Protein AF-0000000077594579 (afdb_homodimer)

Radius of gyration: 45.23 Å; Cα contacts (8 Å, |Δi|>4): 2166; chains: 2; bounding box: 70×156×77 Å

Secondary structure (DSSP, 8-state):
--SHHHHHHTT-HHHHHHHHHHS-HHHHHHHHHH-HHHHHHHHHHHHHEES-SHHHHTTTS-EEEE--TTS--EEEESSPPPHHHHHHHHHHHTT--EEEE--SSEE-HHHHHHHHHH--S-SS-SSTT--EEEE---SGGGGGGGGT--TT--EEEEEE--GGGTS--HHHHHHHHHHHHHH-TT-SEEEEEESS---HHHHHHHHHHHHH-TT--EEEE-GGG--HHHHHHHHT-TT--EEEEE-SS--------SS--SS--TT--EEEEESS--HHHHHHHHHHH--TT--EEEEEESS---HHHHHHHHHHHHHH-TT--EEEEEE-SPPPTT-TT-----HHHHHHHHHH-TT-SEEEEE-SS-----HHHHHHHHHH-TT--EEEEE--SS---EEGGGHHHHGGG-TT--EEE--EE-TT--TT--S----SS--EEE-TT----S-HHHHHHHHHHHS-TTPEEE--SSS--HHHHHHHHHHHHHGGG-/--SHHHHHHTT-HHHHHHHHHHS-HHHHHHHHHH-HHHHHHHHHHHHHEES-SHHHHTTTS-EEEE--TTS--EEEESSPPPHHHHHHHHHHHTT--EEEE--SSEE-HHHHHHHHHH----SS-SSTT--EEEE---STHHHHGGGT--TT--EEEEEE--GGGTS--HHHHHHHHHHHHHH-TT-SEEEEEESS---HHHHHHHHHHHHH-TT--EEEE-GGG--HHHHHHHHT-TT--EEEEE-SS--------SS--SS--TT--EEEEESS--HHHHHHHHHHH--TT--EEEEEESS---HHHHHHHHHHHHHH-TT--EEEEEE-SPPPTT-TT-----HHHHHHHHHH-TT-SEEEEE-SS-----HHHHHHHHHH-TT--EEEEE--SS---EEGGGHHHHGGG-TT--EEE--EE-TT--TT--S----SS--EEE-TT----S-HHHHHHHHHHHS-TTPEEE--SSS--HHHHHHHHHHHHHGGG-

Solvent-accessible surface area (backbone atoms only — not comparable to full-atom values): 49807 Å² total; per-residue (Å²): 136,79,73,60,62,65,50,50,54,60,60,36,60,68,53,36,30,55,52,30,57,72,40,53,63,69,54,24,54,53,45,28,71,72,35,75,81,43,18,61,32,20,45,34,38,55,38,23,58,30,52,43,63,61,71,60,52,38,47,41,29,55,66,40,79,44,71,48,93,95,44,78,45,26,33,34,54,75,52,81,58,49,76,70,24,50,60,60,31,54,70,50,29,58,39,24,29,32,35,44,46,72,65,90,63,42,51,36,62,65,45,58,46,47,49,58,40,50,49,59,58,29,69,52,60,65,30,67,45,31,27,35,39,38,39,74,56,51,49,52,57,57,68,48,48,43,52,49,55,35,60,59,24,28,33,42,31,46,39,45,33,38,48,90,77,71,27,41,56,61,68,51,53,32,50,40,40,53,45,41,40,70,38,31,43,50,26,29,30,40,33,45,39,52,81,44,82,68,55,71,69,46,47,51,34,51,29,53,32,49,66,55,32,67,50,28,27,36,40,37,33,14,48,58,67,48,37,48,65,35,46,52,32,57,28,57,29,64,45,28,29,34,43,35,37,45,49,95,78,62,77,47,88,70,59,70,52,88,76,44,62,90,75,21,23,71,40,25,29,35,46,35,33,44,56,51,46,46,53,66,56,53,33,50,45,44,70,43,35,39,41,53,45,29,31,36,40,39,39,29,17,58,43,77,69,47,42,63,43,52,28,51,32,54,47,44,49,33,69,40,10,54,68,27,28,32,43,34,42,34,33,67,32,67,52,60,88,81,37,84,80,60,56,68,66,42,61,64,34,51,52,44,45,38,74,40,34,49,56,22,31,32,42,32,45,32,40,41,46,46,70,66,41,43,69,66,56,49,51,50,40,33,62,33,24,62,55,27,26,33,39,32,42,57,29,77,46,78,80,54,61,25,48,53,80,46,51,37,70,46,19,71,46,38,63,55,25,31,36,42,30,43,41,30,28,32,68,84,54,54,69,80,29,82,97,61,42,44,33,78,47,39,41,34,42,29,36,41,68,39,59,74,72,36,59,41,67,24,49,23,46,29,46,50,60,32,43,36,92,79,36,43,73,44,65,56,81,81,84,52,59,66,69,58,49,52,47,51,48,50,22,57,66,47,32,80,78,96,136,80,73,59,62,65,51,50,54,61,58,36,58,67,53,36,29,54,52,32,57,74,41,53,63,69,53,24,53,53,44,30,71,70,36,76,80,43,17,59,32,18,46,34,36,54,38,23,59,31,53,46,63,61,72,59,51,38,48,42,29,54,66,40,79,44,72,50,92,98,44,79,44,25,34,33,56,75,52,81,60,50,76,71,25,49,60,58,31,56,71,51,29,58,38,25,30,32,36,43,45,72,66,89,62,43,52,37,62,64,44,57,46,47,50,57,39,50,48,60,57,29,70,53,61,66,29,68,46,31,28,35,38,38,40,75,57,49,49,50,56,57,70,48,47,45,52,48,55,37,60,56,24,28,33,42,32,46,37,46,34,38,47,91,78,72,26,40,55,62,70,51,54,34,50,40,40,53,45,42,39,70,37,30,43,49,25,30,33,42,34,45,39,53,80,44,83,67,55,72,68,46,46,50,34,50,29,53,30,48,66,55,31,67,51,28,26,36,41,36,33,15,49,60,66,48,39,47,66,33,46,52,31,58,28,57,29,66,45,28,30,34,44,35,37,45,51,95,78,62,77,46,88,71,60,71,53,90,74,45,60,89,75,21,22,72,38,26,30,34,45,36,35,42,57,51,46,45,54,64,56,53,32,52,44,44,68,43,36,39,40,51,44,31,31,34,40,38,41,28,17,58,43,77,68,48,42,64,42,55,28,51,30,53,47,44,48,34,69,39,10,54,69,27,28,33,42,34,42,35,33,68,33,66,52,58,87,81,38,82,81,61,54,68,67,41,61,64,34,50,51,45,43,37,74,41,34,49,56,21,30,33,42,33,44,31,40,38,46,46,70,64,42,44,70,66,56,50,50,51,41,33,62,32,24,64,55,27,26,34,40,32,41,56,31,78,48,78,80,54,60,26,49,56,81,46,50,36,70,46,19,71,47,38,61,54,24,30,35,42,29,42,40,31,27,34,66,85,56,53,69,80,29,82,96,59,44,43,31,78,48,40,41,35,41,29,36,40,68,40,57,74,73,36,59,41,66,27,50,24,46,30,47,50,60,32,43,35,91,80,36,44,72,46,63,58,80,81,86,54,59,67,68,58,48,52,47,52,49,51,23,55,65,47,32,82,79,96

Organism: Pleurotus ostreatus (NCBI:txid5322)

Structure (mmCIF, N/CA/C/O backbone):
data_AF-0000000077594579-model_v1
#
loop_
_entity.id
_entity.type
_entity.pdbx_description
1 polymer 'F-box domain-containing protein'
#
loop_
_atom_site.group_PDB
_atom_site.id
_atom_site.type_symbol
_atom_site.label_atom_id
_atom_site.label_alt_id
_atom_site.label_comp_id
_atom_site.label_asym_id
_atom_site.label_entity_id
_atom_site.label_seq_id
_atom_site.pdbx_PDB_ins_code
_atom_site.Cartn_x
_atom_site.Cartn_y
_atom_site.Cartn_z
_atom_site.occupancy
_atom_site.B_iso_or_equiv
_atom_site.auth_seq_id
_atom_site.auth_comp_id
_atom_site.auth_asym_id
_atom_site.auth_atom_id
_atom_site.pdbx_PDB_model_num
ATOM 1 N N . MET A 1 1 ? 35.5 45.656 -17.609 1 25.2 1 MET A N 1
ATOM 2 C CA . MET A 1 1 ? 35.031 45.125 -16.328 1 25.2 1 MET A CA 1
ATOM 3 C C . MET A 1 1 ? 35.344 43.625 -16.188 1 25.2 1 MET A C 1
ATOM 5 O O . MET A 1 1 ? 35.062 42.844 -17.109 1 25.2 1 MET A O 1
ATOM 9 N N . SER A 1 2 ? 36.219 43.219 -15.297 1 30.27 2 SER A N 1
ATOM 10 C CA . SER A 1 2 ? 37.062 42.062 -15.109 1 30.27 2 SER A CA 1
ATOM 11 C C . SER A 1 2 ? 36.219 40.844 -14.75 1 30.27 2 SER A C 1
ATOM 13 O O . SER A 1 2 ? 35.344 40.906 -13.906 1 30.27 2 SER A O 1
ATOM 15 N N . SER A 1 3 ? 36.125 39.812 -15.625 1 40.84 3 SER A N 1
ATOM 16 C CA . SER A 1 3 ? 35.5 38.5 -15.766 1 40.84 3 SER A CA 1
ATOM 17 C C . SER A 1 3 ? 35.812 37.594 -14.57 1 40.84 3 SER A C 1
ATOM 19 O O . SER A 1 3 ? 35.219 36.531 -14.414 1 40.84 3 SER A O 1
ATOM 21 N N . THR A 1 4 ? 36.844 37.844 -13.828 1 40.75 4 THR A N 1
ATOM 22 C CA . THR A 1 4 ? 37.344 36.969 -12.805 1 40.75 4 THR A CA 1
ATOM 23 C C . THR A 1 4 ? 36.469 37 -11.555 1 40.75 4 THR A C 1
ATOM 25 O O . THR A 1 4 ? 36.344 36.031 -10.828 1 40.75 4 THR A O 1
ATOM 28 N N . ALA A 1 5 ? 36.125 38.188 -11.055 1 43.34 5 ALA A N 1
ATOM 29 C CA . ALA A 1 5 ? 35.375 38.281 -9.812 1 43.34 5 ALA A CA 1
ATOM 30 C C . ALA A 1 5 ? 34 37.625 -9.945 1 43.34 5 ALA A C 1
ATOM 32 O O . ALA A 1 5 ? 33.5 37.031 -8.992 1 43.34 5 ALA A O 1
ATOM 33 N N . THR A 1 6 ? 33.312 37.719 -11.016 1 43.38 6 THR A N 1
ATOM 34 C CA . THR A 1 6 ? 32.062 37.031 -11.242 1 43.38 6 THR A CA 1
ATOM 35 C C . THR A 1 6 ? 32.281 35.5 -11.188 1 43.38 6 THR A C 1
ATOM 37 O O . THR A 1 6 ? 31.375 34.75 -10.844 1 43.38 6 THR A O 1
ATOM 40 N N . ASP A 1 7 ? 33.406 35.094 -11.578 1 45.44 7 ASP A N 1
ATOM 41 C CA . ASP A 1 7 ? 33.75 33.688 -11.547 1 45.44 7 ASP A CA 1
ATOM 42 C C . ASP A 1 7 ? 33.938 33.188 -10.109 1 45.44 7 ASP A C 1
ATOM 44 O O . ASP A 1 7 ? 33.562 32.062 -9.781 1 45.44 7 ASP A O 1
ATOM 48 N N . SER A 1 8 ? 34.562 33.969 -9.258 1 45.22 8 SER A N 1
ATOM 49 C CA . SER A 1 8 ? 34.781 33.594 -7.867 1 45.22 8 SER A CA 1
ATOM 50 C C . SER A 1 8 ? 33.5 33.625 -7.059 1 45.22 8 SER A C 1
ATOM 52 O O . SER A 1 8 ? 33.312 32.781 -6.152 1 45.22 8 SER A O 1
ATOM 54 N N . ALA A 1 9 ? 32.812 34.594 -7.055 1 45.53 9 ALA A N 1
ATOM 55 C CA . ALA A 1 9 ? 31.531 34.688 -6.34 1 45.53 9 ALA A CA 1
ATOM 56 C C . ALA A 1 9 ? 30.609 33.531 -6.77 1 45.53 9 ALA A C 1
ATOM 58 O O . ALA A 1 9 ? 29.875 32.969 -5.945 1 45.53 9 ALA A O 1
ATOM 59 N N . LEU A 1 10 ? 30.641 33.25 -8 1 48.91 10 LEU A N 1
ATOM 60 C CA . LEU A 1 10 ? 29.875 32.125 -8.531 1 48.91 10 LEU A CA 1
ATOM 61 C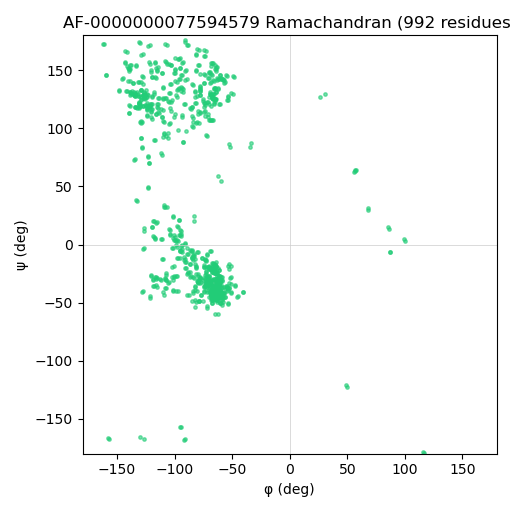 C . LEU A 1 10 ? 30.516 30.812 -8.141 1 48.91 10 LEU A C 1
ATOM 63 O O . LEU A 1 10 ? 29.906 29.75 -8.312 1 48.91 10 LEU A O 1
ATOM 67 N N . ALA A 1 11 ? 31.672 30.953 -7.691 1 50.03 11 ALA A N 1
ATOM 68 C CA . ALA A 1 11 ? 32.344 29.75 -7.188 1 50.03 11 ALA A CA 1
ATOM 69 C C . ALA A 1 11 ? 31.891 29.438 -5.766 1 50.03 11 ALA A C 1
ATOM 71 O O . ALA A 1 11 ? 32.156 28.344 -5.25 1 50.03 11 ALA A O 1
ATOM 72 N N . THR A 1 12 ? 31.453 30.359 -5.035 1 45.62 12 THR A N 1
ATOM 73 C CA . THR A 1 12 ? 31.016 30.062 -3.682 1 45.62 12 THR A CA 1
ATOM 74 C C . THR A 1 12 ? 29.594 29.469 -3.693 1 45.62 12 THR A C 1
ATOM 76 O O . THR A 1 12 ? 28.641 30.172 -4.016 1 45.62 12 THR A O 1
ATOM 79 N N . THR A 1 13 ? 29.5 28.188 -3.482 1 52.75 13 THR A N 1
ATOM 80 C CA . THR A 1 13 ? 28.312 27.359 -3.504 1 52.75 13 THR A CA 1
ATOM 81 C C . THR A 1 13 ? 27.188 28 -2.691 1 52.75 13 THR A C 1
ATOM 83 O O . THR A 1 13 ? 26.016 27.906 -3.059 1 52.75 13 THR A O 1
ATOM 86 N N . GLU A 1 14 ? 27.547 28.641 -1.627 1 52.38 14 GLU A N 1
ATOM 87 C CA . GLU A 1 14 ? 26.531 29.25 -0.771 1 52.38 14 GLU A CA 1
ATOM 88 C C . GLU A 1 14 ? 25.859 30.422 -1.471 1 52.38 14 GLU A C 1
ATOM 90 O O . GLU A 1 14 ? 24.641 30.594 -1.369 1 52.38 14 GLU A O 1
ATOM 95 N N . LEU A 1 15 ? 26.672 31.203 -2.027 1 53 15 LEU A N 1
ATOM 96 C CA . LEU A 1 15 ? 26.141 32.375 -2.723 1 53 15 LEU A CA 1
ATOM 97 C C . LEU A 1 15 ? 25.312 31.953 -3.934 1 53 15 LEU A C 1
ATOM 99 O O . LEU A 1 15 ? 24.266 32.562 -4.211 1 53 15 LEU A O 1
ATOM 103 N N . LEU A 1 16 ? 25.859 31 -4.594 1 54.66 16 LEU A N 1
ATOM 104 C CA . LEU A 1 16 ? 25.094 30.484 -5.73 1 54.66 16 LEU A CA 1
ATOM 105 C C . LEU A 1 16 ? 23.75 29.953 -5.285 1 54.66 16 LEU A C 1
ATOM 107 O O . LEU A 1 16 ? 22.734 30.172 -5.961 1 54.66 16 LEU A O 1
ATOM 111 N N . GLY A 1 17 ? 23.75 29.344 -4.145 1 54.81 17 GLY A N 1
ATOM 112 C CA . GLY A 1 17 ? 22.5 28.906 -3.578 1 54.81 17 GLY A CA 1
ATOM 113 C C . GLY A 1 17 ? 21.5 30.031 -3.354 1 54.81 17 GLY A C 1
ATOM 114 O O . GLY A 1 17 ? 20.312 29.891 -3.658 1 54.81 17 GLY A O 1
ATOM 115 N N . HIS A 1 18 ? 22.062 31.094 -2.875 1 53.97 18 HIS A N 1
ATOM 116 C CA . HIS A 1 18 ? 21.219 32.25 -2.615 1 53.97 18 HIS A CA 1
ATOM 117 C C . HIS A 1 18 ? 20.688 32.875 -3.914 1 53.97 18 HIS A C 1
ATOM 119 O O . HIS A 1 18 ? 19.547 33.312 -3.971 1 53.97 18 HIS A O 1
ATOM 125 N N . ILE A 1 19 ? 21.469 32.938 -4.855 1 53.5 19 ILE A N 1
ATOM 126 C CA . ILE A 1 19 ? 21.078 33.5 -6.137 1 53.5 19 ILE A CA 1
ATOM 127 C C . ILE A 1 19 ? 20 32.625 -6.773 1 53.5 19 ILE A C 1
ATOM 129 O O . ILE A 1 19 ? 18.969 33.125 -7.246 1 53.5 19 ILE A O 1
ATOM 133 N N . PHE A 1 20 ? 20.281 31.422 -6.672 1 56.81 20 PHE A N 1
ATOM 134 C CA . PHE A 1 20 ? 19.359 30.516 -7.359 1 56.81 20 PHE A CA 1
ATOM 135 C C . PHE A 1 20 ? 18.031 30.422 -6.621 1 56.81 20 PHE A C 1
ATOM 137 O O . PHE A 1 20 ? 17 30.188 -7.238 1 56.81 20 PHE A O 1
ATOM 144 N N . TYR A 1 21 ? 18.156 30.719 -5.383 1 53.81 21 TYR A N 1
ATOM 145 C CA . TYR A 1 21 ? 16.922 30.766 -4.59 1 53.81 21 TYR A CA 1
ATOM 146 C C . TYR A 1 21 ? 16 31.859 -5.098 1 53.81 21 TYR A C 1
ATOM 148 O O . TYR A 1 21 ? 14.773 31.719 -5.035 1 53.81 21 TYR A O 1
ATOM 156 N N . HIS A 1 22 ? 16.578 32.844 -5.621 1 53.25 22 HIS A N 1
ATOM 157 C CA . HIS A 1 22 ? 15.773 34 -6.082 1 53.25 22 HIS A CA 1
ATOM 158 C C . HIS A 1 22 ? 15.43 33.844 -7.559 1 53.25 22 HIS A C 1
ATOM 160 O O . HIS A 1 22 ? 14.656 34.656 -8.094 1 53.25 22 HIS A O 1
ATOM 166 N N . CYS A 1 23 ? 15.938 32.906 -8.18 1 55.66 23 CYS A N 1
ATOM 167 C CA . CYS A 1 23 ? 15.617 32.688 -9.578 1 55.66 23 CYS A CA 1
ATOM 168 C C . CYS A 1 23 ? 14.398 31.766 -9.719 1 55.66 23 CYS A C 1
ATOM 170 O O . CYS A 1 23 ? 14.062 31.031 -8.805 1 55.66 23 CYS A O 1
ATOM 172 N N . SER A 1 24 ? 13.664 32.031 -10.859 1 57.81 24 SER A N 1
ATOM 173 C CA . SER A 1 24 ? 12.5 31.188 -11.109 1 57.81 24 SER A CA 1
ATOM 174 C C . SER A 1 24 ? 12.922 29.75 -11.359 1 57.81 24 SER A C 1
ATOM 176 O O . SER A 1 24 ? 14.078 29.469 -11.656 1 57.81 24 SER A O 1
ATOM 178 N N . VAL A 1 25 ? 12.055 28.875 -11.086 1 58.84 25 VAL A N 1
ATOM 179 C CA . VAL A 1 25 ? 12.312 27.453 -11.297 1 58.84 25 VAL A CA 1
ATOM 180 C C . VAL A 1 25 ? 12.82 27.234 -12.719 1 58.84 25 VAL A C 1
ATOM 182 O O . VAL A 1 25 ? 13.758 26.453 -12.93 1 58.84 25 VAL A O 1
ATOM 185 N N . SER A 1 26 ? 12.273 27.859 -13.586 1 57.91 26 SER A N 1
ATOM 186 C CA . SER A 1 26 ? 12.656 27.719 -14.984 1 57.91 26 SER A CA 1
ATOM 187 C C . SER A 1 26 ? 14.086 28.188 -15.219 1 57.91 26 SER A C 1
ATOM 189 O O . SER A 1 26 ? 14.836 27.562 -15.969 1 57.91 26 SER A O 1
ATOM 191 N N . GLN A 1 27 ? 14.422 29.266 -14.609 1 57.66 27 GLN A N 1
ATOM 192 C CA . GLN A 1 27 ? 15.766 29.797 -14.781 1 57.66 27 GLN A CA 1
ATOM 193 C C . GLN A 1 27 ? 16.812 28.875 -14.148 1 57.66 27 GLN A C 1
ATOM 195 O O . GLN A 1 27 ? 17.875 28.656 -14.727 1 57.66 27 GLN A O 1
ATOM 200 N N . ASN A 1 28 ? 16.438 28.391 -13.109 1 55.09 28 ASN A N 1
ATOM 201 C CA . ASN A 1 28 ? 17.391 27.531 -12.406 1 55.09 28 ASN A CA 1
ATOM 202 C C . ASN A 1 28 ? 17.594 26.203 -13.141 1 55.09 28 ASN A C 1
ATOM 204 O O . ASN A 1 28 ? 18.688 25.641 -13.117 1 55.09 28 ASN A O 1
ATOM 208 N N . TYR A 1 29 ? 16.562 25.797 -13.742 1 56.22 29 TYR A N 1
ATOM 209 C CA . TYR A 1 29 ? 16.734 24.625 -14.609 1 56.22 29 TYR A CA 1
ATOM 210 C C . TYR A 1 29 ? 17.719 24.922 -15.727 1 56.22 29 TYR A C 1
ATOM 212 O O . TYR A 1 29 ? 18.547 24.078 -16.062 1 56.22 29 TYR A O 1
ATOM 220 N N . ARG A 1 30 ? 17.703 26.016 -16.344 1 54.72 30 ARG A N 1
ATOM 221 C CA . ARG A 1 30 ? 18.625 26.453 -17.406 1 54.72 30 ARG A CA 1
ATOM 222 C C . ARG A 1 30 ? 20.047 26.578 -16.875 1 54.72 30 ARG A C 1
ATOM 224 O O . ARG A 1 30 ? 21 26.203 -17.562 1 54.72 30 ARG A O 1
ATOM 231 N N . ASN A 1 31 ? 20.094 27.156 -15.789 1 54.66 31 ASN A N 1
ATOM 232 C CA . ASN A 1 31 ? 21.406 27.359 -15.195 1 54.66 31 ASN A CA 1
ATOM 233 C C . ASN A 1 31 ? 22.094 26.047 -14.852 1 54.66 31 ASN A C 1
ATOM 235 O O . ASN A 1 31 ? 23.312 25.922 -14.93 1 54.66 31 ASN A O 1
ATOM 239 N N . ALA A 1 32 ? 21.266 25.094 -14.438 1 55.81 32 ALA A N 1
ATOM 240 C CA . ALA A 1 32 ? 21.797 23.781 -14.125 1 55.81 32 ALA A CA 1
ATOM 241 C C . ALA A 1 32 ? 22.391 23.125 -15.375 1 55.81 32 ALA A C 1
ATOM 243 O O . ALA A 1 32 ? 23.297 22.297 -15.273 1 55.81 32 ALA A O 1
ATOM 244 N N . LEU A 1 33 ? 21.797 23.406 -16.438 1 55.91 33 LEU A N 1
ATOM 245 C CA . LEU A 1 33 ? 22.25 22.828 -17.703 1 55.91 33 LEU A CA 1
ATOM 246 C C . LEU A 1 33 ? 23.531 23.484 -18.188 1 55.91 33 LEU A C 1
ATOM 248 O O . LEU A 1 33 ? 24.297 22.891 -18.953 1 55.91 33 LEU A O 1
ATOM 252 N N . VAL A 1 34 ? 23.812 24.703 -17.891 1 51.84 34 VAL A N 1
ATOM 253 C CA . VAL A 1 34 ? 24.906 25.438 -18.531 1 51.84 34 VAL A CA 1
ATOM 254 C C . VAL A 1 34 ? 26.219 25.141 -17.797 1 51.84 34 VAL A C 1
ATOM 256 O O . VAL A 1 34 ? 27.281 25.047 -18.422 1 51.84 34 VAL A O 1
ATOM 259 N N . CYS A 1 35 ? 26.266 25.234 -16.484 1 52.62 35 CYS A N 1
ATOM 260 C CA . CYS A 1 35 ? 27.562 25.078 -15.812 1 52.62 35 CYS A CA 1
ATOM 261 C C . CYS A 1 35 ? 27.5 23.969 -14.781 1 52.62 35 CYS A C 1
ATOM 263 O O . CYS A 1 35 ? 26.625 23.953 -13.922 1 52.62 35 CYS A O 1
ATOM 265 N N . LYS A 1 36 ? 28.25 22.953 -15.008 1 56.94 36 LYS A N 1
ATOM 266 C CA . LYS A 1 36 ? 28.359 21.766 -14.164 1 56.94 36 LYS A CA 1
ATOM 267 C C . LYS A 1 36 ? 28.484 22.141 -12.695 1 56.94 36 LYS A C 1
ATOM 269 O O . LYS A 1 36 ? 27.922 21.484 -11.828 1 56.94 36 LYS A O 1
ATOM 274 N N . THR A 1 37 ? 29.359 23.172 -12.539 1 53.12 37 THR A N 1
ATOM 275 C CA . THR A 1 37 ? 29.641 23.578 -11.164 1 53.12 37 THR A CA 1
ATOM 276 C C . THR A 1 37 ? 28.375 24.141 -10.5 1 53.12 37 THR A C 1
ATOM 278 O O . THR A 1 37 ? 28.141 23.906 -9.312 1 53.12 37 THR A O 1
ATOM 281 N N . TRP A 1 38 ? 27.734 24.797 -11.391 1 55.34 38 TRP A N 1
ATOM 282 C CA . TRP A 1 38 ? 26.562 25.484 -10.859 1 55.34 38 TRP A CA 1
ATOM 283 C C . TRP A 1 38 ? 25.359 24.562 -10.82 1 55.34 38 TRP A C 1
ATOM 285 O O . TRP A 1 38 ? 24.328 24.891 -10.234 1 55.34 38 TRP A O 1
ATOM 295 N N . CYS A 1 39 ? 25.578 23.516 -11.328 1 59.56 39 CYS A N 1
ATOM 296 C CA . CYS A 1 39 ? 24.453 22.625 -11.562 1 59.56 39 CYS A CA 1
ATOM 297 C C . CYS A 1 39 ? 23.938 22.062 -10.242 1 59.56 39 CYS A C 1
ATOM 299 O O . CYS A 1 39 ? 22.719 22.062 -10 1 59.56 39 CYS A O 1
ATOM 301 N N . ASP A 1 40 ? 24.906 21.859 -9.398 1 67.25 40 ASP A N 1
ATOM 302 C CA . ASP A 1 40 ? 24.484 21.203 -8.172 1 67.25 40 ASP A CA 1
ATOM 303 C C . ASP A 1 40 ? 23.719 22.172 -7.266 1 67.25 40 ASP A C 1
ATOM 305 O O . ASP A 1 40 ? 22.703 21.812 -6.68 1 67.25 40 ASP A O 1
ATOM 309 N N . GLU A 1 41 ? 24.266 23.422 -7.348 1 65.06 41 GLU A N 1
ATOM 310 C CA . GLU A 1 41 ? 23.641 24.406 -6.477 1 65.06 41 GLU A CA 1
ATOM 311 C C . GLU A 1 41 ? 22.281 24.828 -7.023 1 65.06 41 GLU A C 1
ATOM 313 O O . GLU A 1 41 ? 21.312 25 -6.266 1 65.06 41 GLU A O 1
ATOM 318 N N . ALA A 1 42 ? 22.266 24.984 -8.25 1 64.25 42 ALA A N 1
ATOM 319 C CA . ALA A 1 42 ? 21 25.375 -8.883 1 64.25 42 ALA A CA 1
ATOM 320 C C . ALA A 1 42 ? 19.938 24.281 -8.719 1 64.25 42 ALA A C 1
ATOM 322 O O . ALA A 1 42 ? 18.781 24.578 -8.438 1 64.25 42 ALA A O 1
ATOM 323 N N . LEU A 1 43 ? 20.406 23.141 -8.789 1 70.62 43 LEU A N 1
ATOM 324 C CA . LEU A 1 43 ? 19.469 22.016 -8.633 1 70.62 43 LEU A CA 1
ATOM 325 C C . LEU A 1 43 ? 18.953 21.938 -7.195 1 70.62 43 LEU A C 1
ATOM 327 O O . LEU A 1 43 ? 17.797 21.609 -6.965 1 70.62 43 LEU A O 1
ATOM 331 N N . SER A 1 44 ? 19.766 22.328 -6.402 1 71.62 44 SER A N 1
ATOM 332 C CA . SER A 1 44 ? 19.359 22.281 -5.004 1 71.62 44 SER A CA 1
ATOM 333 C C . SER A 1 44 ? 18.281 23.328 -4.715 1 71.62 44 SER A C 1
ATOM 335 O O . SER A 1 44 ? 17.359 23.078 -3.936 1 71.62 44 SER A O 1
ATOM 337 N N . ASP A 1 45 ? 18.391 24.344 -5.363 1 72.88 45 ASP A N 1
ATOM 338 C CA . ASP A 1 45 ? 17.406 25.406 -5.129 1 72.88 45 ASP A CA 1
ATOM 339 C C . ASP A 1 45 ? 16.047 25.016 -5.703 1 72.88 45 ASP A C 1
ATOM 341 O O . ASP A 1 45 ? 15.016 25.281 -5.086 1 72.88 45 ASP A O 1
ATOM 345 N N . VAL A 1 46 ? 16.094 24.453 -6.797 1 74.12 46 VAL A N 1
ATOM 346 C CA . VAL A 1 46 ? 14.852 24.094 -7.473 1 74.12 46 VAL A CA 1
ATOM 347 C C . VAL A 1 46 ? 14.141 22.984 -6.699 1 74.12 46 VAL A C 1
ATOM 349 O O . VAL A 1 46 ? 12.922 23 -6.559 1 74.12 46 VAL A O 1
ATOM 352 N N . TRP A 1 47 ? 14.953 22.188 -6.082 1 85.94 47 TRP A N 1
ATOM 353 C CA . TRP A 1 47 ? 14.375 20.984 -5.5 1 85.94 47 TRP A CA 1
ATOM 354 C C . TRP A 1 47 ? 14.188 21.141 -3.996 1 85.94 47 TRP A C 1
ATOM 356 O O . TRP A 1 47 ? 13.57 20.297 -3.35 1 85.94 47 TRP A O 1
ATOM 366 N N . CYS A 1 48 ? 14.594 22.188 -3.496 1 89 48 CYS A N 1
ATOM 367 C CA . CYS A 1 48 ? 14.57 22.391 -2.051 1 89 48 CYS A CA 1
ATOM 368 C C . CYS A 1 48 ? 13.133 22.453 -1.531 1 89 48 CYS A C 1
ATOM 370 O O . CYS A 1 48 ? 12.797 21.797 -0.544 1 89 48 CYS A O 1
ATOM 372 N N . GLU A 1 49 ? 12.32 23.234 -2.223 1 91.38 49 GLU A N 1
ATOM 373 C CA . GLU A 1 49 ? 10.914 23.359 -1.854 1 91.38 49 GLU A CA 1
ATOM 374 C C . GLU A 1 49 ? 10.008 22.922 -2.996 1 91.38 49 GLU A C 1
ATOM 376 O O . GLU A 1 49 ? 10.047 23.5 -4.086 1 91.38 49 GLU A O 1
ATOM 381 N N . LEU A 1 50 ? 9.203 21.922 -2.691 1 90.62 50 LEU A N 1
ATOM 382 C CA . LEU A 1 50 ? 8.289 21.406 -3.699 1 90.62 50 LEU A CA 1
ATOM 383 C C . LEU A 1 50 ? 6.84 21.734 -3.344 1 90.62 50 LEU A C 1
ATOM 385 O O . LEU A 1 50 ? 6.473 21.75 -2.168 1 90.62 50 LEU A O 1
ATOM 389 N N . LYS A 1 51 ? 6.02 21.953 -4.383 1 88.56 51 LYS A N 1
ATOM 390 C CA . LYS A 1 51 ? 4.602 22.219 -4.172 1 88.56 51 LYS A CA 1
ATOM 391 C C . LYS A 1 51 ? 3.799 20.922 -4.09 1 88.56 51 LYS A C 1
ATOM 393 O O . LYS A 1 51 ? 2.641 20.922 -3.668 1 88.56 51 LYS A O 1
ATOM 398 N N . SER A 1 52 ? 4.457 19.906 -4.559 1 90 52 SER A N 1
ATOM 399 C CA . SER A 1 52 ? 3.871 18.578 -4.48 1 90 52 SER A CA 1
ATOM 400 C C . SER A 1 52 ? 4.93 17.5 -4.664 1 90 52 SER A C 1
ATOM 402 O O . SER A 1 52 ? 6.074 17.797 -5.023 1 90 52 SER A O 1
ATOM 404 N N . LEU A 1 53 ? 4.555 16.312 -4.469 1 92.31 53 LEU A N 1
ATOM 405 C CA . LEU A 1 53 ? 5.465 15.188 -4.668 1 92.31 53 LEU A CA 1
ATOM 406 C C . LEU A 1 53 ? 5.566 14.828 -6.145 1 92.31 53 LEU A C 1
ATOM 408 O O . LEU A 1 53 ? 6.414 14.016 -6.535 1 92.31 53 LEU A O 1
ATOM 412 N N . LEU A 1 54 ? 4.777 15.445 -6.992 1 89.88 54 LEU A N 1
ATOM 413 C CA . LEU A 1 54 ? 4.605 15.039 -8.383 1 89.88 54 LEU A CA 1
ATOM 414 C C . LEU A 1 54 ? 5.934 15.078 -9.133 1 89.88 54 LEU A C 1
ATOM 416 O O . LEU A 1 54 ? 6.297 14.117 -9.812 1 89.88 54 LEU A O 1
ATOM 420 N N . PRO A 1 55 ? 6.68 16.172 -8.977 1 89.19 55 PRO A N 1
ATOM 421 C CA . PRO A 1 55 ? 7.949 16.203 -9.711 1 89.19 55 PRO A CA 1
ATOM 422 C C . PRO A 1 55 ? 8.914 15.117 -9.25 1 89.19 55 PRO A C 1
ATOM 424 O O . PRO A 1 55 ? 9.641 14.539 -10.062 1 89.19 55 PRO A O 1
ATOM 427 N N . LEU A 1 56 ? 8.938 14.867 -8.031 1 91.62 56 LEU A N 1
ATOM 428 C CA . LEU A 1 56 ? 9.836 13.859 -7.473 1 91.62 56 LEU A CA 1
ATOM 429 C C . LEU A 1 56 ? 9.438 12.461 -7.93 1 91.62 56 LEU A C 1
ATOM 431 O O . LEU A 1 56 ? 10.289 11.672 -8.344 1 91.62 56 LEU A O 1
ATOM 435 N N . LEU A 1 57 ? 8.172 12.148 -7.836 1 93.31 57 LEU A N 1
ATOM 436 C CA . LEU A 1 57 ? 7.664 10.836 -8.211 1 93.31 57 LEU A CA 1
ATOM 437 C C . LEU A 1 57 ? 7.82 10.602 -9.711 1 93.31 57 LEU A C 1
ATOM 439 O O . LEU A 1 57 ? 8.008 9.469 -10.156 1 93.31 57 LEU A O 1
ATOM 443 N N . SER A 1 58 ? 7.766 11.695 -10.453 1 92 58 SER A N 1
ATOM 444 C CA . SER A 1 58 ? 7.898 11.594 -11.906 1 92 58 SER A CA 1
ATOM 445 C C . SER A 1 58 ? 9.305 11.156 -12.305 1 92 58 SER A C 1
ATOM 447 O O . SER A 1 58 ? 9.531 10.719 -13.43 1 92 58 SER A O 1
ATOM 449 N N . LEU A 1 59 ? 10.273 11.312 -11.406 1 91.25 59 LEU A N 1
ATOM 450 C CA . LEU A 1 59 ? 11.633 10.859 -11.656 1 91.25 59 LEU A CA 1
ATOM 451 C C . LEU A 1 59 ? 11.703 9.336 -11.656 1 91.25 59 LEU A C 1
ATOM 453 O O . LEU A 1 59 ? 12.625 8.75 -12.242 1 91.25 59 LEU A O 1
ATOM 457 N N . LEU A 1 60 ? 10.812 8.633 -10.938 1 92.69 60 LEU A N 1
ATOM 458 C CA . LEU A 1 60 ? 10.773 7.172 -10.875 1 92.69 60 LEU A CA 1
ATOM 459 C C . LEU A 1 60 ? 10.109 6.598 -12.125 1 92.69 60 LEU A C 1
ATOM 461 O O . LEU A 1 60 ? 10.609 5.641 -12.719 1 92.69 60 LEU A O 1
ATOM 465 N N . ALA A 1 61 ? 9 7.148 -12.43 1 92.69 61 ALA A N 1
ATOM 466 C CA . ALA A 1 61 ? 8.242 6.805 -13.633 1 92.69 61 ALA A CA 1
ATOM 467 C C . ALA A 1 61 ? 7.262 7.914 -13.992 1 92.69 61 ALA A C 1
ATOM 469 O O . ALA A 1 61 ? 6.738 8.602 -13.117 1 92.69 61 ALA A O 1
ATOM 470 N N . PRO A 1 62 ? 7.062 8.094 -15.273 1 91.94 62 PRO A N 1
ATOM 471 C CA . PRO A 1 62 ? 6.098 9.125 -15.656 1 91.94 62 PRO A CA 1
ATOM 472 C C . PRO A 1 62 ? 4.711 8.891 -15.055 1 91.94 62 PRO A C 1
ATOM 474 O O . PRO A 1 62 ? 4.254 7.746 -14.992 1 91.94 62 PRO A O 1
ATOM 477 N N . LEU A 1 63 ? 4.102 9.961 -14.617 1 92.94 63 LEU A N 1
ATOM 478 C CA . LEU A 1 63 ? 2.773 9.898 -14.023 1 92.94 63 LEU A CA 1
ATOM 479 C C . LEU A 1 63 ? 1.712 10.383 -15.008 1 92.94 63 LEU A C 1
ATOM 481 O O . LEU A 1 63 ? 1.947 11.32 -15.766 1 92.94 63 LEU A O 1
ATOM 485 N N . ALA A 1 64 ? 0.597 9.648 -15.031 1 90.62 64 ALA A N 1
ATOM 486 C CA . ALA A 1 64 ? -0.543 10.023 -15.859 1 90.62 64 ALA A CA 1
ATOM 487 C C . ALA A 1 64 ? -1.785 10.273 -15.016 1 90.62 64 ALA A C 1
ATOM 489 O O . ALA A 1 64 ? -1.981 9.617 -13.984 1 90.62 64 ALA A O 1
ATOM 490 N N . LEU A 1 65 ? -2.512 11.219 -15.461 1 88.69 65 LEU A N 1
ATOM 491 C CA . LEU A 1 65 ? -3.775 11.516 -14.797 1 88.69 65 LEU A CA 1
ATOM 492 C C . LEU A 1 65 ? -4.898 10.633 -15.344 1 88.69 65 LEU A C 1
ATOM 494 O O . LEU A 1 65 ? -5.129 10.602 -16.547 1 88.69 65 LEU A O 1
ATOM 498 N N . CYS A 1 66 ? -5.41 9.836 -14.461 1 83 66 CYS A N 1
ATOM 499 C CA . CYS A 1 66 ? -6.508 8.961 -14.852 1 83 66 CYS A CA 1
ATOM 500 C C . CYS A 1 66 ? -7.836 9.469 -14.305 1 83 66 CYS A C 1
ATOM 502 O O . CYS A 1 66 ? -7.949 9.75 -13.109 1 83 66 CYS A O 1
ATOM 504 N N . ALA A 1 67 ? -8.758 9.703 -15.156 1 77.62 67 ALA A N 1
ATOM 505 C CA . ALA A 1 67 ? -10.07 10.211 -14.75 1 77.62 67 ALA A CA 1
ATOM 506 C C . ALA A 1 67 ? -11.148 9.148 -14.945 1 77.62 67 ALA A C 1
ATOM 508 O O . ALA A 1 67 ? -11.18 8.461 -15.969 1 77.62 67 ALA A O 1
ATOM 509 N N . GLU A 1 68 ? -11.633 8.641 -13.898 1 70.75 68 GLU A N 1
ATOM 510 C CA . GLU A 1 68 ? -12.805 7.781 -13.969 1 70.75 68 GLU A CA 1
ATOM 511 C C . GLU A 1 68 ? -14.086 8.578 -13.742 1 70.75 68 GLU A C 1
ATOM 513 O O . GLU A 1 68 ? -14.078 9.609 -13.062 1 70.75 68 GLU A O 1
ATOM 518 N N . GLU A 1 69 ? -15.062 8.18 -14.383 1 70.44 69 GLU A N 1
ATOM 519 C CA . GLU A 1 69 ? -16.328 8.914 -14.305 1 70.44 69 GLU A CA 1
ATOM 520 C C . GLU A 1 69 ? -16.781 9.078 -12.859 1 70.44 69 GLU A C 1
ATOM 522 O O . GLU A 1 69 ? -16.891 8.094 -12.125 1 70.44 69 GLU A O 1
ATOM 527 N N . GLY A 1 70 ? -17.016 10.305 -12.414 1 68.56 70 GLY A N 1
ATOM 528 C CA . GLY A 1 70 ? -17.609 10.625 -11.125 1 68.56 70 GLY A CA 1
ATOM 529 C C . GLY A 1 70 ? -16.594 10.727 -10.008 1 68.56 70 GLY A C 1
ATOM 530 O O . GLY A 1 70 ? -16.938 11.016 -8.859 1 68.56 70 GLY A O 1
ATOM 531 N N . MET A 1 71 ? -15.367 10.352 -10.492 1 72.44 71 MET A N 1
ATOM 532 C CA . MET A 1 71 ? -14.359 10.414 -9.445 1 72.44 71 MET A CA 1
ATOM 533 C C . MET A 1 71 ? -13.312 11.477 -9.758 1 72.44 71 MET A C 1
ATOM 535 O O . MET A 1 71 ? -13.078 11.797 -10.93 1 72.44 71 MET A O 1
ATOM 539 N N . PRO A 1 72 ? -12.773 12.016 -8.719 1 77.12 72 PRO A N 1
ATOM 540 C CA . PRO A 1 72 ? -11.672 12.953 -8.969 1 77.12 72 PRO A CA 1
ATOM 541 C C . PRO A 1 72 ? -10.477 12.289 -9.641 1 77.12 72 PRO A C 1
ATOM 543 O O . PRO A 1 72 ? -10.211 11.109 -9.406 1 77.12 72 PRO A O 1
ATOM 546 N N . PRO A 1 73 ? -9.891 13.008 -10.508 1 86.81 73 PRO A N 1
ATOM 547 C CA . PRO A 1 73 ? -8.734 12.445 -11.211 1 86.81 73 PRO A CA 1
ATOM 548 C C . PRO A 1 73 ? -7.602 12.062 -10.258 1 86.81 73 PRO A C 1
ATOM 550 O O . PRO A 1 73 ? -7.355 12.758 -9.273 1 86.81 73 PRO A O 1
ATOM 553 N N . LEU A 1 74 ? -7 11.023 -10.586 1 91 74 LEU A N 1
ATOM 554 C CA . LEU A 1 74 ? -5.895 10.531 -9.773 1 91 74 LEU A CA 1
ATOM 555 C C . LEU A 1 74 ? -4.66 10.273 -10.633 1 91 74 LEU A C 1
ATOM 557 O O . LEU A 1 74 ? -4.777 9.898 -11.797 1 91 74 LEU A O 1
ATOM 561 N N . TYR A 1 75 ? -3.541 10.516 -10.109 1 91.69 75 TYR A N 1
ATOM 562 C CA . TYR A 1 75 ? -2.279 10.234 -10.781 1 91.69 75 TYR A CA 1
ATOM 563 C C . TYR A 1 75 ? -1.869 8.781 -10.586 1 91.69 75 TYR A C 1
ATOM 565 O O . TYR A 1 75 ? -2.039 8.227 -9.5 1 91.69 75 TYR A O 1
ATOM 573 N N . ARG A 1 76 ? -1.389 8.172 -11.711 1 92.31 76 ARG A N 1
ATOM 574 C CA . ARG A 1 76 ? -0.835 6.82 -11.68 1 92.31 76 ARG A CA 1
ATOM 575 C C . ARG A 1 76 ? 0.425 6.727 -12.539 1 92.31 76 ARG A C 1
ATOM 577 O O . ARG A 1 76 ? 0.609 7.512 -13.469 1 92.31 76 ARG A O 1
ATOM 584 N N . PHE A 1 77 ? 1.298 5.773 -12.195 1 93.38 77 PHE A N 1
ATOM 585 C CA . PHE A 1 77 ? 2.461 5.551 -13.047 1 93.38 77 PHE A CA 1
ATOM 586 C C . PHE A 1 77 ? 2.051 4.922 -14.375 1 93.38 77 PHE A C 1
ATOM 588 O O . PHE A 1 77 ? 1.194 4.039 -14.406 1 93.38 77 PHE A O 1
ATOM 595 N N . ARG A 1 78 ? 2.695 5.309 -15.414 1 87.19 78 ARG A N 1
ATOM 596 C CA . ARG A 1 78 ? 2.41 4.766 -16.734 1 87.19 78 ARG A CA 1
ATOM 597 C C . ARG A 1 78 ? 3.02 3.377 -16.906 1 87.19 78 ARG A C 1
ATOM 599 O O . ARG A 1 78 ? 2.484 2.543 -17.641 1 87.19 78 ARG A O 1
ATOM 606 N N . HIS A 1 79 ? 4.117 3.219 -16.25 1 86.19 79 HIS A N 1
ATOM 607 C CA . HIS A 1 79 ? 4.785 1.921 -16.25 1 86.19 79 HIS A CA 1
ATOM 608 C C . HIS A 1 79 ? 5.414 1.619 -14.898 1 86.19 79 HIS A C 1
ATOM 610 O O . HIS A 1 79 ? 5.465 2.488 -14.023 1 86.19 79 HIS A O 1
ATOM 616 N N . HIS A 1 80 ? 5.785 0.38 -14.711 1 85.88 80 HIS A N 1
ATOM 617 C CA . HIS A 1 80 ? 6.387 0.007 -13.43 1 85.88 80 HIS A CA 1
ATOM 618 C C . HIS A 1 80 ? 7.754 0.661 -13.258 1 85.88 80 HIS A C 1
ATOM 620 O O . HIS A 1 80 ? 8.383 1.072 -14.242 1 85.88 80 HIS A O 1
ATOM 626 N N . ILE A 1 81 ? 8.102 0.79 -12.094 1 90.94 81 ILE A N 1
ATOM 627 C CA . ILE A 1 81 ? 9.375 1.419 -11.766 1 90.94 81 ILE A CA 1
ATOM 628 C C . ILE A 1 81 ? 10.516 0.431 -12 1 90.94 81 ILE A C 1
ATOM 630 O O . ILE A 1 81 ? 10.477 -0.701 -11.516 1 90.94 81 ILE A O 1
ATOM 634 N N . ARG A 1 82 ? 11.617 0.932 -12.734 1 87.19 82 ARG A N 1
ATOM 635 C CA . ARG A 1 82 ? 12.789 0.099 -13.016 1 87.19 82 ARG A CA 1
ATOM 636 C C . ARG A 1 82 ? 13.922 0.406 -12.055 1 87.19 82 ARG A C 1
ATOM 638 O O . ARG A 1 82 ? 13.977 1.491 -11.469 1 87.19 82 ARG A O 1
ATOM 645 N N . PRO A 1 83 ? 14.711 -0.581 -11.789 1 81 83 PRO A N 1
ATOM 646 C CA . PRO A 1 83 ? 15.805 -0.388 -10.836 1 81 83 PRO A CA 1
ATOM 647 C C . PRO A 1 83 ? 16.656 0.834 -11.156 1 81 83 PRO A C 1
ATOM 649 O O . PRO A 1 83 ? 17.109 1.536 -10.25 1 81 83 PRO A O 1
ATOM 652 N N . HIS A 1 84 ? 16.812 1.125 -12.406 1 84.31 84 HIS A N 1
ATOM 653 C CA . HIS A 1 84 ? 17.672 2.23 -12.812 1 84.31 84 HIS A CA 1
ATOM 654 C C . HIS A 1 84 ? 17.031 3.576 -12.484 1 84.31 84 HIS A C 1
ATOM 656 O O . HIS A 1 84 ? 17.734 4.578 -12.32 1 84.31 84 HIS A O 1
ATOM 662 N N . ASP A 1 85 ? 15.734 3.611 -12.43 1 87.94 85 ASP A N 1
ATOM 663 C CA . ASP A 1 85 ? 15.016 4.848 -12.141 1 87.94 85 ASP A CA 1
ATOM 664 C C . ASP A 1 85 ? 15.328 5.348 -10.734 1 87.94 85 ASP A C 1
ATOM 666 O O . ASP A 1 85 ? 15.273 6.551 -10.469 1 87.94 85 ASP A O 1
ATOM 670 N N . TRP A 1 86 ? 15.734 4.484 -9.875 1 88.56 86 TRP A N 1
ATOM 671 C CA . TRP A 1 86 ? 15.984 4.824 -8.477 1 88.56 86 TRP A CA 1
ATOM 672 C C . TRP A 1 86 ? 17.266 5.645 -8.344 1 88.56 86 TRP A C 1
ATOM 674 O O . TRP A 1 86 ? 17.375 6.484 -7.445 1 88.56 86 TRP A O 1
ATOM 684 N N . ALA A 1 87 ? 18.219 5.352 -9.227 1 85.94 87 ALA A N 1
ATOM 685 C CA . ALA A 1 87 ? 19.453 6.121 -9.188 1 85.94 87 ALA A CA 1
ATOM 686 C C . ALA A 1 87 ? 19.188 7.598 -9.461 1 85.94 87 ALA A C 1
ATOM 688 O O . ALA A 1 87 ? 19.766 8.469 -8.805 1 85.94 87 ALA A O 1
ATOM 689 N N . VAL A 1 88 ? 18.359 7.859 -10.383 1 86 88 VAL A N 1
ATOM 690 C CA . VAL A 1 88 ? 17.984 9.234 -10.719 1 86 88 VAL A CA 1
ATOM 691 C C . VAL A 1 88 ? 17.203 9.859 -9.562 1 86 88 VAL A C 1
ATOM 693 O O . VAL A 1 88 ? 17.453 11 -9.188 1 86 88 VAL A O 1
ATOM 696 N N . PHE A 1 89 ? 16.312 9.133 -9.016 1 91.62 89 PHE A N 1
ATOM 697 C CA . PHE A 1 89 ? 15.484 9.602 -7.906 1 91.62 89 PHE A CA 1
ATOM 698 C C . PHE A 1 89 ? 16.344 10.016 -6.723 1 91.62 89 PHE A C 1
ATOM 700 O O . PHE A 1 89 ? 16.125 11.078 -6.129 1 91.62 89 PHE A O 1
ATOM 707 N N . ARG A 1 90 ? 17.281 9.25 -6.398 1 87.5 90 ARG A N 1
ATOM 708 C CA . ARG A 1 90 ? 18.125 9.484 -5.223 1 87.5 90 ARG A CA 1
ATOM 709 C C . ARG A 1 90 ? 18.984 10.727 -5.398 1 87.5 90 ARG A C 1
ATOM 711 O O . ARG A 1 90 ? 19.297 11.414 -4.422 1 87.5 90 ARG A O 1
ATOM 718 N N . LYS A 1 91 ? 19.344 11.016 -6.609 1 85.44 91 LYS A N 1
ATOM 719 C CA . LYS A 1 91 ? 20.141 12.195 -6.91 1 85.44 91 LYS A CA 1
ATOM 720 C C . LYS A 1 91 ? 19.406 13.477 -6.527 1 85.44 91 LYS A C 1
ATOM 722 O O . LYS A 1 91 ? 20.031 14.453 -6.105 1 85.44 91 LYS A O 1
ATOM 727 N N . TYR A 1 92 ? 18.141 13.43 -6.59 1 88 92 TYR A N 1
ATOM 728 C CA . TYR A 1 92 ? 17.375 14.648 -6.375 1 88 92 TYR A CA 1
ATOM 729 C C . TYR A 1 92 ? 16.656 14.609 -5.031 1 88 92 TYR A C 1
ATOM 731 O O . TYR A 1 92 ? 16.406 15.656 -4.43 1 88 92 TYR A O 1
ATOM 739 N N . SER A 1 93 ? 16.297 13.422 -4.535 1 90.62 93 SER A N 1
ATOM 740 C CA . SER A 1 93 ? 15.508 13.281 -3.318 1 90.62 93 SER A CA 1
ATOM 741 C C . SER A 1 93 ? 16.234 13.859 -2.109 1 90.62 93 SER A C 1
ATOM 743 O O . SER A 1 93 ? 15.602 14.359 -1.179 1 90.62 93 SER A O 1
ATOM 745 N N . TRP A 1 94 ? 17.547 13.852 -2.119 1 89.31 94 TRP A N 1
ATOM 746 C CA . TRP A 1 94 ? 18.328 14.328 -0.985 1 89.31 94 TRP A CA 1
ATOM 747 C C . TRP A 1 94 ? 18.281 15.844 -0.885 1 89.31 94 TRP A C 1
ATOM 749 O O . TRP A 1 94 ? 18.594 16.422 0.161 1 89.31 94 TRP A O 1
ATOM 759 N N . ARG A 1 95 ? 17.797 16.469 -1.922 1 90.06 95 ARG A N 1
ATOM 760 C CA . ARG A 1 95 ? 17.797 17.938 -1.979 1 90.06 95 ARG A CA 1
ATOM 761 C C . ARG A 1 95 ? 16.5 18.5 -1.426 1 90.06 95 ARG A C 1
ATOM 763 O O . ARG A 1 95 ? 16.406 19.688 -1.129 1 90.06 95 ARG A O 1
ATOM 770 N N . VAL A 1 96 ? 15.555 17.625 -1.266 1 93.5 96 VAL A N 1
ATOM 771 C CA . VAL A 1 96 ? 14.234 18.078 -0.857 1 93.5 96 VAL A CA 1
ATOM 772 C C . VAL A 1 96 ? 14.227 18.375 0.641 1 93.5 96 VAL A C 1
ATOM 774 O O . VAL A 1 96 ? 14.625 17.531 1.448 1 93.5 96 VAL A O 1
ATOM 777 N N . ARG A 1 97 ? 13.742 19.609 0.979 1 95.38 97 ARG A N 1
ATOM 778 C CA . ARG A 1 97 ? 13.703 20.016 2.381 1 95.38 97 ARG A CA 1
ATOM 779 C C . ARG A 1 97 ? 12.273 20.328 2.816 1 95.38 97 ARG A C 1
ATOM 781 O O . ARG A 1 97 ? 11.945 20.219 4 1 95.38 97 ARG A O 1
ATOM 788 N N . ALA A 1 98 ? 11.492 20.719 1.834 1 96.25 98 ALA A N 1
ATOM 789 C CA . ALA A 1 98 ? 10.125 21.094 2.176 1 96.25 98 ALA A CA 1
ATOM 790 C C . ALA A 1 98 ? 9.148 20.688 1.073 1 96.25 98 ALA A C 1
ATOM 792 O O . ALA A 1 98 ? 9.477 20.781 -0.113 1 96.25 98 ALA A O 1
ATOM 793 N N . ILE A 1 99 ? 7.945 20.266 1.491 1 95 99 ILE A N 1
ATOM 794 C CA . ILE A 1 99 ? 6.855 19.953 0.574 1 95 99 ILE A CA 1
ATOM 795 C C . ILE A 1 99 ? 5.582 20.656 1.032 1 95 99 ILE A C 1
ATOM 797 O O . ILE A 1 99 ? 5.137 20.469 2.166 1 95 99 ILE A O 1
ATOM 801 N N . ASP A 1 100 ? 5.07 21.453 0.226 1 91.56 100 ASP A N 1
ATOM 802 C CA . ASP A 1 100 ? 3.799 22.125 0.471 1 91.56 100 ASP A CA 1
ATOM 803 C C . ASP A 1 100 ? 2.748 21.719 -0.557 1 91.56 100 ASP A C 1
ATOM 805 O O . ASP A 1 100 ? 2.643 22.328 -1.624 1 91.56 100 ASP A O 1
ATOM 809 N N . ASP A 1 101 ? 2.062 20.703 -0.229 1 82.06 101 ASP A N 1
ATOM 810 C CA . ASP A 1 101 ? 1.167 20.078 -1.199 1 82.06 101 ASP A CA 1
ATOM 811 C C . ASP A 1 101 ? -0.027 20.984 -1.504 1 82.06 101 ASP A C 1
ATOM 813 O O . ASP A 1 101 ? -0.943 21.109 -0.688 1 82.06 101 ASP A O 1
ATOM 817 N N . THR A 1 102 ? -0.069 21.578 -2.637 1 73.38 102 THR A N 1
ATOM 818 C CA . THR A 1 102 ? -1.124 22.469 -3.107 1 73.38 102 THR A CA 1
ATOM 819 C C . THR A 1 102 ? -1.794 21.891 -4.355 1 73.38 102 THR A C 1
ATOM 821 O O . THR A 1 102 ? -2.551 22.594 -5.031 1 73.38 102 THR A O 1
ATOM 824 N N . MET A 1 103 ? -1.669 20.656 -4.562 1 69 103 MET A N 1
ATOM 825 C CA . MET A 1 103 ? -2.109 20.062 -5.824 1 69 103 MET A CA 1
ATOM 826 C C . MET A 1 103 ? -3.621 19.875 -5.836 1 69 103 MET A C 1
ATOM 828 O O . MET A 1 103 ? -4.242 19.75 -4.777 1 69 103 MET A O 1
ATOM 832 N N . THR A 1 104 ? -3.945 19.891 -7.055 1 67.19 104 THR A N 1
ATOM 833 C CA . THR A 1 104 ? -5.375 19.734 -7.293 1 67.19 104 THR A CA 1
ATOM 834 C C . THR A 1 104 ? -5.75 18.266 -7.359 1 67.19 104 THR A C 1
ATOM 836 O O . THR A 1 104 ? -6.902 17.891 -7.109 1 67.19 104 THR A O 1
ATOM 839 N N . ALA A 1 105 ? -4.895 17.438 -7.73 1 78.75 105 ALA A N 1
ATOM 840 C CA . ALA A 1 105 ? -5.234 16.016 -7.863 1 78.75 105 ALA A CA 1
ATOM 841 C C . ALA A 1 105 ? -4.414 15.164 -6.902 1 78.75 105 ALA A C 1
ATOM 843 O O . ALA A 1 105 ? -3.318 15.555 -6.496 1 78.75 105 ALA A O 1
ATOM 844 N N . ASP A 1 106 ? -5.062 13.984 -6.641 1 88.06 106 ASP A N 1
ATOM 845 C CA . ASP A 1 106 ? -4.41 13.094 -5.688 1 88.06 106 ASP A CA 1
ATOM 846 C C . ASP A 1 106 ? -3.789 11.891 -6.398 1 88.06 106 ASP A C 1
ATOM 848 O O . ASP A 1 106 ? -3.895 11.766 -7.617 1 88.06 106 ASP A O 1
ATOM 852 N N . TYR A 1 107 ? -3.053 11.117 -5.688 1 91.44 107 TYR A N 1
ATOM 853 C CA . TYR A 1 107 ? -2.354 9.945 -6.195 1 91.44 107 TYR A CA 1
ATOM 854 C C . TYR A 1 107 ? -3.176 8.68 -5.977 1 91.44 107 TYR A C 1
ATOM 856 O O . TYR A 1 107 ? -3.84 8.531 -4.945 1 91.44 107 TYR A O 1
ATOM 864 N N . CYS A 1 108 ? -3.104 7.848 -6.922 1 90.19 108 CYS A N 1
ATOM 865 C CA . CYS A 1 108 ? -3.643 6.508 -6.707 1 90.19 108 CYS A CA 1
ATOM 866 C C . CYS A 1 108 ? -2.787 5.727 -5.719 1 90.19 108 CYS A C 1
ATOM 868 O O . CYS A 1 108 ? -1.566 5.891 -5.684 1 90.19 108 CYS A O 1
ATOM 870 N N . GLU A 1 109 ? -3.484 4.875 -5.004 1 89 109 GLU A N 1
ATOM 871 C CA . GLU A 1 109 ? -2.781 4.055 -4.023 1 89 109 GLU A CA 1
ATOM 872 C C . GLU A 1 109 ? -1.693 3.215 -4.684 1 89 109 GLU A C 1
ATOM 874 O O . GLU A 1 109 ? -0.665 2.926 -4.07 1 89 109 GLU A O 1
ATOM 879 N N . SER A 1 110 ? -1.832 2.789 -5.934 1 89.62 110 SER A N 1
ATOM 880 C CA . SER A 1 110 ? -0.899 1.938 -6.668 1 89.62 110 SER A CA 1
ATOM 881 C C . SER A 1 110 ? 0.466 2.604 -6.805 1 89.62 110 SER A C 1
ATOM 883 O O . SER A 1 110 ? 1.489 1.921 -6.891 1 89.62 110 SER A O 1
ATOM 885 N N . VAL A 1 111 ? 0.423 3.877 -6.789 1 92.94 111 VAL A N 1
ATOM 886 C CA . VAL A 1 111 ? 1.67 4.621 -6.93 1 92.94 111 VAL A CA 1
ATOM 887 C C . VAL A 1 111 ? 2.607 4.285 -5.77 1 92.94 111 VAL A C 1
ATOM 889 O O . VAL A 1 111 ? 3.789 4.008 -5.98 1 92.94 111 VAL A O 1
ATOM 892 N N . PHE A 1 112 ? 2.111 4.273 -4.645 1 91.62 112 PHE A N 1
ATOM 893 C CA . PHE A 1 112 ? 2.932 4.062 -3.455 1 91.62 112 PHE A CA 1
ATOM 894 C C . PHE A 1 112 ? 3.244 2.584 -3.268 1 91.62 112 PHE A C 1
ATOM 896 O O . PHE A 1 112 ? 4.316 2.229 -2.771 1 91.62 112 PHE A O 1
ATOM 903 N N . ILE A 1 113 ? 2.342 1.816 -3.666 1 88.44 113 ILE A N 1
ATOM 904 C CA . ILE A 1 113 ? 2.594 0.38 -3.635 1 88.44 113 ILE A CA 1
ATOM 905 C C . ILE A 1 113 ? 3.744 0.037 -4.578 1 88.44 113 ILE A C 1
ATOM 907 O O . ILE A 1 113 ? 4.613 -0.772 -4.242 1 88.44 113 ILE A O 1
ATOM 911 N N . ASP A 1 114 ? 3.793 0.632 -5.766 1 90.88 114 ASP A N 1
ATOM 912 C CA . ASP A 1 114 ? 4.875 0.435 -6.723 1 90.88 114 ASP A CA 1
ATOM 913 C C . ASP A 1 114 ? 6.215 0.884 -6.145 1 90.88 114 ASP A C 1
ATOM 915 O O . ASP A 1 114 ? 7.246 0.253 -6.387 1 90.88 114 ASP A O 1
ATOM 919 N N . ILE A 1 115 ? 6.152 1.935 -5.434 1 89.81 115 ILE A N 1
ATOM 920 C CA . ILE A 1 115 ? 7.371 2.457 -4.82 1 89.81 115 ILE A CA 1
ATOM 921 C C . ILE A 1 115 ? 7.918 1.443 -3.82 1 89.81 115 ILE A C 1
ATOM 923 O O . ILE A 1 115 ? 9.117 1.139 -3.828 1 89.81 115 ILE A O 1
ATOM 927 N N . VAL A 1 116 ? 7.051 0.975 -3.098 1 83.38 116 VAL A N 1
ATOM 928 C CA . VAL A 1 116 ? 7.441 0.014 -2.07 1 83.38 116 VAL A CA 1
ATOM 929 C C . VAL A 1 116 ? 7.918 -1.279 -2.729 1 83.38 116 VAL A C 1
ATOM 931 O O . VAL A 1 116 ? 8.914 -1.864 -2.307 1 83.38 116 VAL A O 1
ATOM 934 N N . ALA A 1 117 ? 7.273 -1.669 -3.709 1 81.88 117 ALA A N 1
ATOM 935 C CA . ALA A 1 117 ? 7.562 -2.922 -4.402 1 81.88 117 ALA A CA 1
ATOM 936 C C . ALA A 1 117 ? 8.898 -2.85 -5.137 1 81.88 117 ALA A C 1
ATOM 938 O O . ALA A 1 117 ? 9.594 -3.859 -5.277 1 81.88 117 ALA A O 1
ATOM 939 N N . SER A 1 118 ? 9.203 -1.715 -5.609 1 85 118 SER A N 1
ATOM 940 C CA . SER A 1 118 ? 10.367 -1.575 -6.484 1 85 118 SER A CA 1
ATOM 941 C C . SER A 1 118 ? 11.586 -1.091 -5.711 1 85 118 SER A C 1
ATOM 943 O O . SER A 1 118 ? 12.711 -1.144 -6.215 1 85 118 SER A O 1
ATOM 945 N N . SER A 1 119 ? 11.297 -0.688 -4.551 1 78 119 SER A N 1
ATOM 946 C CA . SER A 1 119 ? 12.367 -0.04 -3.805 1 78 119 SER A CA 1
ATOM 947 C C . SER A 1 119 ? 13.477 -1.031 -3.453 1 78 119 SER A C 1
ATOM 949 O O . SER A 1 119 ? 13.195 -2.135 -2.979 1 78 119 SER A O 1
ATOM 951 N N . PRO A 1 120 ? 14.688 -0.641 -3.848 1 71.75 120 PRO A N 1
ATOM 952 C CA . PRO A 1 120 ? 15.797 -1.481 -3.389 1 71.75 120 PRO A CA 1
ATOM 953 C C . PRO A 1 120 ? 15.938 -1.497 -1.868 1 71.75 120 PRO A C 1
ATOM 955 O O . PRO A 1 120 ? 15.367 -0.645 -1.184 1 71.75 120 PRO A O 1
ATOM 958 N N . PRO A 1 121 ? 16.297 -2.676 -1.359 1 60.09 121 PRO A N 1
ATOM 959 C CA . PRO A 1 121 ? 16.469 -2.693 0.095 1 60.09 121 PRO A CA 1
ATOM 960 C C . PRO A 1 121 ? 17.016 -1.376 0.64 1 60.09 121 PRO A C 1
ATOM 962 O O . PRO A 1 121 ? 18 -0.855 0.129 1 60.09 121 PRO A O 1
ATOM 965 N N . LEU A 1 122 ? 16.078 -0.588 0.881 1 53.66 122 LEU A N 1
ATOM 966 C CA . LEU A 1 122 ? 16.297 0.826 1.161 1 53.66 122 LEU A CA 1
ATOM 967 C C . LEU A 1 122 ? 17.344 1.007 2.264 1 53.66 122 LEU A C 1
ATOM 969 O O . LEU A 1 122 ? 17.141 0.552 3.393 1 53.66 122 LEU A O 1
ATOM 973 N N . SER A 1 123 ? 18.5 0.996 1.988 1 54.28 123 SER A N 1
ATOM 974 C CA . SER A 1 123 ? 19.516 1.463 2.936 1 54.28 123 SER A CA 1
ATOM 975 C C . SER A 1 123 ? 19.203 2.871 3.43 1 54.28 123 SER A C 1
ATOM 977 O O . SER A 1 123 ? 19.766 3.324 4.426 1 54.28 123 SER A O 1
ATOM 979 N N . SER A 1 124 ? 18.312 3.58 2.654 1 64.25 124 SER A N 1
ATOM 980 C CA . SER A 1 124 ? 18.188 4.98 3.047 1 64.25 124 SER A CA 1
ATOM 981 C C . SER A 1 124 ? 16.734 5.453 2.938 1 64.25 124 SER A C 1
ATOM 983 O O . SER A 1 124 ? 15.93 4.828 2.256 1 64.25 124 SER A O 1
ATOM 985 N N . GLU A 1 125 ? 16.422 6.348 3.66 1 79.69 125 GLU A N 1
ATOM 986 C CA . GLU A 1 125 ? 15.141 7.055 3.654 1 79.69 125 GLU A CA 1
ATOM 987 C C . GLU A 1 125 ? 14.836 7.633 2.275 1 79.69 125 GLU A C 1
ATOM 989 O O . GLU A 1 125 ? 15.75 7.941 1.511 1 79.69 125 GLU A O 1
ATOM 994 N N . LEU A 1 126 ? 13.594 7.668 1.878 1 87.75 126 LEU A N 1
ATOM 995 C CA . LEU A 1 126 ? 13.195 8.203 0.583 1 87.75 126 LEU A CA 1
ATOM 996 C C . LEU A 1 126 ? 13.508 9.695 0.494 1 87.75 126 LEU A C 1
ATOM 998 O O . LEU A 1 126 ? 13.953 10.18 -0.55 1 87.75 126 LEU A O 1
ATOM 1002 N N . LEU A 1 127 ? 13.258 10.422 1.589 1 91.88 127 LEU A N 1
ATOM 1003 C CA . LEU A 1 127 ? 13.562 11.844 1.698 1 91.88 127 LEU A CA 1
ATOM 1004 C C . LEU A 1 127 ? 14.375 12.133 2.957 1 91.88 127 LEU A C 1
ATOM 1006 O O . LEU A 1 127 ? 13.844 12.648 3.939 1 9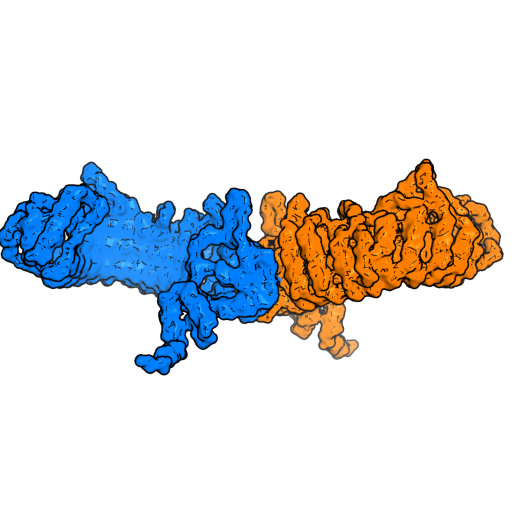1.88 127 LEU A O 1
ATOM 1010 N N . PRO A 1 128 ? 15.695 11.953 2.895 1 90.38 128 PRO A N 1
ATOM 1011 C CA . PRO A 1 128 ? 16.531 11.992 4.102 1 90.38 128 PRO A CA 1
ATOM 1012 C C . PRO A 1 128 ? 16.625 13.391 4.707 1 90.38 128 PRO A C 1
ATOM 1014 O O . PRO A 1 128 ? 16.859 13.531 5.91 1 90.38 128 PRO A O 1
ATOM 1017 N N . ASN A 1 129 ? 16.344 14.516 3.9 1 93.44 129 ASN A N 1
ATOM 1018 C CA . ASN A 1 129 ? 16.562 15.859 4.418 1 93.44 129 ASN A CA 1
ATOM 1019 C C . ASN A 1 129 ? 15.25 16.641 4.523 1 93.44 129 ASN A C 1
ATOM 1021 O O . ASN A 1 129 ? 15.258 17.859 4.629 1 93.44 129 ASN A O 1
ATOM 1025 N N . LEU A 1 130 ? 14.18 15.867 4.508 1 95.81 130 LEU A N 1
ATOM 1026 C CA . LEU A 1 130 ? 12.891 16.531 4.625 1 95.81 130 LEU A CA 1
ATOM 1027 C C . LEU A 1 130 ? 12.711 17.125 6.016 1 95.81 130 LEU A C 1
ATOM 1029 O O . LEU A 1 130 ? 12.867 16.438 7.023 1 95.81 130 LEU A O 1
ATOM 1033 N N . ARG A 1 131 ? 12.344 18.438 6.051 1 97.5 131 ARG A N 1
ATOM 1034 C CA . ARG A 1 131 ? 12.195 19.141 7.324 1 97.5 131 ARG A CA 1
ATOM 1035 C C . ARG A 1 131 ? 10.766 19.625 7.52 1 97.5 131 ARG A C 1
ATOM 1037 O O . ARG A 1 131 ? 10.281 19.703 8.656 1 97.5 131 ARG A O 1
ATOM 1044 N N . ARG A 1 132 ? 10.211 20 6.426 1 97.44 132 ARG A N 1
ATOM 1045 C CA . ARG A 1 132 ? 8.859 20.547 6.512 1 97.44 132 ARG A CA 1
ATOM 1046 C C . ARG A 1 132 ? 7.926 19.859 5.512 1 97.44 132 ARG A C 1
ATOM 1048 O O . ARG A 1 132 ? 8.266 19.719 4.336 1 97.44 132 ARG A O 1
ATOM 1055 N N . TRP A 1 133 ? 6.738 19.453 5.996 1 96.69 133 TRP A N 1
ATOM 1056 C CA . TRP A 1 133 ? 5.73 18.875 5.121 1 96.69 133 TRP A CA 1
ATOM 1057 C C . TRP A 1 133 ? 4.336 19.359 5.484 1 96.69 133 TRP A C 1
ATOM 1059 O O . TRP A 1 133 ? 3.824 19.062 6.566 1 96.69 133 TRP A O 1
ATOM 1069 N N . LYS A 1 134 ? 3.752 20.094 4.629 1 94.75 134 LYS A N 1
ATOM 1070 C CA . LYS A 1 134 ? 2.361 20.516 4.766 1 94.75 134 LYS A CA 1
ATOM 1071 C C . LYS A 1 134 ? 1.454 19.734 3.828 1 94.75 134 LYS A C 1
ATOM 1073 O O . LYS A 1 134 ? 1.432 19.984 2.621 1 94.75 134 LYS A O 1
ATOM 1078 N N . TYR A 1 135 ? 0.775 18.828 4.426 1 91.06 135 TYR A N 1
ATOM 1079 C CA . TYR A 1 135 ? -0.16 18.031 3.637 1 91.06 135 TYR A CA 1
ATOM 1080 C C . TYR A 1 135 ? -1.602 18.391 3.986 1 91.06 135 TYR A C 1
ATOM 1082 O O . TYR A 1 135 ? -2.127 17.938 5.008 1 91.06 135 TYR A O 1
ATOM 1090 N N . ASP A 1 136 ? -2.256 19.094 3.131 1 84.12 136 ASP A N 1
ATOM 1091 C CA . ASP A 1 136 ? -3.598 19.609 3.389 1 84.12 136 ASP A CA 1
ATOM 1092 C C . ASP A 1 136 ? -4.637 18.875 2.549 1 84.12 136 ASP A C 1
ATOM 1094 O O . ASP A 1 136 ? -5.609 19.469 2.086 1 84.12 136 ASP A O 1
ATOM 1098 N N . ARG A 1 137 ? -4.379 17.625 2.346 1 84.75 137 ARG A N 1
ATOM 1099 C CA . ARG A 1 137 ? -5.305 16.797 1.573 1 84.75 137 ARG A CA 1
ATOM 1100 C C . ARG A 1 137 ? -5.621 15.5 2.301 1 84.75 137 ARG A C 1
ATOM 1102 O O . ARG A 1 137 ? -5.148 15.273 3.416 1 84.75 137 ARG A O 1
ATOM 1109 N N . TRP A 1 138 ? -6.555 14.773 1.695 1 81.44 138 TRP A N 1
ATOM 1110 C CA . TRP A 1 138 ? -7.023 13.578 2.396 1 81.44 138 TRP A CA 1
ATOM 1111 C C . TRP A 1 138 ? -7.082 12.383 1.455 1 81.44 138 TRP A C 1
ATOM 1113 O O . TRP A 1 138 ? -8.031 11.594 1.506 1 81.44 138 TRP A O 1
ATOM 1123 N N . GLY A 1 139 ? -6.09 12.359 0.616 1 86.06 139 GLY A N 1
ATOM 1124 C CA . GLY A 1 139 ? -6.051 11.258 -0.328 1 86.06 139 GLY A CA 1
ATOM 1125 C C . GLY A 1 139 ? -5.246 10.07 0.175 1 86.06 139 GLY A C 1
ATOM 1126 O O . GLY A 1 139 ? -4.934 9.984 1.364 1 86.06 139 GLY A O 1
ATOM 1127 N N . ALA A 1 140 ? -4.961 9.133 -0.735 1 87.69 140 ALA A N 1
ATOM 1128 C CA . ALA A 1 140 ? -4.328 7.855 -0.411 1 87.69 140 ALA A CA 1
ATOM 1129 C C . ALA A 1 140 ? -2.943 8.062 0.194 1 87.69 140 ALA A C 1
ATOM 1131 O O . ALA A 1 140 ? -2.453 7.219 0.945 1 87.69 140 ALA A O 1
ATOM 1132 N N . LEU A 1 141 ? -2.391 9.18 -0.079 1 91.19 141 LEU A N 1
ATOM 1133 C CA . LEU A 1 141 ? -1.04 9.469 0.388 1 91.19 141 LEU A CA 1
ATOM 1134 C C . LEU A 1 141 ? -0.976 9.453 1.912 1 91.19 141 LEU A C 1
ATOM 1136 O O . LEU A 1 141 ? 0.077 9.164 2.488 1 91.19 141 LEU A O 1
ATOM 1140 N N . VAL A 1 142 ? -2.066 9.742 2.59 1 92.12 142 VAL A N 1
ATOM 1141 C CA . VAL A 1 142 ? -2.098 9.773 4.047 1 92.12 142 VAL A CA 1
ATOM 1142 C C . VAL A 1 142 ? -1.601 8.445 4.609 1 92.12 142 VAL A C 1
ATOM 1144 O O . VAL A 1 142 ? -0.845 8.414 5.582 1 92.12 142 VAL A O 1
ATOM 1147 N N . LYS A 1 143 ? -1.94 7.348 3.934 1 90.62 143 LYS A N 1
ATOM 1148 C CA . LYS A 1 143 ? -1.573 6.004 4.367 1 90.62 143 LYS A CA 1
ATOM 1149 C C . LYS A 1 143 ? -0.061 5.801 4.312 1 90.62 143 LYS A C 1
ATOM 1151 O O . LYS A 1 143 ? 0.487 4.973 5.043 1 90.62 143 LYS A O 1
ATOM 1156 N N . PHE A 1 144 ? 0.563 6.602 3.473 1 91.88 144 PHE A N 1
ATOM 1157 C CA . PHE A 1 144 ? 1.947 6.289 3.139 1 91.88 144 PHE A CA 1
ATOM 1158 C C . PHE A 1 144 ? 2.879 7.41 3.58 1 91.88 144 PHE A C 1
ATOM 1160 O O . PHE A 1 144 ? 4.07 7.395 3.266 1 91.88 144 PHE A O 1
ATOM 1167 N N . ILE A 1 145 ? 2.375 8.359 4.27 1 92.88 145 ILE A N 1
ATOM 1168 C CA . ILE A 1 145 ? 3.178 9.469 4.773 1 92.88 145 ILE A CA 1
ATOM 1169 C C . ILE A 1 145 ? 4.383 8.93 5.539 1 92.88 145 ILE A C 1
ATOM 1171 O O . ILE A 1 145 ? 5.5 9.422 5.375 1 92.88 145 ILE A O 1
ATOM 1175 N N . PRO A 1 146 ? 4.258 7.844 6.301 1 90.44 146 PRO A N 1
ATOM 1176 C CA . PRO A 1 146 ? 5.379 7.344 7.102 1 90.44 146 PRO A CA 1
ATOM 1177 C C . PRO A 1 146 ? 6.551 6.867 6.246 1 90.44 146 PRO A C 1
ATOM 1179 O O . PRO A 1 146 ? 7.676 6.762 6.734 1 90.44 146 PRO A O 1
ATOM 1182 N N . LEU A 1 147 ? 6.289 6.625 5 1 88.94 147 LEU A N 1
ATOM 1183 C CA . LEU A 1 147 ? 7.344 6.207 4.082 1 88.94 147 LEU A CA 1
ATOM 1184 C C . LEU A 1 147 ? 8.344 7.34 3.852 1 88.94 147 LEU A C 1
ATOM 1186 O O . LEU A 1 147 ? 9.508 7.09 3.533 1 88.94 147 LEU A O 1
ATOM 1190 N N . PHE A 1 148 ? 7.867 8.57 4.074 1 91.06 148 PHE A N 1
ATOM 1191 C CA . PHE A 1 148 ? 8.648 9.719 3.633 1 91.06 148 PHE A CA 1
ATOM 1192 C C . PHE A 1 148 ? 9.219 10.477 4.828 1 91.06 148 PHE A C 1
ATOM 1194 O O . PHE A 1 148 ? 10.094 11.336 4.668 1 91.06 148 PHE A O 1
ATOM 1201 N N . ILE A 1 149 ? 8.734 10.148 5.973 1 91.06 149 ILE A N 1
ATOM 1202 C CA . ILE A 1 149 ? 9.125 10.969 7.109 1 91.06 149 ILE A CA 1
ATOM 1203 C C . ILE A 1 149 ? 10.18 10.242 7.941 1 91.06 149 ILE A C 1
ATOM 1205 O O . ILE A 1 149 ? 10.258 9.008 7.918 1 91.06 149 ILE A O 1
ATOM 1209 N N . HIS A 1 150 ? 10.961 11.023 8.633 1 90 150 HIS A N 1
ATOM 1210 C CA . HIS A 1 150 ? 11.984 10.539 9.547 1 90 150 HIS A CA 1
ATOM 1211 C C . HIS A 1 150 ? 12.336 11.594 10.586 1 90 150 HIS A C 1
ATOM 1213 O O . HIS A 1 150 ? 11.617 12.578 10.75 1 90 150 HIS A O 1
ATOM 1219 N N . SER A 1 151 ? 13.414 11.375 11.289 1 91.56 151 SER A N 1
ATOM 1220 C CA . SER A 1 151 ? 13.703 12.133 12.5 1 91.56 151 SER A CA 1
ATOM 1221 C C . SER A 1 151 ? 14.102 13.57 12.164 1 91.56 151 SER A C 1
ATOM 1223 O O . SER A 1 151 ? 14.094 14.438 13.039 1 91.56 151 SER A O 1
ATOM 1225 N N . THR A 1 152 ? 14.305 13.891 10.883 1 93.88 152 THR A N 1
ATOM 1226 C CA . THR A 1 152 ? 14.719 15.234 10.508 1 93.88 152 THR A CA 1
ATOM 1227 C C . THR A 1 152 ? 13.508 16.156 10.367 1 93.88 152 THR A C 1
ATOM 1229 O O . THR A 1 152 ? 13.656 17.375 10.305 1 93.88 152 THR A O 1
ATOM 1232 N N . LEU A 1 153 ? 12.359 15.633 10.375 1 96.69 153 LEU A N 1
ATOM 1233 C CA . LEU A 1 153 ? 11.141 16.422 10.203 1 96.69 153 LEU A CA 1
ATOM 1234 C C . LEU A 1 153 ? 10.898 17.312 11.406 1 96.69 153 LEU A C 1
ATOM 1236 O O . LEU A 1 153 ? 10.875 16.844 12.547 1 96.69 153 LEU A O 1
ATOM 1240 N N . THR A 1 154 ? 10.664 18.641 11.133 1 97.94 154 THR A N 1
ATOM 1241 C CA . THR A 1 154 ? 10.461 19.594 12.227 1 97.94 154 THR A CA 1
ATOM 1242 C C . THR A 1 154 ? 9.078 20.219 12.141 1 97.94 154 THR A C 1
ATOM 1244 O O . THR A 1 154 ? 8.539 20.688 13.148 1 97.94 154 THR A O 1
ATOM 1247 N N . THR A 1 155 ? 8.57 20.344 10.953 1 98.12 155 THR A N 1
ATOM 1248 C CA . THR A 1 155 ? 7.25 20.922 10.742 1 98.12 155 THR A CA 1
ATOM 1249 C C . THR A 1 155 ? 6.348 19.953 9.984 1 98.12 155 THR A C 1
ATOM 1251 O O . THR A 1 155 ? 6.723 19.438 8.93 1 98.12 155 THR A O 1
ATOM 1254 N N . PHE A 1 156 ? 5.184 19.734 10.539 1 97.38 156 PHE A N 1
ATOM 1255 C CA . PHE A 1 156 ? 4.254 18.797 9.914 1 97.38 156 PHE A CA 1
ATOM 1256 C C . PHE A 1 156 ? 2.822 19.297 10.023 1 97.38 156 PHE A C 1
ATOM 1258 O O . PHE A 1 156 ? 2.414 19.812 11.078 1 97.38 156 PHE A O 1
ATOM 1265 N N . HIS A 1 157 ? 2.117 19.25 8.891 1 96.06 157 HIS A N 1
ATOM 1266 C CA . HIS A 1 157 ? 0.709 19.625 8.836 1 96.06 157 HIS A CA 1
ATOM 1267 C C . HIS A 1 157 ? -0.14 18.5 8.258 1 96.06 157 HIS A C 1
ATOM 1269 O O . HIS A 1 157 ? 0.145 18 7.164 1 96.06 157 HIS A O 1
ATOM 1275 N N . LEU A 1 158 ? -1.159 18.125 8.977 1 93.81 158 LEU A N 1
ATOM 1276 C CA . LEU A 1 158 ? -2.076 17.078 8.508 1 93.81 158 LEU A CA 1
ATOM 1277 C C . LEU A 1 158 ? -3.525 17.531 8.656 1 93.81 158 LEU A C 1
ATOM 1279 O O . LEU A 1 158 ? -3.9 18.109 9.68 1 93.81 158 LEU A O 1
ATOM 1283 N N . CYS A 1 159 ? -4.332 17.219 7.672 1 90.44 159 CYS A N 1
ATOM 1284 C CA . CYS A 1 159 ? -5.75 17.562 7.672 1 90.44 159 CYS A CA 1
ATOM 1285 C C . CYS A 1 159 ? -6.617 16.312 7.645 1 90.44 159 CYS A C 1
ATOM 1287 O O . CYS A 1 159 ? -6.426 15.438 6.801 1 90.44 159 CYS A O 1
ATOM 1289 N N . PHE A 1 160 ? -7.613 16.25 8.586 1 88.69 160 PHE A N 1
ATOM 1290 C CA . PHE A 1 160 ? -8.516 15.102 8.672 1 88.69 160 PHE A CA 1
ATOM 1291 C C . PHE A 1 160 ? -9.82 15.391 7.93 1 88.69 160 PHE A C 1
ATOM 1293 O O . PHE A 1 160 ? -10.344 16.5 7.988 1 88.69 160 PHE A O 1
ATOM 1300 N N . MET A 1 161 ? -10.148 14.398 7.195 1 85.75 161 MET A N 1
ATOM 1301 C CA . MET A 1 161 ? -11.484 14.398 6.609 1 85.75 161 MET A CA 1
ATOM 1302 C C . MET A 1 161 ? -12.094 13 6.664 1 85.75 161 MET A C 1
ATOM 1304 O O . MET A 1 161 ? -11.531 12.047 6.117 1 85.75 161 MET A O 1
ATOM 1308 N N . ASN A 1 162 ? -13.211 12.922 7.34 1 79.12 162 ASN A N 1
ATOM 1309 C CA . ASN A 1 162 ? -13.789 11.594 7.504 1 79.12 162 ASN A CA 1
ATOM 1310 C C . ASN A 1 162 ? -14.43 11.102 6.211 1 79.12 162 ASN A C 1
ATOM 1312 O O . ASN A 1 162 ? -14.664 11.883 5.285 1 79.12 162 ASN A O 1
ATOM 1316 N N . GLN A 1 163 ? -14.727 9.836 6.215 1 76.31 163 GLN A N 1
ATOM 1317 C CA . GLN A 1 163 ? -15.227 9.148 5.035 1 76.31 163 GLN A CA 1
ATOM 1318 C C . GLN A 1 163 ? -16.562 9.719 4.59 1 76.31 163 GLN A C 1
ATOM 1320 O O . GLN A 1 163 ? -16.859 9.781 3.391 1 76.31 163 GLN A O 1
ATOM 1325 N N . ASP A 1 164 ? -17.297 10.102 5.578 1 73.62 164 ASP A N 1
ATOM 1326 C CA . ASP A 1 164 ? -18.609 10.648 5.285 1 73.62 164 ASP A CA 1
ATOM 1327 C C . ASP A 1 164 ? -18.5 11.953 4.496 1 73.62 164 ASP A C 1
ATOM 1329 O O . ASP A 1 164 ? -19.406 12.297 3.727 1 73.62 164 ASP A O 1
ATOM 1333 N N . ALA A 1 165 ? -17.422 12.531 4.633 1 70.06 165 ALA A N 1
ATOM 1334 C CA . ALA A 1 165 ? -17.203 13.805 3.957 1 70.06 165 ALA A CA 1
ATOM 1335 C C . ALA A 1 165 ? -16.312 13.633 2.736 1 70.06 165 ALA A C 1
ATOM 1337 O O . ALA A 1 165 ? -15.82 14.609 2.168 1 70.06 165 ALA A O 1
ATOM 1338 N N . GLY A 1 166 ? -16 12.383 2.336 1 74.12 166 GLY A N 1
ATOM 1339 C CA . GLY A 1 166 ? -15.211 12.117 1.143 1 74.12 166 GLY A CA 1
ATOM 1340 C C . GLY A 1 166 ? -13.75 11.828 1.443 1 74.12 166 GLY A C 1
ATOM 1341 O O . GLY A 1 166 ? -12.938 11.711 0.527 1 74.12 166 GLY A O 1
ATOM 1342 N N . GLY A 1 167 ? -13.484 11.773 2.725 1 82.62 167 GLY A N 1
ATOM 1343 C CA . GLY A 1 167 ? -12.109 11.508 3.1 1 82.62 167 GLY A CA 1
ATOM 1344 C C . GLY A 1 167 ? -11.844 10.039 3.371 1 82.62 167 GLY A C 1
ATOM 1345 O O . GLY A 1 167 ? -12.43 9.164 2.725 1 82.62 167 GLY A O 1
ATOM 1346 N N . LEU A 1 168 ? -10.836 9.797 4.113 1 87.06 168 LEU A N 1
ATOM 1347 C CA . LEU A 1 168 ? -10.438 8.438 4.469 1 87.06 168 LEU A CA 1
ATOM 1348 C C . LEU A 1 168 ? -11.062 8.016 5.793 1 87.06 168 LEU A C 1
ATOM 1350 O O . LEU A 1 168 ? -11.492 8.859 6.582 1 87.06 168 LEU A O 1
ATOM 1354 N N . PRO A 1 169 ? -11.156 6.703 5.938 1 87.19 169 PRO A N 1
ATOM 1355 C CA . PRO A 1 169 ? -11.617 6.242 7.25 1 87.19 169 PRO A CA 1
ATOM 1356 C C . PRO A 1 169 ? -10.688 6.668 8.383 1 87.19 169 PRO A C 1
ATOM 1358 O O . PRO A 1 169 ? -9.461 6.684 8.211 1 87.19 169 PRO A O 1
ATOM 1361 N N . LEU A 1 170 ? -11.195 6.957 9.547 1 89.12 170 LEU A N 1
ATOM 1362 C CA . LEU A 1 170 ? -10.477 7.512 10.688 1 89.12 170 LEU A CA 1
ATOM 1363 C C . LEU A 1 170 ? -9.359 6.57 11.133 1 89.12 170 LEU A C 1
ATOM 1365 O O . LEU A 1 170 ? -8.305 7.023 11.57 1 89.12 170 LEU A O 1
ATOM 1369 N N . PRO A 1 171 ? -9.562 5.246 10.961 1 87.12 171 PRO A N 1
ATOM 1370 C CA . PRO A 1 171 ? -8.477 4.359 11.375 1 87.12 171 PRO A CA 1
ATOM 1371 C C . PRO A 1 171 ? -7.188 4.586 10.586 1 87.12 171 PRO A C 1
ATOM 1373 O O . PRO A 1 171 ? -6.09 4.363 11.102 1 87.12 171 PRO A O 1
ATOM 1376 N N . VAL A 1 172 ? -7.332 5 9.422 1 89.5 172 VAL A N 1
ATOM 1377 C CA . VAL A 1 172 ? -6.164 5.285 8.586 1 89.5 172 VAL A CA 1
ATOM 1378 C C . VAL A 1 172 ? -5.379 6.449 9.188 1 89.5 172 VAL A C 1
ATOM 1380 O O . VAL A 1 172 ? -4.152 6.383 9.305 1 89.5 172 VAL A O 1
ATOM 1383 N N . TYR A 1 173 ? -6.039 7.441 9.594 1 92.06 173 TYR A N 1
ATOM 1384 C CA . TYR A 1 173 ? -5.395 8.602 10.211 1 92.06 173 TYR A CA 1
ATOM 1385 C C . TYR A 1 173 ? -4.75 8.227 11.539 1 92.06 173 TYR A C 1
ATOM 1387 O O . TYR A 1 173 ? -3.65 8.688 11.852 1 92.06 173 TYR A O 1
ATOM 1395 N N . ARG A 1 174 ? -5.441 7.441 12.266 1 91.56 174 ARG A N 1
ATOM 1396 C CA . ARG A 1 174 ? -4.922 7.016 13.562 1 91.56 174 ARG A CA 1
ATOM 1397 C C . ARG A 1 174 ? -3.578 6.309 13.406 1 91.56 174 ARG A C 1
ATOM 1399 O O . ARG A 1 174 ? -2.629 6.598 14.133 1 91.56 174 ARG A O 1
ATOM 1406 N N . ARG A 1 175 ? -3.592 5.488 12.492 1 89.44 175 ARG A N 1
ATOM 1407 C CA . ARG A 1 175 ? -2.369 4.738 12.227 1 89.44 175 ARG A CA 1
ATOM 1408 C C . ARG A 1 175 ? -1.238 5.664 11.797 1 89.44 175 ARG A C 1
ATOM 1410 O O . ARG A 1 175 ? -0.1 5.516 12.242 1 89.44 175 ARG A O 1
ATOM 1417 N N . THR A 1 176 ? -1.572 6.48 10.922 1 92.62 176 THR A N 1
ATOM 1418 C CA . THR A 1 176 ? -0.58 7.43 10.438 1 92.62 176 THR A CA 1
ATOM 1419 C C . THR A 1 176 ? -0.019 8.266 11.586 1 92.62 176 THR A C 1
ATOM 1421 O O . THR A 1 176 ? 1.19 8.492 11.664 1 92.62 176 THR A O 1
ATOM 1424 N N . LEU A 1 177 ? -0.86 8.695 12.484 1 94.5 177 LEU A N 1
ATOM 1425 C CA . LEU A 1 177 ? -0.434 9.492 13.625 1 94.5 177 LEU A CA 1
ATOM 1426 C C . LEU A 1 177 ? 0.522 8.703 14.516 1 94.5 177 LEU A C 1
ATOM 1428 O O . LEU A 1 177 ? 1.507 9.25 15.016 1 94.5 177 LEU A O 1
ATOM 1432 N N . LEU A 1 178 ? 0.27 7.441 14.695 1 90.94 178 LEU A N 1
ATOM 1433 C CA . LEU A 1 178 ? 1.118 6.594 15.531 1 90.94 178 LEU A CA 1
ATOM 1434 C C . LEU A 1 178 ? 2.508 6.449 14.922 1 90.94 178 LEU A C 1
ATOM 1436 O O . LEU A 1 178 ? 3.514 6.52 15.633 1 90.94 178 LEU A O 1
ATOM 1440 N N . TYR A 1 179 ? 2.553 6.324 13.695 1 90.81 179 TYR A N 1
ATOM 1441 C CA . TYR A 1 179 ? 3.846 6.18 13.039 1 90.81 179 TYR A CA 1
ATOM 1442 C C . TYR A 1 179 ? 4.598 7.504 13.016 1 90.81 179 TYR A C 1
ATOM 1444 O O . TYR A 1 179 ? 5.828 7.527 13.102 1 90.81 179 TYR A O 1
ATOM 1452 N N . VAL A 1 180 ? 3.842 8.555 12.859 1 92.44 180 VAL A N 1
ATOM 1453 C CA . VAL A 1 180 ? 4.477 9.867 12.93 1 92.44 180 VAL A CA 1
ATOM 1454 C C . VAL A 1 180 ? 5.133 10.047 14.297 1 92.44 180 VAL A C 1
ATOM 1456 O O . VAL A 1 180 ? 6.25 10.562 14.391 1 92.44 180 VAL A O 1
ATOM 1459 N N . SER A 1 181 ? 4.465 9.609 15.305 1 91.56 181 SER A N 1
ATOM 1460 C CA . SER A 1 181 ? 4.988 9.711 16.656 1 91.56 181 SER A CA 1
ATOM 1461 C C . SER A 1 181 ? 6.293 8.93 16.797 1 91.56 181 SER A C 1
ATOM 1463 O O . SER A 1 181 ? 7.203 9.359 17.516 1 91.56 181 SER A O 1
ATOM 1465 N N . ASP A 1 182 ? 6.406 7.883 16.125 1 88.31 182 ASP A N 1
ATOM 1466 C CA . ASP A 1 182 ? 7.574 7.016 16.234 1 88.31 182 ASP A CA 1
ATOM 1467 C C . ASP A 1 182 ? 8.727 7.539 15.375 1 88.31 182 ASP A C 1
ATOM 1469 O O . ASP A 1 182 ? 9.883 7.504 15.797 1 88.31 182 ASP A O 1
ATOM 1473 N N . LYS A 1 183 ? 8.422 8.078 14.234 1 89.81 183 LYS A N 1
ATOM 1474 C CA . LYS A 1 183 ? 9.445 8.344 13.234 1 89.81 183 LYS A CA 1
ATOM 1475 C C . LYS A 1 183 ? 9.898 9.805 13.289 1 89.81 183 LYS A C 1
ATOM 1477 O O . LYS A 1 183 ? 11.008 10.125 12.859 1 89.81 183 LYS A O 1
ATOM 1482 N N . ALA A 1 184 ? 8.984 10.633 13.75 1 93.44 184 ALA A N 1
ATOM 1483 C CA . ALA A 1 184 ? 9.312 12.062 13.773 1 93.44 184 ALA A CA 1
ATOM 1484 C C . ALA A 1 184 ? 9.195 12.625 15.188 1 93.44 184 ALA A C 1
ATOM 1486 O O . ALA A 1 184 ? 8.398 13.531 15.43 1 93.44 184 ALA A O 1
ATOM 1487 N N . PRO A 1 185 ? 10.07 12.258 16.047 1 92.38 185 PRO A N 1
ATOM 1488 C CA . PRO A 1 185 ? 9.992 12.719 17.438 1 92.38 185 PRO A CA 1
ATOM 1489 C C . PRO A 1 185 ? 10.453 14.164 17.609 1 92.38 185 PRO A C 1
ATOM 1491 O O . PRO A 1 185 ? 10.172 14.781 18.641 1 92.38 185 PRO A O 1
ATOM 1494 N N . ASN A 1 186 ? 11.078 14.742 16.562 1 95.88 186 ASN A N 1
ATOM 1495 C CA . ASN A 1 186 ? 11.703 16.062 16.719 1 95.88 186 ASN A CA 1
ATOM 1496 C C . ASN A 1 186 ? 10.82 17.156 16.141 1 95.88 186 ASN A C 1
ATOM 1498 O O . ASN A 1 186 ? 11.32 18.234 15.781 1 95.88 186 ASN A O 1
ATOM 1502 N N . LEU A 1 187 ? 9.57 16.938 16.062 1 97.81 187 LEU A N 1
ATOM 1503 C CA . LEU A 1 187 ? 8.656 17.938 15.523 1 97.81 187 LEU A CA 1
ATOM 1504 C C . LEU A 1 187 ? 8.641 19.188 16.406 1 97.81 187 LEU A C 1
ATOM 1506 O O . LEU A 1 187 ? 8.547 19.078 17.641 1 97.81 187 LEU A O 1
ATOM 1510 N N . GLU A 1 188 ? 8.773 20.344 15.844 1 98.5 188 GLU A N 1
ATOM 1511 C CA . GLU A 1 188 ? 8.719 21.625 16.547 1 98.5 188 GLU A CA 1
ATOM 1512 C C . GLU A 1 188 ? 7.418 22.359 16.234 1 98.5 188 GLU A C 1
ATOM 1514 O O . GLU A 1 188 ? 6.949 23.156 17.047 1 98.5 188 GLU A O 1
ATOM 1519 N N . ARG A 1 189 ? 6.961 22.125 15.102 1 98.5 189 ARG A N 1
ATOM 1520 C CA . ARG A 1 189 ? 5.711 22.734 14.664 1 98.5 189 ARG A CA 1
ATOM 1521 C C . ARG A 1 189 ? 4.738 21.672 14.141 1 98.5 189 ARG A C 1
ATOM 1523 O O . ARG A 1 189 ? 5.094 20.875 13.281 1 98.5 189 ARG A O 1
ATOM 1530 N N . LEU A 1 190 ? 3.508 21.672 14.633 1 98.06 190 LEU A N 1
ATOM 1531 C CA . LEU A 1 190 ? 2.492 20.703 14.242 1 98.06 190 LEU A CA 1
ATOM 1532 C C . LEU A 1 190 ? 1.152 21.391 13.992 1 98.06 190 LEU A C 1
ATOM 1534 O O . LEU A 1 190 ? 0.727 22.234 14.789 1 98.06 190 LEU A O 1
ATOM 1538 N N . SER A 1 191 ? 0.612 21.141 12.93 1 95.94 191 SER A N 1
ATOM 1539 C CA . SER A 1 191 ? -0.733 21.609 12.609 1 95.94 191 SER A CA 1
ATOM 1540 C C . SER A 1 191 ? -1.671 20.438 12.32 1 95.94 191 SER A C 1
ATOM 1542 O O . SER A 1 191 ? -1.422 19.641 11.414 1 95.94 191 SER A O 1
ATOM 1544 N N . LEU A 1 192 ? -2.668 20.281 13.125 1 94.25 192 LEU A N 1
ATOM 1545 C CA . LEU A 1 192 ? -3.709 19.281 12.938 1 94.25 192 LEU A CA 1
ATOM 1546 C C . LEU A 1 192 ? -5.066 19.938 12.711 1 94.25 192 LEU A C 1
ATOM 1548 O O . LEU A 1 192 ? -5.613 20.562 13.617 1 94.25 192 LEU A O 1
ATOM 1552 N N . THR A 1 193 ? -5.535 19.781 11.555 1 89.81 193 THR A N 1
ATOM 1553 C CA . THR A 1 193 ? -6.824 20.375 11.242 1 89.81 193 THR A CA 1
ATOM 1554 C C . THR A 1 193 ? -7.836 19.312 10.82 1 89.81 193 THR A C 1
ATOM 1556 O O . THR A 1 193 ? -7.453 18.234 10.359 1 89.81 193 THR A O 1
ATOM 1559 N N . SER A 1 194 ? -9.102 19.516 11.07 1 88.25 194 SER A N 1
ATOM 1560 C CA . SER A 1 194 ? -10.148 18.562 10.695 1 88.25 194 SER A CA 1
ATOM 1561 C C . SER A 1 194 ? -11.391 19.281 10.188 1 88.25 194 SER A C 1
ATOM 1563 O O . SER A 1 194 ? -11.773 20.328 10.719 1 88.25 194 SER A O 1
ATOM 1565 N N . TRP A 1 195 ? -11.93 18.688 9.203 1 78.44 195 TRP A N 1
ATOM 1566 C CA . TRP A 1 195 ? -13.172 19.203 8.648 1 78.44 195 TRP A CA 1
ATOM 1567 C C . TRP A 1 195 ? -14.375 18.438 9.188 1 78.44 195 TRP A C 1
ATOM 1569 O O . TRP A 1 195 ? -15.523 18.766 8.875 1 78.44 195 TRP A O 1
ATOM 1579 N N . SER A 1 196 ? -14.117 17.469 9.992 1 79 196 SER A N 1
ATOM 1580 C CA . SER A 1 196 ? -15.156 16.609 10.555 1 79 196 SER A CA 1
ATOM 1581 C C . SER A 1 196 ? -14.844 16.234 11.992 1 79 196 SER A C 1
ATOM 1583 O O . SER A 1 196 ? -13.688 16.297 12.422 1 79 196 SER A O 1
ATOM 1585 N N . PRO A 1 197 ? -15.969 15.891 12.703 1 79.06 197 PRO A N 1
ATOM 1586 C CA . PRO A 1 197 ? -15.727 15.43 14.07 1 79.06 197 PRO A CA 1
ATOM 1587 C C . PRO A 1 197 ? -14.906 14.141 14.125 1 79.06 197 PRO A C 1
ATOM 1589 O O . PRO A 1 197 ? -14.961 13.336 13.188 1 79.06 197 PRO A O 1
ATOM 1592 N N . LEU A 1 198 ? -14.227 14.008 15.195 1 84.88 198 LEU A N 1
ATOM 1593 C CA . LEU A 1 198 ? -13.398 12.82 15.375 1 84.88 198 LEU A CA 1
ATOM 1594 C C . LEU A 1 198 ? -14.016 11.875 16.391 1 84.88 198 LEU A C 1
ATOM 1596 O O . LEU A 1 198 ? -14.82 12.297 17.234 1 84.88 198 LEU A O 1
ATOM 1600 N N . ASP A 1 199 ? -13.688 10.68 16.281 1 86.56 199 ASP A N 1
ATOM 1601 C CA . ASP A 1 199 ? -14.148 9.703 17.266 1 86.56 199 ASP A CA 1
ATOM 1602 C C . ASP A 1 199 ? -13.18 9.602 18.438 1 86.56 199 ASP A C 1
ATOM 1604 O O . ASP A 1 199 ? -12.07 10.141 18.391 1 86.56 199 ASP A O 1
ATOM 1608 N N . THR A 1 200 ? -13.555 8.898 19.469 1 88.75 200 THR A N 1
ATOM 1609 C CA . THR A 1 200 ? -12.797 8.781 20.703 1 88.75 200 THR A CA 1
ATOM 1610 C C . THR A 1 200 ? -11.453 8.102 20.453 1 88.75 200 THR A C 1
ATOM 1612 O O . THR A 1 200 ? -10.445 8.461 21.062 1 88.75 200 THR A O 1
ATOM 1615 N N . ASN A 1 201 ? -11.438 7.125 19.609 1 89.06 201 ASN A N 1
ATOM 1616 C CA . ASN A 1 201 ? -10.195 6.41 19.312 1 89.06 201 ASN A CA 1
ATOM 1617 C C . ASN A 1 201 ? -9.156 7.316 18.656 1 89.06 201 ASN A C 1
ATOM 1619 O O . ASN A 1 201 ? -7.965 7.203 18.938 1 89.06 201 ASN A O 1
ATOM 1623 N N . THR A 1 202 ? -9.695 8.07 17.797 1 90.81 202 THR A N 1
ATOM 1624 C CA . THR A 1 202 ? -8.805 9.023 17.141 1 90.81 202 THR A CA 1
ATOM 1625 C C . THR A 1 202 ? -8.281 10.047 18.141 1 90.81 202 THR A C 1
ATOM 1627 O O . THR A 1 202 ? -7.125 10.477 18.047 1 90.81 202 THR A O 1
ATOM 1630 N N . GLU A 1 203 ? -9.055 10.422 19.047 1 90.44 203 GLU A N 1
ATOM 1631 C CA . GLU A 1 203 ? -8.625 11.336 20.109 1 90.44 203 GLU A CA 1
ATOM 1632 C C . GLU A 1 203 ? -7.488 10.734 20.922 1 90.44 203 GLU A C 1
ATOM 1634 O O . GLU A 1 203 ? -6.547 11.438 21.297 1 90.44 203 GLU A O 1
ATOM 1639 N N . PHE A 1 204 ? -7.621 9.484 21.156 1 91.44 204 PHE A N 1
ATOM 1640 C CA . PHE A 1 204 ? -6.562 8.812 21.891 1 91.44 204 PHE A CA 1
ATOM 1641 C C . PHE A 1 204 ? -5.266 8.797 21.094 1 91.44 204 PHE A C 1
ATOM 1643 O O . PHE A 1 204 ? -4.18 8.914 21.672 1 91.44 204 PHE A O 1
ATOM 1650 N N . ALA A 1 205 ? -5.402 8.625 19.844 1 92.62 205 ALA A N 1
ATOM 1651 C CA . ALA A 1 205 ? -4.215 8.648 18.984 1 92.62 205 ALA A CA 1
ATOM 1652 C C . ALA A 1 205 ? -3.547 10.016 19 1 92.62 205 ALA A C 1
ATOM 1654 O O . ALA A 1 205 ? -2.318 10.117 19.047 1 92.62 205 ALA A O 1
ATOM 1655 N N . ILE A 1 206 ? -4.379 11 18.969 1 94.88 206 ILE A N 1
ATOM 1656 C CA . ILE A 1 206 ? -3.863 12.367 19.031 1 94.88 206 ILE A CA 1
ATOM 1657 C C . ILE A 1 206 ? -3.201 12.617 20.391 1 94.88 206 ILE A C 1
ATOM 1659 O O . ILE A 1 206 ? -2.127 13.211 20.453 1 94.88 206 ILE A O 1
ATOM 1663 N N . HIS A 1 207 ? -3.812 12.164 21.406 1 94.12 207 HIS A N 1
ATOM 1664 C CA . HIS A 1 207 ? -3.236 12.258 22.734 1 94.12 207 HIS A CA 1
ATOM 1665 C C . HIS A 1 207 ? -1.862 11.602 22.797 1 94.12 207 HIS A C 1
ATOM 1667 O O . HIS A 1 207 ? -0.921 12.164 23.359 1 94.12 207 HIS A O 1
ATOM 1673 N N . SER A 1 208 ? -1.756 10.438 22.219 1 91.56 208 SER A N 1
ATOM 1674 C CA . SER A 1 208 ? -0.497 9.703 22.203 1 91.56 208 SER A CA 1
ATOM 1675 C C . SER A 1 208 ? 0.575 10.445 21.422 1 91.56 208 SER A C 1
ATOM 1677 O O . SER A 1 208 ? 1.738 10.484 21.828 1 91.56 208 SER A O 1
ATOM 1679 N N . LEU A 1 209 ? 0.183 10.945 20.312 1 95.75 209 LEU A N 1
ATOM 1680 C CA . LEU A 1 209 ? 1.106 11.727 19.484 1 95.75 209 LEU A CA 1
ATOM 1681 C C . LEU A 1 209 ? 1.634 12.93 20.266 1 95.75 209 LEU A C 1
ATOM 1683 O O . LEU A 1 209 ? 2.848 13.125 20.359 1 95.75 209 LEU A O 1
ATOM 1687 N N . LEU A 1 210 ? 0.743 13.664 20.812 1 96.38 210 LEU A N 1
ATOM 1688 C CA . LEU A 1 210 ? 1.112 14.875 21.531 1 96.38 210 LEU A CA 1
ATOM 1689 C C . LEU A 1 210 ? 1.999 14.562 22.734 1 96.38 210 LEU A C 1
ATOM 1691 O O . LEU A 1 210 ? 2.953 15.289 23.016 1 96.38 210 LEU A O 1
ATOM 1695 N N . SER A 1 211 ? 1.727 13.5 23.375 1 93.44 211 SER A N 1
ATOM 1696 C CA . SER A 1 211 ? 2.482 13.125 24.562 1 93.44 211 SER A CA 1
ATOM 1697 C C . SER A 1 211 ? 3.91 12.719 24.219 1 93.44 211 SER A C 1
ATOM 1699 O O . SER A 1 211 ? 4.809 12.797 25.047 1 93.44 211 SER A O 1
ATOM 1701 N N . SER A 1 212 ? 4.082 12.367 23 1 93.38 212 SER A N 1
ATOM 1702 C CA . SER A 1 212 ? 5.402 11.898 22.578 1 93.38 212 SER A CA 1
ATOM 1703 C C . SER A 1 212 ? 6.258 13.055 22.062 1 93.38 212 SER A C 1
ATOM 1705 O O . SER A 1 212 ? 7.484 12.93 21.969 1 93.38 212 SER A O 1
ATOM 1707 N N . LEU A 1 213 ? 5.652 14.203 21.781 1 96.19 213 LEU A N 1
ATOM 1708 C CA . LEU A 1 213 ? 6.352 15.305 21.141 1 96.19 213 LEU A CA 1
ATOM 1709 C C . LEU A 1 213 ? 6.934 16.266 22.172 1 96.19 213 LEU A C 1
ATOM 1711 O O . LEU A 1 213 ? 6.398 17.344 22.391 1 96.19 213 LEU A O 1
ATOM 1715 N N . THR A 1 214 ? 8.125 16.016 22.625 1 94.31 214 THR A N 1
ATOM 1716 C CA . THR A 1 214 ? 8.734 16.766 23.719 1 94.31 214 THR A CA 1
ATOM 1717 C C . THR A 1 214 ? 9.375 18.047 23.203 1 94.31 214 THR A C 1
ATOM 1719 O O . THR A 1 214 ? 9.68 18.953 23.984 1 94.31 214 THR A O 1
ATOM 1722 N N . ARG A 1 215 ? 9.469 18.234 21.891 1 97.06 215 ARG A N 1
ATOM 1723 C CA . ARG A 1 215 ? 10.156 19.391 21.344 1 97.06 215 ARG A CA 1
ATOM 1724 C C . ARG A 1 215 ? 9.172 20.344 20.672 1 97.06 215 ARG A C 1
ATOM 1726 O O . ARG A 1 215 ? 9.57 21.375 20.109 1 97.06 215 ARG A O 1
ATOM 1733 N N . LEU A 1 216 ? 7.891 20.078 20.75 1 98.19 216 LEU A N 1
ATOM 1734 C CA . LEU A 1 216 ? 6.867 20.859 20.062 1 98.19 216 LEU A CA 1
ATOM 1735 C C . LEU A 1 216 ? 6.789 22.281 20.625 1 98.19 216 LEU A C 1
ATOM 1737 O O . LEU A 1 216 ? 6.695 22.469 21.844 1 98.19 216 LEU A O 1
ATOM 1741 N N . GLN A 1 217 ? 6.832 23.297 19.75 1 98.69 217 GLN A N 1
ATOM 1742 C CA . GLN A 1 217 ? 6.824 24.703 20.172 1 98.69 217 GLN A CA 1
ATOM 1743 C C . GLN A 1 217 ? 5.566 25.406 19.672 1 98.69 217 GLN A C 1
ATOM 1745 O O . GLN A 1 217 ? 5.055 26.312 20.344 1 98.69 217 GLN A O 1
ATOM 1750 N N . ILE A 1 218 ? 5.172 25.016 18.562 1 98.62 218 ILE A N 1
ATOM 1751 C CA . ILE A 1 218 ? 4.02 25.672 17.953 1 98.62 218 ILE A CA 1
ATOM 1752 C C . ILE A 1 218 ? 2.973 24.625 17.562 1 98.62 218 ILE A C 1
ATOM 1754 O O . ILE A 1 218 ? 3.283 23.656 16.891 1 98.62 218 ILE A O 1
ATOM 1758 N N . LEU A 1 219 ? 1.736 24.828 17.984 1 98.06 219 LEU A N 1
ATOM 1759 C CA . LEU A 1 219 ? 0.65 23.891 17.688 1 98.06 219 LEU A CA 1
ATOM 1760 C C . LEU A 1 219 ? -0.567 24.625 17.141 1 98.06 219 LEU A C 1
ATOM 1762 O O . LEU A 1 219 ? -1.03 25.609 17.75 1 98.06 219 LEU A O 1
ATOM 1766 N N . LEU A 1 220 ? -0.963 24.281 16.047 1 95.81 220 LEU A N 1
ATOM 1767 C CA . LEU A 1 220 ? -2.223 24.734 15.461 1 95.81 220 LEU A CA 1
ATOM 1768 C C . LEU A 1 220 ? -3.23 23.594 15.391 1 95.81 220 LEU A C 1
ATOM 1770 O O . LEU A 1 220 ? -2.934 22.531 14.844 1 95.81 220 LEU A O 1
ATOM 1774 N N . VAL A 1 221 ? -4.406 23.766 15.938 1 92.81 221 VAL A N 1
ATOM 1775 C CA . VAL A 1 221 ? -5.371 22.672 15.992 1 92.81 221 VAL A CA 1
ATOM 1776 C C . VAL A 1 221 ? -6.77 23.203 15.68 1 92.81 221 VAL A C 1
ATOM 1778 O O . VAL A 1 221 ? -7.094 24.344 16 1 92.81 221 VAL A O 1
ATOM 1781 N N . SER A 1 222 ? -7.523 22.344 15.156 1 89 222 SER A N 1
ATOM 1782 C CA . SER A 1 222 ? -8.945 22.625 14.992 1 89 222 SER A CA 1
ATOM 1783 C C . SER A 1 222 ? -9.711 22.375 16.281 1 89 222 SER A C 1
ATOM 1785 O O . SER A 1 222 ? -9.367 21.469 17.047 1 89 222 SER A O 1
ATOM 1787 N N . PRO A 1 223 ? -10.766 23.125 16.453 1 85.19 223 PRO A N 1
ATOM 1788 C CA . PRO A 1 223 ? -11.555 22.969 17.672 1 85.19 223 PRO A CA 1
ATOM 1789 C C . PRO A 1 223 ? -12.133 21.562 17.828 1 85.19 223 PRO A C 1
ATOM 1791 O O . PRO A 1 223 ? -12.297 21.062 18.938 1 85.19 223 PRO A O 1
ATOM 1794 N N . THR A 1 224 ? -12.406 20.906 16.75 1 82.69 224 THR A N 1
ATOM 1795 C CA . THR A 1 224 ? -13.023 19.578 16.766 1 82.69 224 THR A CA 1
ATOM 1796 C C . THR A 1 224 ? -12.086 18.547 17.375 1 82.69 224 THR A C 1
ATOM 1798 O O . THR A 1 224 ? -12.516 17.469 17.781 1 82.69 224 THR A O 1
ATOM 1801 N N . LEU A 1 225 ? -10.867 18.953 17.438 1 86.31 225 LEU A N 1
ATOM 1802 C CA . LEU A 1 225 ? -9.883 18.016 17.969 1 86.31 225 LEU A CA 1
ATOM 1803 C C . LEU A 1 225 ? -9.648 18.25 19.453 1 86.31 225 LEU A C 1
ATOM 1805 O O . LEU A 1 225 ? -8.977 17.453 20.109 1 86.31 225 LEU A O 1
ATOM 1809 N N . LEU A 1 226 ? -10.234 19.219 19.938 1 86.56 226 LEU A N 1
ATOM 1810 C CA . LEU A 1 226 ? -9.992 19.578 21.328 1 86.56 226 LEU A CA 1
ATOM 1811 C C . LEU A 1 226 ? -11.031 18.938 22.234 1 86.56 226 LEU A C 1
ATOM 1813 O O . LEU A 1 226 ? -12.227 19.188 22.094 1 86.56 226 LEU A O 1
ATOM 1817 N N . SER A 1 227 ? -10.68 18.078 22.969 1 85.25 227 SER A N 1
ATOM 1818 C CA . SER A 1 227 ? -11.414 17.469 24.062 1 85.25 227 SER A CA 1
ATOM 1819 C C . SER A 1 227 ? -10.656 17.594 25.375 1 85.25 227 SER A C 1
ATOM 1821 O O . SER A 1 227 ? -9.531 18.094 25.406 1 85.25 227 SER A O 1
ATOM 1823 N N . ALA A 1 228 ? -11.305 17.234 26.484 1 85.56 228 ALA A N 1
ATOM 1824 C CA . ALA A 1 228 ? -10.617 17.281 27.766 1 85.56 228 ALA A CA 1
ATOM 1825 C C . ALA A 1 228 ? -9.328 16.453 27.734 1 85.56 228 ALA A C 1
ATOM 1827 O O . ALA A 1 228 ? -8.312 16.859 28.297 1 85.56 228 ALA A O 1
ATOM 1828 N N . LEU A 1 229 ? -9.383 15.398 27.031 1 87.38 229 LEU A N 1
ATOM 1829 C CA . LEU A 1 229 ? -8.234 14.5 26.922 1 87.38 229 LEU A CA 1
ATOM 1830 C C . LEU A 1 229 ? -7.094 15.164 26.156 1 87.38 229 LEU A C 1
ATOM 1832 O O . LEU A 1 229 ? -5.949 15.156 26.609 1 87.38 229 LEU A O 1
ATOM 1836 N N . THR A 1 230 ? -7.422 15.703 25 1 91.25 230 THR A N 1
ATOM 1837 C CA . THR A 1 230 ? -6.391 16.297 24.172 1 91.25 230 THR A CA 1
ATOM 1838 C C . THR A 1 230 ? -5.879 17.609 24.766 1 91.25 230 THR A C 1
ATOM 1840 O O . THR A 1 230 ? -4.695 17.922 24.672 1 91.25 230 THR A O 1
ATOM 1843 N N . LEU A 1 231 ? -6.762 18.328 25.375 1 91.38 231 LEU A N 1
ATOM 1844 C CA . LEU A 1 231 ? -6.359 19.562 26.016 1 91.38 231 LEU A CA 1
ATOM 1845 C C . LEU A 1 231 ? -5.387 19.297 27.156 1 91.38 231 LEU A C 1
ATOM 1847 O O . LEU A 1 231 ? -4.43 20.047 27.359 1 91.38 231 LEU A O 1
ATOM 1851 N N . ASN A 1 232 ? -5.598 18.25 27.891 1 91.19 232 ASN A N 1
ATOM 1852 C CA . ASN A 1 232 ? -4.684 17.875 28.953 1 91.19 232 ASN A CA 1
ATOM 1853 C C . ASN A 1 232 ? -3.312 17.484 28.406 1 91.19 232 ASN A C 1
ATOM 1855 O O . ASN A 1 232 ? -2.287 17.781 29.031 1 91.19 232 ASN A O 1
ATOM 1859 N N . ALA A 1 233 ? -3.334 16.844 27.344 1 93 233 ALA A N 1
ATOM 1860 C CA . ALA A 1 233 ? -2.068 16.484 26.719 1 93 233 ALA A CA 1
ATOM 1861 C C . ALA A 1 233 ? -1.306 17.719 26.25 1 93 233 ALA A C 1
ATOM 1863 O O . ALA A 1 233 ? -0.086 17.797 26.406 1 93 233 ALA A O 1
ATOM 1864 N N . ILE A 1 234 ? -2.045 18.641 25.688 1 95.12 234 ILE A N 1
ATOM 1865 C CA . ILE A 1 234 ? -1.442 19.891 25.203 1 95.12 234 ILE A CA 1
ATOM 1866 C C . ILE A 1 234 ? -0.875 20.672 26.375 1 95.12 234 ILE A C 1
ATOM 1868 O O . ILE A 1 234 ? 0.222 21.234 26.297 1 95.12 234 ILE A O 1
ATOM 1872 N N . ALA A 1 235 ? -1.587 20.672 27.453 1 94.25 235 ALA A N 1
ATOM 1873 C CA . ALA A 1 235 ? -1.211 21.453 28.641 1 94.25 235 ALA A CA 1
ATOM 1874 C C . ALA A 1 235 ? 0.08 20.906 29.25 1 94.25 235 ALA A C 1
ATOM 1876 O O . ALA A 1 235 ? 0.793 21.641 29.938 1 94.25 235 ALA A O 1
ATOM 1877 N N . ARG A 1 236 ? 0.435 19.688 28.953 1 93.81 236 ARG A N 1
ATOM 1878 C CA . ARG A 1 236 ? 1.594 19.047 29.578 1 93.81 236 ARG A CA 1
ATOM 1879 C C . ARG A 1 236 ? 2.834 19.203 28.703 1 93.81 236 ARG A C 1
ATOM 1881 O O . ARG A 1 236 ? 3.938 18.828 29.109 1 93.81 236 ARG A O 1
ATOM 1888 N N . LEU A 1 237 ? 2.668 19.734 27.562 1 95.62 237 LEU A N 1
ATOM 1889 C CA . LEU A 1 237 ? 3.811 19.906 26.672 1 95.62 237 LEU A CA 1
ATOM 1890 C C . LEU A 1 237 ? 4.812 20.906 27.266 1 95.62 237 LEU A C 1
ATOM 1892 O O . LEU A 1 237 ? 4.484 22.062 27.484 1 95.62 237 LEU A O 1
ATOM 1896 N N . PRO A 1 238 ? 6.012 20.5 27.469 1 94.75 238 PRO A N 1
ATOM 1897 C CA . PRO A 1 238 ? 6.957 21.328 28.234 1 94.75 238 PRO A CA 1
ATOM 1898 C C . PRO A 1 238 ? 7.445 22.531 27.438 1 94.75 238 PRO A C 1
ATOM 1900 O O . PRO A 1 238 ? 7.762 23.578 28.031 1 94.75 238 PRO A O 1
ATOM 1903 N N . HIS A 1 239 ? 7.469 22.484 26.062 1 96.88 239 HIS A N 1
ATOM 1904 C CA . HIS A 1 239 ? 8.125 23.547 25.312 1 96.88 239 HIS A CA 1
ATOM 1905 C C . HIS A 1 239 ? 7.148 24.266 24.391 1 96.88 239 HIS A C 1
ATOM 1907 O O . HIS A 1 239 ? 7.559 25 23.5 1 96.88 239 HIS A O 1
ATOM 1913 N N . LEU A 1 240 ? 5.82 24.078 24.594 1 97.81 240 LEU A N 1
ATOM 1914 C CA . LEU A 1 240 ? 4.824 24.719 23.75 1 97.81 240 LEU A CA 1
ATOM 1915 C C . LEU A 1 240 ? 4.797 26.219 23.969 1 97.81 240 LEU A C 1
ATOM 1917 O O . LEU A 1 240 ? 4.5 26.672 25.078 1 97.81 240 LEU A O 1
ATOM 1921 N N . LYS A 1 241 ? 5.051 26.984 22.984 1 98.38 241 LYS A N 1
ATOM 1922 C CA . LYS A 1 241 ? 5.113 28.438 23.094 1 98.38 241 LYS A CA 1
ATOM 1923 C C . LYS A 1 241 ? 3.873 29.078 22.484 1 98.38 241 LYS A C 1
ATOM 1925 O O . LYS A 1 241 ? 3.461 30.156 22.922 1 98.38 241 LYS A O 1
ATOM 1930 N N . SER A 1 242 ? 3.4 28.453 21.516 1 98.38 242 SER A N 1
ATOM 1931 C CA . SER A 1 242 ? 2.266 29.047 20.812 1 98.38 242 SER A CA 1
ATOM 1932 C C . SER A 1 242 ? 1.179 28.016 20.547 1 98.38 242 SER A C 1
ATOM 1934 O O . SER A 1 242 ? 1.455 26.953 20 1 98.38 242 SER A O 1
ATOM 1936 N N . LEU A 1 243 ? -0.033 28.312 20.922 1 97.25 243 LEU A N 1
ATOM 1937 C CA . LEU A 1 243 ? -1.21 27.5 20.656 1 97.25 243 LEU A CA 1
ATOM 1938 C C . LEU A 1 243 ? -2.254 28.297 19.875 1 97.25 243 LEU A C 1
ATOM 1940 O O . LEU A 1 243 ? -2.695 29.359 20.328 1 97.25 243 LEU A O 1
ATOM 1944 N N . THR A 1 244 ? -2.559 27.844 18.75 1 95.88 244 THR A N 1
ATOM 1945 C CA . THR A 1 244 ? -3.58 28.484 17.922 1 95.88 244 THR A CA 1
ATOM 1946 C C . THR A 1 244 ? -4.727 27.516 17.641 1 95.88 244 THR A C 1
ATOM 1948 O O . THR A 1 244 ? -4.5 26.391 17.172 1 95.88 244 THR A O 1
ATOM 1951 N N . VAL A 1 245 ? -5.93 27.922 17.906 1 92.19 245 VAL A N 1
ATOM 1952 C CA . VAL A 1 245 ? -7.121 27.141 17.594 1 92.19 245 VAL A CA 1
ATOM 1953 C C . VAL A 1 245 ? -7.914 27.844 16.484 1 92.19 245 VAL A C 1
ATOM 1955 O O . VAL A 1 245 ? -8.352 28.984 16.641 1 92.19 245 VAL A O 1
ATOM 1958 N N . SER A 1 246 ? -7.953 27.078 15.398 1 83.94 246 SER A N 1
ATOM 1959 C CA . SER A 1 246 ? -8.656 27.719 14.289 1 83.94 246 SER A CA 1
ATOM 1960 C C . SER A 1 246 ? -9.352 26.672 13.414 1 83.94 246 SER A C 1
ATOM 1962 O O . SER A 1 246 ? -8.914 25.516 13.344 1 83.94 246 SER A O 1
ATOM 1964 N N . SER A 1 247 ? -10.68 26.875 13.031 1 73 247 SER A N 1
ATOM 1965 C CA . SER A 1 247 ? -11.344 26.031 12.031 1 73 247 SER A CA 1
ATOM 1966 C C . SER A 1 247 ? -12.156 26.891 11.062 1 73 247 SER A C 1
ATOM 1968 O O . SER A 1 247 ? -12.617 27.969 11.414 1 73 247 SER A O 1
ATOM 1970 N N . GLU A 1 248 ? -12.102 26.547 9.836 1 56.97 248 GLU A N 1
ATOM 1971 C CA . GLU A 1 248 ? -12.984 27.219 8.891 1 56.97 248 GLU A CA 1
ATOM 1972 C C . GLU A 1 248 ? -14.422 26.734 9.039 1 56.97 248 GLU A C 1
ATOM 1974 O O . GLU A 1 248 ? -15.359 27.391 8.586 1 56.97 248 GLU A O 1
ATOM 1979 N N . THR A 1 249 ? -14.688 25.609 9.625 1 56.09 249 THR A N 1
ATOM 1980 C CA . THR A 1 249 ? -15.992 25.047 9.289 1 56.09 249 THR A CA 1
ATOM 1981 C C . THR A 1 249 ? -16.844 24.859 10.547 1 56.09 249 THR A C 1
ATOM 1983 O O . THR A 1 249 ? -18.062 24.938 10.492 1 56.09 249 THR A O 1
ATOM 1986 N N . THR A 1 250 ? -16.312 24.297 11.641 1 58.72 250 THR A N 1
ATOM 1987 C CA . THR A 1 250 ? -17.281 23.781 12.602 1 58.72 250 THR A CA 1
ATOM 1988 C C . THR A 1 250 ? -16.984 24.312 14.008 1 58.72 250 THR A C 1
ATOM 1990 O O . THR A 1 250 ? -15.836 24.344 14.438 1 58.72 250 THR A O 1
ATOM 1993 N N . TYR A 1 251 ? -18.125 24.938 14.547 1 55.22 251 TYR A N 1
ATOM 1994 C CA . TYR A 1 251 ? -18.125 25.344 15.945 1 55.22 251 TYR A CA 1
ATOM 1995 C C . TYR A 1 251 ? -18.359 24.141 16.859 1 55.22 251 TYR A C 1
ATOM 1997 O O . TYR A 1 251 ? -19.203 23.281 16.562 1 55.22 251 TYR A O 1
ATOM 2005 N N . LYS A 1 252 ? -17.469 23.703 17.672 1 63.03 252 LYS A N 1
ATOM 2006 C CA . LYS A 1 252 ? -17.719 22.703 18.703 1 63.03 252 LYS A CA 1
ATOM 2007 C C . LYS A 1 252 ? -17.547 23.297 20.109 1 63.03 252 LYS A C 1
ATOM 2009 O O . LYS A 1 252 ? -16.625 24.062 20.344 1 63.03 252 LYS A O 1
ATOM 2014 N N . LYS A 1 253 ? -18.594 23.094 20.797 1 62.56 253 LYS A N 1
ATOM 2015 C CA . LYS A 1 253 ? -18.5 23.469 22.203 1 62.56 253 LYS A CA 1
ATOM 2016 C C . LYS A 1 253 ? -17.406 22.672 22.922 1 62.56 253 LYS A C 1
ATOM 2018 O O . LYS A 1 253 ? -17.359 21.438 22.812 1 62.56 253 LYS A O 1
ATOM 2023 N N . LEU A 1 254 ? -16.406 23.375 23.5 1 69.06 254 LEU A N 1
ATOM 2024 C CA . LEU A 1 254 ? -15.305 22.75 24.203 1 69.06 254 LEU A CA 1
ATOM 2025 C C . LEU A 1 254 ? -15.688 22.406 25.625 1 69.06 254 LEU A C 1
ATOM 2027 O O . LEU A 1 254 ? -16.25 23.234 26.344 1 69.06 254 LEU A O 1
ATOM 2031 N N . ALA A 1 255 ? -15.578 21.156 25.953 1 65.19 255 ALA A N 1
ATOM 2032 C CA . ALA A 1 255 ? -15.766 20.766 27.359 1 65.19 255 ALA A CA 1
ATOM 2033 C C . ALA A 1 255 ? -14.484 20.938 28.156 1 65.19 255 ALA A C 1
ATOM 2035 O O . ALA A 1 255 ? -13.516 20.203 27.969 1 65.19 255 ALA A O 1
ATOM 2036 N N . VAL A 1 256 ? -14.438 22.016 28.891 1 70.06 256 VAL A N 1
ATOM 2037 C CA . VAL A 1 256 ? -13.266 22.297 29.719 1 70.06 256 VAL A CA 1
ATOM 2038 C C . VAL A 1 256 ? -13.266 21.406 30.953 1 70.06 256 VAL A C 1
ATOM 2040 O O . VAL A 1 256 ? -14.297 21.266 31.625 1 70.06 256 VAL A O 1
ATOM 2043 N N . PRO A 1 257 ? -12.211 20.719 31.109 1 67.38 257 PRO A N 1
ATOM 2044 C CA . PRO A 1 257 ? -12.188 19.812 32.25 1 67.38 257 PRO A CA 1
ATOM 2045 C C . PRO A 1 257 ? -12.242 20.562 33.594 1 67.38 257 PRO A C 1
ATOM 2047 O O . PRO A 1 257 ? -11.828 21.719 33.688 1 67.38 257 PRO A O 1
ATOM 2050 N N . MET A 1 258 ? -12.836 19.828 34.562 1 58.75 258 MET A N 1
ATOM 2051 C CA . MET A 1 258 ? -12.961 20.359 35.906 1 58.75 258 MET A CA 1
ATOM 2052 C C . MET A 1 258 ? -11.609 20.406 36.594 1 58.75 258 MET A C 1
ATOM 2054 O O . MET A 1 258 ? -11.352 21.297 37.406 1 58.75 258 MET A O 1
ATOM 2058 N N . ALA A 1 259 ? -10.789 19.406 36.281 1 65.31 259 ALA A N 1
ATOM 2059 C CA . ALA A 1 259 ? -9.492 19.359 36.969 1 65.31 259 ALA A CA 1
ATOM 2060 C C . ALA A 1 259 ? -8.344 19.438 35.938 1 65.31 259 ALA A C 1
ATOM 2062 O O . ALA A 1 259 ? -8.18 18.547 35.125 1 65.31 259 ALA A O 1
ATOM 2063 N N . ALA A 1 260 ? -7.703 20.562 35.969 1 72.25 260 ALA A N 1
ATOM 2064 C CA . ALA A 1 260 ? -6.531 20.766 35.125 1 72.25 260 ALA A CA 1
ATOM 2065 C C . ALA A 1 260 ? -5.254 20.328 35.844 1 72.25 260 ALA A C 1
ATOM 2067 O O . ALA A 1 260 ? -5.211 20.281 37.062 1 72.25 260 ALA A O 1
ATOM 2068 N N . PRO A 1 261 ? -4.391 19.766 35.094 1 75 261 PRO A N 1
ATOM 2069 C CA . PRO A 1 261 ? -3.111 19.406 35.719 1 75 261 PRO A CA 1
ATOM 2070 C C . PRO A 1 261 ? -2.492 20.562 36.5 1 75 261 PRO A C 1
ATOM 2072 O O . PRO A 1 261 ? -2.766 21.734 36.188 1 75 261 PRO A O 1
ATOM 2075 N N . THR A 1 262 ? -1.854 20.25 37.562 1 72.75 262 THR A N 1
ATOM 2076 C CA . THR A 1 262 ? -1.237 21.234 38.438 1 72.75 262 THR A CA 1
ATOM 2077 C C . THR A 1 262 ? -0.297 22.156 37.656 1 72.75 262 THR A C 1
ATOM 2079 O O . THR A 1 262 ? -0.336 23.375 37.812 1 72.75 262 THR A O 1
ATOM 2082 N N . GLU A 1 263 ? 0.575 21.484 36.875 1 82.69 263 GLU A N 1
ATOM 2083 C CA . GLU A 1 263 ? 1.471 22.312 36.094 1 82.69 263 GLU A CA 1
ATOM 2084 C C . GLU A 1 263 ? 1.097 22.25 34.594 1 82.69 263 GLU A C 1
ATOM 2086 O O . GLU A 1 263 ? 1.376 21.266 33.906 1 82.69 263 GLU A O 1
ATOM 2091 N N . SER A 1 264 ? 0.287 23.344 34.281 1 91.19 264 SER A N 1
ATOM 2092 C CA . SER A 1 264 ? -0.204 23.375 32.906 1 91.19 264 SER A CA 1
ATOM 2093 C C . SER A 1 264 ? 0.447 24.5 32.094 1 91.19 264 SER A C 1
ATOM 2095 O O . SER A 1 264 ? 0.729 25.562 32.625 1 91.19 264 SER A O 1
ATOM 2097 N N . PHE A 1 265 ? 0.839 24.219 30.984 1 94.31 265 PHE A N 1
ATOM 2098 C CA . PHE A 1 265 ? 1.366 25.172 30.016 1 94.31 265 PHE A CA 1
ATOM 2099 C C . PHE A 1 265 ? 2.566 25.922 30.578 1 94.31 265 PHE A C 1
ATOM 2101 O O . PHE A 1 265 ? 2.553 27.141 30.672 1 94.31 265 PHE A O 1
ATOM 2108 N N . PRO A 1 266 ? 3.605 25.234 30.844 1 93.88 266 PRO A N 1
ATOM 2109 C CA . PRO A 1 266 ? 4.75 25.875 31.5 1 93.88 266 PRO A CA 1
ATOM 2110 C C . PRO A 1 266 ? 5.43 26.922 30.625 1 93.88 266 PRO A C 1
ATOM 2112 O O . PRO A 1 266 ? 6.051 27.859 31.141 1 93.88 266 PRO A O 1
ATOM 2115 N N . SER A 1 267 ? 5.289 26.812 29.312 1 95.88 267 SER A N 1
ATOM 2116 C CA . SER A 1 267 ? 6.07 27.688 28.438 1 95.88 267 SER A CA 1
ATOM 2117 C C . SER A 1 267 ? 5.172 28.438 27.453 1 95.88 267 SER A C 1
ATOM 2119 O O . SER A 1 267 ? 5.664 29.047 26.5 1 95.88 267 SER A O 1
ATOM 2121 N N . LEU A 1 268 ? 3.881 28.422 27.625 1 97 268 LEU A N 1
ATOM 2122 C CA . LEU A 1 268 ? 2.959 29 26.656 1 97 268 LEU A CA 1
ATOM 2123 C C . LEU A 1 268 ? 3.051 30.531 26.672 1 97 268 LEU A C 1
ATOM 2125 O O . LEU A 1 268 ? 2.814 31.156 27.703 1 97 268 LEU A O 1
ATOM 2129 N N . LYS A 1 269 ? 3.35 31.125 25.562 1 97.38 269 LYS A N 1
ATOM 2130 C CA . LYS A 1 269 ? 3.492 32.562 25.453 1 97.38 269 LYS A CA 1
ATOM 2131 C C . LYS A 1 269 ? 2.314 33.188 24.703 1 97.38 269 LYS A C 1
ATOM 2133 O O . LYS A 1 269 ? 1.866 34.281 25.031 1 97.38 269 LYS A O 1
ATOM 2138 N N . THR A 1 270 ? 1.882 32.469 23.734 1 97.69 270 THR A N 1
ATOM 2139 C CA . THR A 1 270 ? 0.823 33.031 22.906 1 97.69 270 THR A CA 1
ATOM 2140 C C . THR A 1 270 ? -0.357 32.062 22.812 1 97.69 270 THR A C 1
ATOM 2142 O O . THR A 1 270 ? -0.176 30.891 22.516 1 97.69 270 THR A O 1
ATOM 2145 N N . LEU A 1 271 ? -1.534 32.531 23.047 1 96.56 271 LEU A N 1
ATOM 2146 C CA . LEU A 1 271 ? -2.789 31.812 22.859 1 96.56 271 LEU A CA 1
ATOM 2147 C C . LEU A 1 271 ? -3.709 32.562 21.891 1 96.56 271 LEU A C 1
ATOM 2149 O O . LEU A 1 271 ? -4.055 33.719 22.141 1 96.56 271 LEU A O 1
ATOM 2153 N N . SER A 1 272 ? -4.012 31.906 20.812 1 95.56 272 SER A N 1
ATOM 2154 C CA . SER A 1 272 ? -4.875 32.531 19.812 1 95.56 272 SER A CA 1
ATOM 2155 C C . SER A 1 272 ? -6.047 31.625 19.453 1 95.56 272 SER A C 1
ATOM 2157 O O . SER A 1 272 ? -5.898 30.406 19.375 1 95.56 272 SER A O 1
ATOM 2159 N N . SER A 1 273 ? -7.188 32.156 19.328 1 92.06 273 SER A N 1
ATOM 2160 C CA . SER A 1 273 ? -8.391 31.484 18.859 1 92.06 273 SER A CA 1
ATOM 2161 C C . SER A 1 273 ? -9.18 32.344 17.891 1 92.06 273 SER A C 1
ATOM 2163 O O . SER A 1 273 ? -9.461 33.531 18.172 1 92.06 273 SER A O 1
ATOM 2165 N N . TYR A 1 274 ? -9.555 31.75 16.812 1 86.38 274 TYR A N 1
ATOM 2166 C CA . TYR A 1 274 ? -10.25 32.531 15.797 1 86.38 274 TYR A CA 1
ATOM 2167 C C . TYR A 1 274 ? -11.602 31.922 15.461 1 86.38 274 TYR A C 1
ATOM 2169 O O . TYR A 1 274 ? -11.664 30.844 14.867 1 86.38 274 TYR A O 1
ATOM 2177 N N . ASP A 1 275 ? -12.664 32.594 15.844 1 75.19 275 ASP A N 1
ATOM 2178 C CA . ASP A 1 275 ? -14.039 32.344 15.438 1 75.19 275 ASP A CA 1
ATOM 2179 C C . ASP A 1 275 ? -14.547 31.016 16 1 75.19 275 ASP A C 1
ATOM 2181 O O . ASP A 1 275 ? -15.391 30.344 15.383 1 75.19 275 ASP A O 1
ATOM 2185 N N . MET A 1 276 ? -14 30.734 17.156 1 74.75 276 MET A N 1
ATOM 2186 C CA . MET A 1 276 ? -14.367 29.375 17.578 1 74.75 276 MET A CA 1
ATOM 2187 C C . MET A 1 276 ? -14.93 29.406 19 1 74.75 276 MET A C 1
ATOM 2189 O O . MET A 1 276 ? -15.898 28.703 19.297 1 74.75 276 MET A O 1
ATOM 2193 N N . PHE A 1 277 ? -14.344 30.141 19.734 1 82 277 PHE A N 1
ATOM 2194 C CA . PHE A 1 277 ? -14.727 30.094 21.141 1 82 277 PHE A CA 1
ATOM 2195 C C . PHE A 1 277 ? -15.312 31.438 21.578 1 82 277 PHE A C 1
ATOM 2197 O O . PHE A 1 277 ? -14.914 32.469 21.078 1 82 277 PHE A O 1
ATOM 2204 N N . SER A 1 278 ? -16.312 31.266 22.453 1 85.81 278 SER A N 1
ATOM 2205 C CA . SER A 1 278 ? -16.797 32.469 23.125 1 85.81 278 SER A CA 1
ATOM 2206 C C . SER A 1 278 ? -15.805 32.938 24.188 1 85.81 278 SER A C 1
ATOM 2208 O O . SER A 1 278 ? -14.914 32.188 24.594 1 85.81 278 SER A O 1
ATOM 2210 N N . PHE A 1 279 ? -15.969 34.156 24.562 1 90.31 279 PHE A N 1
ATOM 2211 C CA . PHE A 1 279 ? -15.125 34.688 25.625 1 90.31 279 PHE A CA 1
ATOM 2212 C C . PHE A 1 279 ? -15.305 33.906 26.922 1 90.31 279 PHE A C 1
ATOM 2214 O O . PHE A 1 279 ? -14.359 33.719 27.672 1 90.31 279 PHE A O 1
ATOM 2221 N N . GLY A 1 280 ? -16.531 33.438 27.078 1 88.81 280 GLY A N 1
ATOM 2222 C CA . GLY A 1 280 ? -16.797 32.625 28.25 1 88.81 280 GLY A CA 1
ATOM 2223 C C . GLY A 1 280 ? -16.016 31.344 28.281 1 88.81 280 GLY A C 1
ATOM 2224 O O . GLY A 1 280 ? -15.492 30.953 29.328 1 88.81 280 GLY A O 1
ATOM 2225 N N . THR A 1 281 ? -15.922 30.719 27.234 1 87.94 281 THR A N 1
ATOM 2226 C CA . THR A 1 281 ? -15.203 29.453 27.125 1 87.94 281 THR A CA 1
ATOM 2227 C C . THR A 1 281 ? -13.719 29.656 27.391 1 87.94 281 THR A C 1
ATOM 2229 O O . THR A 1 281 ? -13.086 28.859 28.078 1 87.94 281 THR A O 1
ATOM 2232 N N . VAL A 1 282 ? -13.18 30.688 26.828 1 90.94 282 VAL A N 1
ATOM 2233 C CA . VAL A 1 282 ? -11.766 30.984 27.016 1 90.94 282 VAL A CA 1
ATOM 2234 C C . VAL A 1 282 ? -11.484 31.297 28.469 1 90.94 282 VAL A C 1
ATOM 2236 O O . VAL A 1 282 ? -10.461 30.891 29.016 1 90.94 282 VAL A O 1
ATOM 2239 N N . THR A 1 283 ? -12.398 32.031 29.062 1 91.12 283 THR A N 1
ATOM 2240 C CA . THR A 1 283 ? -12.266 32.375 30.484 1 91.12 283 THR A CA 1
ATOM 2241 C C . THR A 1 283 ? -12.219 31.094 31.328 1 91.12 283 THR A C 1
ATOM 2243 O O . THR A 1 283 ? -11.391 30.984 32.25 1 91.12 283 THR A O 1
ATOM 2246 N N . ASP A 1 284 ? -13.055 30.203 30.984 1 89.25 284 ASP A N 1
ATOM 2247 C CA . ASP A 1 284 ? -13.086 28.922 31.703 1 89.25 284 ASP A CA 1
ATOM 2248 C C . ASP A 1 284 ? -11.773 28.172 31.547 1 89.25 284 ASP A C 1
ATOM 2250 O O . ASP A 1 284 ? -11.273 27.578 32.5 1 89.25 284 ASP A O 1
ATOM 2254 N N . VAL A 1 285 ? -11.219 28.203 30.406 1 89.5 285 VAL A N 1
ATOM 2255 C CA . VAL A 1 285 ? -9.977 27.5 30.125 1 89.5 285 VAL A CA 1
ATOM 2256 C C . VAL A 1 285 ? -8.828 28.141 30.891 1 89.5 285 VAL A C 1
ATOM 2258 O O . VAL A 1 285 ? -7.984 27.453 31.469 1 89.5 285 VAL A O 1
ATOM 2261 N N . LEU A 1 286 ? -8.766 29.453 30.891 1 91.25 286 LEU A N 1
ATOM 2262 C CA . LEU A 1 286 ? -7.711 30.172 31.594 1 91.25 286 LEU A CA 1
ATOM 2263 C C . LEU A 1 286 ? -7.773 29.906 33.094 1 91.25 286 LEU A C 1
ATOM 2265 O O . LEU A 1 286 ? -6.738 29.75 33.75 1 91.25 286 LEU A O 1
ATOM 2269 N N . ASN A 1 287 ? -8.953 29.828 33.625 1 89.12 287 ASN A N 1
ATOM 2270 C CA . ASN A 1 287 ? -9.125 29.609 35.031 1 89.12 287 ASN A CA 1
ATOM 2271 C C . ASN A 1 287 ? -8.773 28.172 35.438 1 89.12 287 ASN A C 1
ATOM 2273 O O . ASN A 1 287 ? -8.266 27.922 36.531 1 89.12 287 ASN A O 1
ATOM 2277 N N . ALA A 1 288 ? -9.062 27.344 34.562 1 88.38 288 ALA A N 1
ATOM 2278 C CA . ALA A 1 288 ? -8.844 25.922 34.844 1 88.38 288 ALA A CA 1
ATOM 2279 C C . ALA A 1 288 ? -7.363 25.578 34.719 1 88.38 288 ALA A C 1
ATOM 2281 O O . ALA A 1 288 ? -6.824 24.859 35.594 1 88.38 288 ALA A O 1
ATOM 2282 N N . TYR A 1 289 ? -6.691 26.062 33.719 1 92.06 289 TYR A N 1
ATOM 2283 C CA . TYR A 1 289 ? -5.336 25.609 33.438 1 92.06 289 TYR A CA 1
ATOM 2284 C C . TYR A 1 289 ? -4.309 26.625 33.906 1 92.06 289 TYR A C 1
ATOM 2286 O O . TYR A 1 289 ? -3.15 26.281 34.156 1 92.06 289 TYR A O 1
ATOM 2294 N N . ARG A 1 290 ? -4.59 27.891 33.969 1 91.38 290 ARG A N 1
ATOM 2295 C CA . ARG A 1 290 ? -3.805 28.969 34.531 1 91.38 290 ARG A CA 1
ATOM 2296 C C . ARG A 1 290 ? -2.414 29.031 33.906 1 91.38 290 ARG A C 1
ATOM 2298 O O . ARG A 1 290 ? -1.41 28.859 34.625 1 91.38 290 ARG A O 1
ATOM 2305 N N . PRO A 1 291 ? -2.35 29.266 32.625 1 93.31 291 PRO A N 1
ATOM 2306 C CA . PRO A 1 291 ? -1.043 29.438 31.984 1 93.31 291 PRO A CA 1
ATOM 2307 C C . PRO A 1 291 ? -0.323 30.703 32.438 1 93.31 291 PRO A C 1
ATOM 2309 O O . PRO A 1 291 ? -0.56 31.781 31.891 1 93.31 291 PRO A O 1
ATOM 2312 N N . ARG A 1 292 ? 0.68 30.609 33.219 1 91.44 292 ARG A N 1
ATOM 2313 C CA . ARG A 1 292 ? 1.315 31.734 33.906 1 91.44 292 ARG A CA 1
ATOM 2314 C C . ARG A 1 292 ? 2.283 32.469 32.969 1 91.44 292 ARG A C 1
ATOM 2316 O O . ARG A 1 292 ? 2.602 33.625 33.188 1 91.44 292 ARG A O 1
ATOM 2323 N N . SER A 1 293 ? 2.676 31.812 31.969 1 93.25 293 SER A N 1
ATOM 2324 C CA . SER A 1 293 ? 3.699 32.375 31.094 1 93.25 293 SER A CA 1
ATOM 2325 C C . SER A 1 293 ? 3.072 33.094 29.922 1 93.25 293 SER A C 1
ATOM 2327 O O . SER A 1 293 ? 3.781 33.594 29.031 1 93.25 293 SER A O 1
ATOM 2329 N N . LEU A 1 294 ? 1.817 33.281 29.906 1 95.25 294 LEU A N 1
ATOM 2330 C CA . LEU A 1 294 ? 1.102 33.844 28.781 1 95.25 294 LEU A CA 1
ATOM 2331 C C . LEU A 1 294 ? 1.45 35.344 28.625 1 95.25 294 LEU A C 1
ATOM 2333 O O . LEU A 1 294 ? 1.383 36.094 29.578 1 95.25 294 LEU A O 1
ATOM 2337 N N . SER A 1 295 ? 1.86 35.75 27.453 1 95.69 295 SER A N 1
ATOM 2338 C CA . SER A 1 295 ? 2.219 37.156 27.188 1 95.69 295 SER A CA 1
ATOM 2339 C C . SER A 1 295 ? 1.281 37.781 26.156 1 95.69 295 SER A C 1
ATOM 2341 O O . SER A 1 295 ? 1.096 39 26.141 1 95.69 295 SER A O 1
ATOM 2343 N N . ASP A 1 296 ? 0.783 36.906 25.328 1 97.25 296 ASP A N 1
ATOM 2344 C CA . ASP A 1 296 ? -0.061 37.438 24.25 1 97.25 296 ASP A CA 1
ATOM 2345 C C . ASP A 1 296 ? -1.364 36.625 24.156 1 97.25 296 ASP A C 1
ATOM 2347 O O . ASP A 1 296 ? -1.346 35.406 24.031 1 97.25 296 ASP A O 1
ATOM 2351 N N . LEU A 1 297 ? -2.467 37.375 24.141 1 96.44 297 LEU A N 1
ATOM 2352 C CA . LEU A 1 297 ? -3.793 36.781 23.984 1 96.44 297 LEU A CA 1
ATOM 2353 C C . LEU A 1 297 ? -4.527 37.406 22.797 1 96.44 297 LEU A C 1
ATOM 2355 O O . LEU A 1 297 ? -4.68 38.625 22.734 1 96.44 297 LEU A O 1
ATOM 2359 N N . ASP A 1 298 ? -4.875 36.594 21.859 1 96.12 298 ASP A N 1
ATOM 2360 C CA . ASP A 1 298 ? -5.605 37.031 20.672 1 96.12 298 ASP A CA 1
ATOM 2361 C C . ASP A 1 298 ? -6.844 36.156 20.438 1 96.12 298 ASP A C 1
ATOM 2363 O O . ASP A 1 298 ? -6.746 35.062 19.875 1 96.12 298 ASP A O 1
ATOM 2367 N N . ILE A 1 299 ? -8.039 36.719 20.766 1 94.56 299 ILE A N 1
ATOM 2368 C CA . ILE A 1 299 ? -9.258 35.906 20.703 1 94.56 299 ILE A CA 1
ATOM 2369 C C . ILE A 1 299 ? -10.289 36.625 19.828 1 94.56 299 ILE A C 1
ATOM 2371 O O . ILE A 1 299 ? -10.594 37.812 20.047 1 94.56 299 ILE A O 1
ATOM 2375 N N . THR A 1 300 ? -10.75 35.938 18.875 1 90.31 300 THR A N 1
ATOM 2376 C CA . THR A 1 300 ? -11.883 36.406 18.062 1 90.31 300 THR A CA 1
ATOM 2377 C C . THR A 1 300 ? -13.094 35.5 18.25 1 90.31 300 THR A C 1
ATOM 2379 O O . THR A 1 300 ? -13.016 34.312 17.984 1 90.31 300 THR A O 1
ATOM 2382 N N . SER A 1 301 ? -14.156 36.062 18.766 1 87.5 301 SER A N 1
ATOM 2383 C CA . SER A 1 301 ? -15.375 35.312 18.969 1 87.5 301 SER A CA 1
ATOM 2384 C C . SER A 1 301 ? -16.375 35.531 17.859 1 87.5 301 SER A C 1
ATOM 2386 O O . SER A 1 301 ? -16.531 36.656 17.375 1 87.5 301 SER A O 1
ATOM 2388 N N . ARG A 1 302 ? -17 34.5 17.484 1 80.31 302 ARG A N 1
ATOM 2389 C CA . ARG A 1 302 ? -18.078 34.594 16.5 1 80.31 302 ARG A CA 1
ATOM 2390 C C . ARG A 1 302 ? -19.406 34.906 17.172 1 80.31 302 ARG A C 1
ATOM 2392 O O . ARG A 1 302 ? -20.391 35.25 16.484 1 80.31 302 ARG A O 1
ATOM 2399 N N . HIS A 1 303 ? -19.422 34.938 18.422 1 80.12 303 HIS A N 1
ATOM 2400 C CA . HIS A 1 303 ? -20.656 35.156 19.188 1 80.12 303 HIS A CA 1
ATOM 2401 C C . HIS A 1 303 ? -20.844 36.625 19.562 1 80.12 303 HIS A C 1
ATOM 2403 O O . HIS A 1 303 ? -19.906 37.406 19.484 1 80.12 303 HIS A O 1
ATOM 2409 N N . LYS A 1 304 ? -22.156 36.875 19.875 1 81.19 304 LYS A N 1
ATOM 2410 C CA . LYS A 1 304 ? -22.453 38.188 20.453 1 81.19 304 LYS A CA 1
ATOM 2411 C C . LYS A 1 304 ? -21.969 38.25 21.891 1 81.19 304 LYS A C 1
ATOM 2413 O O . LYS A 1 304 ? -22.5 37.594 22.781 1 81.19 304 LYS A O 1
ATOM 2418 N N . GLU A 1 305 ? -20.891 39.094 22.031 1 86.75 305 GLU A N 1
ATOM 2419 C CA . GLU A 1 305 ? -20.312 39.188 23.359 1 86.75 305 GLU A CA 1
ATOM 2420 C C . GLU A 1 305 ? -20.703 40.469 24.047 1 86.75 305 GLU A C 1
ATOM 2422 O O . GLU A 1 305 ? -20.625 41.562 23.453 1 86.75 305 GLU A O 1
ATOM 2427 N N . ASN A 1 306 ? -21.156 40.312 25.25 1 82.56 306 ASN A N 1
ATOM 2428 C CA . ASN A 1 306 ? -21.438 41.469 26.047 1 82.56 306 ASN A CA 1
ATOM 2429 C C . ASN A 1 306 ? -20.172 42.031 26.703 1 82.56 306 ASN A C 1
ATOM 2431 O O . ASN A 1 306 ? -19.172 41.312 26.844 1 82.56 306 ASN A O 1
ATOM 2435 N N . ILE A 1 307 ? -20.281 43.219 27.141 1 82.88 307 ILE A N 1
ATOM 2436 C CA . ILE A 1 307 ? -19.156 43.906 27.766 1 82.88 307 ILE A CA 1
ATOM 2437 C C . ILE A 1 307 ? -18.75 43.156 29.047 1 82.88 307 ILE A C 1
ATOM 2439 O O . ILE A 1 307 ? -17.562 43.125 29.391 1 82.88 307 ILE A O 1
ATOM 2443 N N . SER A 1 308 ? -19.703 42.562 29.672 1 84 308 SER A N 1
ATOM 2444 C CA . SER A 1 308 ? -19.391 41.812 30.875 1 84 308 SER A CA 1
ATOM 2445 C C . SER A 1 308 ? -18.453 40.656 30.562 1 84 308 SER A C 1
ATOM 2447 O O . SER A 1 308 ? -17.578 40.312 31.375 1 84 308 SER A O 1
ATOM 2449 N N . ALA A 1 309 ? -18.656 40.094 29.391 1 88.25 309 ALA A N 1
ATOM 2450 C CA . ALA A 1 309 ? -17.797 39 28.984 1 88.25 309 ALA A CA 1
ATOM 2451 C C . ALA A 1 309 ? -16.359 39.469 28.766 1 88.25 309 ALA A C 1
ATOM 2453 O O . ALA A 1 309 ? -15.406 38.75 29.109 1 88.25 309 ALA A O 1
ATOM 2454 N N . TYR A 1 310 ? -16.203 40.656 28.219 1 89.12 310 TYR A N 1
ATOM 2455 C CA . TYR A 1 310 ? -14.883 41.25 28.062 1 89.12 310 TYR A CA 1
ATOM 2456 C C . TYR A 1 310 ? -14.219 41.438 29.422 1 89.12 310 TYR A C 1
ATOM 2458 O O . TYR A 1 310 ? -13.039 41.094 29.594 1 89.12 310 TYR A O 1
ATOM 2466 N N . SER A 1 311 ? -14.977 41.938 30.328 1 87.12 311 SER A N 1
ATOM 2467 C CA . SER A 1 311 ? -14.461 42.25 31.656 1 87.12 311 SER A CA 1
ATOM 2468 C C . SER A 1 311 ? -14.016 40.969 32.375 1 87.12 311 SER A C 1
ATOM 2470 O O . SER A 1 311 ? -12.953 40.938 33 1 87.12 311 SER A O 1
ATOM 2472 N N . LEU A 1 312 ? -14.805 39.969 32.219 1 89.25 312 LEU A N 1
ATOM 2473 C CA . LEU A 1 312 ? -14.492 38.719 32.875 1 89.25 312 LEU A CA 1
ATOM 2474 C C . LEU A 1 312 ? -13.242 38.094 32.281 1 89.25 312 LEU A C 1
ATOM 2476 O O . LEU A 1 312 ? -12.414 37.531 33 1 89.25 312 LEU A O 1
ATOM 2480 N N . LEU A 1 313 ? -13.117 38.156 31.031 1 92.38 313 LEU A N 1
ATOM 2481 C CA . LEU A 1 313 ? -11.969 37.594 30.344 1 92.38 313 LEU A CA 1
ATOM 2482 C C . LEU A 1 313 ? -10.688 38.344 30.703 1 92.38 313 LEU A C 1
ATOM 2484 O O . LEU A 1 313 ? -9.656 37.719 30.984 1 92.38 313 LEU A O 1
ATOM 2488 N N . VAL A 1 314 ? -10.742 39.625 30.719 1 90.88 314 VAL A N 1
ATOM 2489 C CA . VAL A 1 314 ? -9.578 40.406 31.062 1 90.88 314 VAL A CA 1
ATOM 2490 C C . VAL A 1 314 ? -9.18 40.156 32.531 1 90.88 314 VAL A C 1
ATOM 2492 O O . VAL A 1 314 ? -7.992 40.031 32.844 1 90.88 314 VAL A O 1
ATOM 2495 N N . ALA A 1 315 ? -10.148 40.031 33.344 1 88.94 315 ALA A N 1
ATOM 2496 C CA . ALA A 1 315 ? -9.875 39.75 34.75 1 88.94 315 ALA A CA 1
ATOM 2497 C C . ALA A 1 315 ? -9.211 38.375 34.906 1 88.94 315 ALA A C 1
ATOM 2499 O O . ALA A 1 315 ? -8.281 38.219 35.688 1 88.94 315 ALA A O 1
ATOM 2500 N N . ALA A 1 316 ? -9.656 37.469 34.156 1 91 316 ALA A N 1
ATOM 2501 C CA . ALA A 1 316 ? -9.117 36.125 34.219 1 91 316 ALA A CA 1
ATOM 2502 C C . ALA A 1 316 ? -7.676 36.094 33.719 1 91 316 ALA A C 1
ATOM 2504 O O . ALA A 1 316 ? -6.816 35.469 34.375 1 91 316 ALA A O 1
ATOM 2505 N N . VAL A 1 317 ? -7.402 36.688 32.625 1 92.31 317 VAL A N 1
ATOM 2506 C CA . VAL A 1 317 ? -6.07 36.656 32.031 1 92.31 317 VAL A CA 1
ATOM 2507 C C . VAL A 1 317 ? -5.07 37.344 32.969 1 92.31 317 VAL A C 1
ATOM 2509 O O . VAL A 1 317 ? -3.953 36.875 33.156 1 92.31 317 VAL A O 1
ATOM 2512 N N . THR A 1 318 ? -5.438 38.406 33.562 1 88.44 318 THR A N 1
ATOM 2513 C CA . THR A 1 318 ? -4.531 39.156 34.406 1 88.44 318 THR A CA 1
ATOM 2514 C C . THR A 1 318 ? -4.285 38.438 35.719 1 88.44 318 THR A C 1
ATOM 2516 O O . THR A 1 318 ? -3.217 38.562 36.312 1 88.44 318 THR A O 1
ATOM 2519 N N . SER A 1 319 ? -5.289 37.719 36.094 1 88.38 319 SER A N 1
ATOM 2520 C CA . SER A 1 319 ? -5.117 36.938 37.312 1 88.38 319 SER A CA 1
ATOM 2521 C C . SER A 1 319 ? -4.141 35.781 37.094 1 88.38 319 SER A C 1
ATOM 2523 O O . SER A 1 319 ? -3.395 35.406 38 1 88.38 319 SER A O 1
ATOM 2525 N N . VAL A 1 320 ? -4.137 35.281 36 1 89.31 320 VAL A N 1
ATOM 2526 C CA . VAL A 1 320 ? -3.334 34.094 35.688 1 89.31 320 VAL A CA 1
ATOM 2527 C C . VAL A 1 320 ? -1.94 34.531 35.25 1 89.31 320 VAL A C 1
ATOM 2529 O O . VAL A 1 320 ? -0.942 33.906 35.625 1 89.31 320 VAL A O 1
ATOM 2532 N N . SER A 1 321 ? -1.945 35.531 34.438 1 91.5 321 SER A N 1
ATOM 2533 C CA . SER A 1 321 ? -0.688 36.031 33.875 1 91.5 321 SER A CA 1
ATOM 2534 C C . SER A 1 321 ? -0.569 37.562 34.062 1 91.5 321 SER A C 1
ATOM 2536 O O . SER A 1 321 ? -0.849 38.312 33.125 1 91.5 321 SER A O 1
ATOM 2538 N N . PRO A 1 322 ? 0.013 37.938 35.094 1 86.25 322 PRO A N 1
ATOM 2539 C CA . PRO A 1 322 ? 0.115 39.375 35.375 1 86.25 322 PRO A CA 1
ATOM 2540 C C . PRO A 1 322 ? 1.065 40.094 34.406 1 86.25 322 PRO A C 1
ATOM 2542 O O . PRO A 1 322 ? 1.005 41.312 34.281 1 86.25 322 PRO A O 1
ATOM 2545 N N . ASN A 1 323 ? 1.886 39.375 33.781 1 88.25 323 ASN A N 1
ATOM 2546 C CA . ASN A 1 323 ? 2.865 40 32.906 1 88.25 323 ASN A CA 1
ATOM 2547 C C . ASN A 1 323 ? 2.391 40 31.469 1 88.25 323 ASN A C 1
ATOM 2549 O O . ASN A 1 323 ? 3.201 40.094 30.547 1 88.25 323 ASN A O 1
ATOM 2553 N N . ILE A 1 324 ? 1.106 39.875 31.281 1 93.44 324 ILE A N 1
ATOM 2554 C CA . ILE A 1 324 ? 0.549 39.906 29.922 1 93.44 324 ILE A CA 1
ATOM 2555 C C . ILE A 1 324 ? 0.935 41.188 29.234 1 93.44 324 ILE A C 1
ATOM 2557 O O . ILE A 1 324 ? 0.964 42.25 29.859 1 93.44 324 ILE A O 1
ATOM 2561 N N . ARG A 1 325 ? 1.229 41.125 28 1 94.94 325 ARG A N 1
ATOM 2562 C CA . ARG A 1 325 ? 1.73 42.312 27.266 1 94.94 325 ARG A CA 1
ATOM 2563 C C . ARG A 1 325 ? 0.764 42.719 26.172 1 94.94 325 ARG A C 1
ATOM 2565 O O . ARG A 1 325 ? 0.728 43.875 25.766 1 94.94 325 ARG A O 1
ATOM 2572 N N . SER A 1 326 ? 0.106 41.781 25.688 1 96.5 326 SER A N 1
ATOM 2573 C CA . SER A 1 326 ? -0.79 42.062 24.578 1 96.5 326 SER A CA 1
ATOM 2574 C C . SER A 1 326 ? -2.129 41.344 24.734 1 96.5 326 SER A C 1
ATOM 2576 O O . SER A 1 326 ? -2.172 40.156 25.031 1 96.5 326 SER A O 1
ATOM 2578 N N . ILE A 1 327 ? -3.24 42.094 24.578 1 95.12 327 ILE A N 1
ATOM 2579 C CA . ILE A 1 327 ? -4.594 41.562 24.594 1 95.12 327 ILE A CA 1
ATOM 2580 C C . ILE A 1 327 ? -5.367 42.062 23.375 1 95.12 327 ILE A C 1
ATOM 2582 O O . ILE A 1 327 ? -5.48 43.281 23.156 1 95.12 327 ILE A O 1
ATOM 2586 N N . ARG A 1 328 ? -5.754 41.156 22.641 1 95.12 328 ARG A N 1
ATOM 2587 C CA . ARG A 1 328 ? -6.621 41.469 21.516 1 95.12 328 ARG A CA 1
ATOM 2588 C C . ARG A 1 328 ? -7.922 40.656 21.594 1 95.12 328 ARG A C 1
ATOM 2590 O O . ARG A 1 328 ? -7.914 39.438 21.516 1 95.12 328 ARG A O 1
ATOM 2597 N N . LEU A 1 329 ? -9.047 41.375 21.719 1 92.44 329 LEU A N 1
ATOM 2598 C CA . LEU A 1 329 ? -10.367 40.75 21.812 1 92.44 329 LEU A CA 1
ATOM 2599 C C . LEU A 1 329 ? -11.305 41.344 20.75 1 92.44 329 LEU A C 1
ATOM 2601 O O . LEU A 1 329 ? -11.484 42.562 20.672 1 92.44 329 LEU A O 1
ATOM 2605 N N . ARG A 1 330 ? -11.891 40.406 19.969 1 89.88 330 ARG A N 1
ATOM 2606 C CA . ARG A 1 330 ? -12.797 40.812 18.906 1 89.88 330 ARG A CA 1
ATOM 2607 C C . ARG A 1 330 ? -14.062 39.969 18.906 1 89.88 330 ARG A C 1
ATOM 2609 O O . ARG A 1 330 ? -14 38.75 19.016 1 89.88 330 ARG A O 1
ATOM 2616 N N . SER A 1 331 ? -15.172 40.656 18.859 1 86.5 331 SER A N 1
ATOM 2617 C CA . SER A 1 331 ? -16.453 40 18.609 1 86.5 331 SER A CA 1
ATOM 2618 C C . SER A 1 331 ? -16.969 40.312 17.219 1 86.5 331 SER A C 1
ATOM 2620 O O . SER A 1 331 ? -17.109 41.469 16.844 1 86.5 331 SER A O 1
ATOM 2622 N N . LYS A 1 332 ? -17.266 39.312 16.453 1 77.25 332 LYS A N 1
ATOM 2623 C CA . LYS A 1 332 ? -17.641 39.531 15.055 1 77.25 332 LYS A CA 1
ATOM 2624 C C . LYS A 1 332 ? -19.125 39.875 14.922 1 77.25 332 LYS A C 1
ATOM 2626 O O . LYS A 1 332 ? -19.5 40.688 14.078 1 77.25 332 LYS A O 1
ATOM 2631 N N . GLU A 1 333 ? -19.922 39.219 15.672 1 76.56 333 GLU A N 1
ATOM 2632 C CA . GLU A 1 333 ? -21.344 39.469 15.531 1 76.56 333 GLU A CA 1
ATOM 2633 C C . GLU A 1 333 ? -21.766 40.75 16.219 1 76.56 333 GLU A C 1
ATOM 2635 O O . GLU A 1 333 ? -21.328 41.031 17.344 1 76.56 333 GLU A O 1
ATOM 2640 N N . GLN A 1 334 ? -22.625 41.469 15.43 1 69.25 334 GLN A N 1
ATOM 2641 C CA . GLN A 1 334 ? -23.016 42.812 15.883 1 69.25 334 GLN A CA 1
ATOM 2642 C C . GLN A 1 334 ? -24.328 42.75 16.656 1 69.25 334 GLN A C 1
ATOM 2644 O O . GLN A 1 334 ? -25.234 42 16.312 1 69.25 334 GLN A O 1
ATOM 2649 N N . TRP A 1 335 ? -24.203 43.438 17.797 1 66.56 335 TRP A N 1
ATOM 2650 C CA . TRP A 1 335 ? -25.438 43.656 18.547 1 66.56 335 TRP A CA 1
ATOM 2651 C C . TRP A 1 335 ? -26.312 44.719 17.875 1 66.56 335 TRP A C 1
ATOM 2653 O O . TRP A 1 335 ? -25.797 45.656 17.266 1 66.56 335 TRP A O 1
ATOM 2663 N N . ASP A 1 336 ? -27.625 44.375 17.891 1 67.31 336 ASP A N 1
ATOM 2664 C CA . ASP A 1 336 ? -28.531 45.5 17.609 1 67.31 336 ASP A CA 1
ATOM 2665 C C . ASP A 1 336 ? -28.469 46.531 18.719 1 67.31 336 ASP A C 1
ATOM 2667 O O . ASP A 1 336 ? -28.547 46.188 19.906 1 67.31 336 ASP A O 1
ATOM 2671 N N . ILE A 1 337 ? -28.203 47.75 18.344 1 65.5 337 ILE A N 1
ATOM 2672 C CA . ILE A 1 337 ? -28.047 48.844 19.297 1 65.5 337 ILE A CA 1
ATOM 2673 C C . ILE A 1 337 ? -29.266 48.875 20.219 1 65.5 337 ILE A C 1
ATOM 2675 O O . ILE A 1 337 ? -29.156 49.281 21.391 1 65.5 337 ILE A O 1
ATOM 2679 N N . ASN A 1 338 ? -30.406 48.406 19.688 1 67.88 338 ASN A N 1
ATOM 2680 C CA . ASN A 1 338 ? -31.641 48.469 20.438 1 67.88 338 ASN A CA 1
ATOM 2681 C C . ASN A 1 338 ? -31.922 47.188 21.172 1 67.88 338 ASN A C 1
ATOM 2683 O O . ASN A 1 338 ? -33 47 21.766 1 67.88 338 ASN A O 1
ATOM 2687 N N . ASP A 1 339 ? -30.984 46.469 21.188 1 74.62 339 ASP A N 1
ATOM 2688 C CA . ASP A 1 339 ? -31.172 45.188 21.875 1 74.62 339 ASP A CA 1
ATOM 2689 C C . ASP A 1 339 ? -31.188 45.375 23.391 1 74.62 339 ASP A C 1
ATOM 2691 O O . ASP A 1 339 ? -30.234 45.938 23.953 1 74.62 339 ASP A O 1
ATOM 2695 N N . PRO A 1 340 ? -32.188 45 24.016 1 70.38 340 PRO A N 1
ATOM 2696 C CA . PRO A 1 340 ? -32.281 45.188 25.469 1 70.38 340 PRO A CA 1
ATOM 2697 C C . PRO A 1 340 ? -31.219 44.406 26.25 1 70.38 340 PRO A C 1
ATOM 2699 O O . PRO A 1 340 ? -30.906 44.781 27.391 1 70.38 340 PRO A O 1
ATOM 2702 N N . GLU A 1 341 ? -30.75 43.531 25.594 1 68.62 341 GLU A N 1
ATOM 2703 C CA . GLU A 1 341 ? -29.766 42.688 26.281 1 68.62 341 GLU A CA 1
ATOM 2704 C C . GLU A 1 341 ? -28.375 43.312 26.203 1 68.62 341 GLU A C 1
ATOM 2706 O O . GLU A 1 341 ? -27.453 42.844 26.875 1 68.62 341 GLU A O 1
ATOM 2711 N N . LEU A 1 342 ? -28.375 44.344 25.469 1 69.19 342 LEU A N 1
ATOM 2712 C CA . LEU A 1 342 ? -27.062 45 25.297 1 69.19 342 LEU A CA 1
ATOM 2713 C C . LEU A 1 342 ? -26.656 45.75 26.562 1 69.19 342 LEU A C 1
ATOM 2715 O O . LEU A 1 342 ? -27.438 46.531 27.094 1 69.19 342 LEU A O 1
ATOM 2719 N N . ASP A 1 343 ? -25.562 45.25 27.172 1 63.91 343 ASP A N 1
ATOM 2720 C CA . ASP A 1 343 ? -24.969 45.938 28.312 1 63.91 343 ASP A CA 1
ATOM 2721 C C . ASP A 1 343 ? -24 47.031 27.844 1 63.91 343 ASP A C 1
ATOM 2723 O O . ASP A 1 343 ? -23 46.75 27.203 1 63.91 343 ASP A O 1
ATOM 2727 N N . HIS A 1 344 ? -24.406 48.219 28.25 1 60.5 344 HIS A N 1
ATOM 2728 C CA . HIS A 1 344 ? -23.609 49.344 27.781 1 60.5 344 HIS A CA 1
ATOM 2729 C C . HIS A 1 344 ? -22.531 49.719 28.797 1 60.5 344 HIS A C 1
ATOM 2731 O O . HIS A 1 344 ? -21.672 50.562 28.516 1 60.5 344 HIS A O 1
ATOM 2737 N N . SER A 1 345 ? -22.578 48.969 29.844 1 67.19 345 SER A N 1
ATOM 2738 C CA . SER A 1 345 ? -21.688 49.5 30.875 1 67.19 345 SER A CA 1
ATOM 2739 C C . SER A 1 345 ? -20.25 49 30.672 1 67.19 345 SER A C 1
ATOM 2741 O O . SER A 1 345 ? -19.984 47.812 30.844 1 67.19 345 SER A O 1
ATOM 2743 N N . SER A 1 346 ? -19.375 49.906 30.297 1 76.75 346 SER A N 1
ATOM 2744 C CA . SER A 1 346 ? -17.969 49.594 30.047 1 76.75 346 SER A CA 1
ATOM 2745 C C . SER A 1 346 ? -17.094 49.938 31.234 1 76.75 346 SER A C 1
ATOM 2747 O O . SER A 1 346 ? -15.898 49.656 31.25 1 76.75 346 SER A O 1
ATOM 2749 N N . ALA A 1 347 ? -17.641 50.375 32.281 1 73.38 347 ALA A N 1
ATOM 2750 C CA . ALA A 1 347 ? -16.859 50.875 33.406 1 73.38 347 ALA A CA 1
ATOM 2751 C C . ALA A 1 347 ? -16.062 49.75 34.062 1 73.38 347 ALA A C 1
ATOM 2753 O O . ALA A 1 347 ? -14.883 49.906 34.375 1 73.38 347 ALA A O 1
ATOM 2754 N N . MET A 1 348 ? -16.703 48.688 34.219 1 74.38 348 MET A N 1
ATOM 2755 C CA . MET A 1 348 ? -16.062 47.562 34.906 1 74.38 348 MET A CA 1
ATOM 2756 C C . MET A 1 348 ? -14.898 47.031 34.062 1 74.38 348 MET A C 1
ATOM 2758 O O . MET A 1 348 ? -13.883 46.594 34.625 1 74.38 348 MET A O 1
ATOM 2762 N N . LEU A 1 349 ? -15.062 47.031 32.875 1 80.06 349 LEU A N 1
ATOM 2763 C CA . LEU A 1 349 ? -14.023 46.562 31.969 1 80.06 349 LEU A CA 1
ATOM 2764 C C . LEU A 1 349 ? -12.758 47.406 32.094 1 80.06 349 LEU A C 1
ATOM 2766 O O . LEU A 1 349 ? -11.672 46.875 32.344 1 80.06 349 LEU A O 1
ATOM 2770 N N . PHE A 1 350 ? -12.922 48.594 32.125 1 80.44 350 PHE A N 1
ATOM 2771 C CA . PHE A 1 350 ? -11.766 49.5 32.156 1 80.44 350 PHE A CA 1
ATOM 2772 C C . PHE A 1 350 ? -11.164 49.562 33.531 1 80.44 350 PHE A C 1
ATOM 2774 O O . PHE A 1 350 ? -9.953 49.719 33.688 1 80.44 350 PHE A O 1
ATOM 2781 N N . LEU A 1 351 ? -12.031 49.344 34.469 1 75.94 351 LEU A N 1
ATOM 2782 C CA . LEU A 1 351 ? -11.508 49.281 35.812 1 75.94 351 LEU A CA 1
ATOM 2783 C C . LEU A 1 351 ? -10.578 48.062 35.969 1 75.94 351 LEU A C 1
ATOM 2785 O O . LEU A 1 351 ? -9.531 48.156 36.625 1 75.94 351 LEU A O 1
ATOM 2789 N N . SER A 1 352 ? -10.938 47.094 35.375 1 77.88 352 SER A N 1
ATOM 2790 C CA . SER A 1 352 ? -10.133 45.875 35.438 1 77.88 352 SER A CA 1
ATOM 2791 C C . SER A 1 352 ? -8.805 46.062 34.719 1 77.88 352 SER A C 1
ATOM 2793 O O . SER A 1 352 ? -7.766 45.594 35.188 1 77.88 352 SER A O 1
ATOM 2795 N N . ILE A 1 353 ? -8.828 46.594 33.719 1 82.12 353 ILE A N 1
ATOM 2796 C CA . ILE A 1 353 ? -7.613 46.844 32.969 1 82.12 353 ILE A CA 1
ATOM 2797 C C . ILE A 1 353 ? -6.688 47.781 33.75 1 82.12 353 ILE A C 1
ATOM 2799 O O . ILE A 1 353 ? -5.488 47.531 33.875 1 82.12 353 ILE A O 1
ATOM 2803 N N . ASP A 1 354 ? -7.266 48.75 34.312 1 78.19 354 ASP A N 1
ATOM 2804 C CA . ASP A 1 354 ? -6.504 49.781 35.031 1 78.19 354 ASP A CA 1
ATOM 2805 C C . ASP A 1 354 ? -5.742 49.125 36.219 1 78.19 354 ASP A C 1
ATOM 2807 O O . ASP A 1 354 ? -4.578 49.469 36.438 1 78.19 354 ASP A O 1
ATOM 2811 N N . TYR A 1 355 ? -6.367 48.188 36.688 1 75.06 355 TYR A N 1
ATOM 2812 C CA . TYR A 1 355 ? -5.816 47.656 37.938 1 75.06 355 TYR A CA 1
ATOM 2813 C C . TYR A 1 355 ? -4.816 46.531 37.656 1 75.06 355 TYR A C 1
ATOM 2815 O O . TYR A 1 355 ? -3.9 46.312 38.469 1 75.06 355 TYR A O 1
ATOM 2823 N N . HIS A 1 356 ? -4.992 46.031 36.469 1 78 356 HIS A N 1
ATOM 2824 C CA . HIS A 1 356 ? -4.293 44.75 36.406 1 78 356 HIS A CA 1
ATOM 2825 C C . HIS A 1 356 ? -3.354 44.719 35.188 1 78 356 HIS A C 1
ATOM 2827 O O . HIS A 1 356 ? -2.518 43.812 35.094 1 78 356 HIS A O 1
ATOM 2833 N N . CYS A 1 357 ? -3.318 45.625 34.406 1 83.94 357 CYS A N 1
ATOM 2834 C CA . CYS A 1 357 ? -2.609 45.469 33.156 1 83.94 357 CYS A CA 1
ATOM 2835 C C . CYS A 1 357 ? -1.538 46.531 32.969 1 83.94 357 CYS A C 1
ATOM 2837 O O . CYS A 1 357 ? -1.411 47.156 31.906 1 83.94 357 CYS A O 1
ATOM 2839 N N . PHE A 1 358 ? -0.792 46.625 34.031 1 85.75 358 PHE A N 1
ATOM 2840 C CA . PHE A 1 358 ? 0.202 47.688 34.031 1 85.75 358 PHE A CA 1
ATOM 2841 C C . PHE A 1 358 ? 1.234 47.5 32.938 1 85.75 358 PHE A C 1
ATOM 2843 O O . PHE A 1 358 ? 1.741 48.469 32.375 1 85.75 358 PHE A O 1
ATOM 2850 N N . ASN A 1 359 ? 1.483 46.312 32.594 1 88.81 359 ASN A N 1
ATOM 2851 C CA . ASN A 1 359 ? 2.572 46 31.656 1 88.81 359 ASN A CA 1
ATOM 2852 C C . ASN A 1 359 ? 2.07 45.875 30.219 1 88.81 359 ASN A C 1
ATOM 2854 O O . ASN A 1 359 ? 2.834 45.531 29.328 1 88.81 359 ASN A O 1
ATOM 2858 N N . LEU A 1 360 ? 0.912 46.188 29.984 1 93.38 360 LEU A N 1
ATOM 2859 C CA . LEU A 1 360 ? 0.308 46.031 28.672 1 93.38 360 LEU A CA 1
ATOM 2860 C C . LEU A 1 360 ? 0.943 46.969 27.656 1 93.38 360 LEU A C 1
ATOM 2862 O O . LEU A 1 360 ? 1.116 48.156 27.922 1 93.38 360 LEU A O 1
ATOM 2866 N N . THR A 1 361 ? 1.331 46.469 26.578 1 95.5 361 THR A N 1
ATOM 2867 C CA . THR A 1 361 ? 1.917 47.25 25.516 1 95.5 361 THR A CA 1
ATOM 2868 C C . THR A 1 361 ? 0.946 47.375 24.344 1 95.5 361 THR A C 1
ATOM 2870 O O . THR A 1 361 ? 1.067 48.312 23.531 1 95.5 361 THR A O 1
ATOM 2873 N N . SER A 1 362 ? 0.1 46.469 24.266 1 96.06 362 SER A N 1
ATOM 2874 C CA . SER A 1 362 ? -0.888 46.469 23.203 1 96.06 362 SER A CA 1
ATOM 2875 C C . SER A 1 362 ? -2.266 46.062 23.703 1 96.06 362 SER A C 1
ATOM 2877 O O . SER A 1 362 ? -2.398 45.062 24.391 1 96.06 362 SER A O 1
ATOM 2879 N N . LEU A 1 363 ? -3.266 46.906 23.375 1 93.62 363 LEU A N 1
ATOM 2880 C CA . LEU A 1 363 ? -4.648 46.625 23.75 1 93.62 363 LEU A CA 1
ATOM 2881 C C . LEU A 1 363 ? -5.586 46.875 22.578 1 93.62 363 LEU A C 1
ATOM 2883 O O . LEU A 1 363 ? -5.598 47.969 22.016 1 93.62 363 LEU A O 1
ATOM 2887 N N . SER A 1 364 ? -6.211 45.812 22.203 1 92.62 364 SER A N 1
ATOM 2888 C CA . SER A 1 364 ? -7.184 45.938 21.125 1 92.62 364 SER A CA 1
ATOM 2889 C C . SER A 1 364 ? -8.531 45.344 21.516 1 92.62 364 SER A C 1
ATOM 2891 O O . SER A 1 364 ? -8.625 44.188 21.859 1 92.62 364 SER A O 1
ATOM 2893 N N . LEU A 1 365 ? -9.562 46.188 21.516 1 88.81 365 LEU A N 1
ATOM 2894 C CA . LEU A 1 365 ? -10.93 45.781 21.797 1 88.81 365 LEU A CA 1
ATOM 2895 C C . LEU A 1 365 ? -11.867 46.188 20.672 1 88.81 365 LEU A C 1
ATOM 2897 O O . LEU A 1 365 ? -11.922 47.344 20.281 1 88.81 365 LEU A O 1
ATOM 2901 N N . GLN A 1 366 ? -12.422 45.125 20.156 1 82.88 366 GLN A N 1
ATOM 2902 C CA . GLN A 1 366 ? -13.422 45.406 19.109 1 82.88 366 GLN A CA 1
ATOM 2903 C C . GLN A 1 366 ? -14.789 44.844 19.516 1 82.88 366 GLN A C 1
ATOM 2905 O O . GLN A 1 366 ? -14.922 43.688 19.844 1 82.88 366 GLN A O 1
ATOM 2910 N N . ASN A 1 367 ? -15.703 45.781 19.703 1 74 367 ASN A N 1
ATOM 2911 C CA . ASN A 1 367 ? -17.047 45.406 20.141 1 74 367 ASN A CA 1
ATOM 2912 C C . ASN A 1 367 ? -18.109 46.062 19.266 1 74 367 ASN A C 1
ATOM 2914 O O . ASN A 1 367 ? -18.094 47.281 19.078 1 74 367 ASN A O 1
ATOM 2918 N N . PRO A 1 368 ? -19 45.281 18.5 1 66.12 368 PRO A N 1
ATOM 2919 C CA . PRO A 1 368 ? -20.188 45.938 17.938 1 66.12 368 PRO A CA 1
ATOM 2920 C C . PRO A 1 368 ? -21.344 46 18.938 1 66.12 368 PRO A C 1
ATOM 2922 O O . PRO A 1 368 ? -21.875 44.969 19.359 1 66.12 368 PRO A O 1
ATOM 2925 N N . PRO A 1 369 ? -21.766 47.156 19.625 1 68.94 369 PRO A N 1
ATOM 2926 C CA . PRO A 1 369 ? -21.688 48.625 19.469 1 68.94 369 PRO A CA 1
ATOM 2927 C C . PRO A 1 369 ? -20.469 49.219 20.156 1 68.94 369 PRO A C 1
ATOM 2929 O O . PRO A 1 369 ? -19.797 48.562 20.953 1 68.94 369 PRO A O 1
ATOM 2932 N N . PRO A 1 370 ? -20.328 50.531 19.922 1 70.5 370 PRO A N 1
ATOM 2933 C CA . PRO A 1 370 ? -19.141 51.25 20.438 1 70.5 370 PRO A CA 1
ATOM 2934 C C . PRO A 1 370 ? -19.109 51.312 21.969 1 70.5 370 PRO A C 1
ATOM 2936 O O . PRO A 1 370 ? -20.156 51.406 22.609 1 70.5 370 PRO A O 1
ATOM 2939 N N . LEU A 1 371 ? -17.922 51.156 22.484 1 75.19 371 LEU A N 1
ATOM 2940 C CA . LEU A 1 371 ? -17.703 51.281 23.922 1 75.19 371 LEU A CA 1
ATOM 2941 C C . LEU A 1 371 ? -17.984 52.719 24.391 1 75.19 371 LEU A C 1
ATOM 2943 O O . LEU A 1 371 ? -17.734 53.688 23.656 1 75.19 371 LEU A O 1
ATOM 2947 N N . HIS A 1 372 ? -18.719 52.719 25.5 1 75.88 372 HIS A N 1
ATOM 2948 C CA . HIS A 1 372 ? -18.922 54.062 26.078 1 75.88 372 HIS A CA 1
ATOM 2949 C C . HIS A 1 372 ? -17.641 54.562 26.719 1 75.88 372 HIS A C 1
ATOM 2951 O O . HIS A 1 372 ? -17.375 54.281 27.891 1 75.88 372 HIS A O 1
ATOM 2957 N N . LEU A 1 373 ? -16.953 55.312 25.844 1 78.56 373 LEU A N 1
ATOM 2958 C CA . LEU A 1 373 ? -15.664 55.844 26.281 1 78.56 373 LEU A CA 1
ATOM 2959 C C . LEU A 1 373 ? -15.711 57.344 26.5 1 78.56 373 LEU A C 1
ATOM 2961 O O . LEU A 1 373 ? -15.609 58.125 25.547 1 78.56 373 LEU A O 1
ATOM 2965 N N . GLY A 1 374 ? -15.938 57.688 27.703 1 79.5 374 GLY A N 1
ATOM 2966 C CA . GLY A 1 374 ? -15.805 59.125 28.016 1 79.5 374 GLY A CA 1
ATOM 2967 C C . GLY A 1 374 ? -14.359 59.531 28.219 1 79.5 374 GLY A C 1
ATOM 2968 O O . GLY A 1 374 ? -13.469 58.719 28.312 1 79.5 374 GLY A O 1
ATOM 2969 N N . ILE A 1 375 ? -14.172 60.812 28.25 1 86.75 375 ILE A N 1
ATOM 2970 C CA . ILE A 1 375 ? -12.836 61.344 28.391 1 86.75 375 ILE A CA 1
ATOM 2971 C C . ILE A 1 375 ? -12.25 60.938 29.734 1 86.75 375 ILE A C 1
ATOM 2973 O O . ILE A 1 375 ? -11.039 60.688 29.859 1 86.75 375 ILE A O 1
ATOM 2977 N N . GLU A 1 376 ? -13.039 60.812 30.734 1 86.31 376 GLU A N 1
ATOM 2978 C CA . GLU A 1 376 ? -12.57 60.438 32.062 1 86.31 376 GLU A CA 1
ATOM 2979 C C . GLU A 1 376 ? -12.062 58.969 32.062 1 86.31 376 GLU A C 1
ATOM 2981 O O . GLU A 1 376 ? -11 58.688 32.625 1 86.31 376 GLU A O 1
ATOM 2986 N N . ILE A 1 377 ? -12.797 58.219 31.438 1 85.38 377 ILE A N 1
ATOM 2987 C CA . ILE A 1 377 ? -12.43 56.812 31.375 1 85.38 377 ILE A CA 1
ATOM 2988 C C . ILE A 1 377 ? -11.141 56.656 30.578 1 85.38 377 ILE A C 1
ATOM 2990 O O . ILE A 1 377 ? -10.242 55.906 30.984 1 85.38 377 ILE A O 1
ATOM 2994 N N . MET A 1 378 ? -11.031 57.344 29.531 1 89.06 378 MET A N 1
ATOM 2995 C CA . MET A 1 378 ? -9.852 57.25 28.672 1 89.06 378 MET A CA 1
ATOM 2996 C C . MET A 1 378 ? -8.609 57.781 29.391 1 89.06 378 MET A C 1
ATOM 2998 O O . MET A 1 378 ? -7.527 57.188 29.266 1 89.06 378 MET A O 1
ATOM 3002 N N . THR A 1 379 ? -8.852 58.844 30.047 1 90.75 379 THR A N 1
ATOM 3003 C CA . THR A 1 379 ? -7.738 59.406 30.797 1 90.75 379 THR A CA 1
ATOM 3004 C C . THR A 1 379 ? -7.254 58.469 31.875 1 90.75 379 THR A C 1
ATOM 3006 O O . THR A 1 379 ? -6.047 58.281 32.062 1 90.75 379 THR A O 1
ATOM 3009 N N . ASP A 1 380 ? -8.117 57.844 32.531 1 89.44 380 ASP A N 1
ATOM 3010 C CA . ASP A 1 380 ? -7.758 56.875 33.594 1 89.44 380 ASP A CA 1
ATOM 3011 C C . ASP A 1 380 ? -7.066 55.656 33 1 89.44 380 ASP A C 1
ATOM 3013 O O . ASP A 1 380 ? -6.094 55.156 33.562 1 89.44 380 ASP A O 1
ATOM 3017 N N . LEU A 1 381 ? -7.539 55.25 31.922 1 89.81 381 LEU A N 1
ATOM 3018 C CA . LEU A 1 381 ? -6.977 54.094 31.25 1 89.81 381 LEU A CA 1
ATOM 3019 C C . LEU A 1 381 ? -5.539 54.344 30.828 1 89.81 381 LEU A C 1
ATOM 3021 O O . LEU A 1 381 ? -4.652 53.531 31.094 1 89.81 381 LEU A O 1
ATOM 3025 N N . LEU A 1 382 ? -5.32 55.438 30.234 1 92 382 LEU A N 1
ATOM 3026 C CA . LEU A 1 382 ? -3.998 55.75 29.703 1 92 382 LEU A CA 1
ATOM 3027 C C . LEU A 1 382 ? -3.008 56.031 30.828 1 92 382 LEU A C 1
ATOM 3029 O O . LEU A 1 382 ? -1.818 55.719 30.703 1 92 382 LEU A O 1
ATOM 3033 N N . LYS A 1 383 ? -3.543 56.5 31.891 1 90.94 383 LYS A N 1
ATOM 3034 C CA . LYS A 1 383 ? -2.686 56.719 33.062 1 90.94 383 LYS A CA 1
ATOM 3035 C C . LYS A 1 383 ? -2.24 55.406 33.688 1 90.94 383 LYS A C 1
ATOM 3037 O O . LYS A 1 383 ? -1.119 55.312 34.188 1 90.94 383 LYS A O 1
ATOM 3042 N N . SER A 1 384 ? -3.082 54.5 33.562 1 90.75 384 SER A N 1
ATOM 3043 C CA . SER A 1 384 ? -2.826 53.188 34.188 1 90.75 384 SER A CA 1
ATOM 3044 C C . SER A 1 384 ? -1.961 52.312 33.312 1 90.75 384 SER A C 1
ATOM 3046 O O . SER A 1 384 ? -1.398 51.312 33.781 1 90.75 384 SER A O 1
ATOM 3048 N N . LEU A 1 385 ? -1.785 52.688 32.062 1 92.75 385 LEU A N 1
ATOM 3049 C CA . LEU A 1 385 ? -1.032 51.875 31.109 1 92.75 385 LEU A CA 1
ATOM 3050 C C . LEU A 1 385 ? 0.124 52.688 30.516 1 92.75 385 LEU A C 1
ATOM 3052 O O . LEU A 1 385 ? 0.139 52.938 29.312 1 92.75 385 LEU A O 1
ATOM 3056 N N . PRO A 1 386 ? 1.104 52.844 31.266 1 89.31 386 PRO A N 1
ATOM 3057 C CA . PRO A 1 386 ? 2.184 53.75 30.828 1 89.31 386 PRO A CA 1
ATOM 3058 C C . PRO A 1 386 ? 2.994 53.156 29.672 1 89.31 386 PRO A C 1
ATOM 3060 O O . PRO A 1 386 ? 3.637 53.906 28.922 1 89.31 386 PRO A O 1
ATOM 3063 N N . TYR A 1 387 ? 2.916 51.875 29.5 1 92.69 387 TYR A N 1
ATOM 3064 C CA . TYR A 1 387 ? 3.775 51.25 28.5 1 92.69 387 TYR A CA 1
ATOM 3065 C C . TYR A 1 387 ? 3.004 51 27.219 1 92.69 387 TYR A C 1
ATOM 3067 O O . TYR A 1 387 ? 3.531 50.375 26.281 1 92.69 387 TYR A O 1
ATOM 3075 N N . LEU A 1 388 ? 1.837 51.438 27.109 1 94.31 388 LEU A N 1
ATOM 3076 C CA . LEU A 1 388 ? 0.96 51.188 25.984 1 94.31 388 LEU A CA 1
ATOM 3077 C C . LEU A 1 388 ? 1.511 51.812 24.703 1 94.31 388 LEU A C 1
ATOM 3079 O O . LEU A 1 388 ? 1.82 53 24.672 1 94.31 388 LEU A O 1
ATOM 3083 N N . LYS A 1 389 ? 1.657 51 23.688 1 96 389 LYS A N 1
ATOM 3084 C CA . LYS A 1 389 ? 2.16 51.469 22.406 1 96 389 LYS A CA 1
ATOM 3085 C C . LYS A 1 389 ? 1.074 51.406 21.328 1 96 389 LYS A C 1
ATOM 3087 O O . LYS A 1 389 ? 1.107 52.188 20.359 1 96 389 LYS A O 1
ATOM 3092 N N . THR A 1 390 ? 0.23 50.469 21.531 1 95.94 390 THR A N 1
ATOM 3093 C CA . THR A 1 390 ? -0.855 50.312 20.578 1 95.94 390 THR A CA 1
ATOM 3094 C C . THR A 1 390 ? -2.201 50.25 21.281 1 95.94 390 THR A C 1
ATOM 3096 O O . THR A 1 390 ? -2.379 49.438 22.203 1 95.94 390 THR A O 1
ATOM 3099 N N . LEU A 1 391 ? -3.119 51.094 20.844 1 93.31 391 LEU A N 1
ATOM 3100 C CA . LEU A 1 391 ? -4.484 51.062 21.359 1 93.31 391 LEU A CA 1
ATOM 3101 C C . LEU A 1 391 ? -5.492 51.062 20.219 1 93.31 391 LEU A C 1
ATOM 3103 O O . LEU A 1 391 ? -5.473 51.969 19.359 1 93.31 391 LEU A O 1
ATOM 3107 N N . GLN A 1 392 ? -6.266 50.031 20.266 1 91.5 392 GLN A N 1
ATOM 3108 C CA . GLN A 1 392 ? -7.273 49.938 19.219 1 91.5 392 GLN A CA 1
ATOM 3109 C C . GLN A 1 392 ? -8.656 49.688 19.797 1 91.5 392 GLN A C 1
ATOM 3111 O O . GLN A 1 392 ? -8.953 48.594 20.297 1 91.5 392 GLN A O 1
ATOM 3116 N N . PHE A 1 393 ? -9.438 50.75 19.75 1 83.62 393 PHE A N 1
ATOM 3117 C CA . PHE A 1 393 ? -10.836 50.656 20.141 1 83.62 393 PHE A CA 1
ATOM 3118 C C . PHE A 1 393 ? -11.75 50.844 18.938 1 83.62 393 PHE A C 1
ATOM 3120 O O . PHE A 1 393 ? -11.875 51.969 18.422 1 83.62 393 PHE A O 1
ATOM 3127 N N . ASN A 1 394 ? -11.992 49.75 17.984 1 62.78 394 ASN A N 1
ATOM 3128 C CA . ASN A 1 394 ? -12.672 49.938 16.703 1 62.78 394 ASN A CA 1
ATOM 3129 C C . ASN A 1 394 ? -14.156 49.562 16.812 1 62.78 394 ASN A C 1
ATOM 3131 O O . ASN A 1 394 ? -14.508 48.406 17.031 1 62.78 394 ASN A O 1
ATOM 3135 N N . GLU A 1 395 ? -14.969 50.719 17 1 61.19 395 GLU A N 1
ATOM 3136 C CA . GLU A 1 395 ? -16.406 50.531 17.156 1 61.19 395 GLU A CA 1
ATOM 3137 C C . GLU A 1 395 ? -17.172 50.875 15.891 1 61.19 395 GLU A C 1
ATOM 3139 O O . GLU A 1 395 ? -16.734 51.719 15.109 1 61.19 395 GLU A O 1
ATOM 3144 N N . SER A 1 396 ? -17.875 49.938 15.164 1 59.28 396 SER A N 1
ATOM 3145 C CA . SER A 1 396 ? -18.422 50.125 13.82 1 59.28 396 SER A CA 1
ATOM 3146 C C . SER A 1 396 ? -19.75 50.875 13.867 1 59.28 396 SER A C 1
ATOM 3148 O O . SER A 1 396 ? -20.078 51.625 12.945 1 59.28 396 SER A O 1
ATOM 3150 N N . THR A 1 397 ? -20.578 50.562 14.844 1 62.19 397 THR A N 1
ATOM 3151 C CA . THR A 1 397 ? -21.938 51.062 14.641 1 62.19 397 THR A CA 1
ATOM 3152 C C . THR A 1 397 ? -22.406 51.906 15.828 1 62.19 397 THR A C 1
ATOM 3154 O O . THR A 1 397 ? -21.938 51.688 16.953 1 62.19 397 THR A O 1
ATOM 3157 N N . GLY A 1 398 ? -22.984 53.062 15.617 1 69.62 398 GLY A N 1
ATOM 3158 C CA . GLY A 1 398 ? -23.594 53.906 16.625 1 69.62 398 GLY A CA 1
ATOM 3159 C C . GLY A 1 398 ? -22.875 55.25 16.797 1 69.62 398 GLY A C 1
ATOM 3160 O O . GLY A 1 398 ? -21.906 55.531 16.094 1 69.62 398 GLY A O 1
ATOM 3161 N N . PRO A 1 399 ? -23.406 56 17.734 1 76.06 399 PRO A N 1
ATOM 3162 C CA . PRO A 1 399 ? -22.797 57.312 17.938 1 76.06 399 PRO A CA 1
ATOM 3163 C C . PRO A 1 399 ? -21.547 57.25 18.812 1 76.06 399 PRO A C 1
ATOM 3165 O O . PRO A 1 399 ? -21.547 56.594 19.844 1 76.06 399 PRO A O 1
ATOM 3168 N N . PRO A 1 400 ? -20.531 57.875 18.344 1 81 400 PRO A N 1
ATOM 3169 C CA . PRO A 1 400 ? -19.328 57.906 19.188 1 81 400 PRO A CA 1
ATOM 3170 C C . PRO A 1 400 ? -19.516 58.75 20.453 1 81 400 PRO A C 1
ATOM 3172 O O . PRO A 1 400 ? -20.266 59.75 20.422 1 81 400 PRO A O 1
ATOM 3175 N N . THR A 1 401 ? -18.906 58.344 21.438 1 80.06 401 THR A N 1
ATOM 3176 C CA . THR A 1 401 ? -19 59.062 22.688 1 80.06 401 THR A CA 1
ATOM 3177 C C . THR A 1 401 ? -17.766 59.938 22.922 1 80.06 401 THR A C 1
ATOM 3179 O O . THR A 1 401 ? -17.812 60.906 23.672 1 80.06 401 THR A O 1
ATOM 3182 N N . LEU A 1 402 ? -16.781 59.688 22.281 1 87.38 402 LEU A N 1
ATOM 3183 C CA . LEU A 1 402 ? -15.539 60.438 22.422 1 87.38 402 LEU A CA 1
ATOM 3184 C C . LEU A 1 402 ? -15.445 61.531 21.359 1 87.38 402 LEU A C 1
ATOM 3186 O O . LEU A 1 402 ? -15.711 61.281 20.188 1 87.38 402 LEU A O 1
ATOM 3190 N N . ARG A 1 403 ? -15.062 62.688 21.766 1 89.88 403 ARG A N 1
ATOM 3191 C CA . ARG A 1 403 ? -14.906 63.812 20.828 1 89.88 403 ARG A CA 1
ATOM 3192 C C . ARG A 1 403 ? -13.461 63.938 20.359 1 89.88 403 ARG A C 1
ATOM 3194 O O . ARG A 1 403 ? -12.531 63.625 21.109 1 89.88 403 ARG A O 1
ATOM 3201 N N . LEU A 1 404 ? -13.352 64.438 19.25 1 90.5 404 LEU A N 1
ATOM 3202 C CA . LEU A 1 404 ? -12.023 64.625 18.688 1 90.5 404 LEU A CA 1
ATOM 3203 C C . LEU A 1 404 ? -11.227 65.625 19.531 1 90.5 404 LEU A C 1
ATOM 3205 O O . LEU A 1 404 ? -9.992 65.5 19.594 1 90.5 404 LEU A O 1
ATOM 3209 N N . SER A 1 405 ? -11.867 66.5 20.219 1 88.19 405 SER A N 1
ATOM 3210 C CA . SER A 1 405 ? -11.234 67.5 21.031 1 88.19 405 SER A CA 1
ATOM 3211 C C . SER A 1 405 ? -10.547 66.875 22.25 1 88.19 405 SER A C 1
ATOM 3213 O O . SER A 1 405 ? -9.773 67.562 22.938 1 88.19 405 SER A O 1
ATOM 3215 N N . ALA A 1 406 ? -10.719 65.688 22.406 1 89.56 406 ALA A N 1
ATOM 3216 C CA . ALA A 1 406 ? -10.117 65 23.547 1 89.56 406 ALA A CA 1
ATOM 3217 C C . ALA A 1 406 ? -8.656 64.625 23.266 1 89.56 406 ALA A C 1
ATOM 3219 O O . ALA A 1 406 ? -7.895 64.312 24.188 1 89.56 406 ALA A O 1
ATOM 3220 N N . LEU A 1 407 ? -8.219 64.625 22.094 1 92 407 LEU A N 1
ATOM 3221 C CA . LEU A 1 407 ? -6.906 64.125 21.688 1 92 407 LEU A CA 1
ATOM 3222 C C . LEU A 1 407 ? -5.797 64.938 22.375 1 92 407 LEU A C 1
ATOM 3224 O O . LEU A 1 407 ? -4.84 64.312 22.891 1 92 407 LEU A O 1
ATOM 3228 N N . PRO A 1 408 ? -5.984 66.312 22.438 1 91.12 408 PRO A N 1
ATOM 3229 C CA . PRO A 1 408 ? -4.934 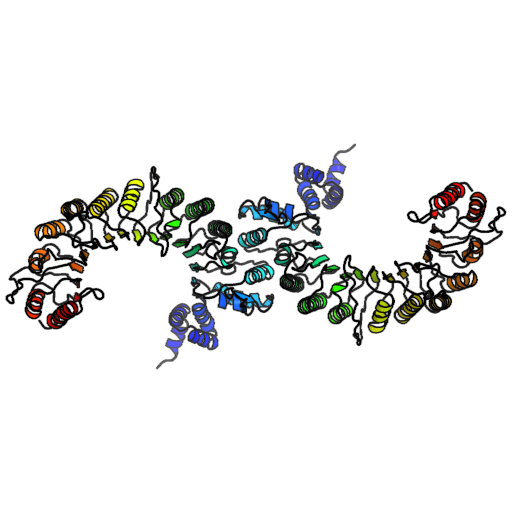67.062 23.109 1 91.12 408 PRO A CA 1
ATOM 3230 C C . PRO A 1 408 ? -4.828 66.75 24.594 1 91.12 408 PRO A C 1
ATOM 3232 O O . PRO A 1 408 ? -3.764 66.938 25.203 1 91.12 408 PRO A O 1
ATOM 3235 N N . ILE A 1 409 ? -5.844 66.25 25.172 1 90.75 409 ILE A N 1
ATOM 3236 C CA . ILE A 1 409 ? -5.859 65.875 26.578 1 90.75 409 ILE A CA 1
ATOM 3237 C C . ILE A 1 409 ? -5.195 64.562 26.766 1 90.75 409 ILE A C 1
ATOM 3239 O O . ILE A 1 409 ? -4.527 64.312 27.766 1 90.75 409 ILE A O 1
ATOM 3243 N N . LEU A 1 410 ? -5.297 63.75 25.766 1 92.44 410 LEU A N 1
ATOM 3244 C CA . LEU A 1 410 ? -4.816 62.375 25.859 1 92.44 410 LEU A CA 1
ATOM 3245 C C . LEU A 1 410 ? -3.348 62.281 25.453 1 92.44 410 LEU A C 1
ATOM 3247 O O . LEU A 1 410 ? -2.625 61.375 25.922 1 92.44 410 LEU A O 1
ATOM 3251 N N . ALA A 1 411 ? -2.869 63.094 24.719 1 93.12 411 ALA A N 1
ATOM 3252 C CA . ALA A 1 411 ? -1.544 63.031 24.094 1 93.12 411 ALA A CA 1
ATOM 3253 C C . ALA A 1 411 ? -0.451 62.969 25.156 1 93.12 411 ALA A C 1
ATOM 3255 O O . ALA A 1 411 ? 0.426 62.094 25.109 1 93.12 411 ALA A O 1
ATOM 3256 N N . PRO A 1 412 ? -0.531 63.719 26.172 1 92 412 PRO A N 1
ATOM 3257 C CA . PRO A 1 412 ? 0.538 63.688 27.172 1 92 412 PRO A CA 1
ATOM 3258 C C . PRO A 1 412 ? 0.493 62.438 28.031 1 92 412 PRO A C 1
ATOM 3260 O O . PRO A 1 412 ? 1.489 62.062 28.672 1 92 412 PRO A O 1
ATOM 3263 N N . LEU A 1 413 ? -0.56 61.75 28.062 1 91.94 413 LEU A N 1
ATOM 3264 C CA . LEU A 1 413 ? -0.746 60.594 28.922 1 91.94 413 LEU A CA 1
ATOM 3265 C C . LEU A 1 413 ? -0.17 59.344 28.266 1 91.94 413 LEU A C 1
ATOM 3267 O O . LEU A 1 413 ? 0.016 58.312 28.922 1 91.94 413 LEU A O 1
ATOM 3271 N N . CYS A 1 414 ? 0.166 59.438 27.016 1 90.56 414 CYS A N 1
ATOM 3272 C CA . CYS A 1 414 ? 0.653 58.25 26.297 1 90.56 414 CYS A CA 1
ATOM 3273 C C . CYS A 1 414 ? 1.881 58.594 25.469 1 90.56 414 CYS A C 1
ATOM 3275 O O . CYS A 1 414 ? 1.855 58.469 24.234 1 90.56 414 CYS A O 1
ATOM 3277 N N . PRO A 1 415 ? 2.92 58.781 26.141 1 90.12 415 PRO A N 1
ATOM 3278 C CA . PRO A 1 415 ? 4.125 59.25 25.438 1 90.12 415 PRO A CA 1
ATOM 3279 C C . PRO A 1 415 ? 4.691 58.156 24.5 1 90.12 415 PRO A C 1
ATOM 3281 O O . PRO A 1 415 ? 5.391 58.5 23.531 1 90.12 415 PRO A O 1
ATOM 3284 N N . LEU A 1 416 ? 4.34 56.938 24.75 1 94.12 416 LEU A N 1
ATOM 3285 C CA . LEU A 1 416 ? 4.949 55.844 23.969 1 94.12 416 LEU A CA 1
ATOM 3286 C C . LEU A 1 416 ? 4.008 55.375 22.875 1 94.12 416 LEU A C 1
ATOM 3288 O O . LEU A 1 416 ? 4.34 54.469 22.125 1 94.12 416 LEU A O 1
ATOM 3292 N N . MET A 1 417 ? 2.893 56 22.703 1 94.5 417 MET A N 1
ATOM 3293 C CA . MET A 1 417 ? 1.852 55.562 21.781 1 94.5 417 MET A CA 1
ATOM 3294 C C . MET A 1 417 ? 2.328 55.688 20.328 1 94.5 417 MET A C 1
ATOM 3296 O O . MET A 1 417 ? 2.771 56.75 19.891 1 94.5 417 MET A O 1
ATOM 3300 N N . LYS A 1 418 ? 2.199 54.562 19.656 1 96.06 418 LYS A N 1
ATOM 3301 C CA . LYS A 1 418 ? 2.604 54.531 18.25 1 96.06 418 LYS A CA 1
ATOM 3302 C C . LYS A 1 418 ? 1.392 54.406 17.344 1 96.06 418 LYS A C 1
ATOM 3304 O O . LYS A 1 418 ? 1.355 55.031 16.266 1 96.06 418 LYS A O 1
ATOM 3309 N N . THR A 1 419 ? 0.511 53.594 17.781 1 95.25 419 THR A N 1
ATOM 3310 C CA . THR A 1 419 ? -0.701 53.375 17 1 95.25 419 THR A CA 1
ATOM 3311 C C . THR A 1 419 ? -1.945 53.594 17.859 1 95.25 419 THR A C 1
ATOM 3313 O O . THR A 1 419 ? -2.096 53 18.906 1 95.25 419 THR A O 1
ATOM 3316 N N . LEU A 1 420 ? -2.855 54.469 17.297 1 93.5 420 LEU A N 1
ATOM 3317 C CA . LEU A 1 420 ? -4.086 54.781 18.016 1 93.5 420 LEU A CA 1
ATOM 3318 C C . LEU A 1 420 ? -5.297 54.688 17.094 1 93.5 420 LEU A C 1
ATOM 3320 O O . LEU A 1 420 ? -5.328 55.312 16.031 1 93.5 420 LEU A O 1
ATOM 3324 N N . THR A 1 421 ? -6.102 53.812 17.453 1 91.12 421 THR A N 1
ATOM 3325 C CA . THR A 1 421 ? -7.367 53.688 16.734 1 91.12 421 THR A CA 1
ATOM 3326 C C . THR A 1 421 ? -8.539 54.031 17.641 1 91.12 421 THR A C 1
ATOM 3328 O O . THR A 1 421 ? -8.766 53.375 18.656 1 91.12 421 THR A O 1
ATOM 3331 N N . LEU A 1 422 ? -9.32 55.031 17.25 1 88.06 422 LEU A N 1
ATOM 3332 C CA . LEU A 1 422 ? -10.453 55.469 18.062 1 88.06 422 LEU A CA 1
ATOM 3333 C C . LEU A 1 422 ? -11.656 55.781 17.188 1 88.06 422 LEU A C 1
ATOM 3335 O O . LEU A 1 422 ? -11.5 56.156 16.016 1 88.06 422 LEU A O 1
ATOM 3339 N N . TYR A 1 423 ? -12.742 55.594 17.781 1 87 423 TYR A N 1
ATOM 3340 C CA . TYR A 1 423 ? -14.016 56 17.219 1 87 423 TYR A CA 1
ATOM 3341 C C . TYR A 1 423 ? -14.484 57.312 17.844 1 87 423 TYR A C 1
ATOM 3343 O O . TYR A 1 423 ? -14.906 57.344 19.016 1 87 423 TYR A O 1
ATOM 3351 N N . MET A 1 424 ? -14.469 58.438 17.047 1 87.5 424 MET A N 1
ATOM 3352 C CA . MET A 1 424 ? -14.641 59.719 17.672 1 87.5 424 MET A CA 1
ATOM 3353 C C . MET A 1 424 ? -15.664 60.562 16.906 1 87.5 424 MET A C 1
ATOM 3355 O O . MET A 1 424 ? -15.867 60.375 15.719 1 87.5 424 MET A O 1
ATOM 3359 N N . ASP A 1 425 ? -16.234 61.469 17.719 1 86.94 425 ASP A N 1
ATOM 3360 C CA . ASP A 1 425 ? -17.125 62.469 17.172 1 86.94 425 ASP A CA 1
ATOM 3361 C C . ASP A 1 425 ? -16.359 63.75 16.844 1 86.94 425 ASP A C 1
ATOM 3363 O O . ASP A 1 425 ? -15.578 64.25 17.656 1 86.94 425 ASP A O 1
ATOM 3367 N N . THR A 1 426 ? -16.562 64.375 15.672 1 88.44 426 THR A N 1
ATOM 3368 C CA . THR A 1 426 ? -15.805 65.562 15.234 1 88.44 426 THR A CA 1
ATOM 3369 C C . THR A 1 426 ? -16.656 66.812 15.367 1 88.44 426 THR A C 1
ATOM 3371 O O . THR A 1 426 ? -16.266 67.875 14.875 1 88.44 426 THR A O 1
ATOM 3374 N N . LYS A 1 427 ? -17.703 66.562 16.078 1 86.25 427 LYS A N 1
ATOM 3375 C CA . LYS A 1 427 ? -18.609 67.75 16.219 1 86.25 427 LYS A CA 1
ATOM 3376 C C . LYS A 1 427 ? -17.938 68.875 17 1 86.25 427 LYS A C 1
ATOM 3378 O O . LYS A 1 427 ? -17.328 68.625 18.047 1 86.25 427 LYS A O 1
ATOM 3383 N N . GLY A 1 428 ? -18.016 70.125 16.547 1 80.19 428 GLY A N 1
ATOM 3384 C CA . GLY A 1 428 ? -17.609 71.312 17.281 1 80.19 428 GLY A CA 1
ATOM 3385 C C . GLY A 1 428 ? -16.141 71.625 17.125 1 80.19 428 GLY A C 1
ATOM 3386 O O . GLY A 1 428 ? -15.602 72.438 17.875 1 80.19 428 GLY A O 1
ATOM 3387 N N . VAL A 1 429 ? -15.508 71 16.188 1 82.38 429 VAL A N 1
ATOM 3388 C CA . VAL A 1 429 ? -14.094 71.312 15.977 1 82.38 429 VAL A CA 1
ATOM 3389 C C . VAL A 1 429 ? -13.938 72.562 15.203 1 82.38 429 VAL A C 1
ATOM 3391 O O . VAL A 1 429 ? -14.586 72.812 14.18 1 82.38 429 VAL A O 1
ATOM 3394 N N . SER A 1 430 ? -13.336 73.625 15.906 1 74.25 430 SER A N 1
ATOM 3395 C CA . SER A 1 430 ? -13.141 74.938 15.273 1 74.25 430 SER A CA 1
ATOM 3396 C C . SER A 1 430 ? -11.711 75.125 14.758 1 74.25 430 SER A C 1
ATOM 3398 O O . SER A 1 430 ? -10.828 74.312 15.102 1 74.25 430 SER A O 1
ATOM 3400 N N . CYS A 1 431 ? -11.453 76.125 13.758 1 65.94 431 CYS A N 1
ATOM 3401 C CA . CYS A 1 431 ? -10.211 76.375 13.031 1 65.94 431 CYS A CA 1
ATOM 3402 C C . CYS A 1 431 ? -9.117 76.875 13.969 1 65.94 431 CYS A C 1
ATOM 3404 O O . CYS A 1 431 ? -7.957 76.938 13.578 1 65.94 431 CYS A O 1
ATOM 3406 N N . SER A 1 432 ? -9.359 77.312 15.07 1 60.19 432 SER A N 1
ATOM 3407 C CA . SER A 1 432 ? -8.297 77.938 15.875 1 60.19 432 SER A CA 1
ATOM 3408 C C . SER A 1 432 ? -7.488 76.875 16.609 1 60.19 432 SER A C 1
ATOM 3410 O O . SER A 1 432 ? -6.438 77.125 17.172 1 60.19 432 SER A O 1
ATOM 3412 N N . GLY A 1 433 ? -7.496 75.688 16.219 1 59.06 433 GLY A N 1
ATOM 3413 C CA . GLY A 1 433 ? -6.793 74.562 16.766 1 59.06 433 GLY A CA 1
ATOM 3414 C C . GLY A 1 433 ? -6.586 74.688 18.266 1 59.06 433 GLY A C 1
ATOM 3415 O O . GLY A 1 433 ? -6.57 75.75 18.828 1 59.06 433 GLY A O 1
ATOM 3416 N N . PRO A 1 434 ? -6.91 73.688 19.125 1 61.09 434 PRO A N 1
ATOM 3417 C CA . PRO A 1 434 ? -6.703 73.812 20.562 1 61.09 434 PRO A CA 1
ATOM 3418 C C . PRO A 1 434 ? -5.266 74.188 20.922 1 61.09 434 PRO A C 1
ATOM 3420 O O . PRO A 1 434 ? -4.332 73.875 20.203 1 61.09 434 PRO A O 1
ATOM 3423 N N . GLN A 1 435 ? -4.973 75.25 21.734 1 61.91 435 GLN A N 1
ATOM 3424 C CA . GLN A 1 435 ? -3.678 75.562 22.344 1 61.91 435 GLN A CA 1
ATOM 3425 C C . GLN A 1 435 ? -3.248 74.438 23.297 1 61.91 435 GLN A C 1
ATOM 3427 O O . GLN A 1 435 ? -3.697 74.375 24.438 1 61.91 435 GLN A O 1
ATOM 3432 N N . GLY A 1 436 ? -3.092 73.125 22.797 1 68.31 436 GLY A N 1
ATOM 3433 C CA . GLY A 1 436 ? -2.861 72.062 23.781 1 68.31 436 GLY A CA 1
ATOM 3434 C C . GLY A 1 436 ? -1.674 71.188 23.438 1 68.31 436 GLY A C 1
ATOM 3435 O O . GLY A 1 436 ? -0.811 71.562 22.656 1 68.31 436 GLY A O 1
ATOM 3436 N N . ALA A 1 437 ? -1.55 69.938 24.141 1 83.56 437 ALA A N 1
ATOM 3437 C CA . ALA A 1 437 ? -0.458 69 24.047 1 83.56 437 ALA A CA 1
ATOM 3438 C C . ALA A 1 437 ? -0.567 68.188 22.781 1 83.56 437 ALA A C 1
ATOM 3440 O O . ALA A 1 437 ? -1.63 68.125 22.156 1 83.56 437 ALA A O 1
ATOM 3441 N N . HIS A 1 438 ? 0.571 67.812 22.188 1 89.31 438 HIS A N 1
ATOM 3442 C CA . HIS A 1 438 ? 0.641 67 20.969 1 89.31 438 HIS A CA 1
ATOM 3443 C C . HIS A 1 438 ? 1.271 65.625 21.219 1 89.31 438 HIS A C 1
ATOM 3445 O O . HIS A 1 438 ? 1.987 65.438 22.203 1 89.31 438 HIS A O 1
ATOM 3451 N N . PHE A 1 439 ? 0.854 64.75 20.375 1 92.75 439 PHE A N 1
ATOM 3452 C CA . PHE A 1 439 ? 1.485 63.438 20.422 1 92.75 439 PHE A CA 1
ATOM 3453 C C . PHE A 1 439 ? 2.934 63.5 19.953 1 92.75 439 PHE A C 1
ATOM 3455 O O . PHE A 1 439 ? 3.25 64.25 19.016 1 92.75 439 PHE A O 1
ATOM 3462 N N . VAL A 1 440 ? 3.74 62.812 20.625 1 90.38 440 VAL A N 1
ATOM 3463 C CA . VAL A 1 440 ? 5.164 62.906 20.312 1 90.38 440 VAL A CA 1
ATOM 3464 C C . VAL A 1 440 ? 5.57 61.75 19.391 1 90.38 440 VAL A C 1
ATOM 3466 O O . VAL A 1 440 ? 6.293 61.938 18.422 1 90.38 440 VAL A O 1
ATOM 3469 N N . ARG A 1 441 ? 5.008 60.562 19.688 1 93.75 441 ARG A N 1
ATOM 3470 C CA . ARG A 1 441 ? 5.547 59.375 19.016 1 93.75 441 ARG A CA 1
ATOM 3471 C C . ARG A 1 441 ? 4.488 58.719 18.141 1 93.75 441 ARG A C 1
ATOM 3473 O O . ARG A 1 441 ? 4.73 57.656 17.578 1 93.75 441 ARG A O 1
ATOM 3480 N N . LEU A 1 442 ? 3.377 59.312 18.016 1 94.62 442 LEU A N 1
ATOM 3481 C CA . LEU A 1 442 ? 2.285 58.688 17.281 1 94.62 442 LEU A CA 1
ATOM 3482 C C . LEU A 1 442 ? 2.643 58.531 15.805 1 94.62 442 LEU A C 1
ATOM 3484 O O . LEU A 1 442 ? 2.984 59.531 15.148 1 94.62 442 LEU A O 1
ATOM 3488 N N . GLU A 1 443 ? 2.543 57.375 15.375 1 95 443 GLU A N 1
ATOM 3489 C CA . GLU A 1 443 ? 2.871 57.094 13.977 1 95 443 GLU A CA 1
ATOM 3490 C C . GLU A 1 443 ? 1.61 56.969 13.125 1 95 443 GLU A C 1
ATOM 3492 O O . GLU A 1 443 ? 1.6 57.375 11.961 1 95 443 GLU A O 1
ATOM 3497 N N . THR A 1 444 ? 0.674 56.344 13.742 1 95.12 444 THR A N 1
ATOM 3498 C CA . THR A 1 444 ? -0.553 56.156 12.984 1 95.12 444 THR A CA 1
ATOM 3499 C C . THR A 1 444 ? -1.778 56.469 13.836 1 95.12 444 THR A C 1
ATOM 3501 O O . THR A 1 444 ? -1.896 56 14.969 1 95.12 444 THR A O 1
ATOM 3504 N N . LEU A 1 445 ? -2.699 57.281 13.289 1 93 445 LEU A N 1
ATOM 3505 C CA . LEU A 1 445 ? -4.027 57.531 13.859 1 93 445 LEU A CA 1
ATOM 3506 C C . LEU A 1 445 ? -5.109 56.969 12.938 1 93 445 LEU A C 1
ATOM 3508 O O . LEU A 1 445 ? -5.234 57.406 11.789 1 93 445 LEU A O 1
ATOM 3512 N N . ASN A 1 446 ? -5.762 55.969 13.469 1 91.12 446 ASN A N 1
ATOM 3513 C CA . ASN A 1 446 ? -6.879 55.406 12.727 1 91.12 446 ASN A CA 1
ATOM 3514 C C . ASN A 1 446 ? -8.219 55.875 13.281 1 91.12 446 ASN A C 1
ATOM 3516 O O . ASN A 1 446 ? -8.547 55.594 14.438 1 91.12 446 ASN A O 1
ATOM 3520 N N . VAL A 1 447 ? -9.031 56.469 12.398 1 88 447 VAL A N 1
ATOM 3521 C CA . VAL A 1 447 ? -10.297 57.031 12.859 1 88 447 VAL A CA 1
ATOM 3522 C C . VAL A 1 447 ? -11.438 56.062 12.555 1 88 447 VAL A C 1
ATOM 3524 O O . VAL A 1 447 ? -12.594 56.344 12.883 1 88 447 VAL A O 1
ATOM 3527 N N . GLY A 1 448 ? -11.023 54.906 12.016 1 81.44 448 GLY A N 1
ATOM 3528 C CA . GLY A 1 448 ? -12.031 53.906 11.734 1 81.44 448 GLY A CA 1
ATOM 3529 C C . GLY A 1 448 ? -13.219 54.438 10.953 1 81.44 448 GLY A C 1
ATOM 3530 O O . GLY A 1 448 ? -13.039 55.094 9.93 1 81.44 448 GLY A O 1
ATOM 3531 N N . MET A 1 449 ? -14.422 54.25 11.586 1 79.06 449 MET A N 1
ATOM 3532 C CA . MET A 1 449 ? -15.641 54.719 10.93 1 79.06 449 MET A CA 1
ATOM 3533 C C . MET A 1 449 ? -16.188 55.969 11.602 1 79.06 449 MET A C 1
ATOM 3535 O O . MET A 1 449 ? -17.391 56.188 11.617 1 79.06 449 MET A O 1
ATOM 3539 N N . SER A 1 450 ? -15.359 56.719 12.094 1 84.94 450 SER A N 1
ATOM 3540 C CA . SER A 1 450 ? -15.773 57.938 12.789 1 84.94 450 SER A CA 1
ATOM 3541 C C . SER A 1 450 ? -16.5 58.906 11.844 1 84.94 450 SER A C 1
ATOM 3543 O O . SER A 1 450 ? -16.109 59.062 10.688 1 84.94 450 SER A O 1
ATOM 3545 N N . PRO A 1 451 ? -17.625 59.438 12.297 1 82.56 451 PRO A N 1
ATOM 3546 C CA . PRO A 1 451 ? -18.312 60.438 11.453 1 82.56 451 PRO A CA 1
ATOM 3547 C C . PRO A 1 451 ? -17.562 61.75 11.367 1 82.56 451 PRO A C 1
ATOM 3549 O O . PRO A 1 451 ? -16.859 62.156 12.305 1 82.56 451 PRO A O 1
ATOM 3552 N N . LEU A 1 452 ? -17.672 62.406 10.234 1 88.44 452 LEU A N 1
ATOM 3553 C CA . LEU A 1 452 ? -17.125 63.75 10.047 1 88.44 452 LEU A CA 1
ATOM 3554 C C . LEU A 1 452 ? -18.234 64.812 10 1 88.44 452 LEU A C 1
ATOM 3556 O O . LEU A 1 452 ? -18.734 65.125 8.93 1 88.44 452 LEU A O 1
ATOM 3560 N N . ASP A 1 453 ? -18.5 65.375 11.156 1 85.81 453 ASP A N 1
ATOM 3561 C CA . ASP A 1 453 ? -19.609 66.312 11.289 1 85.81 453 ASP A CA 1
ATOM 3562 C C . ASP A 1 453 ? -19.125 67.75 11.133 1 85.81 453 ASP A C 1
ATOM 3564 O O . ASP A 1 453 ? -19.938 68.625 11.078 1 85.81 453 ASP A O 1
ATOM 3568 N N . SER A 1 454 ? -17.906 68 11.141 1 88.44 454 SER A N 1
ATOM 3569 C CA . SER A 1 454 ? -17.297 69.312 10.914 1 88.44 454 SER A CA 1
ATOM 3570 C C . SER A 1 454 ? -16.594 69.375 9.555 1 88.44 454 SER A C 1
ATOM 3572 O O . SER A 1 454 ? -16.281 68.312 8.977 1 88.44 454 SER A O 1
ATOM 3574 N N . PRO A 1 455 ? -16.422 70.625 9.07 1 88.5 455 PRO A N 1
ATOM 3575 C CA . PRO A 1 455 ? -15.742 70.75 7.773 1 88.5 455 PRO A CA 1
ATOM 3576 C C . PRO A 1 455 ? -14.352 70.125 7.781 1 88.5 455 PRO A C 1
ATOM 3578 O O . PRO A 1 455 ? -13.617 70.25 8.766 1 88.5 455 PRO A O 1
ATOM 3581 N N . ALA A 1 456 ? -14.078 69.562 6.723 1 89.81 456 ALA A N 1
ATOM 3582 C CA . ALA A 1 456 ? -12.828 68.812 6.578 1 89.81 456 ALA A CA 1
ATOM 3583 C C . ALA A 1 456 ? -11.625 69.688 6.859 1 89.81 456 ALA A C 1
ATOM 3585 O O . ALA A 1 456 ? -10.648 69.25 7.473 1 89.81 456 ALA A O 1
ATOM 3586 N N . HIS A 1 457 ? -11.789 70.875 6.43 1 89.12 457 HIS A N 1
ATOM 3587 C CA . HIS A 1 457 ? -10.68 71.812 6.602 1 89.12 457 HIS A CA 1
ATOM 3588 C C . HIS A 1 457 ? -10.422 72.062 8.078 1 89.12 457 HIS A C 1
ATOM 3590 O O . HIS A 1 457 ? -9.266 72.125 8.516 1 89.12 457 HIS A O 1
ATOM 3596 N N . ASP A 1 458 ? -11.43 72.25 8.859 1 90.12 458 ASP A N 1
ATOM 3597 C CA . ASP A 1 458 ? -11.305 72.562 10.281 1 90.12 458 ASP A CA 1
ATOM 3598 C C . ASP A 1 458 ? -10.711 71.375 11.039 1 90.12 458 ASP A C 1
ATOM 3600 O O . ASP A 1 458 ? -9.867 71.562 11.922 1 90.12 458 ASP A O 1
ATOM 3604 N N . VAL A 1 459 ? -11.172 70.25 10.602 1 91.62 459 VAL A N 1
ATOM 3605 C CA . VAL A 1 459 ? -10.68 69 11.242 1 91.62 459 VAL A CA 1
ATOM 3606 C C . VAL A 1 459 ? -9.203 68.812 10.898 1 91.62 459 VAL A C 1
ATOM 3608 O O . VAL A 1 459 ? -8.406 68.438 11.766 1 91.62 459 VAL A O 1
ATOM 3611 N N . ALA A 1 460 ? -8.805 69.125 9.695 1 91.25 460 ALA A N 1
ATOM 3612 C CA . ALA A 1 460 ? -7.418 68.938 9.266 1 91.25 460 ALA A CA 1
ATOM 3613 C C . ALA A 1 460 ? -6.508 69.938 10.031 1 91.25 460 ALA A C 1
ATOM 3615 O O . ALA A 1 460 ? -5.406 69.562 10.445 1 91.25 460 ALA A O 1
ATOM 3616 N N . VAL A 1 461 ? -6.973 71.062 10.195 1 89.31 461 VAL A N 1
ATOM 3617 C CA . VAL A 1 461 ? -6.195 72.062 10.922 1 89.31 461 VAL A CA 1
ATOM 3618 C C . VAL A 1 461 ? -6.031 71.625 12.375 1 89.31 461 VAL A C 1
ATOM 3620 O O . VAL A 1 461 ? -4.938 71.75 12.938 1 89.31 461 VAL A O 1
ATOM 3623 N N . PHE A 1 462 ? -7.07 71.188 12.867 1 90.44 462 PHE A N 1
ATOM 3624 C CA . PHE A 1 462 ? -7.039 70.75 14.25 1 90.44 462 PHE A CA 1
ATOM 3625 C C . PHE A 1 462 ? -6.043 69.625 14.406 1 90.44 462 PHE A C 1
ATOM 3627 O O . PHE A 1 462 ? -5.203 69.625 15.312 1 90.44 462 PHE A O 1
ATOM 3634 N N . LEU A 1 463 ? -6.133 68.625 13.578 1 91.62 463 LEU A N 1
ATOM 3635 C CA . LEU A 1 463 ? -5.285 67.438 13.656 1 91.62 463 LEU A CA 1
ATOM 3636 C C . LEU A 1 463 ? -3.826 67.812 13.398 1 91.62 463 LEU A C 1
ATOM 3638 O O . LEU A 1 463 ? -2.922 67.188 13.953 1 91.62 463 LEU A O 1
ATOM 3642 N N . SER A 1 464 ? -3.566 68.812 12.547 1 90.5 464 SER A N 1
ATOM 3643 C CA . SER A 1 464 ? -2.201 69.188 12.25 1 90.5 464 SER A CA 1
ATOM 3644 C C . SER A 1 464 ? -1.511 69.75 13.484 1 90.5 464 SER A C 1
ATOM 3646 O O . SER A 1 464 ? -0.281 69.75 13.578 1 90.5 464 SER A O 1
ATOM 3648 N N . THR A 1 465 ? -2.316 70.25 14.477 1 89.19 465 THR A N 1
ATOM 3649 C CA . THR A 1 465 ? -1.755 70.812 15.695 1 89.19 465 THR A CA 1
ATOM 3650 C C . THR A 1 465 ? -1.513 69.688 16.734 1 89.19 465 THR A C 1
ATOM 3652 O O . THR A 1 465 ? -0.686 69.875 17.641 1 89.19 465 THR A O 1
ATOM 3655 N N . VAL A 1 466 ? -2.207 68.625 16.625 1 91.5 466 VAL A N 1
ATOM 3656 C CA . VAL A 1 466 ? -2.176 67.625 17.656 1 91.5 466 VAL A CA 1
ATOM 3657 C C . VAL A 1 466 ? -1.262 66.5 17.234 1 91.5 466 VAL A C 1
ATOM 3659 O O . VAL A 1 466 ? -0.641 65.812 18.078 1 91.5 466 VAL A O 1
ATOM 3662 N N . LEU A 1 467 ? -1.094 66.25 16 1 92.62 467 LEU A N 1
ATOM 3663 C CA . LEU A 1 467 ? -0.358 65.125 15.484 1 92.62 467 LEU A CA 1
ATOM 3664 C C . LEU A 1 467 ? 1.054 65.5 15.07 1 92.62 467 LEU A C 1
ATOM 3666 O O . LEU A 1 467 ? 1.277 66.625 14.625 1 92.62 467 LEU A O 1
ATOM 3670 N N . PRO A 1 468 ? 1.951 64.562 15.234 1 91.06 468 PRO A N 1
ATOM 3671 C CA . PRO A 1 468 ? 3.271 64.812 14.656 1 91.06 468 PRO A CA 1
ATOM 3672 C C . PRO A 1 468 ? 3.248 64.812 13.125 1 91.06 468 PRO A C 1
ATOM 3674 O O . PRO A 1 468 ? 2.371 64.25 12.508 1 91.06 468 PRO A O 1
ATOM 3677 N N . LYS A 1 469 ? 4.23 65.562 12.562 1 88.06 469 LYS A N 1
ATOM 3678 C CA . LYS A 1 469 ? 4.301 65.75 11.109 1 88.06 469 LYS A CA 1
ATOM 3679 C C . LYS A 1 469 ? 4.43 64.375 10.398 1 88.06 469 LYS A C 1
ATOM 3681 O O . LYS A 1 469 ? 3.898 64.188 9.297 1 88.06 469 LYS A O 1
ATOM 3686 N N . ALA A 1 470 ? 4.988 63.469 11.078 1 89.38 470 ALA A N 1
ATOM 3687 C CA . ALA A 1 470 ? 5.25 62.188 10.43 1 89.38 470 ALA A CA 1
ATOM 3688 C C . ALA A 1 470 ? 4.086 61.219 10.633 1 89.38 470 ALA A C 1
ATOM 3690 O O . ALA A 1 470 ? 4.082 60.094 10.086 1 89.38 470 ALA A O 1
ATOM 3691 N N . CYS A 1 471 ? 3.039 61.594 11.297 1 93.31 471 CYS A N 1
ATOM 3692 C CA . CYS A 1 471 ? 1.918 60.719 11.609 1 93.31 471 CYS A CA 1
ATOM 3693 C C . CYS A 1 471 ? 1.021 60.531 10.398 1 93.31 471 CYS A C 1
ATOM 3695 O O . CYS A 1 471 ? 0.731 61.469 9.672 1 93.31 471 CYS A O 1
ATOM 3697 N N . THR A 1 472 ? 0.663 59.25 10.172 1 93.44 472 THR A N 1
ATOM 3698 C CA . THR A 1 472 ? -0.234 58.906 9.07 1 93.44 472 THR A CA 1
ATOM 3699 C C . THR A 1 472 ? -1.667 58.75 9.57 1 93.44 472 THR A C 1
ATOM 3701 O O . THR A 1 472 ? -1.906 58.094 10.586 1 93.44 472 THR A O 1
ATOM 3704 N N . LEU A 1 473 ? -2.604 59.469 8.922 1 92.19 473 LEU A N 1
ATOM 3705 C CA . LEU A 1 473 ? -4.027 59.344 9.211 1 92.19 473 LEU A CA 1
ATOM 3706 C C . LEU A 1 473 ? -4.672 58.281 8.312 1 92.19 473 LEU A C 1
ATOM 3708 O O . LEU A 1 473 ? -4.535 58.344 7.086 1 92.19 473 LEU A O 1
ATOM 3712 N N . THR A 1 474 ? -5.273 57.219 9.047 1 88.81 474 THR A N 1
ATOM 3713 C CA . THR A 1 474 ? -5.918 56.156 8.289 1 88.81 474 THR A CA 1
ATOM 3714 C C . THR A 1 474 ? -7.387 56.031 8.68 1 88.81 474 THR A C 1
ATOM 3716 O O . THR A 1 474 ? -7.812 56.562 9.703 1 88.81 474 THR A O 1
ATOM 3719 N N . ARG A 1 475 ? -8.211 55.469 7.688 1 81.81 475 ARG A N 1
ATOM 3720 C CA . ARG A 1 475 ? -9.633 55.188 7.922 1 81.81 475 ARG A CA 1
ATOM 3721 C C . ARG A 1 475 ? -9.984 53.75 7.582 1 81.81 475 ARG A C 1
ATOM 3723 O O . ARG A 1 475 ? -9.156 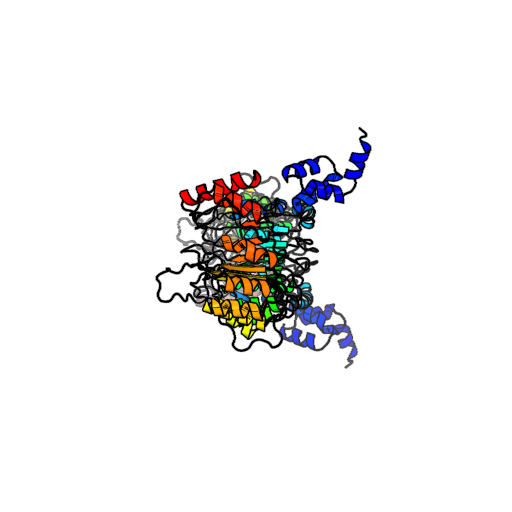53 7.043 1 81.81 475 ARG A O 1
ATOM 3730 N N . ALA A 1 476 ? -11.148 53.219 8.031 1 71 476 ALA A N 1
ATOM 3731 C CA . ALA A 1 476 ? -11.578 51.875 7.723 1 71 476 ALA A CA 1
ATOM 3732 C C . ALA A 1 476 ? -12.07 51.75 6.277 1 71 476 ALA A C 1
ATOM 3734 O O . ALA A 1 476 ? -12.656 52.719 5.746 1 71 476 ALA A O 1
ATOM 3735 N N . SER A 1 477 ? -11.547 50.969 5.328 1 58 477 SER A N 1
ATOM 3736 C CA . SER A 1 477 ? -11.836 50.875 3.898 1 58 477 SER A CA 1
ATOM 3737 C C . SER A 1 477 ? -13.281 50.438 3.652 1 58 477 SER A C 1
ATOM 3739 O O . SER A 1 477 ? -13.938 50.969 2.74 1 58 477 SER A O 1
ATOM 3741 N N . TYR A 1 478 ? -13.789 49.344 4.055 1 55.97 478 TYR A N 1
ATOM 3742 C CA . TYR A 1 478 ? -14.875 48.625 3.4 1 55.97 478 TYR A CA 1
ATOM 3743 C C . TYR A 1 478 ? -16.234 49.219 3.779 1 55.97 478 TYR A C 1
ATOM 3745 O O . TYR A 1 478 ? -17.156 49.219 2.973 1 55.97 478 TYR A O 1
ATOM 3753 N N . ALA A 1 479 ? -16.594 49.469 5.016 1 56.34 479 ALA A N 1
ATOM 3754 C CA . ALA A 1 479 ? -18.016 49.531 5.367 1 56.34 479 ALA A CA 1
ATOM 3755 C C . ALA A 1 479 ? -18.516 50.969 5.375 1 56.34 479 ALA A C 1
ATOM 3757 O O . ALA A 1 479 ? -19.625 51.25 5.812 1 56.34 479 ALA A O 1
ATOM 3758 N N . TYR A 1 480 ? -17.844 51.969 4.828 1 56.84 480 TYR A N 1
ATOM 3759 C CA . TYR A 1 480 ? -18.219 53.375 4.941 1 56.84 480 TYR A CA 1
ATOM 3760 C C . TYR A 1 480 ? -19.312 53.719 3.943 1 56.84 480 TYR A C 1
ATOM 3762 O O . TYR A 1 480 ? -19.281 53.281 2.791 1 56.84 480 TYR A O 1
ATOM 3770 N N . PRO A 1 481 ? -20.359 54.312 4.531 1 63.62 481 PRO A N 1
ATOM 3771 C CA . PRO A 1 481 ? -21.094 55.031 3.502 1 63.62 481 PRO A CA 1
ATOM 3772 C C . PRO A 1 481 ? -20.203 55.938 2.672 1 63.62 481 PRO A C 1
ATOM 3774 O O . PRO A 1 481 ? -19.234 56.5 3.193 1 63.62 481 PRO A O 1
ATOM 3777 N N . GLU A 1 482 ? -20.266 55.875 1.402 1 65.62 482 GLU A N 1
ATOM 3778 C CA . GLU A 1 482 ? -19.453 56.562 0.409 1 65.62 482 GLU A CA 1
ATOM 3779 C C . GLU A 1 482 ? -19.203 58 0.816 1 65.62 482 GLU A C 1
ATOM 3781 O O . GLU A 1 482 ? -18.094 58.531 0.643 1 65.62 482 GLU A O 1
ATOM 3786 N N . GLU A 1 483 ? -20.234 58.688 1.357 1 69.81 483 GLU A N 1
ATOM 3787 C CA . GLU A 1 483 ? -20.109 60.125 1.66 1 69.81 483 GLU A CA 1
ATOM 3788 C C . GLU A 1 483 ? -19.078 60.344 2.773 1 69.81 483 GLU A C 1
ATOM 3790 O O . GLU A 1 483 ? -18.25 61.25 2.682 1 69.81 483 GLU A O 1
ATOM 3795 N N . GLN A 1 484 ? -19.172 59.531 3.695 1 72.88 484 GLN A N 1
ATOM 3796 C CA . GLN A 1 484 ? -18.266 59.688 4.828 1 72.88 484 GLN A CA 1
ATOM 3797 C C . GLN A 1 484 ? -16.844 59.312 4.445 1 72.88 484 GLN A C 1
ATOM 3799 O O . GLN A 1 484 ? -15.883 59.938 4.914 1 72.88 484 GLN A O 1
ATOM 3804 N N . TYR A 1 485 ? -16.781 58.406 3.617 1 72.5 485 TYR A N 1
ATOM 3805 C CA . TYR A 1 485 ? -15.484 57.969 3.109 1 72.5 485 TYR A CA 1
ATOM 3806 C C . TYR A 1 485 ? -14.766 59.094 2.395 1 72.5 485 TYR A C 1
ATOM 3808 O O . TYR A 1 485 ? -13.586 59.344 2.641 1 72.5 485 TYR A O 1
ATOM 3816 N N . GLN A 1 486 ? -15.547 59.781 1.642 1 76.5 486 GLN A N 1
ATOM 3817 C CA . GLN A 1 486 ? -14.961 60.875 0.859 1 76.5 486 GLN A CA 1
ATOM 3818 C C . GLN A 1 486 ? -14.578 62.062 1.751 1 76.5 486 GLN A C 1
ATOM 3820 O O . GLN A 1 486 ? -13.578 62.719 1.508 1 76.5 486 GLN A O 1
ATOM 3825 N N . SER A 1 487 ? -15.328 62.25 2.758 1 82.06 487 SER A N 1
ATOM 3826 C CA . SER A 1 487 ? -15.062 63.375 3.639 1 82.06 487 SER A CA 1
ATOM 3827 C C . SER A 1 487 ? -13.742 63.219 4.371 1 82.06 487 SER A C 1
ATOM 3829 O O . SER A 1 487 ? -12.961 64.188 4.48 1 82.06 487 SER A O 1
ATOM 3831 N N . TRP A 1 488 ? -13.445 62 4.738 1 88.81 488 TRP A N 1
ATOM 3832 C CA . TRP A 1 488 ? -12.188 61.781 5.453 1 88.81 488 TRP A CA 1
ATOM 3833 C C . TRP A 1 488 ? -11.008 61.75 4.488 1 88.81 488 TRP A C 1
ATOM 3835 O O . TRP A 1 488 ? -9.891 62.125 4.863 1 88.81 488 TRP A O 1
ATOM 3845 N N . GLN A 1 489 ? -11.336 61.406 3.322 1 88.5 489 GLN A N 1
ATOM 3846 C CA . GLN A 1 489 ? -10.273 61.469 2.324 1 88.5 489 GLN A CA 1
ATOM 3847 C C . GLN A 1 489 ? -9.797 62.906 2.127 1 88.5 489 GLN A C 1
ATOM 3849 O O . GLN A 1 489 ? -8.602 63.125 1.918 1 88.5 489 GLN A O 1
ATOM 3854 N N . GLN A 1 490 ? -10.656 63.781 2.211 1 89.75 490 GLN A N 1
ATOM 3855 C CA . GLN A 1 490 ? -10.289 65.188 2.094 1 89.75 490 GLN A CA 1
ATOM 3856 C C . GLN A 1 490 ? -9.367 65.625 3.236 1 89.75 490 GLN A C 1
ATOM 3858 O O . GLN A 1 490 ? -8.406 66.375 3.023 1 89.75 490 GLN A O 1
ATOM 3863 N N . VAL A 1 491 ? -9.711 65.125 4.305 1 91.62 491 VAL A N 1
ATOM 3864 C CA . VAL A 1 491 ? -8.883 65.438 5.465 1 91.62 491 VAL A CA 1
ATOM 3865 C C . VAL A 1 491 ? -7.48 64.875 5.281 1 91.62 491 VAL A C 1
ATOM 3867 O O . VAL A 1 491 ? -6.488 65.562 5.547 1 91.62 491 VAL A O 1
ATOM 3870 N N . ILE A 1 492 ? -7.387 63.625 4.84 1 90.81 492 ILE A N 1
ATOM 3871 C CA . ILE A 1 492 ? -6.125 62.906 4.656 1 90.81 492 ILE A CA 1
ATOM 3872 C C . ILE A 1 492 ? -5.281 63.625 3.607 1 90.81 492 ILE A C 1
ATOM 3874 O O . ILE A 1 492 ? -4.055 63.688 3.734 1 90.81 492 ILE A O 1
ATOM 3878 N N . ASP A 1 493 ? -5.922 64.25 2.652 1 90.62 493 ASP A N 1
ATOM 3879 C CA . ASP A 1 493 ? -5.223 64.938 1.574 1 90.62 493 ASP A CA 1
ATOM 3880 C C . ASP A 1 493 ? -4.711 66.312 2.037 1 90.62 493 ASP A C 1
ATOM 3882 O O . ASP A 1 493 ? -3.646 66.75 1.603 1 90.62 493 ASP A O 1
ATOM 3886 N N . ILE A 1 494 ? -5.441 66.938 2.906 1 90.69 494 ILE A N 1
ATOM 3887 C CA . ILE A 1 494 ? -5.148 68.312 3.334 1 90.69 494 ILE A CA 1
ATOM 3888 C C . ILE A 1 494 ? -4.094 68.312 4.434 1 90.69 494 ILE A C 1
ATOM 3890 O O . ILE A 1 494 ? -3.277 69.188 4.539 1 90.69 494 ILE A O 1
ATOM 3894 N N . LEU A 1 495 ? -4.035 67.312 5.168 1 89.44 495 LEU A N 1
ATOM 3895 C CA . LEU A 1 495 ? -3.26 67.25 6.402 1 89.44 495 LEU A CA 1
ATOM 3896 C C . LEU A 1 495 ? -1.771 67.375 6.117 1 89.44 495 LEU A C 1
ATOM 3898 O O . LEU A 1 495 ? -1.09 68.188 6.777 1 89.44 495 LEU A O 1
ATOM 3902 N N . PRO A 1 496 ? -1.262 66.688 5.102 1 86.69 496 PRO A N 1
ATOM 3903 C CA . PRO A 1 496 ? 0.174 66.812 4.852 1 86.69 496 PRO A CA 1
ATOM 3904 C C . PRO A 1 496 ? 0.547 68.25 4.375 1 86.69 496 PRO A C 1
ATOM 3906 O O . PRO A 1 496 ? 1.711 68.625 4.469 1 86.69 496 PRO A O 1
ATOM 3909 N N . MET A 1 497 ? -0.383 69.062 3.949 1 84.56 497 MET A N 1
ATOM 3910 C CA . MET A 1 497 ? -0.133 70.375 3.406 1 84.56 497 MET A CA 1
ATOM 3911 C C . MET A 1 497 ? -0.111 71.438 4.52 1 84.56 497 MET A C 1
ATOM 3913 O O . MET A 1 497 ? 0.306 72.562 4.297 1 84.56 497 MET A O 1
ATOM 3917 N N . LEU A 1 498 ? -0.454 71.062 5.625 1 82.12 498 LEU A N 1
ATOM 3918 C CA . LEU A 1 498 ? -0.527 71.938 6.75 1 82.12 498 LEU A CA 1
ATOM 3919 C C . LEU A 1 498 ? 0.695 71.812 7.652 1 82.12 498 LEU A C 1
ATOM 3921 O O . LEU A 1 498 ? 1.118 70.688 7.961 1 82.12 498 LEU A O 1
ATOM 3925 N N . MET B 1 1 ? 25.719 -46.781 29.516 1 25.48 1 MET B N 1
ATOM 3926 C CA . MET B 1 1 ? 25.703 -46.312 28.125 1 25.48 1 MET B CA 1
ATOM 3927 C C . MET B 1 1 ? 26.094 -44.844 28.031 1 25.48 1 MET B C 1
ATOM 3929 O O . MET B 1 1 ? 25.594 -44 28.812 1 25.48 1 MET B O 1
ATOM 3933 N N . SER B 1 2 ? 27.219 -44.5 27.438 1 30.12 2 SER B N 1
ATOM 3934 C CA . SER B 1 2 ? 28.125 -43.344 27.422 1 30.12 2 SER B CA 1
ATOM 3935 C C . SER B 1 2 ? 27.469 -42.125 26.766 1 30.12 2 SER B C 1
ATOM 3937 O O . SER B 1 2 ? 26.875 -42.25 25.703 1 30.12 2 SER B O 1
ATOM 3939 N N . SER B 1 3 ? 27.078 -41.094 27.531 1 40.06 3 SER B N 1
ATOM 3940 C CA . SER B 1 3 ? 26.453 -39.781 27.453 1 40.06 3 SER B CA 1
ATOM 3941 C C . SER B 1 3 ? 27.156 -38.906 26.406 1 40.06 3 SER B C 1
ATOM 3943 O O . SER B 1 3 ? 26.672 -37.812 26.078 1 40.06 3 SER B O 1
ATOM 3945 N N . THR B 1 4 ? 28.359 -39.25 26.016 1 39.97 4 THR B N 1
ATOM 3946 C CA . THR B 1 4 ? 29.203 -38.344 25.219 1 39.97 4 THR B CA 1
ATOM 3947 C C . THR B 1 4 ? 28.766 -38.375 23.75 1 39.97 4 THR B C 1
ATOM 3949 O O . THR B 1 4 ? 28.953 -37.406 23.031 1 39.97 4 THR B O 1
ATOM 3952 N N . ALA B 1 5 ? 28.594 -39.562 23.188 1 43.12 5 ALA B N 1
ATOM 3953 C CA . ALA B 1 5 ? 28.281 -39.656 21.766 1 43.12 5 ALA B CA 1
ATOM 3954 C C . ALA B 1 5 ? 26.969 -38.938 21.438 1 43.12 5 ALA B C 1
ATOM 3956 O O . ALA B 1 5 ? 26.844 -38.312 20.375 1 43.12 5 ALA B O 1
ATOM 3957 N N . THR B 1 6 ? 25.953 -39.031 22.203 1 42.75 6 THR B N 1
ATOM 3958 C CA . THR B 1 6 ? 24.719 -38.312 22 1 42.75 6 THR B CA 1
ATOM 3959 C C . THR B 1 6 ? 24.984 -36.781 22.062 1 42.75 6 THR B C 1
ATOM 3961 O O . THR B 1 6 ? 24.25 -36 21.453 1 42.75 6 THR B O 1
ATOM 3964 N N . ASP B 1 7 ? 25.891 -36.406 22.844 1 45.44 7 ASP B N 1
ATOM 3965 C CA . ASP B 1 7 ? 26.266 -35 22.969 1 45.44 7 ASP B CA 1
ATOM 3966 C C . ASP B 1 7 ? 26.938 -34.5 21.703 1 45.44 7 ASP B C 1
ATOM 3968 O O . ASP B 1 7 ? 26.734 -33.344 21.297 1 45.44 7 ASP B O 1
ATOM 3972 N N . SER B 1 8 ? 27.797 -35.312 21.094 1 45.22 8 SER B N 1
ATOM 3973 C CA . SER B 1 8 ? 28.516 -34.938 19.875 1 45.22 8 SER B CA 1
ATOM 3974 C C . SER B 1 8 ? 27.562 -34.906 18.672 1 45.22 8 SER B C 1
ATOM 3976 O O . SER B 1 8 ? 27.719 -34.062 17.781 1 45.22 8 SER B O 1
ATOM 3978 N N . ALA B 1 9 ? 26.891 -35.875 18.406 1 44.88 9 ALA B N 1
ATOM 3979 C CA . ALA B 1 9 ? 25.938 -35.875 17.312 1 44.88 9 ALA B CA 1
ATOM 3980 C C . ALA B 1 9 ? 24.953 -34.719 17.422 1 44.88 9 ALA B C 1
ATOM 3982 O O . ALA B 1 9 ? 24.547 -34.125 16.406 1 44.88 9 ALA B O 1
ATOM 3983 N N . LEU B 1 10 ? 24.562 -34.469 18.594 1 49.22 10 LEU B N 1
ATOM 3984 C CA . LEU B 1 10 ? 23.703 -33.312 18.859 1 49.22 10 LEU B CA 1
ATOM 3985 C C . LEU B 1 10 ? 24.484 -32 18.75 1 49.22 10 LEU B C 1
ATOM 3987 O O . LEU B 1 10 ? 23.891 -30.922 18.734 1 49.22 10 LEU B O 1
ATOM 3991 N N . ALA B 1 11 ? 25.75 -32.125 18.734 1 49.5 11 ALA B N 1
ATOM 3992 C CA . ALA B 1 11 ? 26.578 -30.969 18.516 1 49.5 11 ALA B CA 1
ATOM 3993 C C . ALA B 1 11 ? 26.656 -30.609 17.031 1 49.5 11 ALA B C 1
ATOM 3995 O O . ALA B 1 11 ? 27.125 -29.531 16.672 1 49.5 11 ALA B O 1
ATOM 3996 N N . THR B 1 12 ? 26.5 -31.531 16.203 1 45.81 12 THR B N 1
ATOM 3997 C CA . THR B 1 12 ? 26.578 -31.203 14.781 1 45.81 12 THR B CA 1
ATOM 3998 C C . THR B 1 12 ? 25.281 -30.578 14.297 1 45.81 12 THR B C 1
ATOM 4000 O O . THR B 1 12 ? 24.25 -31.25 14.219 1 45.81 12 THR B O 1
ATOM 4003 N N . THR B 1 13 ? 25.297 -29.281 14.102 1 52.84 13 THR B N 1
ATOM 4004 C CA . THR B 1 13 ? 24.188 -28.406 13.719 1 52.84 13 THR B CA 1
ATOM 4005 C C . THR B 1 13 ? 23.422 -29 12.547 1 52.84 13 THR B C 1
ATOM 4007 O O . THR B 1 13 ? 22.188 -28.891 12.477 1 52.84 13 THR B O 1
ATOM 4010 N N . GLU B 1 14 ? 24.109 -29.656 11.664 1 52.34 14 GLU B N 1
ATOM 4011 C CA . GLU B 1 14 ? 23.453 -30.203 10.484 1 52.34 14 GLU B CA 1
ATOM 4012 C C . GLU B 1 14 ? 22.547 -31.375 10.859 1 52.34 14 GLU B C 1
ATOM 4014 O O . GLU B 1 14 ? 21.438 -31.5 10.32 1 52.34 14 GLU B O 1
ATOM 4019 N N . LEU B 1 15 ? 23.078 -32.188 11.656 1 53.47 15 LEU B N 1
ATOM 4020 C CA . LEU B 1 15 ? 22.297 -33.375 12.078 1 53.47 15 LEU B CA 1
ATOM 4021 C C . LEU B 1 15 ? 21.109 -32.938 12.914 1 53.47 15 LEU B C 1
ATOM 4023 O O . LEU B 1 15 ? 20.016 -33.5 12.781 1 53.47 15 LEU B O 1
ATOM 4027 N N . LEU B 1 16 ? 21.406 -32 13.773 1 55.28 16 LEU B N 1
ATOM 4028 C CA . LEU B 1 16 ? 20.297 -31.5 14.57 1 55.28 16 LEU B CA 1
ATOM 4029 C C . LEU B 1 16 ? 19.203 -30.922 13.68 1 55.28 16 LEU B C 1
ATOM 4031 O O . LEU B 1 16 ? 18.016 -31.125 13.945 1 55.28 16 LEU B O 1
ATOM 4035 N N . GLY B 1 17 ? 19.641 -30.297 12.641 1 55.41 17 GLY B N 1
ATOM 4036 C CA . GLY B 1 17 ? 18.672 -29.812 11.672 1 55.41 17 GLY B CA 1
ATOM 4037 C C . GLY B 1 17 ? 17.797 -30.906 11.086 1 55.41 17 GLY B C 1
ATOM 4038 O O . GLY B 1 17 ? 16.578 -30.734 10.953 1 55.41 17 GLY B O 1
ATOM 4039 N N . HIS B 1 18 ? 18.469 -32 10.805 1 54.28 18 HIS B N 1
ATOM 4040 C CA . HIS B 1 18 ? 17.75 -33.125 10.242 1 54.28 18 HIS B CA 1
ATOM 4041 C C . HIS B 1 18 ? 16.781 -33.719 11.25 1 54.28 18 HIS B C 1
ATOM 4043 O O . HIS B 1 18 ? 15.68 -34.156 10.875 1 54.28 18 HIS B O 1
ATOM 4049 N N . ILE B 1 19 ? 17.172 -33.844 12.398 1 53.59 19 ILE B N 1
ATOM 4050 C CA . ILE B 1 19 ? 16.328 -34.438 13.438 1 53.59 19 ILE B CA 1
ATOM 4051 C C . ILE B 1 19 ? 15.109 -33.531 13.672 1 53.59 19 ILE B C 1
ATOM 4053 O O . ILE B 1 19 ? 13.977 -34 13.742 1 53.59 19 ILE B O 1
ATOM 4057 N N . PHE B 1 20 ? 15.445 -32.312 13.719 1 56.88 20 PHE B N 1
ATOM 4058 C CA . PHE B 1 20 ? 14.367 -31.391 14.062 1 56.88 20 PHE B CA 1
ATOM 4059 C C . PHE B 1 20 ? 13.398 -31.234 12.898 1 56.88 20 PHE B C 1
ATOM 4061 O O . PHE B 1 20 ? 12.203 -30.984 13.109 1 56.88 20 PHE B O 1
ATOM 4068 N N . TYR B 1 21 ? 13.93 -31.531 11.766 1 54.25 21 TYR B N 1
ATOM 4069 C CA . TYR B 1 21 ? 13.07 -31.531 10.586 1 54.25 21 TYR B CA 1
ATOM 4070 C C . TYR B 1 21 ? 11.992 -32.594 10.703 1 54.25 21 TYR B C 1
ATOM 4072 O O . TYR B 1 21 ? 10.875 -32.406 10.211 1 54.25 21 TYR B O 1
ATOM 4080 N N . HIS B 1 22 ? 12.312 -33.625 11.383 1 53.72 22 HIS B N 1
ATOM 4081 C CA . HIS B 1 22 ? 11.375 -34.75 11.5 1 53.72 22 HIS B CA 1
ATOM 4082 C C . HIS B 1 22 ? 10.523 -34.625 12.766 1 53.72 22 HIS B C 1
ATOM 4084 O O . HIS B 1 22 ? 9.594 -35.375 12.969 1 53.72 22 HIS B O 1
ATOM 4090 N N . CYS B 1 23 ? 10.805 -33.656 13.516 1 55.75 23 CYS B N 1
ATOM 4091 C CA . CYS B 1 23 ? 10.016 -33.438 14.727 1 55.75 23 CYS B CA 1
ATOM 4092 C C . CYS B 1 23 ? 8.844 -32.5 14.453 1 55.75 23 CYS B C 1
ATOM 4094 O O . CYS B 1 23 ? 8.867 -31.734 13.492 1 55.75 23 CYS B O 1
ATOM 4096 N N . SER B 1 24 ? 7.754 -32.75 15.242 1 57.91 24 SER B N 1
ATOM 4097 C CA . SER B 1 24 ? 6.594 -31.875 15.094 1 57.91 24 SER B CA 1
ATOM 4098 C C . SER B 1 24 ? 6.93 -30.438 15.5 1 57.91 24 SER B C 1
ATOM 4100 O O . SER B 1 24 ? 7.922 -30.203 16.188 1 57.91 24 SER B O 1
ATOM 4102 N N . VAL B 1 25 ? 6.234 -29.531 14.938 1 58.78 25 VAL B N 1
ATOM 4103 C CA . VAL B 1 25 ? 6.434 -28.125 15.242 1 58.78 25 VAL B CA 1
ATOM 4104 C C . VAL B 1 25 ? 6.41 -27.922 16.766 1 58.78 25 VAL B C 1
ATOM 4106 O O . VAL B 1 25 ? 7.23 -27.172 17.297 1 58.78 25 VAL B O 1
ATOM 4109 N N . SER B 1 26 ? 5.574 -28.547 17.359 1 57.44 26 SER B N 1
ATOM 4110 C CA . SER B 1 26 ? 5.438 -28.422 18.812 1 57.44 26 SER B CA 1
ATOM 4111 C C . SER B 1 26 ? 6.68 -28.938 19.531 1 57.44 26 SER B C 1
ATOM 4113 O O . SER B 1 26 ? 7.129 -28.344 20.516 1 57.44 26 SER B O 1
ATOM 4115 N N . GLN B 1 27 ? 7.184 -30.016 19.078 1 57.25 27 GLN B N 1
ATOM 4116 C CA . GLN B 1 27 ? 8.367 -30.578 19.719 1 57.25 27 GLN B CA 1
ATOM 4117 C C . GLN B 1 27 ? 9.586 -29.688 19.5 1 57.25 27 GLN B C 1
ATOM 4119 O O . GLN B 1 27 ? 10.391 -29.5 20.422 1 57.25 27 GLN B O 1
ATOM 4124 N N . ASN B 1 28 ? 9.625 -29.156 18.391 1 55.09 28 ASN B N 1
ATOM 4125 C CA . ASN B 1 28 ? 10.781 -28.328 18.094 1 55.09 28 ASN B CA 1
ATOM 4126 C C . ASN B 1 28 ? 10.742 -27.016 18.875 1 55.09 28 ASN B C 1
ATOM 4128 O O . ASN B 1 28 ? 11.781 -26.469 19.25 1 55.09 28 ASN B O 1
ATOM 4132 N N . TYR B 1 29 ? 9.578 -26.594 19.078 1 57 29 TYR B N 1
ATOM 4133 C CA . TYR B 1 29 ? 9.453 -25.438 19.969 1 57 29 TYR B CA 1
ATOM 4134 C C . TYR B 1 29 ? 9.977 -25.766 21.359 1 57 29 TYR B C 1
ATOM 4136 O O . TYR B 1 29 ? 10.656 -24.953 21.984 1 57 29 TYR B O 1
ATOM 4144 N N . ARG B 1 30 ? 9.68 -26.891 21.906 1 54.72 30 ARG B N 1
ATOM 4145 C CA . ARG B 1 30 ? 10.148 -27.328 23.219 1 54.72 30 ARG B CA 1
ATOM 4146 C C . ARG B 1 30 ? 11.656 -27.5 23.234 1 54.72 30 ARG B C 1
ATOM 4148 O O . ARG B 1 30 ? 12.32 -27.141 24.203 1 54.72 30 ARG B O 1
ATOM 4155 N N . ASN B 1 31 ? 12.102 -28.031 22.203 1 55.06 31 ASN B N 1
ATOM 4156 C CA . ASN B 1 31 ? 13.539 -28.281 22.125 1 55.06 31 ASN B CA 1
ATOM 4157 C C . ASN B 1 31 ? 14.328 -26.969 22.047 1 55.06 31 ASN B C 1
ATOM 4159 O O . ASN B 1 31 ? 15.453 -26.891 22.547 1 55.06 31 ASN B O 1
ATOM 4163 N N . ALA B 1 32 ? 13.711 -26.016 21.375 1 55.59 32 ALA B N 1
ATOM 4164 C CA . ALA B 1 32 ? 14.352 -24.703 21.297 1 55.59 32 ALA B CA 1
ATOM 4165 C C . ALA B 1 32 ? 14.469 -24.062 22.672 1 55.59 32 ALA B C 1
ATOM 4167 O O . ALA B 1 32 ? 15.375 -23.266 22.922 1 55.59 32 ALA B O 1
ATOM 4168 N N . LEU B 1 33 ? 13.562 -24.359 23.469 1 55.59 33 LEU B N 1
ATOM 4169 C CA . LEU B 1 33 ? 13.547 -23.797 24.812 1 55.59 33 LEU B CA 1
ATOM 4170 C C . LEU B 1 33 ? 14.578 -24.469 25.703 1 55.59 33 LEU B C 1
ATOM 4172 O O . LEU B 1 33 ? 14.992 -23.922 26.734 1 55.59 33 LEU B O 1
ATOM 4176 N N . VAL B 1 34 ? 14.922 -25.703 25.531 1 51.38 34 VAL B N 1
ATOM 4177 C CA . VAL B 1 34 ? 15.711 -26.438 26.5 1 51.38 34 VAL B CA 1
ATOM 4178 C C . VAL B 1 34 ? 17.188 -26.125 26.312 1 51.38 34 VAL B C 1
ATOM 4180 O O . VAL B 1 34 ? 17.938 -26.016 27.297 1 51.38 34 VAL B O 1
ATOM 4183 N N . CYS B 1 35 ? 17.75 -26.281 25.109 1 52.91 35 CYS B N 1
ATOM 4184 C CA . CYS B 1 35 ? 19.188 -26.109 24.969 1 52.91 35 CYS B CA 1
ATOM 4185 C C . CYS B 1 35 ? 19.516 -25.016 23.953 1 52.91 35 CYS B C 1
ATOM 4187 O O . CYS B 1 35 ? 18.969 -25 22.844 1 52.91 35 CYS B O 1
ATOM 4189 N N . LYS B 1 36 ? 20.203 -24.016 24.391 1 56.56 36 LYS B N 1
ATOM 4190 C CA . LYS B 1 36 ? 20.625 -22.844 23.641 1 56.56 36 LYS B CA 1
ATOM 4191 C C . LYS B 1 36 ? 21.203 -23.234 22.297 1 56.56 36 LYS B C 1
ATOM 4193 O O . LYS B 1 36 ? 20.969 -22.562 21.281 1 56.56 36 LYS B O 1
ATOM 4198 N N . THR B 1 37 ? 22.047 -24.281 22.438 1 52.84 37 THR B N 1
ATOM 4199 C CA . THR B 1 37 ? 22.75 -24.719 21.234 1 52.84 37 THR B CA 1
ATOM 4200 C C . THR B 1 37 ? 21.766 -25.266 20.203 1 52.84 37 THR B C 1
ATOM 4202 O O . THR B 1 37 ? 21.922 -25.047 19 1 52.84 37 THR B O 1
ATOM 4205 N N . TRP B 1 38 ? 20.859 -25.938 20.844 1 55.16 38 TRP B N 1
ATOM 4206 C CA . TRP B 1 38 ? 19.906 -26.609 19.969 1 55.16 38 TRP B CA 1
ATOM 4207 C C . TRP B 1 38 ? 18.797 -25.656 19.516 1 55.16 38 TRP B C 1
ATOM 4209 O O . TRP B 1 38 ? 18.047 -25.953 18.594 1 55.16 38 TRP B O 1
ATOM 4219 N N . CYS B 1 39 ? 18.859 -24.625 20.094 1 58.97 39 CYS B N 1
ATOM 4220 C CA . CYS B 1 39 ? 17.75 -23.688 19.922 1 58.97 39 CYS B CA 1
ATOM 4221 C C . CYS B 1 39 ? 17.766 -23.109 18.5 1 58.97 39 CYS B C 1
ATOM 4223 O O . CYS B 1 39 ? 16.734 -23.078 17.828 1 58.97 39 CYS B O 1
ATOM 4225 N N . ASP B 1 40 ? 19 -22.906 18.094 1 67.12 40 ASP B N 1
ATOM 4226 C CA . ASP B 1 40 ? 19.062 -22.234 16.797 1 67.12 40 ASP B CA 1
ATOM 4227 C C . ASP B 1 40 ? 18.688 -23.188 15.664 1 67.12 40 ASP B C 1
ATOM 4229 O O . ASP B 1 40 ? 17.969 -22.812 14.734 1 67.12 40 ASP B O 1
ATOM 4233 N N . GLU B 1 41 ? 19.141 -24.438 15.922 1 64.44 41 GLU B N 1
ATOM 4234 C CA . GLU B 1 41 ? 18.844 -25.406 14.867 1 64.44 41 GLU B CA 1
ATOM 4235 C C . GLU B 1 41 ? 17.375 -25.797 14.875 1 64.44 41 GLU B C 1
ATOM 4237 O O . GLU B 1 41 ? 16.766 -25.953 13.812 1 64.44 41 GLU B O 1
ATOM 4242 N N . ALA B 1 42 ? 16.891 -25.938 16.016 1 64.12 42 ALA B N 1
ATOM 4243 C CA . ALA B 1 42 ? 15.484 -26.297 16.125 1 64.12 42 ALA B CA 1
ATOM 4244 C C . ALA B 1 42 ? 14.586 -25.188 15.586 1 64.12 42 ALA B C 1
ATOM 4246 O O . ALA B 1 42 ? 13.609 -25.453 14.891 1 64.12 42 ALA B O 1
ATOM 4247 N N . LEU B 1 43 ? 15.016 -24.062 15.852 1 70.38 43 LEU B N 1
ATOM 4248 C CA . LEU B 1 43 ? 14.242 -22.922 15.367 1 70.38 43 LEU B CA 1
ATOM 4249 C C . LEU B 1 43 ? 14.297 -22.828 13.844 1 70.38 43 LEU B C 1
ATOM 4251 O O . LEU B 1 43 ? 13.305 -22.469 13.203 1 70.38 43 LEU B O 1
ATOM 4255 N N . SER B 1 44 ? 15.344 -23.234 13.414 1 71.62 44 SER B N 1
ATOM 4256 C CA . SER B 1 44 ? 15.484 -23.172 11.961 1 71.62 44 SER B CA 1
ATOM 4257 C C . SER B 1 44 ? 14.57 -24.203 11.281 1 71.62 44 SER B C 1
ATOM 4259 O O . SER B 1 44 ? 14.016 -23.922 10.219 1 71.62 44 SER B O 1
ATOM 4261 N N . ASP B 1 45 ? 14.406 -25.219 11.906 1 73 45 ASP B N 1
ATOM 4262 C CA . ASP B 1 45 ? 13.555 -26.25 11.312 1 73 45 ASP B CA 1
ATOM 4263 C C . ASP B 1 45 ? 12.086 -25.844 11.352 1 73 45 ASP B C 1
ATOM 4265 O O . ASP B 1 45 ? 11.352 -26.078 10.391 1 73 45 ASP B O 1
ATOM 4269 N N . VAL B 1 46 ? 11.742 -25.266 12.383 1 74.25 46 VAL B N 1
ATOM 4270 C CA . VAL B 1 46 ? 10.344 -24.875 12.555 1 74.25 46 VAL B CA 1
ATOM 4271 C C . VAL B 1 46 ? 10 -23.75 11.578 1 74.25 46 VAL B C 1
ATOM 4273 O O . VAL B 1 46 ? 8.914 -23.734 10.992 1 74.25 46 VAL B O 1
ATOM 4276 N N . TRP B 1 47 ? 11.008 -22.984 11.305 1 86.06 47 TRP B N 1
ATOM 4277 C CA . TRP B 1 47 ? 10.711 -21.766 10.555 1 86.06 47 TRP B CA 1
ATOM 4278 C C . TRP B 1 47 ? 11.086 -21.922 9.086 1 86.06 47 TRP B C 1
ATOM 4280 O O . TRP B 1 47 ? 10.773 -21.062 8.258 1 86.06 47 TRP B O 1
ATOM 4290 N N . CYS B 1 48 ? 11.625 -22.984 8.766 1 89.06 48 CYS B N 1
ATOM 4291 C CA . CYS B 1 48 ? 12.141 -23.203 7.41 1 89.06 48 CYS B CA 1
ATOM 4292 C C . CYS B 1 48 ? 11 -23.219 6.398 1 89.06 48 CYS B C 1
ATOM 4294 O O . CYS B 1 48 ? 11.078 -22.562 5.359 1 89.06 48 CYS B O 1
ATOM 4296 N N . GLU B 1 49 ? 9.961 -23.984 6.734 1 91.5 49 GLU B N 1
ATOM 4297 C CA . GLU B 1 49 ? 8.789 -24.078 5.867 1 91.5 49 GLU B CA 1
ATOM 4298 C C . GLU B 1 49 ? 7.531 -23.609 6.59 1 91.5 49 GLU B C 1
ATOM 4300 O O . GLU B 1 49 ? 7.148 -24.188 7.613 1 91.5 49 GLU B O 1
ATOM 4305 N N . LEU B 1 50 ? 6.922 -22.594 6.012 1 90.81 50 LEU B N 1
ATOM 4306 C CA . LEU B 1 50 ? 5.707 -22.047 6.613 1 90.81 50 LEU B CA 1
ATOM 4307 C C . LEU B 1 50 ? 4.492 -22.344 5.742 1 90.81 50 LEU B C 1
ATOM 4309 O O . LEU B 1 50 ? 4.582 -22.328 4.512 1 90.81 50 LEU B O 1
ATOM 4313 N N . LYS B 1 51 ? 3.35 -22.531 6.41 1 88.69 51 LYS B N 1
ATOM 4314 C CA . LYS B 1 51 ? 2.104 -22.766 5.684 1 88.69 51 LYS B CA 1
ATOM 4315 C C . LYS B 1 51 ? 1.424 -21.453 5.316 1 88.69 51 LYS B C 1
ATOM 4317 O O . LYS B 1 51 ? 0.505 -21.422 4.492 1 88.69 51 LYS B O 1
ATOM 4322 N N . SER B 1 52 ? 1.881 -20.453 6.008 1 90.19 52 SER B N 1
ATOM 4323 C CA . SER B 1 52 ? 1.398 -19.094 5.723 1 90.19 52 SER B CA 1
ATOM 4324 C C . SER B 1 52 ? 2.34 -18.047 6.293 1 90.19 52 SER B C 1
ATOM 4326 O O . SER B 1 52 ? 3.262 -18.359 7.043 1 90.19 52 SER B O 1
ATOM 4328 N N . LEU B 1 53 ? 2.096 -16.844 5.969 1 92.44 53 LEU B N 1
ATOM 4329 C CA . LEU B 1 53 ? 2.895 -15.742 6.492 1 92.44 53 LEU B CA 1
ATOM 4330 C C . LEU B 1 53 ? 2.451 -15.383 7.906 1 92.44 53 LEU B C 1
ATOM 4332 O O . LEU B 1 53 ? 3.117 -14.594 8.586 1 92.44 53 LEU B O 1
ATOM 4336 N N . LEU B 1 54 ? 1.393 -15.961 8.398 1 90 54 LEU B N 1
ATOM 4337 C CA . LEU B 1 54 ? 0.727 -15.539 9.633 1 90 54 LEU B CA 1
ATOM 4338 C C . LEU B 1 54 ? 1.682 -15.609 10.812 1 90 54 LEU B C 1
ATOM 4340 O O . LEU B 1 54 ? 1.789 -14.656 11.586 1 90 54 LEU B O 1
ATOM 4344 N N . PRO B 1 55 ? 2.402 -16.734 10.945 1 89.25 55 PRO B N 1
ATOM 4345 C CA . PRO B 1 55 ? 3.307 -16.781 12.094 1 89.25 55 PRO B CA 1
ATOM 4346 C C . PRO B 1 55 ? 4.406 -15.727 12.031 1 89.25 55 PRO B C 1
ATOM 4348 O O . PRO B 1 55 ? 4.785 -15.156 13.062 1 89.25 55 PRO B O 1
ATOM 4351 N N . LEU B 1 56 ? 4.879 -15.484 10.906 1 91.62 56 LEU B N 1
ATOM 4352 C CA . LEU B 1 56 ? 5.945 -14.508 10.727 1 91.62 56 LEU B CA 1
ATOM 4353 C C . LEU B 1 56 ? 5.438 -13.094 11.008 1 91.62 56 LEU B C 1
ATOM 4355 O O . LEU B 1 56 ? 6.094 -12.32 11.711 1 91.62 56 LEU B O 1
ATOM 4359 N N . LEU B 1 57 ? 4.301 -12.75 10.445 1 93.38 57 LEU B N 1
ATOM 4360 C CA . LEU B 1 57 ? 3.721 -11.422 10.617 1 93.38 57 LEU B CA 1
ATOM 4361 C C . LEU B 1 57 ? 3.316 -11.188 12.07 1 93.38 57 LEU B C 1
ATOM 4363 O O . LEU B 1 57 ? 3.348 -10.055 12.555 1 93.38 57 LEU B O 1
ATOM 4367 N N . SER B 1 58 ? 2.967 -12.281 12.727 1 92 58 SER B N 1
ATOM 4368 C CA . SER B 1 58 ? 2.555 -12.172 14.125 1 92 58 SER B CA 1
ATOM 4369 C C . SER B 1 58 ? 3.725 -11.766 15.016 1 92 58 SER B C 1
ATOM 4371 O O . SER B 1 58 ? 3.523 -11.32 16.141 1 92 58 SER B O 1
ATOM 4373 N N . LEU B 1 59 ? 4.945 -11.945 14.539 1 91.25 59 LEU B N 1
ATOM 4374 C CA . LEU B 1 59 ? 6.125 -11.516 15.289 1 91.25 59 LEU B CA 1
ATOM 4375 C C . LEU B 1 59 ? 6.23 -10 15.32 1 91.25 59 LEU B C 1
ATOM 4377 O O . LEU B 1 59 ? 6.879 -9.43 16.203 1 91.25 59 LEU B O 1
ATOM 4381 N N . LEU B 1 60 ? 5.695 -9.273 14.32 1 92.62 60 LEU B N 1
ATOM 4382 C CA . LEU B 1 60 ? 5.719 -7.82 14.258 1 92.62 60 LEU B CA 1
ATOM 4383 C C . LEU B 1 60 ? 4.652 -7.215 15.164 1 92.62 60 LEU B C 1
ATOM 4385 O O . LEU B 1 60 ? 4.922 -6.262 15.898 1 92.62 60 LEU B O 1
ATOM 4389 N N . ALA B 1 61 ? 3.49 -7.73 15.031 1 92.69 61 ALA B N 1
ATOM 4390 C CA . ALA B 1 61 ? 2.354 -7.363 15.875 1 92.69 61 ALA B CA 1
ATOM 4391 C C . ALA B 1 61 ? 1.277 -8.445 15.852 1 92.69 61 ALA B C 1
ATOM 4393 O O . ALA B 1 61 ? 1.097 -9.125 14.836 1 92.69 61 ALA B O 1
ATOM 4394 N N . PRO B 1 62 ? 0.623 -8.617 16.969 1 91.81 62 PRO B N 1
ATOM 4395 C CA . PRO B 1 62 ? -0.443 -9.617 16.969 1 91.81 62 PRO B CA 1
ATOM 4396 C C . PRO B 1 62 ? -1.498 -9.352 15.891 1 91.81 62 PRO B C 1
ATOM 4398 O O . PRO B 1 62 ? -1.87 -8.203 15.656 1 91.81 62 PRO B O 1
ATOM 4401 N N . LEU B 1 63 ? -1.938 -10.422 15.258 1 93 63 LEU B N 1
ATOM 4402 C CA . LEU B 1 63 ? -2.945 -10.328 14.211 1 93 63 LEU B CA 1
ATOM 4403 C C . LEU B 1 63 ? -4.309 -10.781 14.719 1 93 63 LEU B C 1
ATOM 4405 O O . LEU B 1 63 ? -4.398 -11.719 15.516 1 93 63 LEU B O 1
ATOM 4409 N N . ALA B 1 64 ? -5.324 -10.023 14.328 1 90.75 64 ALA B N 1
ATOM 4410 C CA . ALA B 1 64 ? -6.703 -10.367 14.672 1 90.75 64 ALA B CA 1
ATOM 4411 C C . ALA B 1 64 ? -7.543 -10.586 13.422 1 90.75 64 ALA B C 1
ATOM 4413 O O . ALA B 1 64 ? -7.328 -9.938 12.391 1 90.75 64 ALA B O 1
ATOM 4414 N N . LEU B 1 65 ? -8.422 -11.523 13.562 1 88.88 65 LEU B N 1
ATOM 4415 C CA . LEU B 1 65 ? -9.344 -11.789 12.469 1 88.88 65 LEU B CA 1
ATOM 4416 C C . LEU B 1 65 ? -10.57 -10.883 12.562 1 88.88 65 LEU B C 1
ATOM 4418 O O . LEU B 1 65 ? -11.234 -10.828 13.602 1 88.88 65 LEU B O 1
ATOM 4422 N N . CYS B 1 66 ? -10.711 -10.078 11.547 1 83.44 66 CYS B N 1
ATOM 4423 C CA . CYS B 1 66 ? -11.859 -9.18 11.5 1 83.44 66 CYS B CA 1
ATOM 4424 C C . CYS B 1 66 ? -12.891 -9.664 10.484 1 83.44 66 CYS B C 1
ATOM 4426 O O . CYS B 1 66 ? -12.547 -9.953 9.336 1 83.44 66 CYS B O 1
ATOM 4428 N N . ALA B 1 67 ? -14.086 -9.867 10.93 1 77.88 67 ALA B N 1
ATOM 4429 C CA . ALA B 1 67 ? -15.156 -10.352 10.062 1 77.88 67 ALA B CA 1
ATOM 4430 C C . ALA B 1 67 ? -16.203 -9.266 9.836 1 77.88 67 ALA B C 1
ATOM 4432 O O . ALA B 1 67 ? -16.594 -8.57 10.773 1 77.88 67 ALA B O 1
ATOM 4433 N N . GLU B 1 68 ? -16.234 -8.773 8.672 1 71.25 68 GLU B N 1
ATOM 4434 C CA . GLU B 1 68 ? -17.344 -7.891 8.305 1 71.25 68 GLU B CA 1
ATOM 4435 C C . GLU B 1 68 ? -18.453 -8.664 7.609 1 71.25 68 GLU B C 1
ATOM 4437 O O . GLU B 1 68 ? -18.203 -9.695 6.98 1 71.25 68 GLU B O 1
ATOM 4442 N N . GLU B 1 69 ? -19.594 -8.25 7.84 1 70.94 69 GLU B N 1
ATOM 4443 C CA . GLU B 1 69 ? -20.75 -8.953 7.289 1 70.94 69 GLU B CA 1
ATOM 4444 C C . GLU B 1 69 ? -20.625 -9.117 5.777 1 70.94 69 GLU B C 1
ATOM 4446 O O . GLU B 1 69 ? -20.422 -8.133 5.059 1 70.94 69 GLU B O 1
ATOM 4451 N N . GLY B 1 70 ? -20.703 -10.344 5.262 1 69 70 GLY B N 1
ATOM 4452 C CA . GLY B 1 70 ? -20.781 -10.656 3.842 1 69 70 GLY B CA 1
ATOM 4453 C C . GLY B 1 70 ? -19.406 -10.781 3.191 1 69 70 GLY B C 1
ATOM 4454 O O . GLY B 1 70 ? -19.312 -11.07 1.996 1 69 70 GLY B O 1
ATOM 4455 N N . MET B 1 71 ? -18.453 -10.422 4.098 1 72.81 71 MET B N 1
ATOM 4456 C CA . MET B 1 71 ? -17.125 -10.508 3.498 1 72.81 71 MET B CA 1
ATOM 4457 C C . MET B 1 71 ? -16.281 -11.586 4.184 1 72.81 71 MET B C 1
ATOM 4459 O O . MET B 1 71 ? -16.5 -11.898 5.355 1 72.81 71 MET B O 1
ATOM 4463 N N . PRO B 1 72 ? -15.414 -12.156 3.422 1 77.31 72 PRO B N 1
ATOM 4464 C CA . PRO B 1 72 ? -14.508 -13.109 4.062 1 77.31 72 PRO B CA 1
ATOM 4465 C C . PRO B 1 72 ? -13.633 -12.461 5.137 1 77.31 72 PRO B C 1
ATOM 4467 O O . PRO B 1 72 ? -13.281 -11.281 5.027 1 77.31 72 PRO B O 1
ATOM 4470 N N . PRO B 1 73 ? -13.43 -13.188 6.164 1 87.19 73 PRO B N 1
ATOM 4471 C CA . PRO B 1 73 ? -12.609 -12.641 7.25 1 87.19 73 PRO B CA 1
ATOM 4472 C C . PRO B 1 73 ? -11.195 -12.281 6.801 1 87.19 73 PRO B C 1
ATOM 4474 O O . PRO B 1 73 ? -10.609 -12.984 5.973 1 87.19 73 PRO B O 1
ATOM 4477 N N . LEU B 1 74 ? -10.75 -11.258 7.328 1 91.19 74 LEU B N 1
ATOM 4478 C CA . LEU B 1 74 ? -9.414 -10.781 6.996 1 91.19 74 LEU B CA 1
ATOM 4479 C C . LEU B 1 74 ? -8.586 -10.555 8.258 1 91.19 74 LEU B C 1
ATOM 4481 O O . LEU B 1 74 ? -9.133 -10.164 9.297 1 91.19 74 LEU B O 1
ATOM 4485 N N . TYR B 1 75 ? -7.355 -10.812 8.203 1 91.88 75 TYR B N 1
ATOM 4486 C CA . TYR B 1 75 ? -6.434 -10.562 9.305 1 91.88 75 TYR B CA 1
ATOM 4487 C C . TYR B 1 75 ? -5.941 -9.117 9.281 1 91.88 75 TYR B C 1
ATOM 4489 O O . TYR B 1 75 ? -5.676 -8.562 8.211 1 91.88 75 TYR B O 1
ATOM 4497 N N . ARG B 1 76 ? -5.895 -8.531 10.508 1 92.31 76 ARG B N 1
ATOM 4498 C CA . ARG B 1 76 ? -5.336 -7.191 10.688 1 92.31 76 ARG B CA 1
ATOM 4499 C C . ARG B 1 76 ? -4.484 -7.125 11.953 1 92.31 76 ARG B C 1
ATOM 4501 O O . ARG B 1 76 ? -4.676 -7.914 12.883 1 92.31 76 ARG B O 1
ATOM 4508 N N . PHE B 1 77 ? -3.523 -6.188 11.977 1 93.38 77 PHE B N 1
ATOM 4509 C CA . PHE B 1 77 ? -2.756 -5.988 13.195 1 93.38 77 PHE B CA 1
ATOM 4510 C C . PHE B 1 77 ? -3.615 -5.34 14.273 1 93.38 77 PHE B C 1
ATOM 4512 O O . PHE B 1 77 ? -4.402 -4.434 13.984 1 93.38 77 PHE B O 1
ATOM 4519 N N . ARG B 1 78 ? -3.416 -5.719 15.469 1 87 78 ARG B N 1
ATOM 4520 C CA . ARG B 1 78 ? -4.16 -5.16 16.594 1 87 78 ARG B CA 1
ATOM 4521 C C . ARG B 1 78 ? -3.621 -3.785 16.984 1 87 78 ARG B C 1
ATOM 4523 O O . ARG B 1 78 ? -4.371 -2.932 17.453 1 87 78 ARG B O 1
ATOM 4530 N N . HIS B 1 79 ? -2.348 -3.67 16.812 1 85.94 79 HIS B N 1
ATOM 4531 C CA . HIS B 1 79 ? -1.698 -2.391 17.062 1 85.94 79 HIS B CA 1
ATOM 4532 C C . HIS B 1 79 ? -0.603 -2.107 16.047 1 85.94 79 HIS B C 1
ATOM 4534 O O . HIS B 1 79 ? -0.253 -2.98 15.25 1 85.94 79 HIS B O 1
ATOM 4540 N N . HIS B 1 80 ? -0.163 -0.885 16 1 85.69 80 HIS B N 1
ATOM 4541 C CA . HIS B 1 80 ? 0.881 -0.533 15.055 1 85.69 80 HIS B CA 1
ATOM 4542 C C . HIS B 1 80 ? 2.199 -1.22 15.398 1 85.69 80 HIS B C 1
ATOM 4544 O O . HIS B 1 80 ? 2.404 -1.639 16.547 1 85.69 80 HIS B O 1
ATOM 4550 N N . ILE B 1 81 ? 2.955 -1.35 14.453 1 90.81 81 ILE B N 1
ATOM 4551 C CA . ILE B 1 81 ? 4.242 -2.016 14.617 1 90.81 81 ILE B CA 1
ATOM 4552 C C . ILE B 1 81 ? 5.238 -1.058 15.266 1 90.81 81 ILE B C 1
ATOM 4554 O O . ILE B 1 81 ? 5.414 0.073 14.805 1 90.81 81 ILE B O 1
ATOM 4558 N N . ARG B 1 82 ? 5.973 -1.587 16.359 1 87.06 82 ARG B N 1
ATOM 4559 C CA . ARG B 1 82 ? 6.973 -0.785 17.047 1 87.06 82 ARG B CA 1
ATOM 4560 C C . ARG B 1 82 ? 8.383 -1.127 16.578 1 87.06 82 ARG B C 1
ATOM 4562 O O . ARG B 1 82 ? 8.617 -2.217 16.047 1 87.06 82 ARG B O 1
ATOM 4569 N N . PRO B 1 83 ? 9.234 -0.186 16.641 1 80.44 83 PRO B N 1
ATOM 4570 C CA . PRO B 1 83 ? 10.602 -0.412 16.156 1 80.44 83 PRO B CA 1
ATOM 4571 C C . PRO B 1 83 ? 11.242 -1.653 16.781 1 80.44 83 PRO B C 1
ATOM 4573 O O . PRO B 1 83 ? 11.984 -2.371 16.094 1 80.44 83 PRO B O 1
ATOM 4576 N N . HIS B 1 84 ? 10.898 -1.916 17.984 1 84.25 84 HIS B N 1
ATOM 4577 C CA . HIS B 1 84 ? 11.516 -3.043 18.672 1 84.25 84 HIS B CA 1
ATOM 4578 C C . HIS B 1 84 ? 11.008 -4.371 18.109 1 84.25 84 HIS B C 1
ATOM 4580 O O . HIS B 1 84 ? 11.703 -5.391 18.219 1 84.25 84 HIS B O 1
ATOM 4586 N N 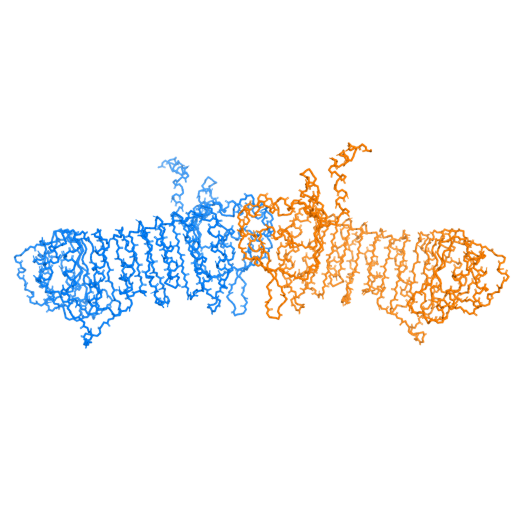. ASP B 1 85 ? 9.828 -4.387 17.594 1 88 85 ASP B N 1
ATOM 4587 C CA . ASP B 1 85 ? 9.234 -5.602 17.047 1 88 85 ASP B CA 1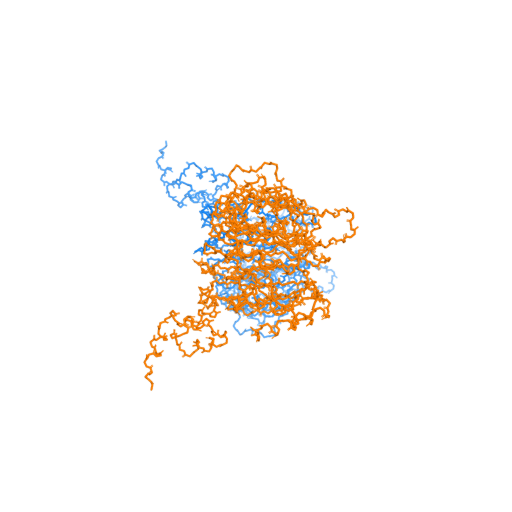
ATOM 4588 C C . ASP B 1 85 ? 10.039 -6.117 15.852 1 88 85 ASP B C 1
ATOM 4590 O O . ASP B 1 85 ? 10.062 -7.32 15.578 1 88 85 ASP B O 1
ATOM 4594 N N . TRP B 1 86 ? 10.758 -5.273 15.195 1 88.25 86 TRP B N 1
ATOM 4595 C CA . TRP B 1 86 ? 11.508 -5.617 13.992 1 88.25 86 TRP B CA 1
ATOM 4596 C C . TRP B 1 86 ? 12.727 -6.473 14.336 1 88.25 86 TRP B C 1
ATOM 4598 O O . TRP B 1 86 ? 13.141 -7.32 13.547 1 88.25 86 TRP B O 1
ATOM 4608 N N . ALA B 1 87 ? 13.289 -6.203 15.523 1 85.56 87 ALA B N 1
ATOM 4609 C CA . ALA B 1 87 ? 14.43 -7.004 15.953 1 85.56 87 ALA B CA 1
ATOM 4610 C C . ALA B 1 87 ? 14.047 -8.477 16.094 1 85.56 87 ALA B C 1
ATOM 4612 O O . ALA B 1 87 ? 14.797 -9.359 15.695 1 85.56 87 ALA B O 1
ATOM 4613 N N . VAL B 1 88 ? 12.93 -8.711 16.625 1 85.94 88 VAL B N 1
ATOM 4614 C CA . VAL B 1 88 ? 12.43 -10.07 16.797 1 85.94 88 VAL B CA 1
ATOM 4615 C C . VAL B 1 88 ? 12.117 -10.68 15.438 1 85.94 88 VAL B C 1
ATOM 4617 O O . VAL B 1 88 ? 12.461 -11.836 15.172 1 85.94 88 VAL B O 1
ATOM 4620 N N . PHE B 1 89 ? 11.508 -9.945 14.594 1 91.44 89 PHE B N 1
ATOM 4621 C CA . PHE B 1 89 ? 11.141 -10.398 13.258 1 91.44 89 PHE B CA 1
ATOM 4622 C C . PHE B 1 89 ? 12.375 -10.836 12.477 1 91.44 89 PHE B C 1
ATOM 4624 O O . PHE B 1 89 ? 12.367 -11.891 11.836 1 91.44 89 PHE B O 1
ATOM 4631 N N . ARG B 1 90 ? 13.383 -10.094 12.531 1 87.06 90 ARG B N 1
ATOM 4632 C CA . ARG B 1 90 ? 14.586 -10.344 11.742 1 87.06 90 ARG B CA 1
ATOM 4633 C C . ARG B 1 90 ? 15.305 -11.609 12.227 1 87.06 90 ARG B C 1
ATOM 4635 O O . ARG B 1 90 ? 15.938 -12.305 11.43 1 87.06 90 ARG B O 1
ATOM 4642 N N . LYS B 1 91 ? 15.164 -11.891 13.477 1 85.12 91 LYS B N 1
ATOM 4643 C CA . LYS B 1 91 ? 15.773 -13.094 14.047 1 85.12 91 LYS B CA 1
ATOM 4644 C C . LYS B 1 91 ? 15.211 -14.352 13.406 1 85.12 91 LYS B C 1
ATOM 4646 O O . LYS B 1 91 ? 15.922 -15.344 13.242 1 85.12 91 LYS B O 1
ATOM 4651 N N . TYR B 1 92 ? 14.023 -14.281 12.992 1 88.12 92 TYR B N 1
ATOM 4652 C CA . TYR B 1 92 ? 13.359 -15.484 12.5 1 88.12 92 TYR B CA 1
ATOM 4653 C C . TYR B 1 92 ? 13.195 -15.438 10.984 1 88.12 92 TYR B C 1
ATOM 4655 O O . TYR B 1 92 ? 13.148 -16.484 10.328 1 88.12 92 TYR B O 1
ATOM 4663 N N . SER B 1 93 ? 13.07 -14.25 10.398 1 90.56 93 SER B N 1
ATOM 4664 C CA . SER B 1 93 ? 12.789 -14.094 8.977 1 90.56 93 SER B CA 1
ATOM 4665 C C . SER B 1 93 ? 13.891 -14.703 8.125 1 90.56 93 SER B C 1
ATOM 4667 O O . SER B 1 93 ? 13.633 -15.203 7.027 1 90.56 93 SER B O 1
ATOM 4669 N N . TRP B 1 94 ? 15.109 -14.727 8.609 1 89.19 94 TRP B N 1
ATOM 4670 C CA . TRP B 1 94 ? 16.234 -15.242 7.84 1 89.19 94 TRP B CA 1
ATOM 4671 C C . TRP B 1 94 ? 16.172 -16.766 7.727 1 89.19 94 TRP B C 1
ATOM 4673 O O . TRP B 1 94 ? 16.844 -17.344 6.875 1 89.19 94 TRP B O 1
ATOM 4683 N N . ARG B 1 95 ? 15.336 -17.359 8.516 1 90 95 ARG B N 1
ATOM 4684 C CA . ARG B 1 95 ? 15.266 -18.812 8.562 1 90 95 ARG B CA 1
ATOM 4685 C C . ARG B 1 95 ? 14.242 -19.344 7.566 1 90 95 ARG B C 1
ATOM 4687 O O . ARG B 1 95 ? 14.234 -20.531 7.258 1 90 95 ARG B O 1
ATOM 4694 N N . VAL B 1 96 ? 13.461 -18.453 7.07 1 93.44 96 VAL B N 1
ATOM 4695 C CA . VAL B 1 96 ? 12.367 -18.875 6.195 1 93.44 96 VAL B CA 1
ATOM 4696 C C . VAL B 1 96 ? 12.914 -19.188 4.801 1 93.44 96 VAL B C 1
ATOM 4698 O O . VAL B 1 96 ? 13.609 -18.359 4.207 1 93.44 96 VAL B O 1
ATOM 4701 N N . ARG B 1 97 ? 12.555 -20.406 4.305 1 95.38 97 ARG B N 1
ATOM 4702 C CA . ARG B 1 97 ? 13.031 -20.812 2.986 1 95.38 97 ARG B CA 1
ATOM 4703 C C . ARG B 1 97 ? 11.859 -21.094 2.049 1 95.38 97 ARG B C 1
ATOM 4705 O O . ARG B 1 97 ? 11.992 -20.984 0.828 1 95.38 97 ARG B O 1
ATOM 4712 N N . ALA B 1 98 ? 10.758 -21.453 2.668 1 96.25 98 ALA B N 1
ATOM 4713 C CA . ALA B 1 98 ? 9.609 -21.797 1.839 1 96.25 98 ALA B CA 1
ATOM 4714 C C . ALA B 1 98 ? 8.305 -21.375 2.502 1 96.25 98 ALA B C 1
ATOM 4716 O O . ALA B 1 98 ? 8.164 -21.453 3.725 1 96.25 98 ALA B O 1
ATOM 4717 N N . ILE B 1 99 ? 7.355 -20.906 1.669 1 95.06 99 ILE B N 1
ATOM 4718 C CA . ILE B 1 99 ? 6.012 -20.562 2.119 1 95.06 99 ILE B CA 1
ATOM 4719 C C . ILE B 1 99 ? 4.977 -21.234 1.22 1 95.06 99 ILE B C 1
ATOM 4721 O O . ILE B 1 99 ? 4.988 -21.047 0.001 1 95.06 99 ILE B O 1
ATOM 4725 N N . ASP B 1 100 ? 4.176 -22 1.783 1 91.81 100 ASP B N 1
ATOM 4726 C CA . ASP B 1 100 ? 3.066 -22.641 1.082 1 91.81 100 ASP B CA 1
ATOM 4727 C C . ASP B 1 100 ? 1.723 -22.203 1.652 1 91.81 100 ASP B C 1
ATOM 4729 O O . ASP B 1 100 ? 1.222 -22.781 2.613 1 91.81 100 ASP B O 1
ATOM 4733 N N . ASP B 1 101 ? 1.222 -21.172 1.088 1 82.81 101 ASP B N 1
ATOM 4734 C CA . ASP B 1 101 ? 0.043 -20.531 1.659 1 82.81 101 ASP B CA 1
ATOM 4735 C C . ASP B 1 101 ? -1.196 -21.406 1.495 1 82.81 101 ASP B C 1
ATOM 4737 O O . ASP B 1 101 ? -1.748 -21.516 0.398 1 82.81 101 ASP B O 1
ATOM 4741 N N . THR B 1 102 ? -1.67 -21.984 2.537 1 74.12 102 THR B N 1
ATOM 4742 C CA . THR B 1 102 ? -2.844 -22.859 2.574 1 74.12 102 THR B CA 1
ATOM 4743 C C . THR B 1 102 ? -3.92 -22.266 3.482 1 74.12 102 THR B C 1
ATOM 4745 O O . THR B 1 102 ? -4.891 -22.938 3.824 1 74.12 102 THR B O 1
ATOM 4748 N N . MET B 1 103 ? -3.852 -21.016 3.73 1 69.88 103 MET B N 1
ATOM 4749 C CA . MET B 1 103 ? -4.723 -20.422 4.738 1 69.88 103 MET B CA 1
ATOM 4750 C C . MET B 1 103 ? -6.117 -20.188 4.176 1 69.88 103 MET B C 1
ATOM 4752 O O . MET B 1 103 ? -6.289 -20.016 2.967 1 69.88 103 MET B O 1
ATOM 4756 N N . THR B 1 104 ? -6.879 -20.203 5.188 1 67.44 104 THR B N 1
ATOM 4757 C CA . THR B 1 104 ? -8.289 -20 4.871 1 67.44 104 THR B CA 1
ATOM 4758 C C . THR B 1 104 ? -8.625 -18.516 4.801 1 67.44 104 THR B C 1
ATOM 4760 O O . THR B 1 104 ? -9.586 -18.125 4.141 1 67.44 104 THR B O 1
ATOM 4763 N N . ALA B 1 105 ? -7.934 -17.719 5.469 1 79.62 105 ALA B N 1
ATOM 4764 C CA . ALA B 1 105 ? -8.25 -16.297 5.48 1 79.62 105 ALA B CA 1
ATOM 4765 C C . ALA B 1 105 ? -7.109 -15.477 4.891 1 79.62 105 ALA B C 1
ATOM 4767 O O . ALA B 1 105 ? -5.953 -15.906 4.906 1 79.62 105 ALA B O 1
ATOM 4768 N N . ASP B 1 106 ? -7.57 -14.266 4.434 1 88.31 106 ASP B N 1
ATOM 4769 C CA . ASP B 1 106 ? -6.586 -13.398 3.793 1 88.31 106 ASP B CA 1
ATOM 4770 C C . ASP B 1 106 ? -6.242 -12.203 4.684 1 88.31 106 ASP B C 1
ATOM 4772 O O . ASP B 1 106 ? -6.785 -12.07 5.781 1 88.31 106 ASP B O 1
ATOM 4776 N N . TYR B 1 107 ? -5.285 -11.445 4.297 1 91.56 107 TYR B N 1
ATOM 4777 C CA . TYR B 1 107 ? -4.793 -10.289 5.035 1 91.56 107 TYR B CA 1
ATOM 4778 C C . TYR B 1 107 ? -5.441 -9 4.531 1 91.56 107 TYR B C 1
ATOM 4780 O O . TYR B 1 107 ? -5.672 -8.852 3.33 1 91.56 107 TYR B O 1
ATOM 4788 N N . CYS B 1 108 ? -5.703 -8.164 5.434 1 90.19 108 CYS B N 1
ATOM 4789 C CA . CYS B 1 108 ? -6.094 -6.812 5.039 1 90.19 108 CYS B CA 1
ATOM 4790 C C . CYS B 1 108 ? -4.914 -6.055 4.445 1 90.19 108 CYS B C 1
ATOM 4792 O O . CYS B 1 108 ? -3.77 -6.25 4.863 1 90.19 108 CYS B O 1
ATOM 4794 N N . GLU B 1 109 ? -5.27 -5.188 3.529 1 89.19 109 GLU B N 1
ATOM 4795 C CA . GLU B 1 109 ? -4.234 -4.391 2.883 1 89.19 109 GLU B CA 1
ATOM 4796 C C . GLU B 1 109 ? -3.445 -3.574 3.906 1 89.19 109 GLU B C 1
ATOM 4798 O O . GLU B 1 109 ? -2.256 -3.318 3.719 1 89.19 109 GLU B O 1
ATOM 4803 N N . SER B 1 110 ? -4.031 -3.146 5.02 1 89.69 110 SER B N 1
ATOM 4804 C CA . SER B 1 110 ? -3.418 -2.314 6.051 1 89.69 110 SER B CA 1
ATOM 4805 C C . SER B 1 110 ? -2.217 -3.012 6.68 1 89.69 110 SER B C 1
ATOM 4807 O O . SER B 1 110 ? -1.28 -2.355 7.141 1 89.69 110 SER B O 1
ATOM 4809 N N . VAL B 1 111 ? -2.277 -4.289 6.645 1 92.94 111 VAL B N 1
ATOM 4810 C CA . VAL B 1 111 ? -1.19 -5.066 7.234 1 92.94 111 VAL B CA 1
ATOM 4811 C C . VAL B 1 111 ? 0.117 -4.758 6.512 1 92.94 111 VAL B C 1
ATOM 4813 O O . VAL B 1 111 ? 1.143 -4.504 7.148 1 92.94 111 VAL B O 1
ATOM 4816 N N . PHE B 1 112 ? 0.074 -4.734 5.281 1 91.56 112 PHE B N 1
ATOM 4817 C CA . PHE B 1 112 ? 1.281 -4.555 4.484 1 91.56 112 PHE B CA 1
ATOM 4818 C C . PHE B 1 112 ? 1.68 -3.086 4.43 1 91.56 112 PHE B C 1
ATOM 4820 O O . PHE B 1 112 ? 2.867 -2.76 4.371 1 91.56 112 PHE B O 1
ATOM 4827 N N . ILE B 1 113 ? 0.717 -2.285 4.469 1 88.44 113 ILE B N 1
ATOM 4828 C CA . ILE B 1 113 ? 0.999 -0.856 4.543 1 88.44 113 ILE B CA 1
ATOM 4829 C C . ILE B 1 113 ? 1.72 -0.537 5.848 1 88.44 113 ILE B C 1
ATOM 4831 O O . ILE B 1 113 ? 2.67 0.249 5.867 1 88.44 113 ILE B O 1
ATOM 4835 N N . ASP B 1 114 ? 1.303 -1.135 6.965 1 90.69 114 ASP B N 1
ATOM 4836 C CA . ASP B 1 114 ? 1.952 -0.959 8.266 1 90.69 114 ASP B CA 1
ATOM 4837 C C . ASP B 1 114 ? 3.4 -1.443 8.219 1 90.69 114 ASP B C 1
ATOM 4839 O O . ASP B 1 114 ? 4.281 -0.838 8.836 1 90.69 114 ASP B O 1
ATOM 4843 N N . ILE B 1 115 ? 3.584 -2.49 7.535 1 89.81 115 ILE B N 1
ATOM 4844 C CA . ILE B 1 115 ? 4.93 -3.043 7.418 1 89.81 115 ILE B CA 1
ATOM 4845 C C . ILE B 1 115 ? 5.836 -2.047 6.695 1 89.81 115 ILE B C 1
ATOM 4847 O O . ILE B 1 115 ? 6.945 -1.767 7.152 1 89.81 115 ILE B O 1
ATOM 4851 N N . VAL B 1 116 ? 5.309 -1.561 5.703 1 83.44 116 VAL B N 1
ATOM 4852 C CA . VAL B 1 116 ? 6.074 -0.614 4.898 1 83.44 116 VAL B CA 1
ATOM 4853 C C . VAL B 1 116 ? 6.305 0.67 5.691 1 83.44 116 VAL B C 1
ATOM 4855 O O . VAL B 1 116 ? 7.406 1.225 5.68 1 83.44 116 VAL B O 1
ATOM 4858 N N . ALA B 1 117 ? 5.352 1.079 6.359 1 81.81 117 ALA B N 1
ATOM 4859 C CA . ALA B 1 117 ? 5.391 2.328 7.117 1 81.81 117 ALA B CA 1
ATOM 4860 C C . ALA B 1 117 ? 6.359 2.229 8.297 1 81.81 117 ALA B C 1
ATOM 4862 O O . ALA B 1 117 ? 6.977 3.221 8.68 1 81.81 117 ALA B O 1
ATOM 4863 N N . SER B 1 118 ? 6.434 1.094 8.852 1 84.94 118 SER B N 1
ATOM 4864 C CA . SER B 1 118 ? 7.184 0.931 10.094 1 84.94 118 SER B CA 1
ATOM 4865 C C . SER B 1 118 ? 8.594 0.415 9.82 1 84.94 118 SER B C 1
ATOM 4867 O O . SER B 1 118 ? 9.445 0.446 10.711 1 84.94 118 SER B O 1
ATOM 4869 N N . SER B 1 119 ? 8.75 0.013 8.633 1 78 119 SER B N 1
ATOM 4870 C CA . SER B 1 119 ? 10.008 -0.663 8.336 1 78 119 SER B CA 1
ATOM 4871 C C . SER B 1 119 ? 11.195 0.297 8.438 1 78 119 SER B C 1
ATOM 4873 O O . SER B 1 119 ? 11.148 1.404 7.898 1 78 119 SER B O 1
ATOM 4875 N N . PRO B 1 120 ? 12.141 -0.124 9.25 1 71.44 120 PRO B N 1
ATOM 4876 C CA . PRO B 1 120 ? 13.367 0.684 9.25 1 71.44 120 PRO B CA 1
ATOM 4877 C C . PRO B 1 120 ? 14.078 0.679 7.902 1 71.44 120 PRO B C 1
ATOM 4879 O O . PRO B 1 120 ? 13.789 -0.169 7.051 1 71.44 120 PRO B O 1
ATOM 4882 N N . PRO B 1 121 ? 14.617 1.833 7.539 1 60.09 121 PRO B N 1
ATOM 4883 C CA . PRO B 1 121 ? 15.336 1.834 6.262 1 60.09 121 PRO B CA 1
ATOM 4884 C C . PRO B 1 121 ? 16.047 0.507 5.98 1 60.09 121 PRO B C 1
ATOM 4886 O O . PRO B 1 121 ? 16.766 -0.004 6.836 1 60.09 121 PRO B O 1
ATOM 4889 N N . LEU B 1 122 ? 15.258 -0.299 5.48 1 53.19 122 LEU B N 1
ATOM 4890 C CA . LEU B 1 122 ? 15.562 -1.718 5.348 1 53.19 122 LEU B CA 1
ATOM 4891 C C . LEU B 1 122 ? 16.906 -1.919 4.648 1 53.19 122 LEU B C 1
ATOM 4893 O O . LEU B 1 122 ? 17.094 -1.473 3.512 1 53.19 122 LEU B O 1
ATOM 4897 N N . SER B 1 123 ? 17.906 -1.924 5.281 1 53.84 123 SER B N 1
ATOM 4898 C CA . SER B 1 123 ? 19.156 -2.428 4.723 1 53.84 123 SER B CA 1
ATOM 4899 C C . SER B 1 123 ? 18.984 -3.83 4.148 1 53.84 123 SER B C 1
ATOM 4901 O O . SER B 1 123 ? 19.844 -4.316 3.406 1 53.84 123 SER B O 1
ATOM 4903 N N . SER B 1 124 ? 17.844 -4.5 4.559 1 64.12 124 SER B N 1
ATOM 4904 C CA . SER B 1 124 ? 17.828 -5.902 4.148 1 64.12 124 SER B CA 1
ATOM 4905 C C . SER B 1 124 ? 16.438 -6.332 3.707 1 64.12 124 SER B C 1
ATOM 4907 O O . SER B 1 124 ? 15.445 -5.68 4.035 1 64.12 124 SER B O 1
ATOM 4909 N N . GLU B 1 125 ? 16.375 -7.211 2.9 1 79.31 125 GLU B N 1
ATOM 4910 C CA . GLU B 1 125 ? 15.18 -7.883 2.422 1 79.31 125 GLU B CA 1
ATOM 4911 C C . GLU B 1 125 ? 14.367 -8.453 3.584 1 79.31 125 GLU B C 1
ATOM 4913 O O . GLU B 1 125 ? 14.922 -8.789 4.629 1 79.31 125 GLU B O 1
ATOM 4918 N N . LEU B 1 126 ? 13.062 -8.453 3.482 1 87.62 126 LEU B N 1
ATOM 4919 C CA . LEU B 1 126 ? 12.195 -8.977 4.531 1 87.62 126 LEU B CA 1
ATOM 4920 C C . LEU B 1 126 ? 12.414 -10.477 4.723 1 87.62 126 LEU B C 1
ATOM 4922 O O . LEU B 1 126 ? 12.43 -10.961 5.855 1 87.62 126 LEU B O 1
ATOM 4926 N N . LEU B 1 127 ? 12.57 -11.195 3.611 1 91.88 127 LEU B N 1
ATOM 4927 C CA . LEU B 1 127 ? 12.859 -12.633 3.615 1 91.88 127 LEU B CA 1
ATOM 4928 C C . LEU B 1 127 ? 14.078 -12.938 2.744 1 91.88 127 LEU B C 1
ATOM 4930 O O . LEU B 1 127 ? 13.93 -13.453 1.63 1 91.88 127 LEU B O 1
ATOM 4934 N N . PRO B 1 128 ? 15.281 -12.805 3.283 1 90.38 128 PRO B N 1
ATOM 4935 C CA . PRO B 1 128 ? 16.5 -12.867 2.471 1 90.38 128 PRO B CA 1
ATOM 4936 C C . PRO B 1 128 ? 16.781 -14.273 1.939 1 90.38 128 PRO B C 1
ATOM 4938 O O . PRO B 1 128 ? 17.438 -14.422 0.904 1 90.38 128 PRO B O 1
ATOM 4941 N N . ASN B 1 129 ? 16.203 -15.383 2.584 1 93.38 129 ASN B N 1
ATOM 4942 C CA . ASN B 1 129 ? 16.562 -16.734 2.174 1 93.38 129 ASN B CA 1
ATOM 4943 C C . ASN B 1 129 ? 15.359 -17.484 1.59 1 93.38 129 ASN B C 1
ATOM 4945 O O . ASN B 1 129 ? 15.375 -18.703 1.49 1 93.38 129 ASN B O 1
ATOM 4949 N N . LEU B 1 130 ? 14.383 -16.688 1.205 1 95.81 130 LEU B N 1
ATOM 4950 C CA . LEU B 1 130 ? 13.203 -17.312 0.611 1 95.81 130 LEU B CA 1
ATOM 4951 C C . LEU B 1 130 ? 13.539 -17.922 -0.746 1 95.81 130 LEU B C 1
ATOM 4953 O O . LEU B 1 130 ? 14.07 -17.234 -1.622 1 95.81 130 LEU B O 1
ATOM 4957 N N . ARG B 1 131 ? 13.172 -19.219 -0.923 1 97.5 131 ARG B N 1
ATOM 4958 C CA . ARG B 1 131 ? 13.492 -19.922 -2.16 1 97.5 131 ARG B CA 1
ATOM 4959 C C . ARG B 1 131 ? 12.227 -20.375 -2.883 1 97.5 131 ARG B C 1
ATOM 4961 O O . ARG B 1 131 ? 12.203 -20.438 -4.113 1 97.5 131 ARG B O 1
ATOM 4968 N N . ARG B 1 132 ? 11.289 -20.734 -2.068 1 97.44 132 ARG B N 1
ATOM 4969 C CA . ARG B 1 132 ? 10.055 -21.234 -2.654 1 97.44 132 ARG B CA 1
ATOM 4970 C C . ARG B 1 132 ? 8.844 -20.531 -2.068 1 97.44 132 ARG B C 1
ATOM 4972 O O . ARG B 1 132 ? 8.719 -20.391 -0.85 1 97.44 132 ARG B O 1
ATOM 4979 N N . TRP B 1 133 ? 7.926 -20.094 -2.963 1 96.69 133 TRP B N 1
ATOM 4980 C CA . TRP B 1 133 ? 6.68 -19.484 -2.52 1 96.69 133 TRP B CA 1
ATOM 4981 C C . TRP B 1 133 ? 5.508 -19.938 -3.379 1 96.69 133 TRP B C 1
ATOM 4983 O O . TRP B 1 133 ? 5.441 -19.625 -4.57 1 96.69 133 TRP B O 1
ATOM 4993 N N . LYS B 1 134 ? 4.641 -20.656 -2.797 1 94.88 134 LYS B N 1
ATOM 4994 C CA . LYS B 1 134 ? 3.389 -21.047 -3.443 1 94.88 134 LYS B CA 1
ATOM 4995 C C . LYS B 1 134 ? 2.217 -20.234 -2.906 1 94.88 134 LYS B C 1
ATOM 4997 O O . LYS B 1 134 ? 1.741 -20.469 -1.795 1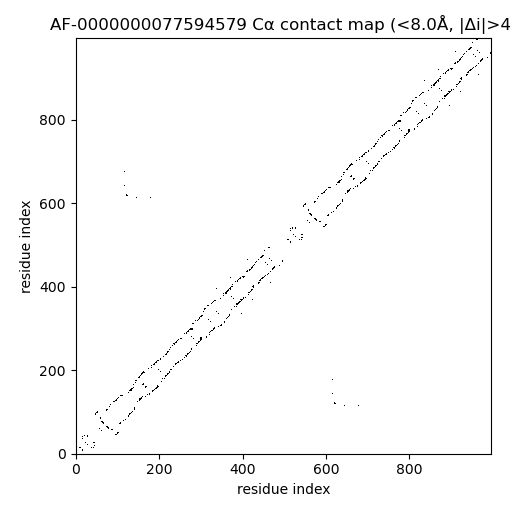 94.88 134 LYS B O 1
ATOM 5002 N N . TYR B 1 135 ? 1.826 -19.328 -3.709 1 91.19 135 TYR B N 1
ATOM 5003 C CA . TYR B 1 135 ? 0.687 -18.5 -3.32 1 91.19 135 TYR B CA 1
ATOM 5004 C C . TYR B 1 135 ? -0.53 -18.812 -4.184 1 91.19 135 TYR B C 1
ATOM 5006 O O . TYR B 1 135 ? -0.63 -18.328 -5.32 1 91.19 135 TYR B O 1
ATOM 5014 N N . ASP B 1 136 ? -1.48 -19.484 -3.629 1 84.75 136 ASP B N 1
ATOM 5015 C CA . ASP B 1 136 ? -2.641 -19.969 -4.371 1 84.75 136 ASP B CA 1
ATOM 5016 C C . ASP B 1 136 ? -3.898 -19.188 -3.988 1 84.75 136 ASP B C 1
ATOM 5018 O O . ASP B 1 136 ? -4.996 -19.75 -3.961 1 84.75 136 ASP B O 1
ATOM 5022 N N . ARG B 1 137 ? -3.684 -17.953 -3.676 1 84.81 137 ARG B N 1
ATOM 5023 C CA . ARG B 1 137 ? -4.809 -17.094 -3.307 1 84.81 137 ARG B CA 1
ATOM 5024 C C . ARG B 1 137 ? -4.789 -15.789 -4.09 1 84.81 137 ARG B C 1
ATOM 5026 O O . ARG B 1 137 ? -3.914 -15.586 -4.934 1 84.81 137 ARG B O 1
ATOM 5033 N N . TRP B 1 138 ? -5.875 -15.039 -3.893 1 81.69 138 TRP B N 1
ATOM 5034 C CA . TRP B 1 138 ? -6.008 -13.836 -4.711 1 81.69 138 TRP B CA 1
ATOM 5035 C C . TRP B 1 138 ? -6.387 -12.633 -3.857 1 81.69 138 TRP B C 1
ATOM 5037 O O . TRP B 1 138 ? -7.207 -11.812 -4.266 1 81.69 138 TRP B O 1
ATOM 5047 N N . GLY B 1 139 ? -5.797 -12.633 -2.689 1 86.31 139 GLY B N 1
ATOM 5048 C CA . GLY B 1 139 ? -6.086 -11.523 -1.794 1 86.31 139 GLY B CA 1
ATOM 5049 C C . GLY B 1 139 ? -5.121 -10.359 -1.954 1 86.31 139 GLY B C 1
ATOM 5050 O O . GLY B 1 139 ? -4.387 -10.289 -2.939 1 86.31 139 GLY B O 1
ATOM 5051 N N . ALA B 1 140 ? -5.164 -9.438 -1.005 1 87.81 140 ALA B N 1
ATOM 5052 C CA . ALA B 1 140 ? -4.426 -8.18 -1.063 1 87.81 140 ALA B CA 1
ATOM 5053 C C . ALA B 1 140 ? -2.922 -8.422 -1.11 1 87.81 140 ALA B C 1
ATOM 5055 O O . ALA B 1 140 ? -2.164 -7.594 -1.616 1 87.81 140 ALA B O 1
ATOM 5056 N N . LEU B 1 141 ? -2.537 -9.547 -0.66 1 91.38 141 LEU B N 1
ATOM 5057 C CA . LEU B 1 141 ? -1.118 -9.875 -0.594 1 91.38 141 LEU B CA 1
ATOM 5058 C C . LEU B 1 141 ? -0.491 -9.859 -1.984 1 91.38 141 LEU B C 1
ATOM 5060 O O . LEU B 1 141 ? 0.708 -9.602 -2.127 1 91.38 141 LEU B O 1
ATOM 5064 N N . VAL B 1 142 ? -1.259 -10.125 -3.021 1 92.25 142 VAL B N 1
ATOM 5065 C CA . VAL B 1 142 ? -0.744 -10.156 -4.387 1 92.25 142 VAL B CA 1
ATOM 5066 C C . VAL B 1 142 ? -0.045 -8.836 -4.711 1 92.25 142 VAL B C 1
ATOM 5068 O O . VAL B 1 142 ? 1.019 -8.828 -5.336 1 92.25 142 VAL B O 1
ATOM 5071 N N . LYS B 1 143 ? -0.6 -7.738 -4.207 1 90.62 143 LYS B N 1
ATOM 5072 C CA . LYS B 1 143 ? -0.066 -6.402 -4.457 1 90.62 143 LYS B CA 1
ATOM 5073 C C . LYS B 1 143 ? 1.321 -6.238 -3.844 1 90.62 143 LYS B C 1
ATOM 5075 O O . LYS B 1 143 ? 2.121 -5.426 -4.312 1 90.62 143 LYS B O 1
ATOM 5080 N N . PHE B 1 144 ? 1.58 -7.062 -2.844 1 91.88 144 PHE B N 1
ATOM 5081 C CA . PHE B 1 144 ? 2.75 -6.781 -2.02 1 91.88 144 PHE B CA 1
ATOM 5082 C C . PHE B 1 144 ? 3.748 -7.934 -2.09 1 91.88 144 PH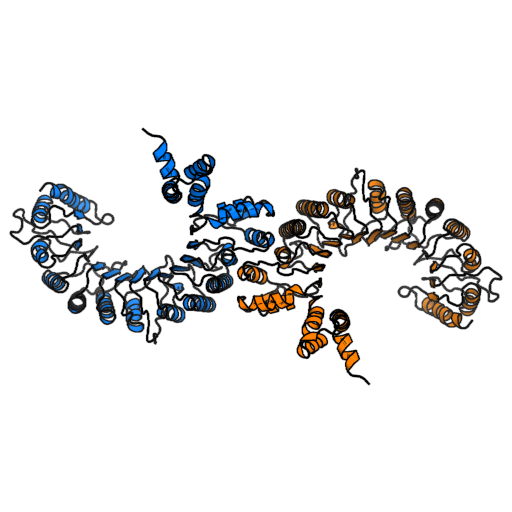E B C 1
ATOM 5084 O O . PHE B 1 144 ? 4.738 -7.949 -1.354 1 91.88 144 PHE B O 1
ATOM 5091 N N . ILE B 1 145 ? 3.514 -8.859 -2.918 1 93 145 ILE B N 1
ATOM 5092 C CA . ILE B 1 145 ? 4.418 -9.992 -3.094 1 93 145 ILE B CA 1
ATOM 5093 C C . ILE B 1 145 ? 5.836 -9.492 -3.354 1 93 145 ILE B C 1
ATOM 5095 O O . ILE B 1 145 ? 6.801 -10.008 -2.789 1 93 145 ILE B O 1
ATOM 5099 N N . PRO B 1 146 ? 6.02 -8.406 -4.105 1 90.5 146 PRO B N 1
ATOM 5100 C CA . PRO B 1 146 ? 7.371 -7.938 -4.426 1 90.5 146 PRO B CA 1
ATOM 5101 C C . PRO B 1 146 ? 8.148 -7.492 -3.191 1 90.5 146 PRO B C 1
ATOM 5103 O O . PRO B 1 146 ? 9.383 -7.418 -3.227 1 90.5 146 PRO B O 1
ATOM 5106 N N . LEU B 1 147 ? 7.453 -7.23 -2.125 1 89 147 LEU B N 1
ATOM 5107 C CA . LEU B 1 147 ? 8.102 -6.836 -0.879 1 89 147 LEU B CA 1
ATOM 5108 C C . LEU B 1 147 ? 8.914 -7.992 -0.303 1 89 147 LEU B C 1
ATOM 5110 O O . LEU B 1 147 ? 9.883 -7.773 0.426 1 89 147 LEU B O 1
ATOM 5114 N N . PHE B 1 148 ? 8.539 -9.211 -0.69 1 91.06 148 PHE B N 1
ATOM 5115 C CA . PHE B 1 148 ? 9.07 -10.375 0.002 1 91.06 148 PHE B CA 1
ATOM 5116 C C . PHE B 1 148 ? 10.023 -11.156 -0.901 1 91.06 148 PHE B C 1
ATOM 5118 O O . PHE B 1 148 ? 10.75 -12.031 -0.437 1 91.06 148 PHE B O 1
ATOM 5125 N N . ILE B 1 149 ? 10.008 -10.828 -2.143 1 91.12 149 ILE B N 1
ATOM 5126 C CA . ILE B 1 149 ? 10.773 -11.672 -3.059 1 91.12 149 ILE B CA 1
ATOM 5127 C C . ILE B 1 149 ? 12.078 -10.969 -3.438 1 91.12 149 ILE B C 1
ATOM 5129 O O . ILE B 1 149 ? 12.164 -9.742 -3.389 1 91.12 149 ILE B O 1
ATOM 5133 N N . HIS B 1 150 ? 13.039 -11.773 -3.791 1 89.94 150 HIS B N 1
ATOM 5134 C CA . HIS B 1 150 ? 14.336 -11.32 -4.262 1 89.94 150 HIS B CA 1
ATOM 5135 C C . HIS B 1 150 ? 15.031 -12.391 -5.098 1 89.94 150 HIS B C 1
ATOM 5137 O O . HIS B 1 150 ? 14.391 -13.352 -5.531 1 89.94 150 HIS B O 1
ATOM 5143 N N . SER B 1 151 ? 16.297 -12.203 -5.344 1 91.5 151 SER B N 1
ATOM 5144 C CA . SER B 1 151 ? 16.984 -12.977 -6.367 1 91.5 151 SER B CA 1
ATOM 5145 C C . SER B 1 151 ? 17.188 -14.422 -5.922 1 91.5 151 SER B C 1
ATOM 5147 O O . SER B 1 151 ? 17.5 -15.289 -6.742 1 91.5 151 SER B O 1
ATOM 5149 N N . THR B 1 152 ? 16.906 -14.742 -4.648 1 93.81 152 THR B N 1
ATOM 5150 C CA . THR B 1 152 ? 17.109 -16.094 -4.152 1 93.81 152 THR B CA 1
ATOM 5151 C C . THR B 1 152 ? 15.922 -16.984 -4.48 1 93.81 152 THR B C 1
ATOM 5153 O O . THR B 1 152 ? 16 -18.203 -4.363 1 93.81 152 THR B O 1
ATOM 5156 N N . LEU B 1 153 ? 14.867 -16.438 -4.914 1 96.75 153 LEU B N 1
ATOM 5157 C CA . LEU B 1 153 ? 13.656 -17.188 -5.207 1 96.75 153 LEU B CA 1
ATOM 5158 C C . LEU B 1 153 ? 13.852 -18.078 -6.426 1 96.75 153 LEU B C 1
ATOM 5160 O O . LEU B 1 153 ? 14.266 -17.609 -7.488 1 96.75 153 LEU B O 1
ATOM 5164 N N . THR B 1 154 ? 13.492 -19.391 -6.27 1 98 154 THR B N 1
ATOM 5165 C CA . THR B 1 154 ? 13.688 -20.344 -7.363 1 98 154 THR B CA 1
ATOM 5166 C C . THR B 1 154 ? 12.352 -20.938 -7.809 1 98 154 THR B C 1
ATOM 5168 O O . THR B 1 154 ? 12.219 -21.391 -8.945 1 98 154 THR B O 1
ATOM 5171 N N . THR B 1 155 ? 11.438 -21.031 -6.879 1 98.19 155 THR B N 1
ATOM 5172 C CA . THR B 1 155 ? 10.117 -21.578 -7.18 1 98.19 155 THR B CA 1
ATOM 5173 C C . THR B 1 155 ? 9.023 -20.578 -6.805 1 98.19 155 THR B C 1
ATOM 5175 O O . THR B 1 155 ? 9 -20.078 -5.68 1 98.19 155 THR B O 1
ATOM 5178 N N . PHE B 1 156 ? 8.148 -20.344 -7.762 1 97.44 156 PHE B N 1
ATOM 5179 C CA . PHE B 1 156 ? 7.082 -19.391 -7.523 1 97.44 156 PHE B CA 1
ATOM 5180 C C . PHE B 1 156 ? 5.777 -19.844 -8.164 1 97.44 156 PHE B C 1
ATOM 5182 O O . PHE B 1 156 ? 5.777 -20.344 -9.289 1 97.44 156 PHE B O 1
ATOM 5189 N N . HIS B 1 157 ? 4.711 -19.781 -7.355 1 96.19 157 HIS B N 1
ATOM 5190 C CA . HIS B 1 157 ? 3.375 -20.109 -7.836 1 96.19 157 HIS B CA 1
ATOM 5191 C C . HIS B 1 157 ? 2.4 -18.969 -7.605 1 96.19 157 HIS B C 1
ATOM 5193 O O . HIS B 1 157 ? 2.273 -18.469 -6.48 1 96.19 157 HIS B O 1
ATOM 5199 N N . LEU B 1 158 ? 1.73 -18.562 -8.648 1 93.94 158 LEU B N 1
ATOM 5200 C CA . LEU B 1 158 ? 0.738 -17.5 -8.555 1 93.94 158 LEU B CA 1
ATOM 5201 C C . LEU B 1 158 ? -0.564 -17.906 -9.234 1 93.94 158 LEU B C 1
ATOM 5203 O O . LEU B 1 158 ? -0.546 -18.469 -10.328 1 93.94 158 LEU B O 1
ATOM 5207 N N . CYS B 1 159 ? -1.667 -17.562 -8.617 1 90.62 159 CYS B N 1
ATOM 5208 C CA . CYS B 1 159 ? -2.992 -17.859 -9.148 1 90.62 159 CYS B CA 1
ATOM 5209 C C . CYS B 1 159 ? -3.77 -16.578 -9.438 1 90.62 159 CYS B C 1
ATOM 5211 O O . CYS B 1 159 ? -3.859 -15.695 -8.586 1 90.62 159 CYS B O 1
ATOM 5213 N N . PHE B 1 160 ? -4.363 -16.5 -10.672 1 88.88 160 PHE B N 1
ATOM 5214 C CA . PHE B 1 160 ? -5.137 -15.336 -11.086 1 88.88 160 PHE B CA 1
ATOM 5215 C C . PHE B 1 160 ? -6.629 -15.578 -10.891 1 88.88 160 PHE B C 1
ATOM 5217 O O . PHE B 1 160 ? -7.125 -16.688 -11.148 1 88.88 160 PHE B O 1
ATOM 5224 N N . MET B 1 161 ? -7.184 -14.594 -10.32 1 85.75 161 MET B N 1
ATOM 5225 C CA . MET B 1 161 ? -8.641 -14.547 -10.273 1 85.75 161 MET B CA 1
ATOM 5226 C C . MET B 1 161 ? -9.156 -13.141 -10.539 1 85.75 161 MET B C 1
ATOM 5228 O O . MET B 1 161 ? -8.812 -12.195 -9.82 1 85.75 161 MET B O 1
ATOM 5232 N N . ASN B 1 162 ? -9.93 -13.031 -11.594 1 79.31 162 ASN B N 1
ATOM 5233 C CA . ASN B 1 162 ? -10.383 -11.688 -11.953 1 79.31 162 ASN B CA 1
ATOM 5234 C C . ASN B 1 162 ? -11.438 -11.172 -10.984 1 79.31 162 ASN B C 1
ATOM 5236 O O . ASN B 1 162 ? -12.016 -11.945 -10.219 1 79.31 162 ASN B O 1
ATOM 5240 N N . GLN B 1 163 ? -11.664 -9.898 -11.086 1 76.31 163 GLN B N 1
ATOM 5241 C CA . GLN B 1 163 ? -12.547 -9.188 -10.172 1 76.31 163 GLN B CA 1
ATOM 5242 C C . GLN B 1 163 ? -13.977 -9.711 -10.258 1 76.31 163 GLN B C 1
ATOM 5244 O O . GLN B 1 163 ? -14.68 -9.773 -9.25 1 76.31 163 GLN B O 1
ATOM 5249 N N . ASP B 1 164 ? -14.289 -10.078 -11.453 1 73.88 164 ASP B N 1
ATOM 5250 C CA . ASP B 1 164 ? -15.641 -10.586 -11.68 1 73.88 164 ASP B CA 1
ATOM 5251 C C . ASP B 1 164 ? -15.859 -11.898 -10.914 1 73.88 164 ASP B C 1
ATOM 5253 O O . ASP B 1 164 ? -16.984 -12.211 -10.539 1 73.88 164 ASP B O 1
ATOM 5257 N N . ALA B 1 165 ? -14.82 -12.508 -10.648 1 70.5 165 ALA B N 1
ATOM 5258 C CA . ALA B 1 165 ? -14.906 -13.789 -9.953 1 70.5 165 ALA B CA 1
ATOM 5259 C C . ALA B 1 165 ? -14.516 -13.641 -8.484 1 70.5 165 ALA B C 1
ATOM 5261 O O . ALA B 1 165 ? -14.289 -14.633 -7.789 1 70.5 165 ALA B O 1
ATOM 5262 N N . GLY B 1 166 ? -14.344 -12.391 -7.98 1 74.5 166 GLY B N 1
ATOM 5263 C CA . GLY B 1 166 ? -14.047 -12.156 -6.574 1 74.5 166 GLY B CA 1
ATOM 5264 C C . GLY B 1 166 ? -12.578 -11.898 -6.312 1 74.5 166 GLY B C 1
ATOM 5265 O O . GLY B 1 166 ? -12.156 -11.805 -5.156 1 74.5 166 GLY B O 1
ATOM 5266 N N . GLY B 1 167 ? -11.859 -11.867 -7.398 1 83.12 167 GLY B N 1
ATOM 5267 C CA . GLY B 1 167 ? -10.43 -11.625 -7.234 1 83.12 167 GLY B CA 1
ATOM 5268 C C . GLY B 1 167 ? -10.055 -10.164 -7.383 1 83.12 167 GLY B C 1
ATOM 5269 O O . GLY B 1 167 ? -10.812 -9.273 -6.996 1 83.12 167 GLY B O 1
ATOM 5270 N N . LEU B 1 168 ? -8.844 -9.953 -7.707 1 87.19 168 LEU B N 1
ATOM 5271 C CA . LEU B 1 168 ? -8.305 -8.609 -7.879 1 87.19 168 LEU B CA 1
ATOM 5272 C C . LEU B 1 168 ? -8.383 -8.172 -9.336 1 87.19 168 LEU B C 1
ATOM 5274 O O . LEU B 1 168 ? -8.508 -9.016 -10.234 1 87.19 168 LEU B O 1
ATOM 5278 N N . PRO B 1 169 ? -8.391 -6.859 -9.508 1 87.25 169 PRO B N 1
ATOM 5279 C CA . PRO B 1 169 ? -8.312 -6.391 -10.891 1 87.25 169 PRO B CA 1
ATOM 5280 C C . PRO B 1 169 ? -7.039 -6.848 -11.594 1 87.25 169 PRO B C 1
ATOM 5282 O O . PRO B 1 169 ? -5.969 -6.891 -10.984 1 87.25 169 PRO B O 1
ATOM 5285 N N . LEU B 1 170 ? -7.094 -7.121 -12.867 1 89.25 170 LEU B N 1
ATOM 5286 C CA . LEU B 1 170 ? -6.012 -7.695 -13.656 1 89.25 170 LEU B CA 1
ATOM 5287 C C . LEU B 1 170 ? -4.789 -6.785 -13.648 1 89.25 170 LEU B C 1
ATOM 5289 O O . LEU B 1 170 ? -3.652 -7.266 -13.664 1 89.25 170 LEU B O 1
ATOM 5293 N N . PRO B 1 171 ? -5.008 -5.453 -13.57 1 87.06 171 PRO B N 1
ATOM 5294 C CA . PRO B 1 171 ? -3.822 -4.594 -13.547 1 87.06 171 PRO B CA 1
ATOM 5295 C C . PRO B 1 171 ? -2.93 -4.852 -12.336 1 87.06 171 PRO B C 1
ATOM 5297 O O . PRO B 1 171 ? -1.713 -4.66 -12.406 1 87.06 171 PRO B O 1
ATOM 5300 N N . VAL B 1 172 ? -3.502 -5.262 -11.305 1 89.5 172 VAL B N 1
ATOM 5301 C CA . VAL B 1 172 ? -2.738 -5.57 -10.102 1 89.5 172 VAL B CA 1
ATOM 5302 C C . VAL B 1 172 ? -1.814 -6.758 -10.359 1 89.5 172 VAL B C 1
ATOM 5304 O O . VAL B 1 172 ? -0.63 -6.719 -10.016 1 89.5 172 VAL B O 1
ATOM 5307 N N . TYR B 1 173 ? -2.289 -7.73 -10.992 1 92.12 173 TYR B N 1
ATOM 5308 C CA . TYR B 1 173 ? -1.494 -8.906 -11.328 1 92.12 173 TYR B CA 1
ATOM 5309 C C . TYR B 1 173 ? -0.392 -8.555 -12.32 1 92.12 173 TYR B C 1
ATOM 5311 O O . TYR B 1 173 ? 0.735 -9.047 -12.203 1 92.12 173 TYR B O 1
ATOM 5319 N N . ARG B 1 174 ? -0.743 -7.762 -13.258 1 91.69 174 ARG B N 1
ATOM 5320 C CA . ARG B 1 174 ? 0.234 -7.355 -14.258 1 91.69 174 ARG B CA 1
ATOM 5321 C C . ARG B 1 174 ? 1.438 -6.68 -13.609 1 91.69 174 ARG B C 1
ATOM 5323 O O . ARG B 1 174 ? 2.584 -6.996 -13.938 1 91.69 174 ARG B O 1
ATOM 5330 N N . ARG B 1 175 ? 1.112 -5.863 -12.758 1 89.5 175 ARG B N 1
ATOM 5331 C CA . ARG B 1 175 ? 2.17 -5.145 -12.055 1 89.5 175 ARG B CA 1
ATOM 5332 C C . ARG B 1 175 ? 3.033 -6.098 -11.242 1 89.5 175 ARG B C 1
ATOM 5334 O O . ARG B 1 175 ? 4.262 -5.984 -11.234 1 89.5 175 ARG B O 1
ATOM 5341 N N . THR B 1 176 ? 2.371 -6.895 -10.562 1 92.75 176 THR B N 1
ATOM 5342 C CA . THR B 1 176 ? 3.086 -7.867 -9.742 1 92.75 176 THR B CA 1
ATOM 5343 C C . THR B 1 176 ? 4.012 -8.719 -10.602 1 92.75 176 THR B C 1
ATOM 5345 O O . THR B 1 176 ? 5.16 -8.977 -10.227 1 92.75 176 THR B O 1
ATOM 5348 N N . LEU B 1 177 ? 3.551 -9.133 -11.742 1 94.69 177 LEU B N 1
ATOM 5349 C CA . LEU B 1 177 ? 4.352 -9.945 -12.648 1 94.69 177 LEU B CA 1
ATOM 5350 C C . LEU B 1 177 ? 5.59 -9.188 -13.117 1 94.69 177 LEU B C 1
ATOM 5352 O O . LEU B 1 177 ? 6.676 -9.766 -13.219 1 94.69 177 LEU B O 1
ATOM 5356 N N . LEU B 1 178 ? 5.457 -7.93 -13.375 1 91.12 178 LEU B N 1
ATOM 5357 C CA . LEU B 1 178 ? 6.574 -7.109 -13.828 1 91.12 178 LEU B CA 1
ATOM 5358 C C . LEU B 1 178 ? 7.641 -7 -12.742 1 91.12 178 LEU B C 1
ATOM 5360 O O . LEU B 1 178 ? 8.836 -7.098 -13.031 1 91.12 178 LEU B O 1
ATOM 5364 N N . TYR B 1 179 ? 7.234 -6.871 -11.594 1 91 179 TYR B N 1
ATOM 5365 C CA . TYR B 1 179 ? 8.195 -6.758 -10.5 1 91 179 TYR B CA 1
ATOM 5366 C C . TYR B 1 179 ? 8.852 -8.102 -10.211 1 91 179 TYR B C 1
ATOM 5368 O O . TYR B 1 179 ? 10.023 -8.164 -9.828 1 91 179 TYR B O 1
ATOM 5376 N N . VAL B 1 180 ? 8.062 -9.125 -10.352 1 92.69 180 VAL B N 1
ATOM 5377 C CA . VAL B 1 180 ? 8.648 -10.453 -10.188 1 92.69 180 VAL B CA 1
ATOM 5378 C C . VAL B 1 180 ? 9.758 -10.664 -11.211 1 92.69 180 VAL B C 1
ATOM 5380 O O . VAL B 1 180 ? 10.82 -11.203 -10.891 1 92.69 180 VAL B O 1
ATOM 5383 N N . SER B 1 181 ? 9.531 -10.211 -12.391 1 91.75 181 SER B N 1
ATOM 5384 C CA . SER B 1 181 ? 10.523 -10.328 -13.453 1 91.75 181 SER B CA 1
ATOM 5385 C C . SER B 1 181 ? 11.805 -9.586 -13.094 1 91.75 181 SER B C 1
ATOM 5387 O O . SER B 1 181 ? 12.898 -10.047 -13.414 1 91.75 181 SER B O 1
ATOM 5389 N N . ASP B 1 182 ? 11.68 -8.539 -12.414 1 88.44 182 ASP B N 1
ATOM 5390 C CA . ASP B 1 182 ? 12.82 -7.699 -12.07 1 88.44 182 ASP B CA 1
ATOM 5391 C C . ASP B 1 182 ? 13.555 -8.242 -10.852 1 88.44 182 ASP B C 1
ATOM 5393 O O . ASP B 1 182 ? 14.789 -8.242 -10.805 1 88.44 182 ASP B O 1
ATOM 5397 N N . LYS B 1 183 ? 12.836 -8.781 -9.93 1 89.88 183 LYS B N 1
ATOM 5398 C CA . LYS B 1 183 ? 13.406 -9.07 -8.617 1 89.88 183 LYS B CA 1
ATOM 5399 C C . LYS B 1 183 ? 13.812 -10.539 -8.508 1 89.88 183 LYS B C 1
ATOM 5401 O O . LYS B 1 183 ? 14.664 -10.891 -7.699 1 89.88 183 LYS B O 1
ATOM 5406 N N . ALA B 1 184 ? 13.117 -11.352 -9.273 1 93.56 184 ALA B N 1
ATOM 5407 C CA . ALA B 1 184 ? 13.391 -12.781 -9.188 1 93.56 184 ALA B CA 1
ATOM 5408 C C . ALA B 1 184 ? 13.797 -13.344 -10.547 1 93.56 184 ALA B C 1
ATOM 5410 O O . ALA B 1 184 ? 13.125 -14.234 -11.086 1 93.56 184 ALA B O 1
ATOM 5411 N N . PRO B 1 185 ? 14.93 -13.008 -11.016 1 92.38 185 PRO B N 1
ATOM 5412 C CA . PRO B 1 185 ? 15.367 -13.461 -12.344 1 92.38 185 PRO B CA 1
ATOM 5413 C C . PRO B 1 185 ? 15.82 -14.922 -12.344 1 92.38 185 PRO B C 1
ATOM 5415 O O . PRO B 1 185 ? 15.922 -15.531 -13.406 1 92.38 185 PRO B O 1
ATOM 5418 N N . ASN B 1 186 ? 15.992 -15.508 -11.148 1 95.94 186 ASN B N 1
ATOM 5419 C CA . ASN B 1 186 ? 16.594 -16.844 -11.062 1 95.94 186 ASN B CA 1
ATOM 5420 C C . ASN B 1 186 ? 15.539 -17.922 -10.859 1 95.94 186 ASN B C 1
ATOM 5422 O O . ASN B 1 186 ? 15.836 -19 -10.367 1 95.94 186 ASN B O 1
ATOM 5426 N N . LEU B 1 187 ? 14.359 -17.672 -11.242 1 97.75 187 LEU B N 1
ATOM 5427 C CA . LEU B 1 187 ? 13.281 -18.641 -11.086 1 97.75 187 LEU B CA 1
ATOM 5428 C C . LEU B 1 187 ? 13.562 -19.891 -11.93 1 97.75 187 LEU B C 1
ATOM 5430 O O . LEU B 1 187 ? 13.938 -19.781 -13.094 1 97.75 187 LEU B O 1
ATOM 5434 N N . GLU B 1 188 ? 13.438 -21.047 -11.352 1 98.5 188 GLU B N 1
ATOM 5435 C CA . GLU B 1 188 ? 13.617 -22.328 -12.031 1 98.5 188 GLU B CA 1
ATOM 5436 C C . GLU B 1 188 ? 12.281 -23.031 -12.242 1 98.5 188 GLU B C 1
ATOM 5438 O O . GLU B 1 188 ? 12.133 -23.812 -13.18 1 98.5 188 GLU B O 1
ATOM 5443 N N . ARG B 1 189 ? 11.438 -22.781 -11.359 1 98.5 189 ARG B N 1
ATOM 5444 C CA . ARG B 1 189 ? 10.102 -23.359 -11.422 1 98.5 189 ARG B CA 1
ATOM 5445 C C . ARG B 1 189 ? 9.031 -22.281 -11.297 1 98.5 189 ARG B C 1
ATOM 5447 O O . ARG B 1 189 ? 9.062 -21.469 -10.359 1 98.5 189 ARG B O 1
ATOM 5454 N N . LEU B 1 190 ? 8.07 -22.234 -12.211 1 98.06 190 LEU B N 1
ATOM 5455 C CA . LEU B 1 190 ? 7.008 -21.234 -12.219 1 98.06 190 LEU B CA 1
ATOM 5456 C C . LEU B 1 190 ? 5.652 -21.891 -12.492 1 98.06 190 LEU B C 1
ATOM 5458 O O . LEU B 1 190 ? 5.531 -22.719 -13.391 1 98.06 190 LEU B O 1
ATOM 5462 N N . SER B 1 191 ? 4.762 -21.625 -11.695 1 96.06 191 SER B N 1
ATOM 5463 C CA . SER B 1 191 ? 3.381 -22.062 -11.898 1 96.06 191 SER B CA 1
ATOM 5464 C C . SER B 1 191 ? 2.436 -20.859 -11.977 1 96.06 191 SER B C 1
ATOM 5466 O O . SER B 1 191 ? 2.352 -20.078 -11.031 1 96.06 191 SER B O 1
ATOM 5468 N N . LEU B 1 192 ? 1.809 -20.672 -13.086 1 94.38 192 LEU B N 1
ATOM 5469 C CA . LEU B 1 192 ? 0.796 -19.641 -13.289 1 94.38 192 LEU B CA 1
ATOM 5470 C C . LEU B 1 192 ? -0.563 -20.266 -13.586 1 94.38 192 LEU B C 1
ATOM 5472 O O . LEU B 1 192 ? -0.75 -20.891 -14.641 1 94.38 192 LEU B O 1
ATOM 5476 N N . THR B 1 193 ? -1.426 -20.094 -12.68 1 89.94 193 THR B N 1
ATOM 5477 C CA . THR B 1 193 ? -2.754 -20.672 -12.875 1 89.94 193 THR B CA 1
ATOM 5478 C C . THR B 1 193 ? -3.822 -19.578 -12.852 1 89.94 193 THR B C 1
ATOM 5480 O O . THR B 1 193 ? -3.617 -18.516 -12.258 1 89.94 193 THR B O 1
ATOM 5483 N N . SER B 1 194 ? -4.898 -19.734 -13.586 1 88.38 194 SER B N 1
ATOM 5484 C CA . SER B 1 194 ? -5.98 -18.75 -13.617 1 88.38 194 SER B CA 1
ATOM 5485 C C . SER B 1 194 ? -7.344 -19.438 -13.617 1 88.38 194 SER B C 1
ATOM 5487 O O . SER B 1 194 ? -7.527 -20.469 -14.266 1 88.38 194 SER B O 1
ATOM 5489 N N . TRP B 1 195 ? -8.195 -18.828 -12.891 1 78.44 195 TRP B N 1
ATOM 5490 C CA . TRP B 1 195 ? -9.57 -19.328 -12.844 1 78.44 195 TRP B CA 1
ATOM 5491 C C . TRP B 1 195 ? -10.469 -18.516 -13.781 1 78.44 195 TRP B C 1
ATOM 5493 O O . TRP B 1 195 ? -11.656 -18.812 -13.914 1 78.44 195 TRP B O 1
ATOM 5503 N N . SER B 1 196 ? -9.898 -17.562 -14.422 1 79.12 196 SER B N 1
ATOM 5504 C CA . SER B 1 196 ? -10.641 -16.672 -15.32 1 79.12 196 SER B CA 1
ATOM 5505 C C . SER B 1 196 ? -9.805 -16.312 -16.547 1 79.12 196 SER B C 1
ATOM 5507 O O . SER B 1 196 ? -8.578 -16.406 -16.516 1 79.12 196 SER B O 1
ATOM 5509 N N . PRO B 1 197 ? -10.578 -15.938 -17.609 1 79.19 197 PRO B N 1
ATOM 5510 C CA . PRO B 1 197 ? -9.836 -15.492 -18.797 1 79.19 197 PRO B CA 1
ATOM 5511 C C . PRO B 1 197 ? -9.023 -14.227 -18.547 1 79.19 197 PRO B C 1
ATOM 5513 O O . PRO B 1 197 ? -9.406 -13.406 -17.703 1 79.19 197 PRO B O 1
ATOM 5516 N N . LEU B 1 198 ? -7.984 -14.141 -19.266 1 84.94 198 LEU B N 1
ATOM 5517 C CA . LEU B 1 198 ? -7.117 -12.977 -19.125 1 84.94 198 LEU B CA 1
ATOM 5518 C C . LEU B 1 198 ? -7.293 -12.016 -20.297 1 84.94 198 LEU B C 1
ATOM 5520 O O . LEU B 1 198 ? -7.742 -12.422 -21.375 1 84.94 198 LEU B O 1
ATOM 5524 N N . ASP B 1 199 ? -6.996 -10.82 -20.094 1 86.81 199 ASP B N 1
ATOM 5525 C CA . ASP B 1 199 ? -7.039 -9.836 -21.172 1 86.81 199 ASP B CA 1
ATOM 5526 C C . ASP B 1 199 ? -5.695 -9.766 -21.891 1 86.81 199 ASP B C 1
ATOM 5528 O O . ASP B 1 199 ? -4.707 -10.336 -21.438 1 86.81 199 ASP B O 1
ATOM 5532 N N . THR B 1 200 ? -5.652 -9.047 -22.969 1 89 200 THR B N 1
ATOM 5533 C CA . THR B 1 200 ? -4.48 -8.953 -23.844 1 89 200 THR B CA 1
ATOM 5534 C C . THR B 1 200 ? -3.314 -8.305 -23.109 1 89 200 THR B C 1
ATOM 5536 O O . THR B 1 200 ? -2.16 -8.695 -23.281 1 89 200 THR B O 1
ATOM 5539 N N . ASN B 1 201 ? -3.586 -7.332 -22.297 1 89.31 201 ASN B N 1
ATOM 5540 C CA . ASN B 1 201 ? -2.527 -6.645 -21.562 1 89.31 201 ASN B CA 1
ATOM 5541 C C . ASN B 1 201 ? -1.832 -7.582 -20.578 1 89.31 201 ASN B C 1
ATOM 5543 O O . ASN B 1 201 ? -0.618 -7.496 -20.391 1 89.31 201 ASN B O 1
ATOM 5547 N N . THR B 1 202 ? -2.664 -8.328 -19.984 1 91.12 202 THR B N 1
ATOM 5548 C CA . THR B 1 202 ? -2.102 -9.297 -19.047 1 91.12 202 THR B CA 1
ATOM 5549 C C . THR B 1 202 ? -1.269 -10.344 -19.781 1 91.12 202 THR B C 1
ATOM 5551 O O . THR B 1 202 ? -0.244 -10.797 -19.281 1 91.12 202 THR B O 1
ATOM 5554 N N . GLU B 1 203 ? -1.671 -10.695 -20.922 1 90.81 203 GLU B N 1
ATOM 5555 C CA . GLU B 1 203 ? -0.9 -11.617 -21.75 1 90.81 203 GLU B CA 1
ATOM 5556 C C . GLU B 1 203 ? 0.476 -11.047 -22.078 1 90.81 203 GLU B C 1
ATOM 5558 O O . GLU B 1 203 ? 1.472 -11.773 -22.078 1 90.81 203 GLU B O 1
ATOM 5563 N N . PHE B 1 204 ? 0.478 -9.797 -22.328 1 91.69 204 PHE B N 1
ATOM 5564 C CA . PHE B 1 204 ? 1.751 -9.148 -22.625 1 91.69 204 PHE B CA 1
ATOM 5565 C C . PHE B 1 204 ? 2.658 -9.164 -21.406 1 91.69 204 PHE B C 1
ATOM 5567 O O . PHE B 1 204 ? 3.877 -9.305 -21.531 1 91.69 204 PHE B O 1
ATOM 5574 N N . ALA B 1 205 ? 2.068 -8.992 -20.281 1 92.81 205 ALA B N 1
ATOM 5575 C CA . ALA B 1 205 ? 2.852 -9.031 -19.047 1 92.81 205 ALA B CA 1
ATOM 5576 C C . ALA B 1 205 ? 3.443 -10.422 -18.812 1 92.81 205 ALA B C 1
ATOM 5578 O O . ALA B 1 205 ? 4.594 -10.555 -18.391 1 92.81 205 ALA B O 1
ATOM 5579 N N . ILE B 1 206 ? 2.637 -11.383 -19.109 1 95.12 206 ILE B N 1
ATOM 5580 C CA . ILE B 1 206 ? 3.102 -12.766 -18.969 1 95.12 206 ILE B CA 1
ATOM 5581 C C . ILE B 1 206 ? 4.215 -13.031 -19.984 1 95.12 206 ILE B C 1
ATOM 5583 O O . ILE B 1 206 ? 5.223 -13.656 -19.656 1 95.12 206 ILE B O 1
ATOM 5587 N N . HIS B 1 207 ? 4.027 -12.562 -21.156 1 94.31 207 HIS B N 1
ATOM 5588 C CA . HIS B 1 207 ? 5.059 -12.672 -22.188 1 94.31 207 HIS B CA 1
ATOM 5589 C C . HIS B 1 207 ? 6.371 -12.047 -21.719 1 94.31 207 HIS B C 1
ATOM 5591 O O . HIS B 1 207 ? 7.441 -12.641 -21.891 1 94.31 207 HIS B O 1
ATOM 5597 N N . SER B 1 208 ? 6.281 -10.891 -21.141 1 91.81 208 SER B N 1
ATOM 5598 C CA . SER B 1 208 ? 7.465 -10.18 -20.656 1 91.81 208 SER B CA 1
ATOM 5599 C C . SER B 1 208 ? 8.148 -10.953 -19.531 1 91.81 208 SER B C 1
ATOM 5601 O O . SER B 1 208 ? 9.375 -11.023 -19.484 1 91.81 208 SER B O 1
ATOM 5603 N N . LEU B 1 209 ? 7.359 -11.445 -18.656 1 95.94 209 LEU B N 1
ATOM 5604 C CA . LEU B 1 209 ? 7.895 -12.242 -17.547 1 95.94 209 LEU B CA 1
ATOM 5605 C C . LEU B 1 209 ? 8.641 -13.461 -18.078 1 95.94 209 LEU B C 1
ATOM 5607 O O . LEU B 1 209 ? 9.805 -13.688 -17.719 1 95.94 209 LEU B O 1
ATOM 5611 N N . LEU B 1 210 ? 8 -14.164 -18.938 1 96.5 210 LEU B N 1
ATOM 5612 C CA . LEU B 1 210 ? 8.578 -15.391 -19.469 1 96.5 210 LEU B CA 1
ATOM 5613 C C . LEU B 1 210 ? 9.852 -15.102 -20.25 1 96.5 210 LEU B C 1
ATOM 5615 O O . LEU B 1 210 ? 10.828 -15.852 -20.156 1 96.5 210 LEU B O 1
ATOM 5619 N N . SER B 1 211 ? 9.867 -14.047 -20.953 1 93.62 211 SER B N 1
ATOM 5620 C CA . SER B 1 211 ? 11.023 -13.695 -21.766 1 93.62 211 SER B CA 1
ATOM 5621 C C . SER B 1 211 ? 12.227 -13.32 -20.906 1 93.62 211 SER B C 1
ATOM 5623 O O . SER B 1 211 ? 13.367 -13.43 -21.344 1 93.62 211 SER B O 1
ATOM 5625 N N . SER B 1 212 ? 11.945 -12.969 -19.719 1 93.56 212 SER B N 1
ATOM 5626 C CA . SER B 1 212 ? 13.023 -12.531 -18.828 1 93.56 212 SER B CA 1
ATOM 5627 C C . SER B 1 212 ? 13.602 -13.695 -18.047 1 93.56 212 SER B C 1
ATOM 5629 O O . SER B 1 212 ? 14.703 -13.602 -17.5 1 93.56 212 SER B O 1
ATOM 5631 N N . LEU B 1 213 ? 12.898 -14.828 -18.016 1 96.19 213 LEU B N 1
ATOM 5632 C CA . LEU B 1 213 ? 13.281 -15.945 -17.156 1 96.19 213 LEU B CA 1
ATOM 5633 C C . LEU B 1 213 ? 14.18 -16.922 -17.906 1 96.19 213 LEU B C 1
ATOM 5635 O O . LEU B 1 213 ? 13.734 -17.984 -18.328 1 96.19 213 LEU B O 1
ATOM 5639 N N . THR B 1 214 ? 15.469 -16.703 -17.875 1 94.38 214 THR B N 1
ATOM 5640 C CA . THR B 1 214 ? 16.422 -17.484 -18.672 1 94.38 214 THR B CA 1
ATOM 5641 C C . THR B 1 214 ? 16.781 -18.781 -17.969 1 94.38 214 THR B C 1
ATOM 5643 O O . THR B 1 214 ? 17.328 -19.688 -18.578 1 94.38 214 THR B O 1
ATOM 5646 N N . ARG B 1 215 ? 16.391 -18.953 -16.719 1 97 215 ARG B N 1
ATOM 5647 C CA . ARG B 1 215 ? 16.797 -20.141 -15.969 1 97 215 ARG B CA 1
ATOM 5648 C C . ARG B 1 215 ? 15.602 -21.062 -15.719 1 97 215 ARG B C 1
ATOM 5650 O O . ARG B 1 215 ? 15.742 -22.094 -15.047 1 97 215 ARG B O 1
ATOM 5657 N N . LEU B 1 216 ? 14.461 -20.766 -16.25 1 98.19 216 LEU B N 1
ATOM 5658 C CA . LEU B 1 216 ? 13.227 -21.5 -16 1 98.19 216 LEU B CA 1
ATOM 5659 C C . LEU B 1 216 ? 13.336 -22.922 -16.562 1 98.19 216 LEU B C 1
ATOM 5661 O O . LEU B 1 216 ? 13.695 -23.109 -17.734 1 98.19 216 LEU B O 1
ATOM 5665 N N . GLN B 1 217 ? 13.023 -23.938 -15.75 1 98.69 217 GLN B N 1
ATOM 5666 C CA . GLN B 1 217 ? 13.133 -25.344 -16.141 1 98.69 217 GLN B CA 1
ATOM 5667 C C . GLN B 1 217 ? 11.766 -26.016 -16.172 1 98.69 217 GLN B C 1
ATOM 5669 O O . GLN B 1 217 ? 11.516 -26.906 -16.984 1 98.69 217 GLN B O 1
ATOM 5674 N N . ILE B 1 218 ? 10.992 -25.609 -15.258 1 98.62 218 ILE B N 1
ATOM 5675 C CA . ILE B 1 218 ? 9.688 -26.234 -15.125 1 98.62 218 ILE B CA 1
ATOM 5676 C C . ILE B 1 218 ? 8.594 -25.172 -15.156 1 98.62 218 ILE B C 1
ATOM 5678 O O . ILE B 1 218 ? 8.656 -24.203 -14.398 1 98.62 218 ILE B O 1
ATOM 5682 N N . LEU B 1 219 ? 7.598 -25.344 -16 1 98.06 219 LEU B N 1
ATOM 5683 C CA . LEU B 1 219 ? 6.504 -24.391 -16.125 1 98.06 219 LEU B CA 1
ATOM 5684 C C . LEU B 1 219 ? 5.152 -25.094 -16.078 1 98.06 219 LEU B C 1
ATOM 5686 O O . LEU B 1 219 ? 4.922 -26.062 -16.812 1 98.06 219 LEU B O 1
ATOM 5690 N N . LEU B 1 220 ? 4.391 -24.734 -15.195 1 95.94 220 LEU B N 1
ATOM 5691 C CA . LEU B 1 220 ? 2.994 -25.141 -15.133 1 95.94 220 LEU B CA 1
ATOM 5692 C C . LEU B 1 220 ? 2.061 -23.984 -15.43 1 95.94 220 LEU B C 1
ATOM 5694 O O . LEU B 1 220 ? 2.156 -22.922 -14.797 1 95.94 220 LEU B O 1
ATOM 5698 N N . VAL B 1 221 ? 1.167 -24.141 -16.375 1 92.88 221 VAL B N 1
ATOM 5699 C CA . VAL B 1 221 ? 0.321 -23.016 -16.781 1 92.88 221 VAL B CA 1
ATOM 5700 C C . VAL B 1 221 ? -1.105 -23.5 -17.016 1 92.88 221 VAL B C 1
ATOM 5702 O O . VAL B 1 221 ? -1.315 -24.641 -17.438 1 92.88 221 VAL B O 1
ATOM 5705 N N . SER B 1 222 ? -1.989 -22.625 -16.797 1 89.19 222 SER B N 1
ATOM 5706 C CA . SER B 1 222 ? -3.379 -22.875 -17.172 1 89.19 222 SER B CA 1
ATOM 5707 C C . SER B 1 222 ? -3.609 -22.609 -18.656 1 89.19 222 SER B C 1
ATOM 5709 O O . SER B 1 222 ? -2.979 -21.719 -19.234 1 89.19 222 SER B O 1
ATOM 5711 N N . PRO B 1 223 ? -4.535 -23.328 -19.234 1 85.19 223 PRO B N 1
ATOM 5712 C CA . PRO B 1 223 ? -4.809 -23.141 -20.656 1 85.19 223 PRO B CA 1
ATOM 5713 C C . PRO B 1 223 ? -5.258 -21.719 -20.984 1 85.19 223 PRO B C 1
ATOM 5715 O O . PRO B 1 223 ? -4.984 -21.234 -22.078 1 85.19 223 PRO B O 1
ATOM 5718 N N . THR B 1 224 ? -5.895 -21.062 -20.094 1 82.75 224 THR B N 1
ATOM 5719 C CA . THR B 1 224 ? -6.434 -19.719 -20.312 1 82.75 224 THR B CA 1
ATOM 5720 C C . THR B 1 224 ? -5.305 -18.719 -20.531 1 82.75 224 THR B C 1
ATOM 5722 O O . THR B 1 224 ? -5.531 -17.625 -21.047 1 82.75 224 THR B O 1
ATOM 5725 N N . LEU B 1 225 ? -4.156 -19.156 -20.141 1 86.69 225 LEU B N 1
ATOM 5726 C CA . LEU B 1 225 ? -3.021 -18.25 -20.25 1 86.69 225 LEU B CA 1
ATOM 5727 C C . LEU B 1 225 ? -2.258 -18.484 -21.547 1 86.69 225 LEU B C 1
ATOM 5729 O O . LEU B 1 225 ? -1.367 -17.703 -21.906 1 86.69 225 LEU B O 1
ATOM 5733 N N . LEU B 1 226 ? -2.646 -19.438 -22.219 1 86.81 226 LEU B N 1
ATOM 5734 C CA . LEU B 1 226 ? -1.912 -19.812 -23.422 1 86.81 226 LEU B CA 1
ATOM 5735 C C . LEU B 1 226 ? -2.518 -19.141 -24.656 1 86.81 226 LEU B C 1
ATOM 5737 O O . LEU B 1 226 ? -3.691 -19.359 -24.969 1 86.81 226 LEU B O 1
ATOM 5741 N N . SER B 1 227 ? -1.914 -18.281 -25.188 1 85.44 227 SER B N 1
ATOM 5742 C CA . SER B 1 227 ? -2.18 -17.656 -26.484 1 85.44 227 SER B CA 1
ATOM 5743 C C . SER B 1 227 ? -0.993 -17.812 -27.422 1 85.44 227 SER B C 1
ATOM 5745 O O . SER B 1 227 ? 0.049 -18.344 -27.047 1 85.44 227 SER B O 1
ATOM 5747 N N . ALA B 1 228 ? -1.174 -17.438 -28.688 1 85.81 228 ALA B N 1
ATOM 5748 C CA . ALA B 1 228 ? -0.06 -17.5 -29.625 1 85.81 228 ALA B CA 1
ATOM 5749 C C . ALA B 1 228 ? 1.146 -16.719 -29.109 1 85.81 228 ALA B C 1
ATOM 5751 O O . ALA B 1 228 ? 2.289 -17.156 -29.266 1 85.81 228 ALA B O 1
ATOM 5752 N N . LEU B 1 229 ? 0.869 -15.664 -28.469 1 87.62 229 LEU B N 1
ATOM 5753 C CA . LEU B 1 229 ? 1.916 -14.789 -27.938 1 87.62 229 LEU B CA 1
ATOM 5754 C C . LEU B 1 229 ? 2.676 -15.477 -26.812 1 87.62 229 LEU B C 1
ATOM 5756 O O . LEU B 1 229 ? 3.908 -15.5 -26.812 1 87.62 229 LEU B O 1
ATOM 5760 N N . THR B 1 230 ? 1.929 -16.016 -25.859 1 91.31 230 THR B N 1
ATOM 5761 C CA . THR B 1 230 ? 2.562 -16.625 -24.703 1 91.31 230 THR B CA 1
ATOM 5762 C C . THR B 1 230 ? 3.225 -17.938 -25.094 1 91.31 230 THR B C 1
ATOM 5764 O O . THR B 1 230 ? 4.281 -18.297 -24.562 1 91.31 230 THR B O 1
ATOM 5767 N N . LEU B 1 231 ? 2.615 -18.641 -25.969 1 91.38 231 LEU B N 1
ATOM 5768 C CA . LEU B 1 231 ? 3.199 -19.891 -26.438 1 91.38 231 LEU B CA 1
ATOM 5769 C C . LEU B 1 231 ? 4.535 -19.641 -27.141 1 91.38 231 LEU B C 1
ATOM 5771 O O . LEU B 1 231 ? 5.48 -20.422 -26.969 1 91.38 231 LEU B O 1
ATOM 5775 N N . ASN B 1 232 ? 4.625 -18.594 -27.891 1 91.25 232 ASN B N 1
ATOM 5776 C CA . ASN B 1 232 ? 5.879 -18.25 -28.547 1 91.25 232 ASN B CA 1
ATOM 5777 C C . ASN B 1 232 ? 6.961 -17.891 -27.531 1 91.25 232 ASN B C 1
ATOM 5779 O O . ASN B 1 232 ? 8.133 -18.219 -27.719 1 91.25 232 ASN B O 1
ATOM 5783 N N . ALA B 1 233 ? 6.559 -17.266 -26.531 1 93 233 ALA B N 1
ATOM 5784 C CA . ALA B 1 233 ? 7.512 -16.922 -25.469 1 93 233 ALA B CA 1
ATOM 5785 C C . ALA B 1 233 ? 8.016 -18.188 -24.766 1 93 233 ALA B C 1
ATOM 5787 O O . ALA B 1 233 ? 9.211 -18.297 -24.469 1 93 233 ALA B O 1
ATOM 5788 N N . ILE B 1 234 ? 7.098 -19.094 -24.516 1 95.12 234 ILE B N 1
ATOM 5789 C CA . ILE B 1 234 ? 7.449 -20.344 -23.859 1 95.12 234 ILE B CA 1
ATOM 5790 C C . ILE B 1 234 ? 8.391 -21.141 -24.75 1 95.12 234 ILE B C 1
ATOM 5792 O O . ILE B 1 234 ? 9.359 -21.734 -24.266 1 95.12 234 ILE B O 1
ATOM 5796 N N . ALA B 1 235 ? 8.117 -21.141 -26.016 1 94.19 235 ALA B N 1
ATOM 5797 C CA . ALA B 1 235 ? 8.883 -21.922 -26.969 1 94.19 235 ALA B CA 1
ATOM 5798 C C . ALA B 1 235 ? 10.328 -21.422 -27.062 1 94.19 235 ALA B C 1
ATOM 5800 O O . ALA B 1 235 ? 11.227 -22.172 -27.453 1 94.19 235 ALA B O 1
ATOM 5801 N N . ARG B 1 236 ? 10.578 -20.203 -26.641 1 93.75 236 ARG B N 1
ATOM 5802 C CA . ARG B 1 236 ? 11.898 -19.594 -26.781 1 93.75 236 ARG B CA 1
ATOM 5803 C C . ARG B 1 236 ? 12.719 -19.781 -25.516 1 93.75 236 ARG B C 1
ATOM 5805 O O . ARG B 1 236 ? 13.906 -19.438 -25.484 1 93.75 236 ARG B O 1
ATOM 5812 N N . LEU B 1 237 ? 12.133 -20.312 -24.516 1 95.56 237 LEU B N 1
ATOM 5813 C CA . LEU B 1 237 ? 12.859 -20.516 -23.266 1 95.56 237 LEU B CA 1
ATOM 5814 C C . LEU B 1 237 ? 13.984 -21.531 -23.453 1 95.56 237 LEU B C 1
ATOM 5816 O O . LEU B 1 237 ? 13.734 -22.688 -23.781 1 95.56 237 LEU B O 1
ATOM 5820 N N . PRO B 1 238 ? 15.195 -21.141 -23.203 1 94.56 238 PRO B N 1
ATOM 5821 C CA . PRO B 1 238 ? 16.328 -22 -23.562 1 94.56 238 PRO B CA 1
ATOM 5822 C C . PRO B 1 238 ? 16.469 -23.219 -22.656 1 94.56 238 PRO B C 1
ATOM 5824 O O . PRO B 1 238 ? 16.953 -24.266 -23.094 1 94.56 238 PRO B O 1
ATOM 5827 N N . HIS B 1 239 ? 15.977 -23.172 -21.375 1 96.81 239 HIS B N 1
ATOM 5828 C CA . HIS B 1 239 ? 16.281 -24.25 -20.438 1 96.81 239 HIS B CA 1
ATOM 5829 C C . HIS B 1 239 ? 15.016 -24.938 -19.953 1 96.81 239 HIS B C 1
ATOM 5831 O O . HIS B 1 239 ? 15.047 -25.672 -18.969 1 96.81 239 HIS B O 1
ATOM 5837 N N . LEU B 1 240 ? 13.867 -24.719 -20.641 1 97.81 240 LEU B N 1
ATOM 5838 C CA . LEU B 1 240 ? 12.609 -25.312 -20.219 1 97.81 240 LEU B CA 1
ATOM 5839 C C . LEU B 1 240 ? 12.625 -26.828 -20.453 1 97.81 240 LEU B C 1
ATOM 5841 O O . LEU B 1 240 ? 12.75 -27.281 -21.578 1 97.81 240 LEU B O 1
ATOM 5845 N N . LYS B 1 241 ? 12.453 -27.578 -19.438 1 98.38 241 LYS B N 1
ATOM 5846 C CA . LYS B 1 241 ? 12.523 -29.031 -19.516 1 98.38 241 LYS B CA 1
ATOM 5847 C C . LYS B 1 241 ? 11.133 -29.656 -19.422 1 98.38 241 LYS B C 1
ATOM 5849 O O . LYS B 1 241 ? 10.883 -30.719 -20 1 98.38 241 LYS B O 1
ATOM 5854 N N . SER B 1 242 ? 10.352 -29.016 -18.688 1 98.38 242 SER B N 1
ATOM 5855 C CA . SER B 1 242 ? 9.031 -29.578 -18.469 1 98.38 242 SER B CA 1
ATOM 5856 C C . SER B 1 242 ? 7.941 -28.516 -18.609 1 98.38 242 SER B C 1
ATOM 5858 O O . SER B 1 242 ? 8.023 -27.453 -17.984 1 98.38 242 SER B O 1
ATOM 5860 N N . LEU B 1 243 ? 6.949 -28.781 -19.422 1 97.19 243 LEU B N 1
ATOM 5861 C CA . LEU B 1 243 ? 5.777 -27.938 -19.594 1 97.19 243 LEU B CA 1
ATOM 5862 C C . LEU B 1 243 ? 4.5 -28.703 -19.266 1 97.19 243 LEU B C 1
ATOM 5864 O O . LEU B 1 243 ? 4.23 -29.75 -19.859 1 97.19 243 LEU B O 1
ATOM 5868 N N . THR B 1 244 ? 3.814 -28.25 -18.328 1 95.81 244 THR B N 1
ATOM 5869 C CA . THR B 1 244 ? 2.547 -28.859 -17.953 1 95.81 244 THR B CA 1
ATOM 5870 C C . THR B 1 244 ? 1.398 -27.859 -18.094 1 95.81 244 THR B C 1
ATOM 5872 O O . THR B 1 244 ? 1.466 -26.75 -17.578 1 95.81 244 THR B O 1
ATOM 5875 N N . VAL B 1 245 ? 0.372 -28.234 -18.812 1 92.12 245 VAL B N 1
ATOM 5876 C CA . VAL B 1 245 ? -0.833 -27.438 -18.953 1 92.12 245 VAL B CA 1
ATOM 5877 C C . VAL B 1 245 ? -1.994 -28.094 -18.219 1 92.12 245 VAL B C 1
ATOM 5879 O O . VAL B 1 245 ? -2.375 -29.219 -18.547 1 92.12 245 VAL B O 1
ATOM 5882 N N . SER B 1 246 ? -2.416 -27.344 -17.219 1 83.94 246 SER B N 1
ATOM 5883 C CA . SER B 1 246 ? -3.5 -27.953 -16.453 1 83.94 246 SER B CA 1
ATOM 5884 C C . SER B 1 246 ? -4.441 -26.891 -15.883 1 83.94 246 SER B C 1
ATOM 5886 O O . SER B 1 246 ? -4.031 -25.75 -15.648 1 83.94 246 SER B O 1
ATOM 5888 N N . SER B 1 247 ? -5.82 -27.047 -16.031 1 73 247 SER B N 1
ATOM 5889 C CA . SER B 1 247 ? -6.785 -26.203 -15.344 1 73 247 SER B CA 1
ATOM 5890 C C . SER B 1 247 ? -7.93 -27.031 -14.758 1 73 247 SER B C 1
ATOM 5892 O O . SER B 1 247 ? -8.25 -28.094 -15.273 1 73 247 SER B O 1
ATOM 5894 N N . GLU B 1 248 ? -8.336 -26.703 -13.594 1 57.19 248 GLU B N 1
ATOM 5895 C CA . GLU B 1 248 ? -9.523 -27.359 -13.062 1 57.19 248 GLU B CA 1
ATOM 5896 C C . GLU B 1 248 ? -10.789 -26.828 -13.727 1 57.19 248 GLU B C 1
ATOM 5898 O O . GLU B 1 248 ? -11.844 -27.469 -13.672 1 57.19 248 GLU B O 1
ATOM 5903 N N . THR B 1 249 ? -10.789 -25.688 -14.352 1 56.28 249 THR B N 1
ATOM 5904 C CA . THR B 1 249 ? -12.117 -25.109 -14.516 1 56.28 249 THR B CA 1
ATOM 5905 C C . THR B 1 249 ? -12.43 -24.891 -15.992 1 56.28 249 THR B C 1
ATOM 5907 O O . THR B 1 249 ? -13.586 -24.922 -16.406 1 56.28 249 THR B O 1
ATOM 5910 N N . THR B 1 250 ? -11.508 -24.359 -16.812 1 59.38 250 THR B N 1
ATOM 5911 C CA . THR B 1 250 ? -12.023 -23.797 -18.062 1 59.38 250 THR B CA 1
ATOM 5912 C C . THR B 1 250 ? -11.25 -24.344 -19.25 1 59.38 250 THR B C 1
ATOM 5914 O O . THR B 1 250 ? -10.023 -24.438 -19.219 1 59.38 250 THR B O 1
ATOM 5917 N N . TYR B 1 251 ? -12.109 -24.938 -20.172 1 56.19 251 TYR B N 1
ATOM 5918 C CA . TYR B 1 251 ? -11.602 -25.344 -21.484 1 56.19 251 TYR B CA 1
ATOM 5919 C C . TYR B 1 251 ? -11.461 -24.156 -22.422 1 56.19 251 TYR B C 1
ATOM 5921 O O . TYR B 1 251 ? -12.328 -23.281 -22.453 1 56.19 251 TYR B O 1
ATOM 5929 N N . LYS B 1 252 ? -10.312 -23.734 -22.844 1 63.53 252 LYS B N 1
ATOM 5930 C CA . LYS B 1 252 ? -10.133 -22.734 -23.875 1 63.53 252 LYS B CA 1
ATOM 5931 C C . LYS B 1 252 ? -9.484 -23.328 -25.125 1 63.53 252 LYS B C 1
ATOM 5933 O O . LYS B 1 252 ? -8.555 -24.141 -25.016 1 63.53 252 LYS B O 1
ATOM 5938 N N . LYS B 1 253 ? -10.18 -23.094 -26.156 1 63.28 253 LYS B N 1
ATOM 5939 C CA . LYS B 1 253 ? -9.586 -23.484 -27.438 1 63.28 253 LYS B CA 1
ATOM 5940 C C . LYS B 1 253 ? -8.281 -22.719 -27.688 1 63.28 253 LYS B C 1
ATOM 5942 O O . LYS B 1 253 ? -8.242 -21.5 -27.562 1 63.28 253 LYS B O 1
ATOM 5947 N N . LEU B 1 254 ? -7.18 -23.453 -27.844 1 69.44 254 LEU B N 1
ATOM 5948 C CA . LEU B 1 254 ? -5.867 -22.859 -28.078 1 69.44 254 LEU B CA 1
ATOM 5949 C C . LEU B 1 254 ? -5.688 -22.5 -29.547 1 69.44 254 LEU B C 1
ATOM 5951 O O . LEU B 1 254 ? -5.945 -23.328 -30.422 1 69.44 254 LEU B O 1
ATOM 5955 N N . ALA B 1 255 ? -5.438 -21.25 -29.797 1 66.5 255 ALA B N 1
ATOM 5956 C CA . ALA B 1 255 ? -5.094 -20.859 -31.172 1 66.5 255 ALA B CA 1
ATOM 5957 C C . ALA B 1 255 ? -3.609 -21.062 -31.438 1 66.5 255 ALA B C 1
ATOM 5959 O O . ALA B 1 255 ? -2.764 -20.344 -30.906 1 66.5 255 ALA B O 1
ATOM 5960 N N . VAL B 1 256 ? -3.305 -22.141 -32.125 1 70.5 256 VAL B N 1
ATOM 5961 C CA . VAL B 1 256 ? -1.92 -22.469 -32.469 1 70.5 256 VAL B CA 1
ATOM 5962 C C . VAL B 1 256 ? -1.445 -21.562 -33.594 1 70.5 256 VAL B C 1
ATOM 5964 O O . VAL B 1 256 ? -2.145 -21.406 -34.594 1 70.5 256 VAL B O 1
ATOM 5967 N N . PRO B 1 257 ? -0.393 -20.891 -33.344 1 68 257 PRO B N 1
ATOM 5968 C CA . PRO B 1 257 ? 0.08 -19.984 -34.375 1 68 257 PRO B CA 1
ATOM 5969 C C . PRO B 1 257 ? 0.513 -20.719 -35.656 1 68 257 PRO B C 1
ATOM 5971 O O . PRO B 1 257 ? 0.901 -21.891 -35.594 1 68 257 PRO B O 1
ATOM 5974 N N . MET B 1 258 ? 0.311 -19.984 -36.75 1 59.59 258 MET B N 1
ATOM 5975 C CA . MET B 1 258 ? 0.685 -20.516 -38.062 1 59.59 258 MET B CA 1
ATOM 5976 C C . MET B 1 258 ? 2.201 -20.562 -38.219 1 59.59 258 MET B C 1
ATOM 5978 O O . MET B 1 258 ? 2.73 -21.453 -38.875 1 59.59 258 MET B O 1
ATOM 5982 N N . ALA B 1 259 ? 2.867 -19.609 -37.594 1 65.56 259 ALA B N 1
ATOM 5983 C CA . ALA B 1 259 ? 4.32 -19.562 -37.719 1 65.56 259 ALA B CA 1
ATOM 5984 C C . ALA B 1 259 ? 5.012 -19.703 -36.375 1 65.56 259 ALA B C 1
ATOM 5986 O O . ALA B 1 259 ? 4.867 -18.828 -35.5 1 65.56 259 ALA B O 1
ATOM 5987 N N . ALA B 1 260 ? 5.602 -20.844 -36.188 1 71.94 260 ALA B N 1
ATOM 5988 C CA . ALA B 1 260 ? 6.367 -21.078 -34.969 1 71.94 260 ALA B CA 1
ATOM 5989 C C . ALA B 1 260 ? 7.832 -20.688 -35.125 1 71.94 260 ALA B C 1
ATOM 5991 O O . ALA B 1 260 ? 8.328 -20.625 -36.25 1 71.94 260 ALA B O 1
ATOM 5992 N N . PRO B 1 261 ? 8.367 -20.141 -34.125 1 74.81 261 PRO B N 1
ATOM 5993 C CA . PRO B 1 261 ? 9.797 -19.828 -34.219 1 74.81 261 PRO B CA 1
ATOM 5994 C C . PRO B 1 261 ? 10.633 -21 -34.719 1 74.81 261 PRO B C 1
ATOM 5996 O O . PRO B 1 261 ? 10.242 -22.156 -34.562 1 74.81 261 PRO B O 1
ATOM 5999 N N . THR B 1 262 ? 11.633 -20.703 -35.469 1 72.5 262 THR B N 1
ATOM 6000 C CA . THR B 1 262 ? 12.508 -21.688 -36.062 1 72.5 262 THR B CA 1
ATOM 6001 C C . THR B 1 262 ? 13.078 -22.641 -35 1 72.5 262 THR B C 1
ATOM 6003 O O . THR B 1 262 ? 13.07 -23.859 -35.188 1 72.5 262 THR B O 1
ATOM 6006 N N . GLU B 1 263 ? 13.617 -21.984 -33.969 1 82.5 263 GLU B N 1
ATOM 6007 C CA . GLU B 1 263 ? 14.125 -22.828 -32.875 1 82.5 263 GLU B CA 1
ATOM 6008 C C . GLU B 1 263 ? 13.219 -22.781 -31.656 1 82.5 263 GLU B C 1
ATOM 6010 O O . GLU B 1 263 ? 13.227 -21.797 -30.922 1 82.5 263 GLU B O 1
ATOM 6015 N N . SER B 1 264 ? 12.328 -23.844 -31.656 1 91.06 264 SER B N 1
ATOM 6016 C CA . SER B 1 264 ? 11.359 -23.859 -30.562 1 91.06 264 SER B CA 1
ATOM 6017 C C . SER B 1 264 ? 11.641 -25 -29.578 1 91.06 264 SER B C 1
ATOM 6019 O O . SER B 1 264 ? 12.078 -26.078 -29.984 1 91.06 264 SER B O 1
ATOM 6021 N N . PHE B 1 265 ? 11.586 -24.734 -28.406 1 94.12 265 PHE B N 1
ATOM 6022 C CA . PHE B 1 265 ? 11.695 -25.688 -27.312 1 94.12 265 PHE B CA 1
ATOM 6023 C C . PHE B 1 265 ? 13 -26.469 -27.406 1 94.12 265 PHE B C 1
ATOM 6025 O O . PHE B 1 265 ? 12.984 -27.703 -27.516 1 94.12 265 PHE B O 1
ATOM 6032 N N . PRO B 1 266 ? 14.086 -25.844 -27.281 1 93.62 266 PRO B N 1
ATOM 6033 C CA . PRO B 1 266 ? 15.375 -26.516 -27.469 1 93.62 266 PRO B CA 1
ATOM 6034 C C . PRO B 1 266 ? 15.656 -27.578 -26.406 1 93.62 266 PRO B C 1
ATOM 6036 O O . PRO B 1 266 ? 16.391 -28.531 -26.672 1 93.62 266 PRO B O 1
ATOM 6039 N N . SER B 1 267 ? 15.039 -27.438 -25.234 1 95.75 267 SER B N 1
ATOM 6040 C CA . SER B 1 267 ? 15.422 -28.344 -24.156 1 95.75 267 SER B CA 1
ATOM 6041 C C . SER B 1 267 ? 14.203 -29.047 -23.562 1 95.75 267 SER B C 1
ATOM 6043 O O . SER B 1 267 ? 14.297 -29.672 -22.516 1 95.75 267 SER B O 1
ATOM 6045 N N . LEU B 1 268 ? 13.078 -29.016 -24.203 1 96.94 268 LEU B N 1
ATOM 6046 C CA . LEU B 1 268 ? 11.844 -29.562 -23.641 1 96.94 268 LEU B CA 1
ATOM 6047 C C . LEU B 1 268 ? 11.898 -31.094 -23.625 1 96.94 268 LEU B C 1
ATOM 6049 O O . LEU B 1 268 ? 12.039 -31.719 -24.672 1 96.94 268 LEU B O 1
ATOM 6053 N N . LYS B 1 269 ? 11.742 -31.688 -22.5 1 97.38 269 LYS B N 1
ATOM 6054 C CA . LYS B 1 269 ? 11.797 -33.125 -22.359 1 97.38 269 LYS B CA 1
ATOM 6055 C C . LYS B 1 269 ? 10.414 -33.719 -22.094 1 97.38 269 LYS B C 1
ATOM 6057 O O . LYS B 1 269 ? 10.094 -34.812 -22.578 1 97.38 269 LYS B O 1
ATOM 6062 N N . THR B 1 270 ? 9.672 -33 -21.344 1 97.62 270 THR B N 1
ATOM 6063 C CA . THR B 1 270 ? 8.367 -33.531 -20.984 1 97.62 270 THR B CA 1
ATOM 6064 C C . THR B 1 270 ? 7.262 -32.531 -21.312 1 97.62 270 THR B C 1
ATOM 6066 O O . THR B 1 270 ? 7.355 -31.359 -20.969 1 97.62 270 THR B O 1
ATOM 6069 N N . LEU B 1 271 ? 6.238 -32.969 -21.969 1 96.44 271 LEU B N 1
ATOM 6070 C CA . LEU B 1 271 ? 5.023 -32.219 -22.266 1 96.44 271 LEU B CA 1
ATOM 6071 C C . LEU B 1 271 ? 3.795 -32.938 -21.719 1 96.44 271 LEU B C 1
ATOM 6073 O O . LEU B 1 271 ? 3.535 -34.062 -22.078 1 96.44 271 LEU B O 1
ATOM 6077 N N . SER B 1 272 ? 3.127 -32.25 -20.828 1 95.56 272 SER B N 1
ATOM 6078 C CA . SER B 1 272 ? 1.941 -32.875 -20.234 1 95.56 272 SER B CA 1
ATOM 6079 C C . SER B 1 272 ? 0.739 -31.922 -20.328 1 95.56 272 SER B C 1
ATOM 6081 O O . SER B 1 272 ? 0.878 -30.719 -20.188 1 95.56 272 SER B O 1
ATOM 6083 N N . SER B 1 273 ? -0.382 -32.438 -20.625 1 91.94 273 SER B N 1
ATOM 6084 C CA . SER B 1 273 ? -1.652 -31.734 -20.641 1 91.94 273 SER B CA 1
ATOM 6085 C C . SER B 1 273 ? -2.771 -32.562 -20.047 1 91.94 273 SER B C 1
ATOM 6087 O O . SER B 1 273 ? -2.961 -33.719 -20.422 1 91.94 273 SER B O 1
ATOM 6089 N N . TYR B 1 274 ? -3.502 -31.969 -19.172 1 86.06 274 TYR B N 1
ATOM 6090 C CA . TYR B 1 274 ? -4.543 -32.75 -18.5 1 86.06 274 TYR B CA 1
ATOM 6091 C C . TYR B 1 274 ? -5.906 -32.094 -18.672 1 86.06 274 TYR B C 1
ATOM 6093 O O . TYR B 1 274 ? -6.156 -31 -18.141 1 86.06 274 TYR B O 1
ATOM 6101 N N . ASP B 1 275 ? -6.77 -32.75 -19.438 1 75.12 275 ASP B N 1
ATOM 6102 C CA . ASP B 1 275 ? -8.195 -32.438 -19.562 1 75.12 275 ASP B CA 1
ATOM 6103 C C . ASP B 1 275 ? -8.422 -31.109 -20.266 1 75.12 275 ASP B C 1
ATOM 6105 O O . ASP B 1 275 ? -9.414 -30.422 -20 1 75.12 275 ASP B O 1
ATOM 6109 N N . MET B 1 276 ? -7.484 -30.828 -21.125 1 74.75 276 MET B N 1
ATOM 6110 C CA . MET B 1 276 ? -7.625 -29.484 -21.641 1 74.75 276 MET B CA 1
ATOM 6111 C C . MET B 1 276 ? -7.621 -29.484 -23.172 1 74.75 276 MET B C 1
ATOM 6113 O O . MET B 1 276 ? -8.398 -28.766 -23.797 1 74.75 276 MET B O 1
ATOM 6117 N N . PHE B 1 277 ? -6.836 -30.234 -23.656 1 82.19 277 PHE B N 1
ATOM 6118 C CA . PHE B 1 277 ? -6.672 -30.172 -25.094 1 82.19 277 PHE B CA 1
ATOM 6119 C C . PHE B 1 277 ? -7.09 -31.5 -25.734 1 82.19 277 PHE B C 1
ATOM 6121 O O . PHE B 1 277 ? -6.926 -32.562 -25.141 1 82.19 277 PHE B O 1
ATOM 6128 N N . SER B 1 278 ? -7.68 -31.297 -26.922 1 85.75 278 SER B N 1
ATOM 6129 C CA . SER B 1 278 ? -7.906 -32.5 -27.75 1 85.75 278 SER B CA 1
ATOM 6130 C C . SER B 1 278 ? -6.605 -33 -28.359 1 85.75 278 SER B C 1
ATOM 6132 O O . SER B 1 278 ? -5.613 -32.25 -28.406 1 85.75 278 SER B O 1
ATOM 6134 N N . PHE B 1 279 ? -6.645 -34.219 -28.781 1 90.31 279 PHE B N 1
ATOM 6135 C CA . PHE B 1 279 ? -5.477 -34.781 -29.453 1 90.31 279 PHE B CA 1
ATOM 6136 C C . PHE B 1 279 ? -5.148 -34 -30.719 1 90.31 279 PHE B C 1
ATOM 6138 O O . PHE B 1 279 ? -3.98 -33.812 -31.078 1 90.31 279 PHE B O 1
ATOM 6145 N N . GLY B 1 280 ? -6.219 -33.469 -31.312 1 88.62 280 GLY B N 1
ATOM 6146 C CA . GLY B 1 280 ? -6.02 -32.656 -32.5 1 88.62 280 GLY B CA 1
ATOM 6147 C C . GLY B 1 280 ? -5.238 -31.391 -32.25 1 88.62 280 GLY B C 1
ATOM 6148 O O . GLY B 1 280 ? -4.352 -31.016 -33 1 88.62 280 GLY B O 1
ATOM 6149 N N . THR B 1 281 ? -5.523 -30.781 -31.203 1 87.94 281 THR B N 1
ATOM 6150 C CA . THR B 1 281 ? -4.859 -29.547 -30.828 1 87.94 281 THR B CA 1
ATOM 6151 C C . THR B 1 281 ? -3.385 -29.781 -30.516 1 87.94 281 THR B C 1
ATOM 6153 O O . THR B 1 281 ? -2.521 -29 -30.922 1 87.94 281 THR B O 1
ATOM 6156 N N . VAL B 1 282 ? -3.121 -30.828 -29.812 1 90.94 282 VAL B N 1
ATOM 6157 C CA . VAL B 1 282 ? -1.744 -31.156 -29.453 1 90.94 282 VAL B CA 1
ATOM 6158 C C . VAL B 1 282 ? -0.95 -31.484 -30.719 1 90.94 282 VAL B C 1
ATOM 6160 O O . VAL B 1 282 ? 0.218 -31.109 -30.844 1 90.94 282 VAL B O 1
ATOM 6163 N N . THR B 1 283 ? -1.597 -32.188 -31.625 1 91.19 283 THR B N 1
ATOM 6164 C CA . THR B 1 283 ? -0.96 -32.531 -32.906 1 91.19 283 THR B CA 1
ATOM 6165 C C . THR B 1 283 ? -0.571 -31.25 -33.656 1 91.19 283 THR B C 1
ATOM 6167 O O . THR B 1 283 ? 0.534 -31.156 -34.188 1 91.19 283 THR B O 1
ATOM 6170 N N . ASP B 1 284 ? -1.451 -30.344 -33.625 1 89.19 284 ASP B N 1
ATOM 6171 C CA . ASP B 1 284 ? -1.188 -29.078 -34.312 1 89.19 284 ASP B CA 1
ATOM 6172 C C . ASP B 1 284 ? -0.003 -28.359 -33.656 1 89.19 284 ASP B C 1
ATOM 6174 O O . ASP B 1 284 ? 0.83 -27.781 -34.375 1 89.19 284 ASP B O 1
ATOM 6178 N N . VAL B 1 285 ? 0.084 -28.391 -32.406 1 89.44 285 VAL B N 1
ATOM 6179 C CA . VAL B 1 285 ? 1.151 -27.719 -31.656 1 89.44 285 VAL B CA 1
ATOM 6180 C C . VAL B 1 285 ? 2.486 -28.406 -31.953 1 89.44 285 VAL B C 1
ATOM 6182 O O . VAL B 1 285 ? 3.498 -27.734 -32.156 1 89.44 285 VAL B O 1
ATOM 6185 N N . LEU B 1 286 ? 2.521 -29.703 -31.938 1 91.19 286 LEU B N 1
ATOM 6186 C CA . LEU B 1 286 ? 3.74 -30.453 -32.219 1 91.19 286 LEU B CA 1
ATOM 6187 C C . LEU B 1 286 ? 4.246 -30.188 -33.625 1 91.19 286 LEU B C 1
ATOM 6189 O O . LEU B 1 286 ? 5.453 -30.062 -33.844 1 91.19 286 LEU B O 1
ATOM 6193 N N . ASN B 1 287 ? 3.342 -30.094 -34.562 1 89.06 287 ASN B N 1
ATOM 6194 C CA . ASN B 1 287 ? 3.723 -29.859 -35.938 1 89.06 287 ASN B CA 1
ATOM 6195 C C . ASN B 1 287 ? 4.223 -28.438 -36.156 1 89.06 287 ASN B C 1
ATOM 6197 O O . ASN B 1 287 ? 5.105 -28.203 -36.969 1 89.06 287 ASN B O 1
ATOM 6201 N N . ALA B 1 288 ? 3.652 -27.609 -35.438 1 88.5 288 ALA B N 1
ATOM 6202 C CA . ALA B 1 288 ? 3.998 -26.203 -35.594 1 88.5 288 ALA B CA 1
ATOM 6203 C C . ALA B 1 288 ? 5.34 -25.875 -34.938 1 88.5 288 ALA B C 1
ATOM 6205 O O . ALA B 1 288 ? 6.176 -25.188 -35.531 1 88.5 288 ALA B O 1
ATOM 6206 N N . TYR B 1 289 ? 5.578 -26.391 -33.75 1 92 289 TYR B N 1
ATOM 6207 C CA . TYR B 1 289 ? 6.742 -25.984 -32.969 1 92 289 TYR B CA 1
ATOM 6208 C C . TYR B 1 289 ? 7.852 -27.016 -33.062 1 92 289 TYR B C 1
ATOM 6210 O O . TYR B 1 289 ? 9.023 -26.703 -32.875 1 92 289 TYR B O 1
ATOM 6218 N N . ARG B 1 290 ? 7.574 -28.25 -33.219 1 91.31 290 ARG B N 1
ATOM 6219 C CA . ARG B 1 290 ? 8.484 -29.359 -33.469 1 91.31 290 ARG B CA 1
ATOM 6220 C C . ARG B 1 290 ? 9.547 -29.453 -32.375 1 91.31 290 ARG B C 1
ATOM 6222 O O . ARG B 1 290 ? 10.742 -29.312 -32.656 1 91.31 290 ARG B O 1
ATOM 6229 N N . PRO B 1 291 ? 9.117 -29.703 -31.156 1 93.25 291 PRO B N 1
ATOM 6230 C CA . PRO B 1 291 ? 10.086 -29.891 -30.078 1 93.25 291 PRO B CA 1
ATOM 6231 C C . PRO B 1 291 ? 10.898 -31.172 -30.25 1 93.25 291 PRO B C 1
ATOM 6233 O O . PRO B 1 291 ? 10.461 -32.25 -29.828 1 93.25 291 PRO B O 1
ATOM 6236 N N . ARG B 1 292 ? 12.141 -31.094 -30.609 1 91.12 292 ARG B N 1
ATOM 6237 C CA . ARG B 1 292 ? 12.961 -32.25 -31.016 1 91.12 292 ARG B CA 1
ATOM 6238 C C . ARG B 1 292 ? 13.492 -33 -29.797 1 91.12 292 ARG B C 1
ATOM 6240 O O . ARG B 1 292 ? 13.836 -34.156 -29.891 1 91.12 292 ARG B O 1
ATOM 6247 N N . SER B 1 293 ? 13.492 -32.344 -28.703 1 93.19 293 SER B N 1
ATOM 6248 C CA . SER B 1 293 ? 14.094 -32.938 -27.531 1 93.19 293 SER B CA 1
ATOM 6249 C C . SER B 1 293 ? 13.055 -33.656 -26.672 1 93.19 293 SER B C 1
ATOM 6251 O O . SER B 1 293 ? 13.367 -34.156 -25.594 1 93.19 293 SER B O 1
ATOM 6253 N N . LEU B 1 294 ? 11.883 -33.781 -27.109 1 95.19 294 LEU B N 1
ATOM 6254 C CA . LEU B 1 294 ? 10.781 -34.344 -26.344 1 95.19 294 LEU B CA 1
ATOM 6255 C C . LEU B 1 294 ? 11.008 -35.844 -26.078 1 95.19 294 LEU B C 1
ATOM 6257 O O . LEU B 1 294 ? 11.273 -36.594 -27.016 1 95.19 294 LEU B O 1
ATOM 6261 N N . SER B 1 295 ? 10.945 -36.281 -24.859 1 95.62 295 SER B N 1
ATOM 6262 C CA . SER B 1 295 ? 11.141 -37.656 -24.484 1 95.62 295 SER B CA 1
ATOM 6263 C C . SER B 1 295 ? 9.875 -38.281 -23.891 1 95.62 295 SER B C 1
ATOM 6265 O O . SER B 1 295 ? 9.664 -39.469 -23.969 1 95.62 295 SER B O 1
ATOM 6267 N N . ASP B 1 296 ? 9.125 -37.406 -23.297 1 97.19 296 ASP B N 1
ATOM 6268 C CA . ASP B 1 296 ? 7.93 -37.906 -22.609 1 97.19 296 ASP B CA 1
ATOM 6269 C C . ASP B 1 296 ? 6.699 -37.062 -23 1 97.19 296 ASP B C 1
ATOM 6271 O O . ASP B 1 296 ? 6.703 -35.844 -22.875 1 97.19 296 ASP B O 1
ATOM 6275 N N . LEU B 1 297 ? 5.66 -37.781 -23.422 1 96.38 297 LEU B N 1
ATOM 6276 C CA . LEU B 1 297 ? 4.387 -37.125 -23.766 1 96.38 297 LEU B CA 1
ATOM 6277 C C . LEU B 1 297 ? 3.248 -37.75 -22.938 1 96.38 297 LEU B C 1
ATOM 6279 O O . LEU B 1 297 ? 3.049 -38.969 -22.938 1 96.38 297 LEU B O 1
ATOM 6283 N N . ASP B 1 298 ? 2.592 -36.906 -22.188 1 96.06 298 ASP B N 1
ATOM 6284 C CA . ASP B 1 298 ? 1.463 -37.344 -21.359 1 96.06 298 ASP B CA 1
ATOM 6285 C C . ASP B 1 298 ? 0.25 -36.438 -21.594 1 96.06 298 ASP B C 1
ATOM 6287 O O . ASP B 1 298 ? 0.159 -35.344 -21.031 1 96.06 298 ASP B O 1
ATOM 6291 N N . ILE B 1 299 ? -0.748 -36.969 -22.344 1 94.5 299 ILE B N 1
ATOM 6292 C CA . ILE B 1 299 ? -1.891 -36.125 -22.719 1 94.5 299 ILE B CA 1
ATOM 6293 C C . ILE B 1 299 ? -3.186 -36.812 -22.297 1 94.5 299 ILE B C 1
ATOM 6295 O O . ILE B 1 299 ? -3.412 -38 -22.625 1 94.5 299 ILE B O 1
ATOM 6299 N N . THR B 1 300 ? -3.959 -36.125 -21.578 1 90.19 300 THR B N 1
ATOM 6300 C CA . THR B 1 300 ? -5.312 -36.562 -21.25 1 90.19 300 THR B CA 1
ATOM 6301 C C . THR B 1 300 ? -6.344 -35.625 -21.859 1 90.19 300 THR B C 1
ATOM 6303 O O . THR B 1 300 ? -6.344 -34.438 -21.578 1 90.19 300 THR B O 1
ATOM 6306 N N . SER B 1 301 ? -7.164 -36.156 -22.734 1 87.44 301 SER B N 1
ATOM 6307 C CA . SER B 1 301 ? -8.203 -35.375 -23.375 1 87.44 301 SER B CA 1
ATOM 6308 C C . SER B 1 301 ? -9.555 -35.594 -22.719 1 87.44 301 SER B C 1
ATOM 6310 O O . SER B 1 301 ? -9.898 -36.719 -22.344 1 87.44 301 SER B O 1
ATOM 6312 N N . ARG B 1 302 ? -10.266 -34.531 -22.609 1 80.31 302 ARG B N 1
ATOM 6313 C CA . ARG B 1 302 ? -11.625 -34.625 -22.094 1 80.31 302 ARG B CA 1
ATOM 6314 C C . ARG B 1 302 ? -12.625 -34.875 -23.203 1 80.31 302 ARG B C 1
ATOM 6316 O O . ARG B 1 302 ? -13.789 -35.156 -22.953 1 80.31 302 ARG B O 1
ATOM 6323 N N . HIS B 1 303 ? -12.164 -34.906 -24.375 1 80.06 303 HIS B N 1
ATOM 6324 C CA . HIS B 1 303 ? -13.031 -35.062 -25.547 1 80.06 303 HIS B CA 1
ATOM 6325 C C . HIS B 1 303 ? -13.102 -36.5 -25.984 1 80.06 303 HIS B C 1
ATOM 6327 O O . HIS B 1 303 ? -12.266 -37.312 -25.578 1 80.06 303 HIS B O 1
ATOM 6333 N N . LYS B 1 304 ? -14.211 -36.75 -26.75 1 80.94 304 LYS B N 1
ATOM 6334 C CA . LYS B 1 304 ? -14.305 -38.031 -27.422 1 80.94 304 LYS B CA 1
ATOM 6335 C C . LYS B 1 304 ? -13.312 -38.125 -28.578 1 80.94 304 LYS B C 1
ATOM 6337 O O . LYS B 1 304 ? -13.445 -37.406 -29.562 1 80.94 304 LYS B O 1
ATOM 6342 N N . GLU B 1 305 ? -12.297 -39 -28.312 1 86.5 305 GLU B N 1
ATOM 6343 C CA . GLU B 1 305 ? -11.258 -39.094 -29.328 1 86.5 305 GLU B CA 1
ATOM 6344 C C . GLU B 1 305 ? -11.398 -40.375 -30.125 1 86.5 305 GLU B C 1
ATOM 6346 O O . GLU B 1 305 ? -11.555 -41.469 -29.547 1 86.5 305 GLU B O 1
ATOM 6351 N N . ASN B 1 306 ? -11.375 -40.188 -31.406 1 82.5 306 ASN B N 1
ATOM 6352 C CA . ASN B 1 306 ? -11.375 -41.375 -32.281 1 82.5 306 ASN B CA 1
ATOM 6353 C C . ASN B 1 306 ? -9.977 -41.938 -32.406 1 82.5 306 ASN B C 1
ATOM 6355 O O . ASN B 1 306 ? -8.984 -41.25 -32.156 1 82.5 306 ASN B O 1
ATOM 6359 N N . ILE B 1 307 ? -9.938 -43.156 -32.875 1 82.69 307 ILE B N 1
ATOM 6360 C CA . ILE B 1 307 ? -8.672 -43.844 -33.031 1 82.69 307 ILE B CA 1
ATOM 6361 C C . ILE B 1 307 ? -7.809 -43.125 -34.062 1 82.69 307 ILE B C 1
ATOM 6363 O O . ILE B 1 307 ? -6.578 -43.125 -33.969 1 82.69 307 ILE B O 1
ATOM 6367 N N . SER B 1 308 ? -8.438 -42.5 -35 1 83.94 308 SER B N 1
ATOM 6368 C CA . SER B 1 308 ? -7.688 -41.75 -36 1 83.94 308 SER B CA 1
ATOM 6369 C C . SER B 1 308 ? -6.898 -40.594 -35.344 1 83.94 308 SER B C 1
ATOM 6371 O O . SER B 1 308 ? -5.785 -40.281 -35.781 1 83.94 308 SER B O 1
ATOM 6373 N N . ALA B 1 309 ? -7.508 -40.062 -34.312 1 88.25 309 ALA B N 1
ATOM 6374 C CA . ALA B 1 309 ? -6.828 -38.969 -33.625 1 88.25 309 ALA B CA 1
ATOM 6375 C C . ALA B 1 309 ? -5.586 -39.5 -32.875 1 88.25 309 ALA B C 1
ATOM 6377 O O . ALA B 1 309 ? -4.562 -38.812 -32.844 1 88.25 309 ALA B O 1
ATOM 6378 N N . TYR B 1 310 ? -5.688 -40.656 -32.312 1 89 310 TYR B N 1
ATOM 6379 C CA . TYR B 1 310 ? -4.527 -41.312 -31.703 1 89 310 TYR B CA 1
ATOM 6380 C C . TYR B 1 310 ? -3.41 -41.5 -32.719 1 89 310 TYR B C 1
ATOM 6382 O O . TYR B 1 310 ? -2.246 -41.219 -32.438 1 89 310 TYR B O 1
ATOM 6390 N N . SER B 1 311 ? -3.787 -42.031 -33.844 1 87.12 311 SER B N 1
ATOM 6391 C CA . SER B 1 311 ? -2.82 -42.312 -34.906 1 87.12 311 SER B CA 1
ATOM 6392 C C . SER B 1 311 ? -2.107 -41.062 -35.375 1 87.12 311 SER B C 1
ATOM 6394 O O . SER B 1 311 ? -0.89 -41.062 -35.562 1 87.12 311 SER B O 1
ATOM 6396 N N . LEU B 1 312 ? -2.871 -40.062 -35.531 1 89.12 312 LEU B N 1
ATOM 6397 C CA . LEU B 1 312 ? -2.307 -38.812 -36.031 1 89.12 312 LEU B CA 1
ATOM 6398 C C . LEU B 1 312 ? -1.35 -38.219 -35 1 89.12 312 LEU B C 1
ATOM 6400 O O . LEU B 1 312 ? -0.297 -37.688 -35.375 1 89.12 312 LEU B O 1
ATOM 6404 N N . LEU B 1 313 ? -1.704 -38.312 -33.781 1 92.25 313 LEU B N 1
ATOM 6405 C CA . LEU B 1 313 ? -0.874 -37.75 -32.719 1 92.25 313 LEU B CA 1
ATOM 6406 C C . LEU B 1 313 ? 0.43 -38.531 -32.594 1 92.25 313 LEU B C 1
ATOM 6408 O O . LEU B 1 313 ? 1.503 -37.938 -32.469 1 92.25 313 LEU B O 1
ATOM 6412 N N . VAL B 1 314 ? 0.354 -39.781 -32.625 1 90.75 314 VAL B N 1
ATOM 6413 C CA . VAL B 1 314 ? 1.542 -40.625 -32.531 1 90.75 314 VAL B CA 1
ATOM 6414 C C . VAL B 1 314 ? 2.459 -40.375 -33.719 1 90.75 314 VAL B C 1
ATOM 6416 O O . VAL B 1 314 ? 3.68 -40.281 -33.562 1 90.75 314 VAL B O 1
ATOM 6419 N N . ALA B 1 315 ? 1.857 -40.25 -34.844 1 88.75 315 ALA B N 1
ATOM 6420 C CA . ALA B 1 315 ? 2.643 -39.969 -36.031 1 88.75 315 ALA B CA 1
ATOM 6421 C C . ALA B 1 315 ? 3.354 -38.625 -35.938 1 88.75 315 ALA B C 1
ATOM 6423 O O . ALA B 1 315 ? 4.516 -38.469 -36.312 1 88.75 315 ALA B O 1
ATOM 6424 N N . ALA B 1 316 ? 2.688 -37.688 -35.406 1 90.94 316 ALA B N 1
ATOM 6425 C CA . ALA B 1 316 ? 3.248 -36.344 -35.25 1 90.94 316 ALA B CA 1
ATOM 6426 C C . ALA B 1 316 ? 4.406 -36.375 -34.25 1 90.94 316 ALA B C 1
ATOM 6428 O O . ALA B 1 316 ? 5.457 -35.781 -34.5 1 90.94 316 ALA B O 1
ATOM 6429 N N . VAL B 1 317 ? 4.238 -37 -33.125 1 92.19 317 VAL B N 1
ATOM 6430 C CA . VAL B 1 317 ? 5.254 -37 -32.094 1 92.19 317 VAL B CA 1
ATOM 6431 C C . VAL B 1 317 ? 6.508 -37.688 -32.594 1 92.19 317 VAL B C 1
ATOM 6433 O O . VAL B 1 317 ? 7.629 -37.25 -32.344 1 92.19 317 VAL B O 1
ATOM 6436 N N . THR B 1 318 ? 6.352 -38.75 -33.281 1 88.25 318 THR B N 1
ATOM 6437 C CA . THR B 1 318 ? 7.488 -39.531 -33.75 1 88.25 318 THR B CA 1
ATOM 6438 C C . THR B 1 318 ? 8.227 -38.812 -34.875 1 88.25 318 THR B C 1
ATOM 6440 O O . THR B 1 318 ? 9.438 -38.969 -35.031 1 88.25 318 THR B O 1
ATOM 6443 N N . SER B 1 319 ? 7.453 -38.062 -35.594 1 88 319 SER B N 1
ATOM 6444 C CA . SER B 1 319 ? 8.086 -37.281 -36.656 1 88 319 SER B CA 1
ATOM 6445 C C . SER B 1 319 ? 8.945 -36.156 -36.062 1 88 319 SER B C 1
ATOM 6447 O O . SER B 1 319 ? 9.977 -35.812 -36.625 1 88 319 SER B O 1
ATOM 6449 N N . VAL B 1 320 ? 8.57 -35.656 -35.031 1 89.19 320 VAL B N 1
ATOM 6450 C CA . VAL B 1 320 ? 9.227 -34.5 -34.438 1 89.19 320 VAL B CA 1
ATOM 6451 C C . VAL B 1 320 ? 10.336 -34.969 -33.5 1 89.19 320 VAL B C 1
ATOM 6453 O O . VAL B 1 320 ? 11.422 -34.375 -33.469 1 89.19 320 VAL B O 1
ATOM 6456 N N . SER B 1 321 ? 10 -35.969 -32.75 1 91.44 321 SER B N 1
ATOM 6457 C CA . SER B 1 321 ? 10.945 -36.5 -31.781 1 91.44 321 SER B CA 1
ATOM 6458 C C . SER B 1 321 ? 11.086 -38.031 -31.922 1 91.44 321 SER B C 1
ATOM 6460 O O . SER B 1 321 ? 10.469 -38.781 -31.156 1 91.44 321 SER B O 1
ATOM 6462 N N . PRO B 1 322 ? 12 -38.438 -32.688 1 86.19 322 PRO B N 1
ATOM 6463 C CA . PRO B 1 322 ? 12.156 -39.875 -32.906 1 86.19 322 PRO B CA 1
ATOM 6464 C C . PRO B 1 322 ? 12.672 -40.594 -31.672 1 86.19 322 PRO B C 1
ATOM 6466 O O . PRO B 1 322 ? 12.531 -41.844 -31.594 1 86.19 322 PRO B O 1
ATOM 6469 N N . ASN B 1 323 ? 13.219 -39.875 -30.797 1 88.31 323 ASN B N 1
ATOM 6470 C CA . ASN B 1 323 ? 13.789 -40.531 -29.625 1 88.31 323 ASN B CA 1
ATOM 6471 C C . ASN B 1 323 ? 12.812 -40.531 -28.453 1 88.31 323 ASN B C 1
ATOM 6473 O O . ASN B 1 323 ? 13.227 -40.656 -27.297 1 88.31 323 ASN B O 1
ATOM 6477 N N . ILE B 1 324 ? 11.562 -40.375 -28.75 1 93.19 324 ILE B N 1
ATOM 6478 C CA . ILE B 1 324 ? 10.547 -40.375 -27.703 1 93.19 324 ILE B CA 1
ATOM 6479 C C . ILE B 1 324 ? 10.609 -41.688 -26.922 1 93.19 324 ILE B C 1
ATOM 6481 O O . ILE B 1 324 ? 10.836 -42.75 -27.5 1 93.19 324 ILE B O 1
ATOM 6485 N N . ARG B 1 325 ? 10.43 -41.625 -25.656 1 94.94 325 ARG B N 1
ATOM 6486 C CA . ARG B 1 325 ? 10.602 -42.812 -24.812 1 94.94 325 ARG B CA 1
ATOM 6487 C C . ARG B 1 325 ? 9.281 -43.188 -24.141 1 94.94 325 ARG B C 1
ATOM 6489 O O . ARG B 1 325 ? 9.07 -44.344 -23.797 1 94.94 325 ARG B O 1
ATOM 6496 N N . SER B 1 326 ? 8.508 -42.219 -23.953 1 96.38 326 SER B N 1
ATOM 6497 C CA . SER B 1 326 ? 7.262 -42.5 -23.25 1 96.38 326 SER B CA 1
ATOM 6498 C C . SER B 1 326 ? 6.094 -41.75 -23.891 1 96.38 326 SER B C 1
ATOM 6500 O O . SER B 1 326 ? 6.188 -40.562 -24.156 1 96.38 326 SER B O 1
ATOM 6502 N N . ILE B 1 327 ? 4.984 -42.469 -24.156 1 95 327 ILE B N 1
ATOM 6503 C CA . ILE B 1 327 ? 3.748 -41.906 -24.672 1 95 327 ILE B CA 1
ATOM 6504 C C . ILE B 1 327 ? 2.566 -42.375 -23.828 1 95 327 ILE B C 1
ATOM 6506 O O . ILE B 1 327 ? 2.354 -43.594 -23.672 1 95 327 ILE B O 1
ATOM 6510 N N . ARG B 1 328 ? 1.95 -41.469 -23.281 1 95.06 328 ARG B N 1
ATOM 6511 C CA . ARG B 1 328 ? 0.714 -41.75 -22.562 1 95.06 328 ARG B CA 1
ATOM 6512 C C . ARG B 1 328 ? -0.444 -40.906 -23.109 1 95.06 328 ARG B C 1
ATOM 6514 O O . ARG B 1 328 ? -0.427 -39.688 -23.031 1 95.06 328 ARG B O 1
ATOM 6521 N N . LEU B 1 329 ? -1.453 -41.594 -23.656 1 92.31 329 LEU B N 1
ATOM 6522 C CA . LEU B 1 329 ? -2.631 -40.938 -24.219 1 92.31 329 LEU B CA 1
ATOM 6523 C C . LEU B 1 329 ? -3.908 -41.5 -23.594 1 92.31 329 LEU B C 1
ATOM 6525 O O . LEU B 1 329 ? -4.137 -42.719 -23.594 1 92.31 329 LEU B O 1
ATOM 6529 N N . ARG B 1 330 ? -4.715 -40.531 -23.047 1 90 330 ARG B N 1
ATOM 6530 C CA . ARG B 1 330 ? -5.965 -40.938 -22.406 1 90 330 ARG B CA 1
ATOM 6531 C C . ARG B 1 330 ? -7.121 -40.062 -22.875 1 90 330 ARG B C 1
ATOM 6533 O O . ARG B 1 330 ? -6.988 -38.844 -22.922 1 90 330 ARG B O 1
ATOM 6540 N N . SER B 1 331 ? -8.172 -40.688 -23.25 1 86.38 331 SER B N 1
ATOM 6541 C CA . SER B 1 331 ? -9.43 -40 -23.5 1 86.38 331 SER B CA 1
ATOM 6542 C C . SER B 1 331 ? -10.445 -40.312 -22.391 1 86.38 331 SER B C 1
ATOM 6544 O O . SER B 1 331 ? -10.742 -41.469 -22.125 1 86.38 331 SER B O 1
ATOM 6546 N N . LYS B 1 332 ? -11 -39.344 -21.781 1 77.06 332 LYS B N 1
ATOM 6547 C CA . LYS B 1 332 ? -11.875 -39.531 -20.625 1 77.06 332 LYS B CA 1
ATOM 6548 C C . LYS B 1 332 ? -13.305 -39.844 -21.062 1 77.06 332 LYS B C 1
ATOM 6550 O O . LYS B 1 332 ? -13.992 -40.625 -20.438 1 77.06 332 LYS B O 1
ATOM 6555 N N . GLU B 1 333 ? -13.742 -39.156 -22.047 1 76.5 333 GLU B N 1
ATOM 6556 C CA . GLU B 1 333 ? -15.133 -39.344 -22.438 1 76.5 333 GLU B CA 1
ATOM 6557 C C . GLU B 1 333 ? -15.297 -40.625 -23.25 1 76.5 333 GLU B C 1
ATOM 6559 O O . GLU B 1 333 ? -14.484 -40.938 -24.125 1 76.5 333 GLU B O 1
ATOM 6564 N N . GLN B 1 334 ? -16.406 -41.344 -22.828 1 68.94 334 GLN B N 1
ATOM 6565 C CA . GLN B 1 334 ? -16.656 -42.656 -23.422 1 68.94 334 GLN B CA 1
ATOM 6566 C C . GLN B 1 334 ? -17.578 -42.562 -24.625 1 68.94 334 GLN B C 1
ATOM 6568 O O . GLN B 1 334 ? -18.516 -41.75 -24.641 1 68.94 334 GLN B O 1
ATOM 6573 N N . TRP B 1 335 ? -17.062 -43.25 -25.656 1 66.12 335 TRP B N 1
ATOM 6574 C CA . TRP B 1 335 ? -17.922 -43.406 -26.812 1 66.12 335 TRP B CA 1
ATOM 6575 C C . TRP B 1 335 ? -19.016 -44.438 -26.531 1 66.12 335 TRP B C 1
ATOM 6577 O O . TRP B 1 335 ? -18.812 -45.375 -25.781 1 66.12 335 TRP B O 1
ATOM 6587 N N . ASP B 1 336 ? -20.234 -44.062 -27.031 1 66.81 336 ASP B N 1
ATOM 6588 C CA . ASP B 1 336 ? -21.203 -45.125 -27.141 1 66.81 336 ASP B CA 1
ATOM 6589 C C . ASP B 1 336 ? -20.766 -46.188 -28.156 1 66.81 336 ASP B C 1
ATOM 6591 O O . ASP B 1 336 ? -20.375 -45.844 -29.281 1 66.81 336 ASP B O 1
ATOM 6595 N N . ILE B 1 337 ? -20.688 -47.406 -27.703 1 65.12 337 ILE B N 1
ATOM 6596 C CA . ILE B 1 337 ? -20.219 -48.5 -28.547 1 65.12 337 ILE B CA 1
ATOM 6597 C C . ILE B 1 337 ? -21 -48.5 -29.859 1 65.12 337 ILE B C 1
ATOM 6599 O O . ILE B 1 337 ? -20.469 -48.906 -30.906 1 65.12 337 ILE B O 1
ATOM 6603 N N . ASN B 1 338 ? -22.25 -48 -29.797 1 67.31 338 ASN B N 1
ATOM 6604 C CA . ASN B 1 338 ? -23.125 -48.031 -30.969 1 67.31 338 ASN B CA 1
ATOM 6605 C C . ASN B 1 338 ? -23.047 -46.719 -31.75 1 67.31 338 ASN B C 1
ATOM 6607 O O . ASN B 1 338 ? -23.812 -46.5 -32.688 1 67.31 338 ASN B O 1
ATOM 6611 N N . ASP B 1 339 ? -22.156 -46.031 -31.391 1 74.25 339 ASP B N 1
ATOM 6612 C CA . ASP B 1 339 ? -22.031 -44.75 -32.062 1 74.25 339 ASP B CA 1
ATOM 6613 C C . ASP B 1 339 ? -21.484 -44.938 -33.5 1 74.25 339 ASP B C 1
ATOM 6615 O O . ASP B 1 339 ? -20.406 -45.531 -33.656 1 74.25 339 ASP B O 1
ATOM 6619 N N . PRO B 1 340 ? -22.156 -44.562 -34.469 1 69.62 340 PRO B N 1
ATOM 6620 C CA . PRO B 1 340 ? -21.734 -44.75 -35.844 1 69.62 340 PRO B CA 1
ATOM 6621 C C . PRO B 1 340 ? -20.422 -44 -36.156 1 69.62 340 PRO B C 1
ATOM 6623 O O . PRO B 1 340 ? -19.719 -44.375 -37.094 1 69.62 340 PRO B O 1
ATOM 6626 N N . GLU B 1 341 ? -20.219 -43.125 -35.375 1 68.19 341 GLU B N 1
ATOM 6627 C CA . GLU B 1 341 ? -19.016 -42.344 -35.625 1 68.19 341 GLU B CA 1
ATOM 6628 C C . GLU B 1 341 ? -17.781 -43 -35.031 1 68.19 341 GLU B C 1
ATOM 6630 O O . GLU B 1 341 ? -16.656 -42.562 -35.312 1 68.19 341 GLU B O 1
ATOM 6635 N N . LEU B 1 342 ? -18.078 -44.031 -34.375 1 68.94 342 LEU B N 1
ATOM 6636 C CA . LEU B 1 342 ? -16.953 -44.719 -33.719 1 68.94 342 LEU B CA 1
ATOM 6637 C C . LEU B 1 342 ? -16.125 -45.469 -34.75 1 68.94 342 LEU B C 1
ATOM 6639 O O . LEU B 1 342 ? -16.672 -46.25 -35.562 1 68.94 342 LEU B O 1
ATOM 6643 N N . ASP B 1 343 ? -14.883 -45.031 -34.938 1 63.84 343 ASP B N 1
ATOM 6644 C CA . ASP B 1 343 ? -13.938 -45.719 -35.781 1 63.84 343 ASP B CA 1
ATOM 6645 C C . ASP B 1 343 ? -13.219 -46.844 -35 1 63.84 343 ASP B C 1
ATOM 6647 O O . ASP B 1 343 ? -12.516 -46.562 -34.031 1 63.84 343 ASP B O 1
ATOM 6651 N N . HIS B 1 344 ? -13.469 -48 -35.531 1 60.09 344 HIS B N 1
ATOM 6652 C CA . HIS B 1 344 ? -12.93 -49.156 -34.781 1 60.09 344 HIS B CA 1
ATOM 6653 C C . HIS B 1 344 ? -11.562 -49.562 -35.344 1 60.09 344 HIS B C 1
ATOM 6655 O O . HIS B 1 344 ? -10.891 -50.438 -34.781 1 60.09 344 HIS B O 1
ATOM 6661 N N . SER B 1 345 ? -11.203 -48.844 -36.344 1 66.88 345 SER B N 1
ATOM 6662 C CA . SER B 1 345 ? -10 -49.406 -36.969 1 66.88 345 SER B CA 1
ATOM 6663 C C . SER B 1 345 ? -8.742 -48.938 -36.25 1 66.88 345 SER B C 1
ATOM 6665 O O . SER B 1 345 ? -8.383 -47.75 -36.281 1 66.88 345 SER B O 1
ATOM 6667 N N . SER B 1 346 ? -8.094 -49.844 -35.531 1 76.75 346 SER B N 1
ATOM 6668 C CA . SER B 1 346 ? -6.883 -49.562 -34.75 1 76.75 346 SER B CA 1
ATOM 6669 C C . SER B 1 346 ? -5.629 -49.938 -35.531 1 76.75 346 SER B C 1
ATOM 6671 O O . SER B 1 346 ? -4.508 -49.688 -35.094 1 76.75 346 SER B O 1
ATOM 6673 N N . ALA B 1 347 ? -5.746 -50.375 -36.719 1 73.38 347 ALA B N 1
ATOM 6674 C CA . ALA B 1 347 ? -4.613 -50.875 -37.469 1 73.38 347 ALA B CA 1
ATOM 6675 C C . ALA B 1 347 ? -3.613 -49.781 -37.781 1 73.38 347 ALA B C 1
ATOM 6677 O O . ALA B 1 347 ? -2.402 -49.969 -37.625 1 73.38 347 ALA B O 1
ATOM 6678 N N . MET B 1 348 ? -4.125 -48.688 -38.156 1 74.5 348 MET B N 1
ATOM 6679 C CA . MET B 1 348 ? -3.248 -47.594 -38.531 1 74.5 348 MET B CA 1
ATOM 6680 C C . MET B 1 348 ? -2.473 -47.094 -37.344 1 74.5 348 MET B C 1
ATOM 6682 O O . MET B 1 348 ? -1.318 -46.656 -37.469 1 74.5 348 MET B O 1
ATOM 6686 N N . LEU B 1 349 ? -3.068 -47.094 -36.281 1 80 349 LEU B N 1
ATOM 6687 C CA . LEU B 1 349 ? -2.424 -46.625 -35.062 1 80 349 LEU B CA 1
ATOM 6688 C C . LEU B 1 349 ? -1.218 -47.5 -34.719 1 80 349 LEU B C 1
ATOM 6690 O O . LEU B 1 349 ? -0.112 -47 -34.531 1 80 349 LEU B O 1
ATOM 6694 N N . PHE B 1 350 ? -1.389 -48.688 -34.812 1 80.44 350 PHE B N 1
ATOM 6695 C CA . PHE B 1 350 ? -0.333 -49.625 -34.406 1 80.44 350 PHE B CA 1
ATOM 6696 C C . PHE B 1 350 ? 0.747 -49.719 -35.469 1 80.44 350 PHE B C 1
ATOM 6698 O O . PHE B 1 350 ? 1.926 -49.875 -35.156 1 80.44 350 PHE B O 1
ATOM 6705 N N . LEU B 1 351 ? 0.285 -49.469 -36.656 1 75.69 351 LEU B N 1
ATOM 6706 C CA . LEU B 1 351 ? 1.278 -49.406 -37.719 1 75.69 351 LEU B CA 1
ATOM 6707 C C . LEU B 1 351 ? 2.221 -48.219 -37.5 1 75.69 351 LEU B C 1
ATOM 6709 O O . LEU B 1 351 ? 3.43 -48.344 -37.719 1 75.69 351 LEU B O 1
ATOM 6713 N N . SER B 1 352 ? 1.687 -47.219 -37.062 1 77.75 352 SER B N 1
ATOM 6714 C CA . SER B 1 352 ? 2.482 -46.031 -36.812 1 77.75 352 SER B CA 1
ATOM 6715 C C . SER B 1 352 ? 3.445 -46.25 -35.656 1 77.75 352 SER B C 1
ATOM 6717 O O . SER B 1 352 ? 4.594 -45.812 -35.688 1 77.75 352 SER B O 1
ATOM 6719 N N . ILE B 1 353 ? 3.059 -46.812 -34.75 1 82.12 353 ILE B N 1
ATOM 6720 C CA . ILE B 1 353 ? 3.893 -47.094 -33.594 1 82.12 353 ILE B CA 1
ATOM 6721 C C . ILE B 1 353 ? 5.023 -48.031 -33.969 1 82.12 353 ILE B C 1
ATOM 6723 O O . ILE B 1 353 ? 6.188 -47.812 -33.656 1 82.12 353 ILE B O 1
ATOM 6727 N N . ASP B 1 354 ? 4.668 -49 -34.719 1 77.88 354 ASP B N 1
ATOM 6728 C CA . ASP B 1 354 ? 5.625 -50.031 -35.156 1 77.88 354 ASP B CA 1
ATOM 6729 C C . ASP B 1 354 ? 6.777 -49.438 -35.938 1 77.88 354 ASP B C 1
ATOM 6731 O O . ASP B 1 354 ? 7.941 -49.781 -35.719 1 77.88 354 ASP B O 1
ATOM 6735 N N . TYR B 1 355 ? 6.391 -48.469 -36.625 1 74.56 355 TYR B N 1
ATOM 6736 C CA . TYR B 1 355 ? 7.379 -47.969 -37.562 1 74.56 355 TYR B CA 1
ATOM 6737 C C . TYR B 1 355 ? 8.242 -46.875 -36.938 1 74.56 355 TYR B C 1
ATOM 6739 O O . TYR B 1 355 ? 9.398 -46.688 -37.344 1 74.56 355 TYR B O 1
ATOM 6747 N N . HIS B 1 356 ? 7.656 -46.344 -35.906 1 77.62 356 HIS B N 1
ATOM 6748 C CA . HIS B 1 356 ? 8.312 -45.094 -35.562 1 77.62 356 HIS B CA 1
ATOM 6749 C C . HIS B 1 356 ? 8.734 -45.062 -34.094 1 77.62 356 HIS B C 1
ATOM 6751 O O . HIS B 1 356 ? 9.5 -44.188 -33.656 1 77.62 356 HIS B O 1
ATOM 6757 N N . CYS B 1 357 ? 8.469 -45.969 -33.344 1 83.62 357 CYS B N 1
ATOM 6758 C CA . CYS B 1 357 ? 8.664 -45.844 -31.906 1 83.62 357 CYS B CA 1
ATOM 6759 C C . CYS B 1 357 ? 9.578 -46.938 -31.375 1 83.62 357 CYS B C 1
ATOM 6761 O O . CYS B 1 357 ? 9.289 -47.562 -30.344 1 83.62 357 CYS B O 1
ATOM 6763 N N . PHE B 1 358 ? 10.648 -47.062 -32.062 1 85.44 358 PHE B N 1
ATOM 6764 C CA . PHE B 1 358 ? 11.555 -48.156 -31.734 1 85.44 358 PHE B CA 1
ATOM 6765 C C . PHE B 1 358 ? 12.109 -48 -30.328 1 85.44 358 PHE B C 1
ATOM 6767 O O . PHE B 1 358 ? 12.336 -49 -29.625 1 85.44 358 PHE B O 1
ATOM 6774 N N . ASN B 1 359 ? 12.242 -46.812 -29.875 1 88.62 359 ASN B N 1
ATOM 6775 C CA . ASN B 1 359 ? 12.914 -46.531 -28.609 1 88.62 359 ASN B CA 1
ATOM 6776 C C . ASN B 1 359 ? 11.914 -46.406 -27.469 1 88.62 359 ASN B C 1
ATOM 6778 O O . ASN B 1 359 ? 12.297 -46.062 -26.344 1 88.62 359 ASN B O 1
ATOM 6782 N N . LEU B 1 360 ? 10.758 -46.688 -27.688 1 93.25 360 LEU B N 1
ATOM 6783 C CA . LEU B 1 360 ? 9.703 -46.469 -26.688 1 93.25 360 LEU B CA 1
ATOM 6784 C C . LEU B 1 360 ? 9.891 -47.438 -25.516 1 93.25 360 LEU B C 1
ATOM 6786 O O . LEU B 1 360 ? 10.125 -48.625 -25.719 1 93.25 360 LEU B O 1
ATOM 6790 N N . THR B 1 361 ? 9.852 -46.938 -24.375 1 95.38 361 THR B N 1
ATOM 6791 C CA . THR B 1 361 ? 9.977 -47.75 -23.172 1 95.38 361 THR B CA 1
ATOM 6792 C C . THR B 1 361 ? 8.633 -47.875 -22.453 1 95.38 361 THR B C 1
ATOM 6794 O O . THR B 1 361 ? 8.422 -48.781 -21.656 1 95.38 361 THR B O 1
ATOM 6797 N N . SER B 1 362 ? 7.852 -46.906 -22.688 1 96 362 SER B N 1
ATOM 6798 C CA . SER B 1 362 ? 6.539 -46.906 -22.047 1 96 362 SER B CA 1
ATOM 6799 C C . SER B 1 362 ? 5.457 -46.469 -23.016 1 96 362 SER B C 1
ATOM 6801 O O . SER B 1 362 ? 5.605 -45.438 -23.688 1 96 362 SER B O 1
ATOM 6803 N N . LEU B 1 363 ? 4.395 -47.281 -23.094 1 93.44 363 LEU B N 1
ATOM 6804 C CA . LEU B 1 363 ? 3.25 -46.969 -23.953 1 93.44 363 LEU B CA 1
ATOM 6805 C C . LEU B 1 363 ? 1.939 -47.188 -23.203 1 93.44 363 LEU B C 1
ATOM 6807 O O . LEU B 1 363 ? 1.693 -48.281 -22.703 1 93.44 363 LEU B O 1
ATOM 6811 N N . SER B 1 364 ? 1.239 -46.125 -23.078 1 92.62 364 SER B N 1
ATOM 6812 C CA . SER B 1 364 ? -0.066 -46.219 -22.422 1 92.62 364 SER B CA 1
ATOM 6813 C C . SER B 1 364 ? -1.156 -45.594 -23.297 1 92.62 364 SER B C 1
ATOM 6815 O O . SER B 1 364 ? -1.092 -44.406 -23.625 1 92.62 364 SER B O 1
ATOM 6817 N N . LEU B 1 365 ? -2.129 -46.406 -23.672 1 88.69 365 LEU B N 1
ATOM 6818 C CA . LEU B 1 365 ? -3.277 -45.938 -24.453 1 88.69 365 LEU B CA 1
ATOM 6819 C C . LEU B 1 365 ? -4.582 -46.312 -23.75 1 88.69 365 LEU B C 1
ATOM 6821 O O . LEU B 1 365 ? -4.805 -47.5 -23.422 1 88.69 365 LEU B O 1
ATOM 6825 N N . GLN B 1 366 ? -5.273 -45.25 -23.469 1 82.88 366 GLN B N 1
ATOM 6826 C CA . GLN B 1 366 ? -6.594 -45.5 -22.891 1 82.88 366 GLN B CA 1
ATOM 6827 C C . GLN B 1 366 ? -7.695 -44.906 -23.766 1 82.88 366 GLN B C 1
ATOM 6829 O O . GLN B 1 366 ? -7.668 -43.719 -24.094 1 82.88 366 GLN B O 1
ATOM 6834 N N . ASN B 1 367 ? -8.492 -45.781 -24.312 1 73.88 367 ASN B N 1
ATOM 6835 C CA . ASN B 1 367 ? -9.562 -45.375 -25.203 1 73.88 367 ASN B CA 1
ATOM 6836 C C . ASN B 1 367 ? -10.898 -46.031 -24.812 1 73.88 367 ASN B C 1
ATOM 6838 O O . ASN B 1 367 ? -10.984 -47.25 -24.641 1 73.88 367 ASN B O 1
ATOM 6842 N N . PRO B 1 368 ? -12.008 -45.219 -24.406 1 66.62 368 PRO B N 1
ATOM 6843 C CA . PRO B 1 368 ? -13.336 -45.812 -24.344 1 66.62 368 PRO B CA 1
ATOM 6844 C C . PRO B 1 368 ? -14.023 -45.875 -25.703 1 66.62 368 PRO B C 1
ATOM 6846 O O . PRO B 1 368 ? -14.344 -44.844 -26.281 1 66.62 368 PRO B O 1
ATOM 6849 N N . PRO B 1 369 ? -14.203 -47.031 -26.516 1 69.06 369 PRO B N 1
ATOM 6850 C CA . PRO B 1 369 ? -14.242 -48.469 -26.359 1 69.06 369 PRO B CA 1
ATOM 6851 C C . PRO B 1 369 ? -12.867 -49.125 -26.531 1 69.06 369 PRO B C 1
ATOM 6853 O O . PRO B 1 369 ? -11.93 -48.5 -27 1 69.06 369 PRO B O 1
ATOM 6856 N N . PRO B 1 370 ? -12.859 -50.438 -26.312 1 70.62 370 PRO B N 1
ATOM 6857 C CA . PRO B 1 370 ? -11.602 -51.188 -26.344 1 70.62 370 PRO B CA 1
ATOM 6858 C C . PRO B 1 370 ? -10.984 -51.219 -27.75 1 70.62 370 PRO B C 1
ATOM 6860 O O . PRO B 1 370 ? -11.711 -51.312 -28.734 1 70.62 370 PRO B O 1
ATOM 6863 N N . LEU B 1 371 ? -9.688 -51.125 -27.781 1 75.38 371 LEU B N 1
ATOM 6864 C CA . LEU B 1 371 ? -8.938 -51.25 -29.031 1 75.38 371 LEU B CA 1
ATOM 6865 C C . LEU B 1 371 ? -9.062 -52.688 -29.594 1 75.38 371 LEU B C 1
ATOM 6867 O O . LEU B 1 371 ? -9.133 -53.656 -28.828 1 75.38 371 LEU B O 1
ATOM 6871 N N . HIS B 1 372 ? -9.328 -52.656 -30.891 1 76.06 372 HIS B N 1
ATOM 6872 C CA . HIS B 1 372 ? -9.328 -53.969 -31.516 1 76.06 372 HIS B CA 1
ATOM 6873 C C . HIS B 1 372 ? -7.914 -54.531 -31.641 1 76.06 372 HIS B C 1
ATOM 6875 O O . HIS B 1 372 ? -7.207 -54.25 -32.594 1 76.06 372 HIS B O 1
ATOM 6881 N N . LEU B 1 373 ? -7.613 -55.312 -30.562 1 78.88 373 LEU B N 1
ATOM 6882 C CA . LEU B 1 373 ? -6.262 -55.844 -30.484 1 78.88 373 LEU B CA 1
ATOM 6883 C C . LEU B 1 373 ? -6.262 -57.344 -30.719 1 78.88 373 LEU B C 1
ATOM 6885 O O . LEU B 1 373 ? -6.508 -58.125 -29.797 1 78.88 373 LEU B O 1
ATOM 6889 N N . GLY B 1 374 ? -6.066 -57.719 -31.953 1 79.62 374 GLY B N 1
ATOM 6890 C CA . GLY B 1 374 ? -5.863 -59.156 -32.188 1 79.62 374 GLY B CA 1
ATOM 6891 C C . GLY B 1 374 ? -4.465 -59.625 -31.859 1 79.62 374 GLY B C 1
ATOM 6892 O O . GLY B 1 374 ? -3.572 -58.812 -31.609 1 79.62 374 GLY B O 1
ATOM 6893 N N . ILE B 1 375 ? -4.305 -60.875 -31.812 1 86.5 375 ILE B N 1
ATOM 6894 C CA . ILE B 1 375 ? -3.018 -61.469 -31.469 1 86.5 375 ILE B CA 1
ATOM 6895 C C . ILE B 1 375 ? -1.965 -61.062 -32.5 1 86.5 375 ILE B C 1
ATOM 6897 O O . ILE B 1 375 ? -0.8 -60.844 -32.156 1 86.5 375 ILE B O 1
ATOM 6901 N N . GLU B 1 376 ? -2.324 -60.906 -33.719 1 86.12 376 GLU B N 1
ATOM 6902 C CA . GLU B 1 376 ? -1.385 -60.562 -34.781 1 86.12 376 GLU B CA 1
ATOM 6903 C C . GLU B 1 376 ? -0.875 -59.125 -34.594 1 86.12 376 GLU B C 1
ATOM 6905 O O . GLU B 1 376 ? 0.324 -58.875 -34.688 1 86.12 376 GLU B O 1
ATOM 6910 N N . ILE B 1 377 ? -1.77 -58.344 -34.25 1 85.25 377 ILE B N 1
ATOM 6911 C CA . ILE B 1 377 ? -1.423 -56.938 -34.062 1 85.25 377 ILE B CA 1
ATOM 6912 C C . ILE B 1 377 ? -0.521 -56.812 -32.844 1 85.25 377 ILE B C 1
ATOM 6914 O O . ILE B 1 377 ? 0.487 -56.094 -32.875 1 85.25 377 ILE B O 1
ATOM 6918 N N . MET B 1 378 ? -0.819 -57.5 -31.812 1 88.94 378 MET B N 1
ATOM 6919 C CA . MET B 1 378 ? -0.042 -57.438 -30.578 1 88.94 378 MET B CA 1
ATOM 6920 C C . MET B 1 378 ? 1.36 -58 -30.781 1 88.94 378 MET B C 1
ATOM 6922 O O . MET B 1 378 ? 2.338 -57.438 -30.281 1 88.94 378 MET B O 1
ATOM 6926 N N . THR B 1 379 ? 1.355 -59.031 -31.5 1 90.75 379 THR B N 1
ATOM 6927 C CA . THR B 1 379 ? 2.65 -59.656 -31.781 1 90.75 379 THR B CA 1
ATOM 6928 C C . THR B 1 379 ? 3.529 -58.719 -32.594 1 90.75 379 THR B C 1
ATOM 6930 O O . THR B 1 379 ? 4.719 -58.562 -32.312 1 90.75 379 THR B O 1
ATOM 6933 N N . ASP B 1 380 ? 2.986 -58.094 -33.531 1 89.38 380 ASP B N 1
ATOM 6934 C CA . ASP B 1 380 ? 3.732 -57.156 -34.375 1 89.38 380 ASP B CA 1
ATOM 6935 C C . ASP B 1 380 ? 4.188 -55.938 -33.562 1 89.38 380 ASP B C 1
ATOM 6937 O O . ASP B 1 380 ? 5.312 -55.469 -33.719 1 89.38 380 ASP B O 1
ATOM 6941 N N . LEU B 1 381 ? 3.367 -55.5 -32.719 1 89.62 381 LEU B N 1
ATOM 6942 C CA . LEU B 1 381 ? 3.664 -54.344 -31.891 1 89.62 381 LEU B CA 1
ATOM 6943 C C . LEU B 1 381 ? 4.836 -54.656 -30.953 1 89.62 381 LEU B C 1
ATOM 6945 O O . LEU B 1 381 ? 5.773 -53.875 -30.859 1 89.62 381 LEU B O 1
ATOM 6949 N N . LEU B 1 382 ? 4.793 -55.719 -30.344 1 91.81 382 LEU B N 1
ATOM 6950 C CA . LEU B 1 382 ? 5.816 -56.062 -29.359 1 91.81 382 LEU B CA 1
ATOM 6951 C C . LEU B 1 382 ? 7.145 -56.375 -30.047 1 91.81 382 LEU B C 1
ATOM 6953 O O . LEU B 1 382 ? 8.211 -56.125 -29.484 1 91.81 382 LEU B O 1
ATOM 6957 N N . LYS B 1 383 ? 7.031 -56.875 -31.234 1 90.75 383 LYS B N 1
ATOM 6958 C CA . LYS B 1 383 ? 8.25 -57.125 -32 1 90.75 383 LYS B CA 1
ATOM 6959 C C . LYS B 1 383 ? 8.93 -55.812 -32.406 1 90.75 383 LYS B C 1
ATOM 6961 O O . LYS B 1 383 ? 10.156 -55.719 -32.438 1 90.75 383 LYS B O 1
ATOM 6966 N N . SER B 1 384 ? 8.133 -54.875 -32.594 1 90.56 384 SER B N 1
ATOM 6967 C CA . SER B 1 384 ? 8.641 -53.594 -33.062 1 90.56 384 SER B CA 1
ATOM 6968 C C . SER B 1 384 ? 9.133 -52.719 -31.922 1 90.56 384 SER B C 1
ATOM 6970 O O . SER B 1 384 ? 9.859 -51.75 -32.125 1 90.56 384 SER B O 1
ATOM 6972 N N . LEU B 1 385 ? 8.828 -53.094 -30.703 1 92.62 385 LEU B N 1
ATOM 6973 C CA . LEU B 1 385 ? 9.195 -52.312 -29.531 1 92.62 385 LEU B CA 1
ATOM 6974 C C . LEU B 1 385 ? 10.023 -53.156 -28.547 1 92.62 385 LEU B C 1
ATOM 6976 O O . LEU B 1 385 ? 9.586 -53.406 -27.438 1 92.62 385 LEU B O 1
ATOM 6980 N N . PRO B 1 386 ? 11.211 -53.344 -28.891 1 89 386 PRO B N 1
ATOM 6981 C CA . PRO B 1 386 ? 12.023 -54.281 -28.078 1 89 386 PRO B CA 1
ATOM 6982 C C . PRO B 1 386 ? 12.367 -53.719 -26.703 1 89 386 PRO B C 1
ATOM 6984 O O . PRO B 1 386 ? 12.664 -54.469 -25.781 1 89 386 PRO B O 1
ATOM 6987 N N . TYR B 1 387 ? 12.281 -52.438 -26.562 1 92.5 387 TYR B N 1
ATOM 6988 C CA . TYR B 1 387 ? 12.719 -51.844 -25.312 1 92.5 387 TYR B CA 1
ATOM 6989 C C . TYR B 1 387 ? 11.531 -51.531 -24.406 1 92.5 387 TYR B C 1
ATOM 6991 O O . TYR B 1 387 ? 11.68 -50.938 -23.344 1 92.5 387 TYR B O 1
ATOM 6999 N N . LEU B 1 388 ? 10.398 -51.938 -24.75 1 94.25 388 LEU B N 1
ATOM 7000 C CA . LEU B 1 388 ? 9.172 -51.656 -24.016 1 94.25 388 LEU B CA 1
ATOM 7001 C C . LEU B 1 388 ? 9.188 -52.281 -22.625 1 94.25 388 LEU B C 1
ATOM 7003 O O . LEU B 1 388 ? 9.438 -53.5 -22.5 1 94.25 388 LEU B O 1
ATOM 7007 N N . LYS B 1 389 ? 8.977 -51.5 -21.625 1 95.88 389 LYS B N 1
ATOM 7008 C CA . LYS B 1 389 ? 8.953 -51.969 -20.25 1 95.88 389 LYS B CA 1
ATOM 7009 C C . LYS B 1 389 ? 7.547 -51.875 -19.656 1 95.88 389 LYS B C 1
ATOM 7011 O O . LYS B 1 389 ? 7.195 -52.656 -18.766 1 95.88 389 LYS B O 1
ATOM 7016 N N . THR B 1 390 ? 6.875 -50.938 -20.141 1 95.88 390 THR B N 1
ATOM 7017 C CA . THR B 1 390 ? 5.516 -50.75 -19.641 1 95.88 390 THR B CA 1
ATOM 7018 C C . THR B 1 390 ? 4.531 -50.625 -20.812 1 95.88 390 THR B C 1
ATOM 7020 O O . THR B 1 390 ? 4.723 -49.812 -21.703 1 95.88 390 THR B O 1
ATOM 7023 N N . LEU B 1 391 ? 3.502 -51.438 -20.75 1 93.31 391 LEU B N 1
ATOM 7024 C CA . LEU B 1 391 ? 2.42 -51.406 -21.734 1 93.31 391 LEU B CA 1
ATOM 7025 C C . LEU B 1 391 ? 1.062 -51.375 -21.031 1 93.31 391 LEU B C 1
ATOM 7027 O O . LEU B 1 391 ? 0.745 -52.281 -20.25 1 93.31 391 LEU B O 1
ATOM 7031 N N . GLN B 1 392 ? 0.388 -50.312 -21.344 1 91.56 392 GLN B N 1
ATOM 7032 C CA . GLN B 1 392 ? -0.93 -50.188 -20.734 1 91.56 392 GLN B CA 1
ATOM 7033 C C . GLN B 1 392 ? -1.999 -49.906 -21.797 1 91.56 392 GLN B C 1
ATOM 7035 O O . GLN B 1 392 ? -2.078 -48.812 -22.328 1 91.56 392 GLN B O 1
ATOM 7040 N N . PHE B 1 393 ? -2.766 -50.938 -22.062 1 84 393 PHE B N 1
ATOM 7041 C CA . PHE B 1 393 ? -3.93 -50.781 -22.922 1 84 393 PHE B CA 1
ATOM 7042 C C . PHE B 1 393 ? -5.219 -50.938 -22.125 1 84 393 PHE B C 1
ATOM 7044 O O . PHE B 1 393 ? -5.613 -52.062 -21.797 1 84 393 PHE B O 1
ATOM 7051 N N . ASN B 1 394 ? -5.695 -49.875 -21.281 1 63.84 394 ASN B N 1
ATOM 7052 C CA . ASN B 1 394 ? -6.812 -49.969 -20.359 1 63.84 394 ASN B CA 1
ATOM 7053 C C . ASN B 1 394 ? -8.133 -49.594 -21.016 1 63.84 394 ASN B C 1
ATOM 7055 O O . ASN B 1 394 ? -8.297 -48.469 -21.5 1 63.84 394 ASN B O 1
ATOM 7059 N N . GLU B 1 395 ? -8.906 -50.688 -21.469 1 62.81 395 GLU B N 1
ATOM 7060 C CA . GLU B 1 395 ? -10.164 -50.469 -22.156 1 62.81 395 GLU B CA 1
ATOM 7061 C C . GLU B 1 395 ? -11.359 -50.75 -21.25 1 62.81 395 GLU B C 1
ATOM 7063 O O . GLU B 1 395 ? -11.273 -51.594 -20.344 1 62.81 395 GLU B O 1
ATOM 7068 N N . SER B 1 396 ? -12.266 -49.75 -20.906 1 59.72 396 SER B N 1
ATOM 7069 C CA . SER B 1 396 ? -13.289 -49.875 -19.875 1 59.72 396 SER B CA 1
ATOM 7070 C C . SER B 1 396 ? -14.523 -50.594 -20.391 1 59.72 396 SER B C 1
ATOM 7072 O O . SER B 1 396 ? -15.195 -51.312 -19.641 1 59.72 396 SER B O 1
ATOM 7074 N N . THR B 1 397 ? -14.953 -50.344 -21.641 1 62.88 397 THR B N 1
ATOM 7075 C CA . THR B 1 397 ? -16.297 -50.812 -21.969 1 62.88 397 THR B CA 1
ATOM 7076 C C . THR B 1 397 ? -16.281 -51.625 -23.25 1 62.88 397 THR B C 1
ATOM 7078 O O . THR B 1 397 ? -15.438 -51.438 -24.125 1 62.88 397 THR B O 1
ATOM 7081 N N . GLY B 1 398 ? -16.938 -52.812 -23.281 1 69.94 398 GLY B N 1
ATOM 7082 C CA . GLY B 1 398 ? -17.141 -53.625 -24.453 1 69.94 398 GLY B CA 1
ATOM 7083 C C . GLY B 1 398 ? -16.469 -54.969 -24.359 1 69.94 398 GLY B C 1
ATOM 7084 O O . GLY B 1 398 ? -15.836 -55.312 -23.359 1 69.94 398 GLY B O 1
ATOM 7085 N N . PRO B 1 399 ? -16.641 -55.719 -25.438 1 76.31 399 PRO B N 1
ATOM 7086 C CA . PRO B 1 399 ? -16.047 -57.062 -25.406 1 76.31 399 PRO B CA 1
ATOM 7087 C C . PRO B 1 399 ? -14.57 -57.062 -25.75 1 76.31 399 PRO B C 1
ATOM 7089 O O . PRO B 1 399 ? -14.148 -56.375 -26.688 1 76.31 399 PRO B O 1
ATOM 7092 N N . PRO B 1 400 ? -13.812 -57.719 -24.969 1 81.25 400 PRO B N 1
ATOM 7093 C CA . PRO B 1 400 ? -12.383 -57.812 -25.297 1 81.25 400 PRO B CA 1
ATOM 7094 C C . PRO B 1 400 ? -12.117 -58.625 -26.547 1 81.25 400 PRO B C 1
ATOM 7096 O O . PRO B 1 400 ? -12.852 -59.594 -26.828 1 81.25 400 PRO B O 1
ATOM 7099 N N . THR B 1 401 ? -11.156 -58.25 -27.234 1 80.19 401 THR B N 1
ATOM 7100 C CA . THR B 1 401 ? -10.805 -58.969 -28.453 1 80.19 401 THR B CA 1
ATOM 7101 C C . THR B 1 401 ? -9.602 -59.875 -28.219 1 80.19 401 THR B C 1
ATOM 7103 O O . THR B 1 401 ? -9.406 -60.844 -28.938 1 80.19 401 THR B O 1
ATOM 7106 N N . LEU B 1 402 ? -8.891 -59.625 -27.25 1 87.44 402 LEU B N 1
ATOM 7107 C CA . LEU B 1 402 ? -7.719 -60.438 -26.938 1 87.44 402 LEU B CA 1
ATOM 7108 C C . LEU B 1 402 ? -8.055 -61.531 -25.922 1 87.44 402 LEU B C 1
ATOM 7110 O O . LEU B 1 402 ? -8.734 -61.281 -24.922 1 87.44 402 LEU B O 1
ATOM 7114 N N . ARG B 1 403 ? -7.586 -62.719 -26.156 1 89.88 403 ARG B N 1
ATOM 7115 C CA . ARG B 1 403 ? -7.824 -63.844 -25.25 1 89.88 403 ARG B CA 1
ATOM 7116 C C . ARG B 1 403 ? -6.656 -64 -24.281 1 89.88 403 ARG B C 1
ATOM 7118 O O . ARG B 1 403 ? -5.508 -63.719 -24.625 1 89.88 403 ARG B O 1
ATOM 7125 N N . LEU B 1 404 ? -6.973 -64.5 -23.219 1 90.25 404 LEU B N 1
ATOM 7126 C CA . LEU B 1 404 ? -5.961 -64.75 -22.203 1 90.25 404 LEU B CA 1
ATOM 7127 C C . LEU B 1 404 ? -4.93 -65.75 -22.688 1 90.25 404 LEU B C 1
ATOM 7129 O O . LEU B 1 404 ? -3.762 -65.688 -22.297 1 90.25 404 LEU B O 1
ATOM 7133 N N . SER B 1 405 ? -5.293 -66.625 -23.594 1 88 405 SER B N 1
ATOM 7134 C CA . SER B 1 405 ? -4.426 -67.625 -24.125 1 88 405 SER B CA 1
ATOM 7135 C C . SER B 1 405 ? -3.316 -67.062 -24.984 1 88 405 SER B C 1
ATOM 7137 O O . SER B 1 405 ? -2.379 -67.75 -25.375 1 88 405 SER B O 1
ATOM 7139 N N . ALA B 1 406 ? -3.395 -65.812 -25.188 1 89.38 406 ALA B N 1
ATOM 7140 C CA . ALA B 1 406 ? -2.393 -65.125 -26.016 1 89.38 406 ALA B CA 1
ATOM 7141 C C . ALA B 1 406 ? -1.137 -64.812 -25.203 1 89.38 406 ALA B C 1
ATOM 7143 O O . ALA B 1 406 ? -0.08 -64.562 -25.766 1 89.38 406 ALA B O 1
ATOM 7144 N N . LEU B 1 407 ? -1.164 -64.812 -23.953 1 91.75 407 LEU B N 1
ATOM 7145 C CA . LEU B 1 407 ? -0.082 -64.375 -23.078 1 91.75 407 LEU B CA 1
ATOM 7146 C C . LEU B 1 407 ? 1.182 -65.188 -23.312 1 91.75 407 LEU B C 1
ATOM 7148 O O . LEU B 1 407 ? 2.277 -64.625 -23.422 1 91.75 407 LEU B O 1
ATOM 7152 N N . PRO B 1 408 ? 0.994 -66.562 -23.453 1 90.94 408 PRO B N 1
ATOM 7153 C CA . PRO B 1 408 ? 2.199 -67.375 -23.703 1 90.94 408 PRO B CA 1
ATOM 7154 C C . PRO B 1 408 ? 2.859 -67.062 -25.031 1 90.94 408 PRO B C 1
ATOM 7156 O O . PRO B 1 408 ? 4.066 -67.25 -25.203 1 90.94 408 PRO B O 1
ATOM 7159 N N . ILE B 1 409 ? 2.154 -66.562 -25.953 1 90.62 409 ILE B N 1
ATOM 7160 C CA . ILE B 1 409 ? 2.674 -66.188 -27.266 1 90.62 409 ILE B CA 1
ATOM 7161 C C . ILE B 1 409 ? 3.393 -64.875 -27.172 1 90.62 409 ILE B C 1
ATOM 7163 O O . ILE B 1 409 ? 4.402 -64.625 -27.844 1 90.62 409 ILE B O 1
ATOM 7167 N N . LEU B 1 410 ? 2.932 -64.062 -26.266 1 92.25 410 LEU B N 1
ATOM 7168 C CA . LEU B 1 410 ? 3.447 -62.688 -26.156 1 92.25 410 LEU B CA 1
ATOM 7169 C C . LEU B 1 410 ? 4.664 -62.625 -25.234 1 92.25 410 LEU B C 1
ATOM 7171 O O . LEU B 1 410 ? 5.527 -61.75 -25.391 1 92.25 410 LEU B O 1
ATOM 7175 N N . ALA B 1 411 ? 4.828 -63.469 -24.375 1 92.88 411 ALA B N 1
ATOM 7176 C CA . ALA B 1 411 ? 5.832 -63.438 -23.312 1 92.88 411 ALA B CA 1
ATOM 7177 C C . ALA B 1 411 ? 7.242 -63.406 -23.891 1 92.88 411 ALA B C 1
ATOM 7179 O O . ALA B 1 411 ? 8.055 -62.562 -23.516 1 92.88 411 ALA B O 1
ATOM 7180 N N . PRO B 1 412 ? 7.523 -64.188 -24.875 1 91.81 412 PRO B N 1
ATOM 7181 C CA . PRO B 1 412 ? 8.891 -64.188 -25.406 1 91.81 412 PRO B CA 1
ATOM 7182 C C . PRO B 1 412 ? 9.203 -62.906 -26.203 1 91.81 412 PRO B C 1
ATOM 7184 O O . PRO B 1 412 ? 10.375 -62.594 -26.422 1 91.81 412 PRO B O 1
ATOM 7187 N N . LEU B 1 413 ? 8.242 -62.219 -26.625 1 91.81 413 LEU B N 1
ATOM 7188 C CA . LEU B 1 413 ? 8.414 -61.031 -27.469 1 91.81 413 LEU B CA 1
ATOM 7189 C C . LEU B 1 413 ? 8.742 -59.812 -26.641 1 91.81 413 LEU B C 1
ATOM 7191 O O . LEU B 1 413 ? 9.188 -58.781 -27.172 1 91.81 413 LEU B O 1
ATOM 7195 N N . CYS B 1 414 ? 8.578 -59.906 -25.359 1 90.25 414 CYS B N 1
ATOM 7196 C CA . CYS B 1 414 ? 8.805 -58.719 -24.5 1 90.25 414 CYS B CA 1
ATOM 7197 C C . CYS B 1 414 ? 9.625 -59.125 -23.281 1 90.25 414 CYS B C 1
ATOM 7199 O O . CYS B 1 414 ? 9.148 -59 -22.141 1 90.25 414 CYS B O 1
ATOM 7201 N N . PRO B 1 415 ? 10.836 -59.344 -23.516 1 89.81 415 PRO B N 1
ATOM 7202 C CA . PRO B 1 415 ? 11.672 -59.812 -22.422 1 89.81 415 PRO B CA 1
ATOM 7203 C C . PRO B 1 415 ? 11.891 -58.75 -21.328 1 89.81 415 PRO B C 1
ATOM 7205 O O . PRO B 1 415 ? 12.172 -59.094 -20.172 1 89.81 415 PRO B O 1
ATOM 7208 N N . LEU B 1 416 ? 11.703 -57.5 -21.672 1 93.94 416 LEU B N 1
ATOM 7209 C CA . LEU B 1 416 ? 12.008 -56.469 -20.719 1 93.94 416 LEU B CA 1
ATOM 7210 C C . LEU B 1 416 ? 10.742 -55.938 -20.047 1 93.94 416 LEU B C 1
ATOM 7212 O O . LEU B 1 416 ? 10.797 -55.031 -19.219 1 93.94 416 LEU B O 1
ATOM 7216 N N . MET B 1 417 ? 9.633 -56.531 -20.312 1 94.31 417 MET B N 1
ATOM 7217 C CA . MET B 1 417 ? 8.336 -56.062 -19.828 1 94.31 417 MET B CA 1
ATOM 7218 C C . MET B 1 417 ? 8.242 -56.188 -18.312 1 94.31 417 MET B C 1
ATOM 7220 O O . MET B 1 417 ? 8.469 -57.25 -17.75 1 94.31 417 MET B O 1
ATOM 7224 N N . LYS B 1 418 ? 7.891 -55.062 -17.734 1 95.88 418 LYS B N 1
ATOM 7225 C CA . LYS B 1 418 ? 7.75 -55.031 -16.281 1 95.88 418 LYS B CA 1
ATOM 7226 C C . LYS B 1 418 ? 6.289 -54.906 -15.867 1 95.88 418 LYS B C 1
ATOM 7228 O O . LYS B 1 418 ? 5.844 -55.531 -14.898 1 95.88 418 LYS B O 1
ATOM 7233 N N . THR B 1 419 ? 5.656 -54.031 -16.594 1 95.12 419 THR B N 1
ATOM 7234 C CA . THR B 1 419 ? 4.242 -53.812 -16.297 1 95.12 419 THR B CA 1
ATOM 7235 C C . THR B 1 419 ? 3.4 -54 -17.562 1 95.12 419 THR B C 1
ATOM 7237 O O . THR B 1 419 ? 3.67 -53.375 -18.594 1 95.12 419 THR B O 1
ATOM 7240 N N . LEU B 1 420 ? 2.328 -54.844 -17.391 1 93.44 420 LEU B N 1
ATOM 7241 C CA . LEU B 1 420 ? 1.442 -55.125 -18.516 1 93.44 420 LEU B CA 1
ATOM 7242 C C . LEU B 1 420 ? -0.019 -55 -18.094 1 93.44 420 LEU B C 1
ATOM 7244 O O . LEU B 1 420 ? -0.458 -55.625 -17.125 1 93.44 420 LEU B O 1
ATOM 7248 N N . THR B 1 421 ? -0.622 -54.094 -18.734 1 91 421 THR B N 1
ATOM 7249 C CA . THR B 1 421 ? -2.057 -53.938 -18.531 1 91 421 THR B CA 1
ATOM 7250 C C . THR B 1 421 ? -2.818 -54.25 -19.812 1 91 421 THR B C 1
ATOM 7252 O O . THR B 1 421 ? -2.629 -53.562 -20.844 1 91 421 THR B O 1
ATOM 7255 N N . LEU B 1 422 ? -3.705 -55.219 -19.75 1 88.12 422 LEU B N 1
ATOM 7256 C CA . LEU B 1 422 ? -4.465 -55.625 -20.922 1 88.12 422 LEU B CA 1
ATOM 7257 C C . LEU B 1 422 ? -5.918 -55.906 -20.562 1 88.12 422 LEU B C 1
ATOM 7259 O O . LEU B 1 422 ? -6.219 -56.312 -19.438 1 88.12 422 LEU B O 1
ATOM 7263 N N . TYR B 1 423 ? -6.695 -55.656 -21.531 1 86.94 423 TYR B N 1
ATOM 7264 C CA . TYR B 1 423 ? -8.102 -56.062 -21.469 1 86.94 423 TYR B CA 1
ATOM 7265 C C . TYR B 1 423 ? -8.328 -57.344 -22.25 1 86.94 423 TYR B C 1
ATOM 7267 O O . TYR B 1 423 ? -8.289 -57.344 -23.484 1 86.94 423 TYR B O 1
ATOM 7275 N N . MET B 1 424 ? -8.648 -58.438 -21.516 1 87.5 424 MET B N 1
ATOM 7276 C CA . MET B 1 424 ? -8.617 -59.75 -22.188 1 87.5 424 MET B CA 1
ATOM 7277 C C . MET B 1 424 ? -9.867 -60.562 -21.875 1 87.5 424 MET B C 1
ATOM 7279 O O . MET B 1 424 ? -10.5 -60.344 -20.828 1 87.5 424 MET B O 1
ATOM 7283 N N . ASP B 1 425 ? -10.133 -61.438 -22.859 1 87 425 ASP B N 1
ATOM 7284 C CA . ASP B 1 425 ? -11.188 -62.406 -22.688 1 87 425 ASP B CA 1
ATOM 7285 C C . ASP B 1 425 ? -10.641 -63.719 -22.109 1 87 425 ASP B C 1
ATOM 7287 O O . ASP B 1 425 ? -9.625 -64.25 -22.578 1 87 425 ASP B O 1
ATOM 7291 N N . THR B 1 426 ? -11.281 -64.312 -21.094 1 88.31 426 THR B N 1
ATOM 7292 C CA . THR B 1 426 ? -10.773 -65.5 -20.422 1 88.31 426 THR B CA 1
ATOM 7293 C C . THR B 1 426 ? -11.547 -66.75 -20.875 1 88.31 426 THR B C 1
ATOM 7295 O O . THR B 1 426 ? -11.406 -67.812 -20.297 1 88.31 426 THR B O 1
ATOM 7298 N N . LYS B 1 427 ? -12.273 -66.5 -21.922 1 85.94 427 LYS B N 1
ATOM 7299 C CA . LYS B 1 427 ? -13.086 -67.625 -22.391 1 85.94 427 LYS B CA 1
ATOM 7300 C C . LYS B 1 427 ? -12.211 -68.75 -22.891 1 85.94 427 LYS B C 1
ATOM 7302 O O . LYS B 1 427 ? -11.258 -68.5 -23.641 1 85.94 427 LYS B O 1
ATOM 7307 N N . GLY B 1 428 ? -12.492 -70 -22.516 1 80 428 GLY B N 1
ATOM 7308 C CA . GLY B 1 428 ? -11.883 -71.188 -23.062 1 80 428 GLY B CA 1
ATOM 7309 C C . GLY B 1 428 ? -10.578 -71.562 -22.391 1 80 428 GLY B C 1
ATOM 7310 O O . GLY B 1 428 ? -9.82 -72.438 -22.891 1 80 428 GLY B O 1
ATOM 7311 N N . VAL B 1 429 ? -10.305 -71 -21.266 1 81.75 429 VAL B N 1
ATOM 7312 C CA . VAL B 1 429 ? -9.078 -71.312 -20.562 1 81.75 429 VAL B CA 1
ATOM 7313 C C . VAL B 1 429 ? -9.242 -72.625 -19.812 1 81.75 429 VAL B C 1
ATOM 7315 O O . VAL B 1 429 ? -10.234 -72.812 -19.094 1 81.75 429 VAL B O 1
ATOM 7318 N N . SER B 1 430 ? -8.477 -73.688 -20.281 1 73.69 430 SER B N 1
ATOM 7319 C CA . SER B 1 430 ? -8.555 -75 -19.641 1 73.69 430 SER B CA 1
ATOM 7320 C C . SER B 1 430 ? -7.422 -75.188 -18.641 1 73.69 430 SER B C 1
ATOM 7322 O O . SER B 1 430 ? -6.453 -74.438 -18.641 1 73.69 430 SER B O 1
ATOM 7324 N N . CYS B 1 431 ? -7.582 -76.188 -17.625 1 65.62 431 CYS B N 1
ATOM 7325 C CA . CYS B 1 431 ? -6.703 -76.5 -16.5 1 65.62 431 CYS B CA 1
ATOM 7326 C C . CYS B 1 431 ? -5.355 -77 -16.969 1 65.62 431 CYS B C 1
ATOM 7328 O O . CYS B 1 431 ? -4.422 -77.125 -16.188 1 65.62 431 CYS B O 1
ATOM 7330 N N . SER B 1 432 ? -5.188 -77.438 -18.109 1 59.69 432 SER B N 1
ATOM 7331 C CA . SER B 1 432 ? -3.926 -78.125 -18.469 1 59.69 432 SER B CA 1
ATOM 7332 C C . SER B 1 432 ? -2.861 -77.062 -18.828 1 59.69 432 SER B C 1
ATOM 7334 O O . SER B 1 432 ? -1.686 -77.438 -18.984 1 59.69 432 SER B O 1
ATOM 7336 N N . GLY B 1 433 ? -2.93 -75.938 -18.391 1 59 433 GLY B N 1
ATOM 7337 C CA . GLY B 1 433 ? -2.02 -74.812 -18.609 1 59 433 GLY B CA 1
ATOM 7338 C C . GLY B 1 433 ? -1.271 -74.938 -19.938 1 59 433 GLY B C 1
ATOM 7339 O O . GLY B 1 433 ? -1.061 -76.062 -20.453 1 59 433 GLY B O 1
ATOM 7340 N N . PRO B 1 434 ? -1.243 -74 -20.844 1 61.09 434 PRO B N 1
ATOM 7341 C CA . PRO B 1 434 ? -0.529 -74.125 -22.109 1 61.09 434 PRO B CA 1
ATOM 7342 C C . PRO B 1 434 ? 0.933 -74.5 -21.938 1 61.09 434 PRO B C 1
ATOM 7344 O O . PRO B 1 434 ? 1.544 -74.188 -20.906 1 61.09 434 PRO B O 1
ATOM 7347 N N . GLN B 1 435 ? 1.479 -75.562 -22.578 1 61.41 435 GLN B N 1
ATOM 7348 C CA . GLN B 1 435 ? 2.895 -75.875 -22.672 1 61.41 435 GLN B CA 1
ATOM 7349 C C . GLN B 1 435 ? 3.686 -74.75 -23.359 1 61.41 435 GLN B C 1
ATOM 7351 O O . GLN B 1 435 ? 3.752 -74.75 -24.578 1 61.41 435 GLN B O 1
ATOM 7356 N N . GLY B 1 436 ? 3.598 -73.5 -22.875 1 67.88 436 GLY B N 1
ATOM 7357 C CA . GLY B 1 436 ? 4.207 -72.438 -23.688 1 67.88 436 GLY B CA 1
ATOM 7358 C C . GLY B 1 436 ? 5.211 -71.562 -22.906 1 67.88 436 GLY B C 1
ATOM 7359 O O . GLY B 1 436 ? 5.699 -72 -21.859 1 67.88 436 GLY B O 1
ATOM 7360 N N . ALA B 1 437 ? 5.664 -70.375 -23.469 1 83 437 ALA B N 1
ATOM 7361 C CA . ALA B 1 437 ? 6.672 -69.438 -22.969 1 83 437 ALA B CA 1
ATOM 7362 C C . ALA B 1 437 ? 6.117 -68.625 -21.812 1 83 437 ALA B C 1
ATOM 7364 O O . ALA B 1 437 ? 4.898 -68.5 -21.641 1 83 437 ALA B O 1
ATOM 7365 N N . HIS B 1 438 ? 6.953 -68.25 -20.828 1 89 438 HIS B N 1
ATOM 7366 C CA . HIS B 1 438 ? 6.582 -67.5 -19.656 1 89 438 HIS B CA 1
ATOM 7367 C C . HIS B 1 438 ? 7.297 -66.125 -19.641 1 89 438 HIS B C 1
ATOM 7369 O O . HIS B 1 438 ? 8.344 -66 -20.281 1 89 438 HIS B O 1
ATOM 7375 N N . PHE B 1 439 ? 6.609 -65.25 -19 1 92.5 439 PHE B N 1
ATOM 7376 C CA . PHE B 1 439 ? 7.25 -63.938 -18.797 1 92.5 439 PHE B CA 1
ATOM 7377 C C . PHE B 1 439 ? 8.422 -64.062 -17.828 1 92.5 439 PHE B C 1
ATOM 7379 O O . PHE B 1 439 ? 8.344 -64.812 -16.844 1 92.5 439 PHE B O 1
ATOM 7386 N N . VAL B 1 440 ? 9.438 -63.375 -18.141 1 90.25 440 VAL B N 1
ATOM 7387 C CA . VAL B 1 440 ? 10.641 -63.531 -17.328 1 90.25 440 VAL B CA 1
ATOM 7388 C C . VAL B 1 440 ? 10.711 -62.375 -16.312 1 90.25 440 VAL B C 1
ATOM 7390 O O . VAL B 1 440 ? 11.008 -62.594 -15.141 1 90.25 440 VAL B O 1
ATOM 7393 N N . ARG B 1 441 ? 10.352 -61.188 -16.781 1 93.62 441 ARG B N 1
ATOM 7394 C CA . ARG B 1 441 ? 10.633 -60 -15.945 1 93.62 441 ARG B CA 1
ATOM 7395 C C . ARG B 1 441 ? 9.352 -59.312 -15.531 1 93.62 441 ARG B C 1
ATOM 7397 O O . ARG B 1 441 ? 9.391 -58.25 -14.906 1 93.62 441 ARG B O 1
ATOM 7404 N N . LEU B 1 442 ? 8.25 -59.844 -15.836 1 94.38 442 LEU B N 1
ATOM 7405 C CA . LEU B 1 442 ? 6.98 -59.188 -15.547 1 94.38 442 LEU B CA 1
ATOM 7406 C C . LEU B 1 442 ? 6.766 -59.062 -14.039 1 94.38 442 LEU B C 1
ATOM 7408 O O . LEU B 1 442 ? 6.816 -60.062 -13.312 1 94.38 442 LEU B O 1
ATOM 7412 N N . GLU B 1 443 ? 6.535 -57.875 -13.648 1 94.94 443 GLU B N 1
ATOM 7413 C CA . GLU B 1 443 ? 6.328 -57.625 -12.227 1 94.94 443 GLU B CA 1
ATOM 7414 C C . GLU B 1 443 ? 4.848 -57.469 -11.906 1 94.94 443 GLU B C 1
ATOM 7416 O O . GLU B 1 443 ? 4.391 -57.844 -10.836 1 94.94 443 GLU B O 1
ATOM 7421 N N . THR B 1 444 ? 4.23 -56.812 -12.812 1 95 444 THR B N 1
ATOM 7422 C CA . THR B 1 444 ? 2.816 -56.562 -12.562 1 95 444 THR B CA 1
ATOM 7423 C C . THR B 1 444 ? 1.986 -56.844 -13.812 1 95 444 THR B C 1
ATOM 7425 O O . THR B 1 444 ? 2.312 -56.375 -14.898 1 95 444 THR B O 1
ATOM 7428 N N . LEU B 1 445 ? 0.903 -57.656 -13.648 1 92.75 445 LEU B N 1
ATOM 7429 C CA . LEU B 1 445 ? -0.12 -57.844 -14.672 1 92.75 445 LEU B CA 1
ATOM 7430 C C . LEU B 1 445 ? -1.457 -57.281 -14.211 1 92.75 445 LEU B C 1
ATOM 7432 O O . LEU B 1 445 ? -2.016 -57.719 -13.211 1 92.75 445 LEU B O 1
ATOM 7436 N N . ASN B 1 446 ? -1.835 -56.25 -14.938 1 91.06 446 ASN B N 1
ATOM 7437 C CA . ASN B 1 446 ? -3.131 -55.656 -14.656 1 91.06 446 ASN B CA 1
ATOM 7438 C C . ASN B 1 446 ? -4.184 -56.062 -15.672 1 91.06 446 ASN B C 1
ATOM 7440 O O . ASN B 1 446 ? -4.047 -55.812 -16.859 1 91.06 446 ASN B O 1
ATOM 7444 N N . VAL B 1 447 ? -5.273 -56.656 -15.164 1 87.94 447 VAL B N 1
ATOM 7445 C CA . VAL B 1 447 ? -6.293 -57.188 -16.062 1 87.94 447 VAL B CA 1
ATOM 7446 C C . VAL B 1 447 ? -7.438 -56.188 -16.203 1 87.94 447 VAL B C 1
ATOM 7448 O O . VAL B 1 447 ? -8.398 -56.438 -16.938 1 87.94 447 VAL B O 1
ATOM 7451 N N . GLY B 1 448 ? -7.215 -55.031 -15.555 1 81.38 448 GLY B N 1
ATOM 7452 C CA . GLY B 1 448 ? -8.219 -53.969 -15.664 1 81.38 448 GLY B CA 1
ATOM 7453 C C . GLY B 1 448 ? -9.625 -54.469 -15.391 1 81.38 448 GLY B C 1
ATOM 7454 O O . GLY B 1 448 ? -9.875 -55.125 -14.375 1 81.38 448 GLY B O 1
ATOM 7455 N N . MET B 1 449 ? -10.5 -54.281 -16.422 1 79.12 449 MET B N 1
ATOM 7456 C CA . MET B 1 449 ? -11.891 -54.688 -16.266 1 79.12 449 MET B CA 1
ATOM 7457 C C . MET B 1 449 ? -12.18 -55.938 -17.109 1 79.12 449 MET B C 1
ATOM 7459 O O . MET B 1 449 ? -13.305 -56.125 -17.578 1 79.12 449 MET B O 1
ATOM 7463 N N . SER B 1 450 ? -11.258 -56.719 -17.25 1 84.81 450 SER B N 1
ATOM 7464 C CA . SER B 1 450 ? -11.422 -57.938 -18.062 1 84.81 450 SER B CA 1
ATOM 7465 C C . SER B 1 450 ? -12.477 -58.844 -17.469 1 84.81 450 SER B C 1
ATOM 7467 O O . SER B 1 450 ? -12.547 -59 -16.25 1 84.81 450 SER B O 1
ATOM 7469 N N . PRO B 1 451 ? -13.375 -59.375 -18.312 1 82.56 451 PRO B N 1
ATOM 7470 C CA . PRO B 1 451 ? -14.359 -60.312 -17.797 1 82.56 451 PRO B CA 1
ATOM 7471 C C . PRO B 1 451 ? -13.75 -61.688 -17.469 1 82.56 451 PRO B C 1
ATOM 7473 O O . PRO B 1 451 ? -12.766 -62.094 -18.078 1 82.56 451 PRO B O 1
ATOM 7476 N N . LEU B 1 452 ? -14.273 -62.312 -16.453 1 88.25 452 LEU B N 1
ATOM 7477 C CA . LEU B 1 452 ? -13.875 -63.688 -16.094 1 88.25 452 LEU B CA 1
ATOM 7478 C C . LEU B 1 452 ? -14.945 -64.688 -16.469 1 88.25 452 LEU B C 1
ATOM 7480 O O . LEU B 1 452 ? -15.828 -65 -15.672 1 88.25 452 LEU B O 1
ATOM 7484 N N . ASP B 1 453 ? -14.789 -65.188 -17.656 1 85.5 453 ASP B N 1
ATOM 7485 C CA . ASP B 1 453 ? -15.797 -66.125 -18.203 1 85.5 453 ASP B CA 1
ATOM 7486 C C . ASP B 1 453 ? -15.453 -67.562 -17.906 1 85.5 453 ASP B C 1
ATOM 7488 O O . ASP B 1 453 ? -16.234 -68.5 -18.203 1 85.5 453 ASP B O 1
ATOM 7492 N N . SER B 1 454 ? -14.328 -67.875 -17.453 1 88.25 454 SER B N 1
ATOM 7493 C CA . SER B 1 454 ? -13.883 -69.188 -17.031 1 88.25 454 SER B CA 1
ATOM 7494 C C . SER B 1 454 ? -13.742 -69.312 -15.516 1 88.25 454 SER B C 1
ATOM 7496 O O . SER B 1 454 ? -13.641 -68.25 -14.836 1 88.25 454 SER B O 1
ATOM 7498 N N . PRO B 1 455 ? -13.797 -70.562 -14.992 1 88.25 455 PRO B N 1
ATOM 7499 C CA . PRO B 1 455 ? -13.656 -70.688 -13.539 1 88.25 455 PRO B CA 1
ATOM 7500 C C . PRO B 1 455 ? -12.344 -70.125 -13.023 1 88.25 455 PRO B C 1
ATOM 7502 O O . PRO B 1 455 ? -11.297 -70.25 -13.664 1 88.25 455 PRO B O 1
ATOM 7505 N N . ALA B 1 456 ? -12.477 -69.562 -11.945 1 89.75 456 ALA B N 1
ATOM 7506 C CA . ALA B 1 456 ? -11.344 -68.875 -11.336 1 89.75 456 ALA B CA 1
ATOM 7507 C C . ALA B 1 456 ? -10.148 -69.812 -11.164 1 89.75 456 ALA B C 1
ATOM 7509 O O . ALA B 1 456 ? -9 -69.375 -11.367 1 89.75 456 ALA B O 1
ATOM 7510 N N . HIS B 1 457 ? -10.484 -70.938 -10.828 1 89.06 457 HIS B N 1
ATOM 7511 C CA . HIS B 1 457 ? -9.414 -71.938 -10.586 1 89.06 457 HIS B CA 1
ATOM 7512 C C . HIS B 1 457 ? -8.641 -72.188 -11.867 1 89.06 457 HIS B C 1
ATOM 7514 O O . HIS B 1 457 ? -7.41 -72.25 -11.852 1 89.06 457 HIS B O 1
ATOM 7520 N N . ASP B 1 458 ? -9.289 -72.375 -12.961 1 89.75 458 ASP B N 1
ATOM 7521 C CA . ASP B 1 458 ? -8.648 -72.688 -14.234 1 89.75 458 ASP B CA 1
ATOM 7522 C C . ASP B 1 458 ? -7.785 -71.5 -14.703 1 89.75 458 ASP B C 1
ATOM 7524 O O . ASP B 1 458 ? -6.68 -71.688 -15.211 1 89.75 458 ASP B O 1
ATOM 7528 N N . VAL B 1 459 ? -8.344 -70.312 -14.469 1 91.56 459 VAL B N 1
ATOM 7529 C CA . VAL B 1 459 ? -7.617 -69.125 -14.867 1 91.56 459 VAL B CA 1
ATOM 7530 C C . VAL B 1 459 ? -6.371 -69 -14 1 91.56 459 VAL B C 1
ATOM 7532 O O . VAL B 1 459 ? -5.297 -68.625 -14.5 1 91.56 459 VAL B O 1
ATOM 7535 N N . ALA B 1 460 ? -6.461 -69.25 -12.727 1 91.12 460 ALA B N 1
ATOM 7536 C CA . ALA B 1 460 ? -5.328 -69.188 -11.812 1 91.12 460 ALA B CA 1
ATOM 7537 C C . ALA B 1 460 ? -4.227 -70.188 -12.195 1 91.12 460 ALA B C 1
ATOM 7539 O O . ALA B 1 460 ? -3.043 -69.812 -12.172 1 91.12 460 ALA B O 1
ATOM 7540 N N . VAL B 1 461 ? -4.637 -71.312 -12.531 1 89.19 461 VAL B N 1
ATOM 7541 C CA . VAL B 1 461 ? -3.672 -72.312 -12.922 1 89.19 461 VAL B CA 1
ATOM 7542 C C . VAL B 1 461 ? -2.967 -71.938 -14.211 1 89.19 461 VAL B C 1
ATOM 7544 O O . VAL B 1 461 ? -1.744 -72.062 -14.32 1 89.19 461 VAL B O 1
ATOM 7547 N N . PHE B 1 462 ? -3.725 -71.438 -15.039 1 90.12 462 PHE B N 1
ATOM 7548 C CA . PHE B 1 462 ? -3.166 -71 -16.312 1 90.12 462 PHE B CA 1
ATOM 7549 C C . PHE B 1 462 ? -2.15 -69.875 -16.078 1 90.12 462 PHE B C 1
ATOM 7551 O O . PHE B 1 462 ? -1.033 -69.938 -16.594 1 90.12 462 PHE B O 1
ATOM 7558 N N . LEU B 1 463 ? -2.514 -68.875 -15.32 1 91.5 463 LEU B N 1
ATOM 7559 C CA . LEU B 1 463 ? -1.663 -67.75 -15.07 1 91.5 463 LEU B CA 1
ATOM 7560 C C . LEU B 1 463 ? -0.418 -68.125 -14.289 1 91.5 463 LEU B C 1
ATOM 7562 O O . LEU B 1 463 ? 0.648 -67.562 -14.469 1 91.5 463 LEU B O 1
ATOM 7566 N N . SER B 1 464 ? -0.523 -69.125 -13.43 1 90.44 464 SER B N 1
ATOM 7567 C CA . SER B 1 464 ? 0.619 -69.625 -12.641 1 90.44 464 SER B CA 1
ATOM 7568 C C . SER B 1 464 ? 1.703 -70.188 -13.539 1 90.44 464 SER B C 1
ATOM 7570 O O . SER B 1 464 ? 2.879 -70.188 -13.172 1 90.44 464 SER B O 1
ATOM 7572 N N . THR B 1 465 ? 1.319 -70.625 -14.766 1 89 465 THR B N 1
ATOM 7573 C CA . THR B 1 465 ? 2.277 -71.188 -15.695 1 89 465 THR B CA 1
ATOM 7574 C C . THR B 1 465 ? 2.922 -70.125 -16.562 1 89 465 THR B C 1
ATOM 7576 O O . THR B 1 465 ? 4.027 -70.312 -17.078 1 89 465 THR B O 1
ATOM 7579 N N . VAL B 1 466 ? 2.256 -69.062 -16.703 1 91.19 466 VAL B N 1
ATOM 7580 C CA . VAL B 1 466 ? 2.705 -68.062 -17.656 1 91.19 466 VAL B CA 1
ATOM 7581 C C . VAL B 1 466 ? 3.428 -66.938 -16.906 1 91.19 466 VAL B C 1
ATOM 7583 O O . VAL B 1 466 ? 4.332 -66.25 -17.438 1 91.19 466 VAL B O 1
ATOM 7586 N N . LEU B 1 467 ? 3.141 -66.688 -15.68 1 92.5 467 LEU B N 1
ATOM 7587 C CA . LEU B 1 467 ? 3.664 -65.562 -14.922 1 92.5 467 LEU B CA 1
ATOM 7588 C C . LEU B 1 467 ? 4.805 -66 -14.008 1 92.5 467 LEU B C 1
ATOM 7590 O O . LEU B 1 467 ? 4.816 -67.125 -13.523 1 92.5 467 LEU B O 1
ATOM 7594 N N . PRO B 1 468 ? 5.727 -65.062 -13.844 1 90.94 468 PRO B N 1
ATOM 7595 C CA . PRO B 1 468 ? 6.73 -65.375 -12.812 1 90.94 468 PRO B CA 1
ATOM 7596 C C . PRO B 1 468 ? 6.145 -65.375 -11.406 1 90.94 468 PRO B C 1
ATOM 7598 O O . PRO B 1 468 ? 5.113 -64.75 -11.148 1 90.94 468 PRO B O 1
ATOM 7601 N N . LYS B 1 469 ? 6.832 -66.125 -10.508 1 87.81 469 LYS B N 1
ATOM 7602 C CA . LYS B 1 469 ? 6.355 -66.312 -9.141 1 87.81 469 LYS B CA 1
ATOM 7603 C C . LYS B 1 469 ? 6.238 -64.938 -8.414 1 87.81 469 LYS B C 1
ATOM 7605 O O . LYS B 1 469 ? 5.336 -64.75 -7.602 1 87.81 469 LYS B O 1
ATOM 7610 N N . ALA B 1 470 ? 7.027 -64.062 -8.828 1 89.31 470 ALA B N 1
ATOM 7611 C CA . ALA B 1 470 ? 7.062 -62.781 -8.117 1 89.31 470 ALA B CA 1
ATOM 7612 C C . ALA B 1 470 ? 6.082 -61.781 -8.734 1 89.31 470 ALA B C 1
ATOM 7614 O O . ALA B 1 470 ? 5.914 -60.688 -8.219 1 89.31 470 ALA B O 1
ATOM 7615 N N . CYS B 1 471 ? 5.359 -62.125 -9.727 1 93.19 471 CYS B N 1
ATOM 7616 C CA . CYS B 1 471 ? 4.465 -61.219 -10.438 1 93.19 471 CYS B CA 1
ATOM 7617 C C . CYS B 1 471 ? 3.186 -61 -9.641 1 93.19 471 CYS B C 1
ATOM 7619 O O . CYS B 1 471 ? 2.607 -61.938 -9.094 1 93.19 471 CYS B O 1
ATOM 7621 N N . THR B 1 472 ? 2.799 -59.719 -9.539 1 93.31 472 THR B N 1
ATOM 7622 C CA . THR B 1 472 ? 1.565 -59.375 -8.844 1 93.31 472 THR B CA 1
ATOM 7623 C C . THR B 1 472 ? 0.427 -59.156 -9.844 1 93.31 472 THR B C 1
ATOM 7625 O O . THR B 1 472 ? 0.6 -58.5 -10.859 1 93.31 472 THR B O 1
ATOM 7628 N N . LEU B 1 473 ? -0.695 -59.844 -9.594 1 92.19 473 LEU B N 1
ATOM 7629 C CA . LEU B 1 473 ? -1.902 -59.688 -10.398 1 92.19 473 LEU B CA 1
ATOM 7630 C C . LEU B 1 473 ? -2.809 -58.625 -9.789 1 92.19 473 LEU B C 1
ATOM 7632 O O . LEU B 1 473 ? -3.135 -58.688 -8.602 1 92.19 473 LEU B O 1
ATOM 7636 N N . THR B 1 474 ? -3.07 -57.562 -10.68 1 88.69 474 THR B N 1
ATOM 7637 C CA . THR B 1 474 ? -3.928 -56.469 -10.203 1 88.69 474 THR B CA 1
ATOM 7638 C C . THR B 1 474 ? -5.141 -56.312 -11.117 1 88.69 474 THR B C 1
ATOM 7640 O O . THR B 1 474 ? -5.164 -56.844 -12.227 1 88.69 474 THR B O 1
ATOM 7643 N N . ARG B 1 475 ? -6.262 -55.688 -10.516 1 81.94 475 ARG B N 1
ATOM 7644 C CA . ARG B 1 475 ? -7.484 -55.375 -11.258 1 81.94 475 ARG B CA 1
ATOM 7645 C C . ARG B 1 475 ? -7.898 -53.938 -11.07 1 81.94 475 ARG B C 1
ATOM 7647 O O . ARG B 1 475 ? -7.309 -53.219 -10.258 1 81.94 475 ARG B O 1
ATOM 7654 N N . ALA B 1 476 ? -8.797 -53.375 -11.938 1 71.38 476 ALA B N 1
ATOM 7655 C CA . ALA B 1 476 ? -9.273 -52 -11.797 1 71.38 476 ALA B CA 1
ATOM 7656 C C . ALA B 1 476 ? -10.258 -51.875 -10.641 1 71.38 476 ALA B C 1
ATOM 7658 O O . ALA B 1 476 ? -11.023 -52.781 -10.367 1 71.38 476 ALA B O 1
ATOM 7659 N N . SER B 1 477 ? -10.109 -51.062 -9.57 1 58.12 477 SER B N 1
ATOM 7660 C CA . SER B 1 477 ? -10.898 -50.969 -8.352 1 58.12 477 SER B CA 1
ATOM 7661 C C . SER B 1 477 ? -12.32 -50.5 -8.648 1 58.12 477 SER B C 1
ATOM 7663 O O . SER B 1 477 ? -13.281 -50.969 -8.039 1 58.12 477 SER B O 1
ATOM 7665 N N . TYR B 1 478 ? -12.609 -49.375 -9.211 1 56.09 478 TYR B N 1
ATOM 7666 C CA . TYR B 1 478 ? -13.844 -48.625 -8.992 1 56.09 478 TYR B CA 1
ATOM 7667 C C . TYR B 1 478 ? -14.977 -49.156 -9.852 1 56.09 478 TYR B C 1
ATOM 7669 O O . TYR B 1 478 ? -16.141 -49.125 -9.445 1 56.09 478 TYR B O 1
ATOM 7677 N N . ALA B 1 479 ? -14.852 -49.406 -11.148 1 56.47 479 ALA B N 1
ATOM 7678 C CA . ALA B 1 479 ? -16.047 -49.406 -11.992 1 56.47 479 ALA B CA 1
ATOM 7679 C C . ALA B 1 479 ? -16.547 -50.844 -12.211 1 56.47 479 ALA B C 1
ATOM 7681 O O . ALA B 1 479 ? -17.453 -51.062 -13.023 1 56.47 479 ALA B O 1
ATOM 7682 N N . TYR B 1 480 ? -16.156 -51.844 -11.477 1 56.81 480 TYR B N 1
ATOM 7683 C CA . TYR B 1 480 ? -16.5 -53.25 -11.75 1 56.81 480 TYR B CA 1
ATOM 7684 C C . TYR B 1 480 ? -17.875 -53.562 -11.211 1 56.81 480 TYR B C 1
ATOM 7686 O O . TYR B 1 480 ? -18.25 -53.125 -10.117 1 56.81 480 TYR B O 1
ATOM 7694 N N . PRO B 1 481 ? -18.656 -54.094 -12.141 1 63.19 481 PRO B N 1
ATOM 7695 C CA . PRO B 1 481 ? -19.75 -54.812 -11.461 1 63.19 481 PRO B CA 1
ATOM 7696 C C . PRO B 1 481 ? -19.234 -55.75 -10.359 1 63.19 481 PRO B C 1
ATOM 7698 O O . PRO B 1 481 ? -18.172 -56.344 -10.484 1 63.19 481 PRO B O 1
ATOM 7701 N N . GLU B 1 482 ? -19.781 -55.656 -9.203 1 65.44 482 GLU B N 1
ATOM 7702 C CA . GLU B 1 482 ? -19.422 -56.375 -7.984 1 65.44 482 GLU B CA 1
ATOM 7703 C C . GLU B 1 482 ? -19.078 -57.844 -8.273 1 65.44 482 GLU B C 1
ATOM 7705 O O . GLU B 1 482 ? -18.125 -58.375 -7.703 1 65.44 482 GLU B O 1
ATOM 7710 N N . GLU B 1 483 ? -19.859 -58.469 -9.172 1 69.38 483 GLU B N 1
ATOM 7711 C CA . GLU B 1 483 ? -19.672 -59.906 -9.406 1 69.38 483 GLU B CA 1
ATOM 7712 C C . GLU B 1 483 ? -18.328 -60.188 -10.062 1 69.38 483 GLU B C 1
ATOM 7714 O O . GLU B 1 483 ? -17.625 -61.125 -9.68 1 69.38 483 GLU B O 1
ATOM 7719 N N . GLN B 1 484 ? -18.031 -59.375 -10.945 1 72.62 484 GLN B N 1
ATOM 7720 C CA . GLN B 1 484 ? -16.781 -59.562 -11.664 1 72.62 484 GLN B CA 1
ATOM 7721 C C . GLN B 1 484 ? -15.586 -59.219 -10.781 1 72.62 484 GLN B C 1
ATOM 7723 O O . GLN B 1 484 ? -14.539 -59.875 -10.867 1 72.62 484 GLN B O 1
ATOM 7728 N N . TYR B 1 485 ? -15.82 -58.344 -9.984 1 72.12 485 TYR B N 1
ATOM 7729 C CA . TYR B 1 485 ? -14.789 -57.938 -9.031 1 72.12 485 TYR B CA 1
ATOM 7730 C C . TYR B 1 485 ? -14.43 -59.094 -8.109 1 72.12 485 TYR B C 1
ATOM 7732 O O . TYR B 1 485 ? -13.242 -59.375 -7.898 1 72.12 485 TYR B O 1
ATOM 7740 N N . GLN B 1 486 ? -15.438 -59.75 -7.691 1 76.19 486 GLN B N 1
ATOM 7741 C CA . GLN B 1 486 ? -15.219 -60.844 -6.758 1 76.19 486 GLN B CA 1
ATOM 7742 C C . GLN B 1 486 ? -14.562 -62.031 -7.453 1 76.19 486 GLN B C 1
ATOM 7744 O O . GLN B 1 486 ? -13.742 -62.719 -6.859 1 76.19 486 GLN B O 1
ATOM 7749 N N . SER B 1 487 ? -14.898 -62.219 -8.672 1 81.88 487 SER B N 1
ATOM 7750 C CA . SER B 1 487 ? -14.359 -63.344 -9.398 1 81.88 487 SER B CA 1
ATOM 7751 C C . SER B 1 487 ? -12.852 -63.219 -9.586 1 81.88 487 SER B C 1
ATOM 7753 O O . SER B 1 487 ? -12.117 -64.188 -9.391 1 81.88 487 SER B O 1
ATOM 7755 N N . TRP B 1 488 ? -12.398 -62.031 -9.805 1 88.62 488 TRP B N 1
ATOM 7756 C CA . TRP B 1 488 ? -10.969 -61.844 -10 1 88.62 488 TRP B CA 1
ATOM 7757 C C . TRP B 1 488 ? -10.227 -61.875 -8.664 1 88.62 488 TRP B C 1
ATOM 7759 O O . TRP B 1 488 ? -9.062 -62.25 -8.594 1 88.62 488 TRP B O 1
ATOM 7769 N N . GLN B 1 489 ? -10.953 -61.469 -7.699 1 88.38 489 GLN B N 1
ATOM 7770 C CA . GLN B 1 489 ? -10.344 -61.562 -6.379 1 88.38 489 GLN B CA 1
ATOM 7771 C C . GLN B 1 489 ? -10.016 -63.031 -6.023 1 88.38 489 GLN B C 1
ATOM 7773 O O . GLN B 1 489 ? -8.992 -63.281 -5.391 1 88.38 489 GLN B O 1
ATOM 7778 N N . GLN B 1 490 ? -10.797 -63.906 -6.43 1 89.56 490 GLN B N 1
ATOM 7779 C CA . GLN B 1 490 ? -10.547 -65.312 -6.195 1 89.56 490 GLN B CA 1
ATOM 7780 C C . GLN B 1 490 ? -9.281 -65.75 -6.922 1 89.56 490 GLN B C 1
ATOM 7782 O O . GLN B 1 490 ? -8.484 -66.5 -6.363 1 89.56 490 GLN B O 1
ATOM 7787 N N . VAL B 1 491 ? -9.18 -65.25 -8.031 1 91.44 491 VAL B N 1
ATOM 7788 C CA . VAL B 1 491 ? -8 -65.625 -8.812 1 91.44 491 VAL B CA 1
ATOM 7789 C C . VAL B 1 491 ? -6.746 -65.062 -8.109 1 91.44 491 VAL B C 1
ATOM 7791 O O . VAL B 1 491 ? -5.754 -65.812 -7.984 1 91.44 491 VAL B O 1
ATOM 7794 N N . ILE B 1 492 ? -6.793 -63.844 -7.66 1 90.56 492 ILE B N 1
ATOM 7795 C CA . ILE B 1 492 ? -5.668 -63.188 -7.016 1 90.56 492 ILE B CA 1
ATOM 7796 C C . ILE B 1 492 ? -5.293 -63.906 -5.73 1 90.56 492 ILE B C 1
ATOM 7798 O O . ILE B 1 492 ? -4.113 -64.062 -5.395 1 90.56 492 ILE B O 1
ATOM 7802 N N . ASP B 1 493 ? -6.27 -64.5 -5.086 1 90.62 493 ASP B N 1
ATOM 7803 C CA . ASP B 1 493 ? -6.039 -65.188 -3.83 1 90.62 493 ASP B CA 1
ATOM 7804 C C . ASP B 1 493 ? -5.438 -66.625 -4.078 1 90.62 493 ASP B C 1
ATOM 7806 O O . ASP B 1 493 ? -4.621 -67.062 -3.287 1 90.62 493 ASP B O 1
ATOM 7810 N N . ILE B 1 494 ? -5.816 -67.188 -5.16 1 90.56 494 ILE B N 1
ATOM 7811 C CA . ILE B 1 494 ? -5.426 -68.562 -5.453 1 90.56 494 ILE B CA 1
ATOM 7812 C C . ILE B 1 494 ? -4.039 -68.625 -6.09 1 90.56 494 ILE B C 1
ATOM 7814 O O . ILE B 1 494 ? -3.273 -69.562 -5.895 1 90.56 494 ILE B O 1
ATOM 7818 N N . LEU B 1 495 ? -3.682 -67.625 -6.746 1 89.5 495 LEU B N 1
ATOM 7819 C CA . LEU B 1 495 ? -2.502 -67.562 -7.605 1 89.5 495 LEU B CA 1
ATOM 7820 C C . LEU B 1 495 ? -1.23 -67.812 -6.789 1 89.5 495 LEU B C 1
ATOM 7822 O O . LEU B 1 495 ? -0.382 -68.625 -7.148 1 89.5 495 LEU B O 1
ATOM 7826 N N . PRO B 1 496 ? -1.103 -67.062 -5.648 1 86.81 496 PRO B N 1
ATOM 7827 C CA . PRO B 1 496 ? 0.133 -67.25 -4.887 1 86.81 496 PRO B CA 1
ATOM 7828 C C . PRO B 1 496 ? 0.26 -68.688 -4.32 1 86.81 496 PRO B C 1
ATOM 7830 O O . PRO B 1 496 ? 1.362 -69.125 -3.971 1 86.81 496 PRO B O 1
ATOM 7833 N N . MET B 1 497 ? -0.79 -69.5 -4.277 1 84.38 497 MET B N 1
ATOM 7834 C CA . MET B 1 497 ? -0.797 -70.812 -3.691 1 84.38 497 MET B CA 1
ATOM 7835 C C . MET B 1 497 ? -0.397 -71.875 -4.727 1 84.38 497 MET B C 1
ATOM 7837 O O . MET B 1 497 ? -0.13 -73.062 -4.375 1 84.38 497 MET B O 1
ATOM 7841 N N . LEU B 1 498 ? -0.292 -71.5 -5.891 1 81.94 498 LEU B N 1
ATOM 7842 C CA . LEU B 1 498 ? 0.03 -72.375 -6.973 1 81.94 498 LEU B CA 1
ATOM 7843 C C . LEU B 1 498 ? 1.502 -72.312 -7.359 1 81.94 498 LEU B C 1
ATOM 7845 O O . LEU B 1 498 ? 2.059 -71.188 -7.398 1 81.94 498 LEU B O 1
#

Foldseek 3Di:
DDPVVVVVCLQPLVSLLVVLLPDDLVVLVVVLVPDVSSVLSSLLNNQAEEQACQVLLVLQANWDWDDDPPDFIAIDGPDAGDLVSVVRSVSRLQSYAEYNHPDDHYHDLVSVVSCVVRPDVDPDQSRNRHAEYADADADNCLLVVLSHAAQNYAYYEDEDEDVVRVHHHLVSNLVSLQSCLVGHLNHAYYEYEYPDADDPSSLVSLLSSLQSRQNHAEYEYEPSSAECSNQLSQQPRQRHAYYEYEYPHDADDYDHDPAHDPRGQAHYAEYEYAQHDDLVSVLSNCQRSLNANYAEYYYEHQDQDALVSLLSSLLSNLVSYLQHAEDAYHYDDADDPPDPVHDQDNQSNLVSCLPRHQRYQYYADEHRAFHQDDLVSLLSSLQSHANHAYYHRAGADDAHNAAPVSLLVNQVSHQNHAYDEDAHEDPPQAQVAPPGHAHDRHAEYENEAHADPDQLNSVLNNCLVHYDLNHQYHYHPDDYDPVRVVRVVSSRVCNNVD/DDPVVVVVCLQPLVSLLVVLLPDDLVVLVVVLVPDVSSVLSSLLNNQAEEQACQVLLVLQANWDWDDDPPDFIAIDGPDAGDLVSVVRSVSRLQSYAEYNHPDDHYHDLVSVVSCVVRPDVDPDQSRNRHAEYADADADNCLLVVLSHAAQNYAYYEDEDEDVVRVHHHLVSNLVSLQSCLVGHLNHAYYEYEYPDADDPSSLVSLLVSLQSNQNHAEYEYEPSSAECSNQLSQQPRQRHAYYEYEYPHDADDYDHDPAHDPRGQAHYAEYEYAQHDDLVSVLSNCQRSLNQNYAEYYYEHQDQDALVSLLSSLLSNLVSYLQHAEDAYHYDDADDPPDPVHDQDNQSNLVSCLVRHQRYAYYADEHRAFHQDDLVSLLSSLQSHANHAYYHRAGADDADNAAPVSLLVNQVSHQNHAYEEDAHEDPPQAQVADPGHAHDRYAEYENEAHADPDQLNSVLNNNLVHYDLNHQYHYHPDDYDPVRVVRVVSSRVCNNVD

InterPro domains:
  IPR032675 Leucine-rich repeat domain superfamily [G3DSA:3.80.10.10] (149-475)

pLDDT: mean 82.91, std 13.63, range [25.2, 98.69]

Nearest PDB structures (foldseek):
  3ogl-assembly1_B  TM=3.700E-01  e=1.883E-09  Arabidopsis thaliana
  4per-assembly1_A  TM=5.235E-01  e=3.717E-06  Gallus gallus
  8swk-assembly1_F  TM=5.905E-01  e=6.355E-05  Homo sapiens
  5hzg-assembly2_F  TM=3.444E-01  e=6.692E-05  Oryza sativa Japonica Group
  2wpb-assembly1_A  TM=3.626E-01  e=2.258E+00  Escherichia coli

Sequence (996 aa):
MSSTATDSALATTELLGHIFYHCSVSQNYRNALVCKTWCDEALSDVWCELKSLLPLLSLLAPLALCAEEGMPPLYRFRHHIRPHDWAVFRKYSWRVRAIDDTMTADYCESVFIDIVASSPPLSSELLPNLRRWKYDRWGALVKFIPLFIHSTLTTFHLCFMNQDAGGLPLPVYRRTLLYVSDKAPNLERLSLTSWSPLDTNTEFAIHSLLSSLTRLQILLVSPTLLSALTLNAIARLPHLKSLTVSSETTYKKLAVPMAAPTESFPSLKTLSSYDMFSFGTVTDVLNAYRPRSLSDLDITSRHKENISAYSLLVAAVTSVSPNIRSIRLRSKEQWDINDPELDHSSAMLFLSIDYHCFNLTSLSLQNPPPLHLGIEIMTDLLKSLPYLKTLQFNESTGPPTLRLSALPILAPLCPLMKTLTLYMDTKGVSCSGPQGAHFVRLETLNVGMSPLDSPAHDVAVFLSTVLPKACTLTRASYAYPEEQYQSWQQVIDILPMLMSSTATDSALATTELLGHIFYHCSVSQNYRNALVCKTWCDEALSDVWCELKSLLPLLSLLAPLALCAEEGMPPLYRFRHHIRPHDWAVFRKYSWRVRAIDDTMTADYCESVFIDIVASSPPLSSELLPNLRRWKYDRWGALVKFIPLFIHSTLTTFHLCFMNQDAGGLPLPVYRRTLLYVSDKAPNLERLSLTSWSPLDTNTEFAIHSLLSSLTRLQILLVSPTLLSALTLNAIARLPHLKSLTVSSETTYKKLAVPMAAPTESFPSLKTLSSYDMFSFGTVTDVLNAYRPRSLSDLDITSRHKENISAYSLLVAAVTSVSPNIRSIRLRSKEQWDINDPELDHSSAMLFLSIDYHCFNLTSLSLQNPPPLHLGIEIMTDLLKSLPYLKTLQFNESTGPPTLRLSALPILAPLCPLMKTLTLYMDTKGVSCSGPQGAHFVRLETLNVGMSPLDSPAHDVAVFLSTVLPKACTLTRASYAYPEEQYQSWQQVIDILPML